Protein AF-0000000084431714 (afdb_homodimer)

Nearest PDB structures (foldseek):
  6fng-assembly1_A  TM=6.464E-01  e=1.734E-03  Homo sapiens
  6hev-assembly1_A  TM=6.527E-01  e=2.948E-03  Homo sapiens
  6vzk-assembly1_A  TM=5.485E-01  e=1.734E-03  Homo sapiens
  5ntt-assembly1_A  TM=5.796E-01  e=4.133E-03  Homo sapiens
  4c4i-assembly1_A  TM=6.078E-01  e=6.380E-03  Homo sapiens

InterPro domains:
  IPR011009 Protein kinase-like domain superfamily [SSF56112] (509-689)
  IPR059552 YKP1, C-terminal domain [PF28449] (92-174)
  IPR059552 YKP1, C-terminal domain [PF28449] (359-434)

Structure (mmCIF, N/CA/C/O backbone):
data_AF-0000000084431714-model_v1
#
loop_
_entity.id
_entity.type
_entity.pdbx_description
1 polymer 'Protein kinase domain-containing protein'
#
loop_
_atom_site.group_PDB
_atom_site.id
_atom_site.type_symbol
_atom_site.label_atom_id
_atom_site.label_alt_id
_atom_site.label_comp_id
_atom_site.label_asym_id
_atom_site.label_entity_id
_atom_site.label_seq_id
_atom_site.pdbx_PDB_ins_code
_atom_site.Cartn_x
_atom_site.Cartn_y
_atom_site.Cartn_z
_atom_site.occupancy
_atom_site.B_iso_or_equiv
_atom_site.auth_seq_id
_atom_site.auth_comp_id
_atom_site.auth_asym_id
_atom_site.auth_atom_id
_atom_site.pdbx_PDB_model_num
ATOM 1 N N . MET A 1 1 ? -53.281 -8.305 -32.688 1 43.56 1 MET A N 1
ATOM 2 C CA . MET A 1 1 ? -51.969 -8.016 -32.125 1 43.56 1 MET A CA 1
ATOM 3 C C . MET A 1 1 ? -52.094 -7.543 -30.688 1 43.56 1 MET A C 1
ATOM 5 O O . MET A 1 1 ? -52.844 -6.625 -30.391 1 43.56 1 MET A O 1
ATOM 9 N N . GLU A 1 2 ? -51.812 -8.391 -29.812 1 65.75 2 GLU A N 1
ATOM 10 C CA . GLU A 1 2 ? -52 -8.055 -28.406 1 65.75 2 GLU A CA 1
ATOM 11 C C . GLU A 1 2 ? -51.281 -6.758 -28.047 1 65.75 2 GLU A C 1
ATOM 13 O O . GLU A 1 2 ? -50.156 -6.531 -28.469 1 65.75 2 GLU A O 1
ATOM 18 N N . THR A 1 3 ? -52 -5.715 -27.656 1 79 3 THR A N 1
ATOM 19 C CA . THR A 1 3 ? -51.469 -4.391 -27.312 1 79 3 THR A CA 1
ATOM 20 C C . THR A 1 3 ? -50.906 -4.379 -25.906 1 79 3 THR A C 1
ATOM 22 O O . THR A 1 3 ? -51.5 -4.914 -24.969 1 79 3 THR A O 1
ATOM 25 N N . PHE A 1 4 ? -49.625 -4.082 -25.734 1 87 4 PHE A N 1
ATOM 26 C CA . PHE A 1 4 ? -48.938 -3.998 -24.438 1 87 4 PHE A CA 1
ATOM 27 C C . PHE A 1 4 ? -48.906 -2.557 -23.953 1 87 4 PHE A C 1
ATOM 29 O O . PHE A 1 4 ? -48.688 -1.632 -24.734 1 87 4 PHE A O 1
ATOM 36 N N . ASN A 1 5 ? -49.312 -2.26 -22.734 1 87.31 5 ASN A N 1
ATOM 37 C CA . ASN A 1 5 ? -49.312 -0.933 -22.125 1 87.31 5 ASN A CA 1
ATOM 38 C C . ASN A 1 5 ? -48.781 -0.97 -20.688 1 87.31 5 ASN A C 1
ATOM 40 O O . ASN A 1 5 ? -48.188 -1.961 -20.266 1 87.31 5 ASN A O 1
ATOM 44 N N . HIS A 1 6 ? -48.969 0.086 -20.016 1 87.94 6 HIS A N 1
ATOM 45 C CA . HIS A 1 6 ? -48.406 0.28 -18.688 1 87.94 6 HIS A CA 1
ATOM 46 C C . HIS A 1 6 ? -49 -0.69 -17.672 1 87.94 6 HIS A C 1
ATOM 48 O O . HIS A 1 6 ? -48.375 -0.974 -16.641 1 87.94 6 HIS A O 1
ATOM 54 N N . ILE A 1 7 ? -50.125 -1.224 -17.969 1 86.69 7 ILE A N 1
ATOM 55 C CA . ILE A 1 7 ? -50.75 -2.186 -17.078 1 86.69 7 ILE A CA 1
ATOM 56 C C . ILE A 1 7 ? -49.938 -3.469 -17.031 1 86.69 7 ILE A C 1
ATOM 58 O O . ILE A 1 7 ? -49.812 -4.098 -15.977 1 86.69 7 ILE A O 1
ATOM 62 N N . ASN A 1 8 ? -49.375 -3.871 -18.156 1 88.44 8 ASN A N 1
ATOM 63 C CA . ASN A 1 8 ? -48.562 -5.074 -18.234 1 88.44 8 ASN A CA 1
ATOM 64 C C . ASN A 1 8 ? -47.312 -4.965 -17.359 1 88.44 8 ASN A C 1
ATOM 66 O O . ASN A 1 8 ? -46.781 -5.977 -16.906 1 88.44 8 ASN A O 1
ATOM 70 N N . LEU A 1 9 ? -46.844 -3.775 -17.094 1 90.75 9 LEU A N 1
ATOM 71 C CA . LEU A 1 9 ? -45.656 -3.537 -16.297 1 90.75 9 LEU A CA 1
ATOM 72 C C . LEU A 1 9 ? -45.938 -3.705 -14.805 1 90.75 9 LEU A C 1
ATOM 74 O O . LEU A 1 9 ? -45.031 -3.795 -13.992 1 90.75 9 LEU A O 1
ATOM 78 N N . ARG A 1 10 ? -47.219 -3.805 -14.43 1 87.31 10 ARG A N 1
ATOM 79 C CA . ARG A 1 10 ? -47.625 -3.975 -13.039 1 87.31 10 ARG A CA 1
ATOM 80 C C . ARG A 1 10 ? -47.812 -5.449 -12.703 1 87.31 10 ARG A C 1
ATOM 82 O O . ARG A 1 10 ? -47.812 -5.828 -11.531 1 87.31 10 ARG A O 1
ATOM 89 N N . ILE A 1 11 ? -48.062 -6.219 -13.82 1 87.38 11 ILE A N 1
ATOM 90 C CA . ILE A 1 11 ? -48.281 -7.648 -13.609 1 87.38 11 ILE A CA 1
ATOM 91 C C . ILE A 1 11 ? -46.938 -8.336 -13.359 1 87.38 11 ILE A C 1
ATOM 93 O O . ILE A 1 11 ? -46 -8.25 -14.188 1 87.38 11 ILE A O 1
ATOM 97 N N . LYS A 1 12 ? -46.781 -9.062 -12.219 1 85.62 12 LYS A N 1
ATOM 98 C CA . LYS A 1 12 ? -45.469 -9.602 -11.82 1 85.62 12 LYS A CA 1
ATOM 99 C C . LYS A 1 12 ? -45.438 -11.117 -12.031 1 85.62 12 LYS A C 1
ATOM 101 O O . LYS A 1 12 ? -44.375 -11.672 -12.336 1 85.62 12 LYS A O 1
ATOM 106 N N . LYS A 1 13 ? -46.531 -11.867 -11.789 1 85 13 LYS A N 1
ATOM 107 C CA . LYS A 1 13 ? -46.5 -13.328 -11.828 1 85 13 LYS A CA 1
ATOM 108 C C . LYS A 1 13 ? -46.344 -13.836 -13.258 1 85 13 LYS A C 1
ATOM 110 O O . LYS A 1 13 ? -47.125 -13.453 -14.148 1 85 13 LYS A O 1
ATOM 115 N N . VAL A 1 14 ? -45.281 -14.711 -13.602 1 87.69 14 VAL A N 1
ATOM 116 C CA . VAL A 1 14 ? -45 -15.266 -14.922 1 87.69 14 VAL A CA 1
ATOM 117 C C . VAL A 1 14 ? -44.562 -16.719 -14.789 1 87.69 14 VAL A C 1
ATOM 119 O O . VAL A 1 14 ? -43.875 -17.078 -13.828 1 87.69 14 VAL A O 1
ATOM 122 N N . LYS A 1 15 ? -45.031 -17.578 -15.688 1 87.88 15 LYS A N 1
ATOM 123 C CA . LYS A 1 15 ? -44.594 -18.969 -15.719 1 87.88 15 LYS A CA 1
ATOM 124 C C . LYS A 1 15 ? -43.219 -19.094 -16.406 1 87.88 15 LYS A C 1
ATOM 126 O O . LYS A 1 15 ? -42.906 -18.312 -17.312 1 87.88 15 LYS A O 1
ATOM 131 N N . ASN A 1 16 ? -42.469 -20.109 -16.047 1 89.06 16 ASN A N 1
ATOM 132 C CA . ASN A 1 16 ? -41.156 -20.344 -16.641 1 89.06 16 ASN A CA 1
ATOM 133 C C . ASN A 1 16 ? -41.25 -20.625 -18.141 1 89.06 16 ASN A C 1
ATOM 135 O O . ASN A 1 16 ? -40.375 -20.25 -18.922 1 89.06 16 ASN A O 1
ATOM 139 N N . ASP A 1 17 ? -42.281 -21.25 -18.484 1 91.56 17 ASP A N 1
ATOM 140 C CA . ASP A 1 17 ? -42.469 -21.547 -19.891 1 91.56 17 ASP A CA 1
ATOM 141 C C . ASP A 1 17 ? -42.625 -20.281 -20.719 1 91.56 17 ASP A C 1
ATOM 143 O O . ASP A 1 17 ? -42.188 -20.219 -21.875 1 91.56 17 ASP A O 1
ATOM 147 N N . ASP A 1 18 ? -43.281 -19.297 -20.172 1 93.12 18 ASP A N 1
ATOM 148 C CA . ASP A 1 18 ? -43.438 -18 -20.844 1 93.12 18 ASP A CA 1
ATOM 149 C C . ASP A 1 18 ? -42.062 -17.328 -21.031 1 93.12 18 ASP A C 1
ATOM 151 O O . ASP A 1 18 ? -41.844 -16.641 -22.031 1 93.12 18 ASP A O 1
ATOM 155 N N . LEU A 1 19 ? -41.312 -17.5 -20.062 1 94.12 19 LEU A N 1
ATOM 156 C CA . LEU A 1 19 ? -39.969 -16.906 -20.141 1 94.12 19 LEU A CA 1
ATOM 157 C C . LEU A 1 19 ? -39.156 -17.578 -21.25 1 94.12 19 LEU A C 1
ATOM 159 O O . LEU A 1 19 ? -38.438 -16.906 -21.984 1 94.12 19 LEU A O 1
ATOM 163 N N . VAL A 1 20 ? -39.219 -18.844 -21.312 1 94.94 20 VAL A N 1
ATOM 164 C CA . VAL A 1 20 ? -38.469 -19.594 -22.344 1 94.94 20 VAL A CA 1
ATOM 165 C C . VAL A 1 20 ? -38.969 -19.172 -23.719 1 94.94 20 VAL A C 1
ATOM 167 O O . VAL A 1 20 ? -38.188 -19.016 -24.656 1 94.94 20 VAL A O 1
ATOM 170 N N . GLN A 1 21 ? -40.25 -19.016 -23.891 1 95.62 21 GLN A N 1
ATOM 171 C CA . GLN A 1 21 ? -40.812 -18.562 -25.172 1 95.62 21 GLN A CA 1
ATOM 172 C C . GLN A 1 21 ? -40.344 -17.172 -25.531 1 95.62 21 GLN A C 1
ATOM 174 O O . GLN A 1 21 ? -40.094 -16.859 -26.703 1 95.62 21 GLN A O 1
ATOM 179 N N . ALA A 1 22 ? -40.312 -16.359 -24.531 1 96.25 22 ALA A N 1
ATOM 180 C CA . ALA A 1 22 ? -39.781 -15.023 -24.75 1 96.25 22 ALA A CA 1
ATOM 181 C C . ALA A 1 22 ? -38.344 -15.078 -25.219 1 96.25 22 ALA A C 1
ATOM 183 O O . ALA A 1 22 ? -37.938 -14.359 -26.141 1 96.25 22 ALA A O 1
ATOM 184 N N . LEU A 1 23 ? -37.531 -15.891 -24.609 1 96 23 LEU A N 1
ATOM 185 C CA . LEU A 1 23 ? -36.125 -16.062 -24.953 1 96 23 LEU A CA 1
ATOM 186 C C . LEU A 1 23 ? -35.969 -16.547 -26.406 1 96 23 LEU A C 1
ATOM 188 O O . LEU A 1 23 ? -35.031 -16.141 -27.109 1 96 23 LEU A O 1
ATOM 192 N N . ARG A 1 24 ? -36.906 -17.328 -26.812 1 96.19 24 ARG A N 1
ATOM 193 C CA . ARG A 1 24 ? -36.844 -17.922 -28.141 1 96.19 24 ARG A CA 1
ATOM 194 C C . ARG A 1 24 ? -37.5 -17.016 -29.188 1 96.19 24 ARG A C 1
ATOM 196 O O . ARG A 1 24 ? -37.625 -17.375 -30.359 1 96.19 24 ARG A O 1
ATOM 203 N N . GLY A 1 25 ? -37.969 -15.82 -28.75 1 96.19 25 GLY A N 1
ATOM 204 C CA . GLY A 1 25 ? -38.594 -14.883 -29.672 1 96.19 25 GLY A CA 1
ATOM 205 C C . GLY A 1 25 ? -39.938 -15.375 -30.188 1 96.19 25 GLY A C 1
ATOM 206 O O . GLY A 1 25 ? -40.281 -15.102 -31.328 1 96.19 25 GLY A O 1
ATOM 207 N N . GLN A 1 26 ? -40.688 -16.047 -29.375 1 95.38 26 GLN A N 1
ATOM 208 C CA . GLN A 1 26 ? -41.906 -16.656 -29.844 1 95.38 26 GLN A CA 1
ATOM 209 C C . GLN A 1 26 ? -43.125 -15.906 -29.328 1 95.38 26 GLN A C 1
ATOM 211 O O . GLN A 1 26 ? -44.094 -15.688 -30.062 1 95.38 26 GLN A O 1
ATOM 216 N N . LYS A 1 27 ? -43.031 -15.594 -27.984 1 95 27 LYS A N 1
ATOM 217 C CA . LYS A 1 27 ? -44.188 -14.93 -27.375 1 95 27 LYS A CA 1
ATOM 218 C C . LYS A 1 27 ? -43.75 -13.969 -26.281 1 95 27 LYS A C 1
ATOM 220 O O . LYS A 1 27 ? -42.844 -14.289 -25.484 1 95 27 LYS A O 1
ATOM 225 N N . ILE A 1 28 ? -44.406 -12.805 -26.297 1 96.25 28 ILE A N 1
ATOM 226 C CA . ILE A 1 28 ? -44.156 -11.836 -25.234 1 96.25 28 ILE A CA 1
ATOM 227 C C . ILE A 1 28 ? -45.062 -12.141 -24.031 1 96.25 28 ILE A C 1
ATOM 229 O O . ILE A 1 28 ? -46.281 -12.227 -24.188 1 96.25 28 ILE A O 1
ATOM 233 N N . PRO A 1 29 ? -44.469 -12.234 -22.891 1 94.88 29 PRO A N 1
ATOM 234 C CA . PRO A 1 29 ? -45.312 -12.445 -21.719 1 94.88 29 PRO A CA 1
ATOM 235 C C . PRO A 1 29 ? -46.188 -11.242 -21.391 1 94.88 29 PRO A C 1
ATOM 237 O O . PRO A 1 29 ? -45.719 -10.094 -21.531 1 94.88 29 PRO A O 1
ATOM 240 N N . ARG A 1 30 ? -47.375 -11.492 -20.812 1 91.62 30 ARG A N 1
ATOM 241 C CA . ARG A 1 30 ? -48.25 -10.406 -20.406 1 91.62 30 ARG A CA 1
ATOM 242 C C . ARG A 1 30 ? -47.688 -9.688 -19.172 1 91.62 30 ARG A C 1
ATOM 244 O O . ARG A 1 30 ? -47.875 -8.477 -19.016 1 91.62 30 ARG A O 1
ATOM 251 N N . ALA A 1 31 ? -47.031 -10.523 -18.422 1 93.19 31 ALA A N 1
ATOM 252 C CA . ALA A 1 31 ? -46.469 -9.969 -17.203 1 93.19 31 ALA A CA 1
ATOM 253 C C . ALA A 1 31 ? -45.062 -9.398 -17.469 1 93.19 31 ALA A C 1
ATOM 255 O O . ALA A 1 31 ? -44.094 -10.156 -17.656 1 93.19 31 ALA A O 1
ATOM 256 N N . LEU A 1 32 ? -44.969 -8.094 -17.406 1 94.19 32 LEU A N 1
ATOM 257 C CA . LEU A 1 32 ? -43.688 -7.434 -17.688 1 94.19 32 LEU A CA 1
ATOM 258 C C . LEU A 1 32 ? -43.219 -6.633 -16.469 1 94.19 32 LEU A C 1
ATOM 260 O O . LEU A 1 32 ? -42.375 -5.766 -16.594 1 94.19 32 LEU A O 1
ATOM 264 N N . GLY A 1 33 ? -43.781 -6.957 -15.352 1 90.62 33 GLY A N 1
ATOM 265 C CA . GLY A 1 33 ? -43.5 -6.184 -14.148 1 90.62 33 GLY A CA 1
ATOM 266 C C . GLY A 1 33 ? -42.156 -6.508 -13.523 1 90.62 33 GLY A C 1
ATOM 267 O O . GLY A 1 33 ? -41.562 -5.656 -12.891 1 90.62 33 GLY A O 1
ATOM 268 N N . GLU A 1 34 ? -41.781 -7.711 -13.68 1 88.75 34 GLU A N 1
ATOM 269 C CA . GLU A 1 34 ? -40.531 -8.133 -13.078 1 88.75 34 GLU A CA 1
ATOM 270 C C . GLU A 1 34 ? -39.344 -7.895 -14.031 1 88.75 34 GLU A C 1
ATOM 272 O O . GLU A 1 34 ? -39.469 -8.109 -15.234 1 88.75 34 GLU A O 1
ATOM 277 N N . GLU A 1 35 ? -38.281 -7.562 -13.422 1 87.31 35 GLU A N 1
ATOM 278 C CA . GLU A 1 35 ? -37.062 -7.312 -14.211 1 87.31 35 GLU A CA 1
ATOM 279 C C . GLU A 1 35 ? -36.625 -8.578 -14.93 1 87.31 35 GLU A C 1
ATOM 281 O O . GLU A 1 35 ? -36.125 -8.516 -16.062 1 87.31 35 GLU A O 1
ATOM 286 N N . ARG A 1 36 ? -36.719 -9.625 -14.203 1 85.88 36 ARG A N 1
ATOM 287 C CA . ARG A 1 36 ? -36.312 -10.906 -14.781 1 85.88 36 ARG A CA 1
ATOM 288 C C . ARG A 1 36 ? -37.062 -11.18 -16.078 1 85.88 36 ARG A C 1
ATOM 290 O O . ARG A 1 36 ? -36.469 -11.656 -17.047 1 85.88 36 ARG A O 1
ATOM 297 N N . THR A 1 37 ? -38.281 -10.875 -16.094 1 91.88 37 THR A N 1
ATOM 298 C CA . THR A 1 37 ? -39.094 -11.07 -17.281 1 91.88 37 THR A CA 1
ATOM 299 C C . THR A 1 37 ? -38.688 -10.133 -18.406 1 91.88 37 THR A C 1
ATOM 301 O O . THR A 1 37 ? -38.562 -10.547 -19.562 1 91.88 37 THR A O 1
ATOM 304 N N . ARG A 1 38 ? -38.469 -8.969 -18.047 1 93.88 38 ARG A N 1
ATOM 305 C CA . ARG A 1 38 ? -38.094 -7.984 -19.047 1 93.88 38 ARG A CA 1
ATOM 306 C C . ARG A 1 38 ? -36.75 -8.352 -19.672 1 93.88 38 ARG A C 1
ATOM 308 O O . ARG A 1 38 ? -36.531 -8.156 -20.875 1 93.88 38 ARG A O 1
ATOM 315 N N . ARG A 1 39 ? -35.812 -8.891 -18.922 1 92.75 39 ARG A N 1
ATOM 316 C CA . ARG A 1 39 ? -34.5 -9.297 -19.438 1 92.75 39 ARG A CA 1
ATOM 317 C C . ARG A 1 39 ? -34.656 -10.43 -20.438 1 92.75 39 ARG A C 1
ATOM 319 O O . ARG A 1 39 ? -33.938 -10.461 -21.453 1 92.75 39 ARG A O 1
ATOM 326 N N . CYS A 1 40 ? -35.469 -11.266 -20.156 1 94.44 40 CYS A N 1
ATOM 327 C CA . CYS A 1 40 ? -35.719 -12.359 -21.094 1 94.44 40 CYS A CA 1
ATOM 328 C C . CYS A 1 40 ? -36.312 -11.844 -22.406 1 94.44 40 CYS A C 1
ATOM 330 O O . CYS A 1 40 ? -35.938 -12.328 -23.484 1 94.44 40 CYS A O 1
ATOM 332 N N . VAL A 1 41 ? -37.219 -10.945 -22.234 1 96.81 41 VAL A N 1
ATOM 333 C CA . VAL A 1 41 ? -37.844 -10.359 -23.422 1 96.81 41 VAL A CA 1
ATOM 334 C C . VAL A 1 41 ? -36.781 -9.617 -24.234 1 96.81 41 VAL A C 1
ATOM 336 O O . VAL A 1 41 ? -36.75 -9.727 -25.469 1 96.81 41 VAL A O 1
ATOM 339 N N . ILE A 1 42 ? -35.969 -8.883 -23.531 1 97.38 42 ILE A N 1
ATOM 340 C CA . ILE A 1 42 ? -34.906 -8.133 -24.203 1 97.38 42 ILE A CA 1
ATOM 341 C C . ILE A 1 42 ? -33.969 -9.094 -24.938 1 97.38 42 ILE A C 1
ATOM 343 O O . ILE A 1 42 ? -33.594 -8.852 -26.094 1 97.38 42 ILE A O 1
ATOM 347 N N . ARG A 1 43 ? -33.594 -10.117 -24.25 1 97.06 43 ARG A N 1
ATOM 348 C CA . ARG A 1 43 ? -32.781 -11.148 -24.875 1 97.06 43 ARG A CA 1
ATOM 349 C C . ARG A 1 43 ? -33.469 -11.719 -26.109 1 97.06 43 ARG A C 1
ATOM 351 O O . ARG A 1 43 ? -32.812 -11.938 -27.141 1 97.06 43 ARG A O 1
ATOM 358 N N . GLY A 1 44 ? -34.688 -12.008 -26.016 1 97.75 44 GLY A N 1
ATOM 359 C CA . GLY A 1 44 ? -35.469 -12.477 -27.156 1 97.75 44 GLY A CA 1
ATOM 360 C C . GLY A 1 44 ? -35.469 -11.5 -28.312 1 97.75 44 GLY A C 1
ATOM 361 O O . GLY A 1 44 ? -35.344 -11.898 -29.469 1 97.75 44 GLY A O 1
ATOM 362 N N . ILE A 1 45 ? -35.656 -10.273 -28 1 98.19 45 ILE A N 1
ATOM 363 C CA . ILE A 1 45 ? -35.688 -9.219 -29.016 1 98.19 45 ILE A CA 1
ATOM 364 C C . ILE A 1 45 ? -34.344 -9.18 -29.734 1 98.19 45 ILE A C 1
ATOM 366 O O . ILE A 1 45 ? -34.281 -9.156 -30.969 1 98.19 45 ILE A O 1
ATOM 370 N N . ARG A 1 46 ? -33.25 -9.172 -29.016 1 97.94 46 ARG A N 1
ATOM 371 C CA . ARG A 1 46 ? -31.906 -9 -29.578 1 97.94 46 ARG A CA 1
ATOM 372 C C . ARG A 1 46 ? -31.547 -10.164 -30.5 1 97.94 46 ARG A C 1
ATOM 374 O O . ARG A 1 46 ? -30.812 -9.984 -31.469 1 97.94 46 ARG A O 1
ATOM 381 N N . TYR A 1 47 ? -32.094 -11.32 -30.281 1 97.62 47 TYR A N 1
ATOM 382 C CA . TYR A 1 47 ? -31.672 -12.516 -31.016 1 97.62 47 TYR A CA 1
ATOM 383 C C . TYR A 1 47 ? -32.625 -12.82 -32.156 1 97.62 47 TYR A C 1
ATOM 385 O O . TYR A 1 47 ? -32.312 -13.617 -33.062 1 97.62 47 TYR A O 1
ATOM 393 N N . HIS A 1 48 ? -33.812 -12.164 -32.188 1 97.5 48 HIS A N 1
ATOM 394 C CA . HIS A 1 48 ? -34.844 -12.477 -33.219 1 97.5 48 HIS A CA 1
ATOM 395 C C . HIS A 1 48 ? -35.406 -11.203 -33.844 1 97.5 48 HIS A C 1
ATOM 397 O O . HIS A 1 48 ? -36.281 -10.562 -33.25 1 97.5 48 HIS A O 1
ATOM 403 N N . HIS A 1 49 ? -35.031 -11.008 -35 1 96.25 49 HIS A N 1
ATOM 404 C CA . HIS A 1 49 ? -35.5 -9.82 -35.719 1 96.25 49 HIS A CA 1
ATOM 405 C C . HIS A 1 49 ? -37.031 -9.867 -35.875 1 96.25 49 HIS A C 1
ATOM 407 O O . HIS A 1 49 ? -37.562 -10.883 -36.312 1 96.25 49 HIS A O 1
ATOM 413 N N . GLY A 1 50 ? -37.688 -8.836 -35.562 1 94.31 50 GLY A N 1
ATOM 414 C CA . GLY A 1 50 ? -39.125 -8.742 -35.75 1 94.31 50 GLY A CA 1
ATOM 415 C C . GLY A 1 50 ? -39.875 -9.07 -34.469 1 94.31 50 GLY A C 1
ATOM 416 O O . GLY A 1 50 ? -41.062 -8.75 -34.344 1 94.31 50 GLY A O 1
ATOM 417 N N . PHE A 1 51 ? -39.219 -9.617 -33.531 1 96.69 51 PHE A N 1
ATOM 418 C CA . PHE A 1 51 ? -39.875 -9.977 -32.281 1 96.69 51 PHE A CA 1
ATOM 419 C C . PHE A 1 51 ? -40 -8.766 -31.375 1 96.69 51 PHE A C 1
ATOM 421 O O . PHE A 1 51 ? -39.062 -7.973 -31.25 1 96.69 51 PHE A O 1
ATOM 428 N N . GLY A 1 52 ? -41.156 -8.578 -30.75 1 95.69 52 GLY A N 1
ATOM 429 C CA . GLY A 1 52 ? -41.344 -7.605 -29.688 1 95.69 52 GLY A CA 1
ATOM 430 C C . GLY A 1 52 ? -41.594 -6.199 -30.203 1 95.69 52 GLY A C 1
ATOM 431 O O . GLY A 1 52 ? -41.5 -5.23 -29.438 1 95.69 52 GLY A O 1
ATOM 432 N N . THR A 1 53 ? -41.844 -5.992 -31.438 1 95.38 53 THR A N 1
ATOM 433 C CA . THR A 1 53 ? -42.031 -4.676 -32.031 1 95.38 53 THR A CA 1
ATOM 434 C C . THR A 1 53 ? -43.188 -3.936 -31.375 1 95.38 53 THR A C 1
ATOM 436 O O . THR A 1 53 ? -43.188 -2.703 -31.328 1 95.38 53 THR A O 1
ATOM 439 N N . GLU A 1 54 ? -44.094 -4.684 -30.766 1 93.94 54 GLU A N 1
ATOM 440 C CA . GLU A 1 54 ? -45.25 -4.105 -30.094 1 93.94 54 GLU A CA 1
ATOM 441 C C . GLU A 1 54 ? -44.844 -3.363 -28.828 1 93.94 54 GLU A C 1
ATOM 443 O O . GLU A 1 54 ? -45.594 -2.533 -28.312 1 93.94 54 GLU A O 1
ATOM 448 N N . LEU A 1 55 ? -43.656 -3.602 -28.391 1 95.75 55 LEU A N 1
ATOM 449 C CA . LEU A 1 55 ? -43.219 -3.045 -27.109 1 95.75 55 LEU A CA 1
ATOM 450 C C . LEU A 1 55 ? -42.531 -1.702 -27.328 1 95.75 55 LEU A C 1
ATOM 452 O O . LEU A 1 55 ? -42.156 -1.036 -26.359 1 95.75 55 LEU A O 1
ATOM 456 N N . HIS A 1 56 ? -42.406 -1.274 -28.547 1 94.5 56 HIS A N 1
ATOM 457 C CA . HIS A 1 56 ? -41.719 -0.011 -28.844 1 94.5 56 HIS A CA 1
ATOM 458 C C . HIS A 1 56 ? -42.406 1.151 -28.125 1 94.5 56 HIS A C 1
ATOM 460 O O . HIS A 1 56 ? -43.625 1.304 -28.203 1 94.5 56 HIS A O 1
ATOM 466 N N . GLY A 1 57 ? -41.625 1.908 -27.375 1 91.5 57 GLY A N 1
ATOM 467 C CA . GLY A 1 57 ? -42.156 3.09 -26.703 1 91.5 57 GLY A CA 1
ATOM 468 C C . GLY A 1 57 ? -42.688 2.807 -25.312 1 91.5 57 GLY A C 1
ATOM 469 O O . GLY A 1 57 ? -42.938 3.732 -24.547 1 91.5 57 GLY A O 1
ATOM 470 N N . LEU A 1 58 ? -42.875 1.547 -24.953 1 93.75 58 LEU A N 1
ATOM 471 C CA . LEU A 1 58 ? -43.375 1.191 -23.625 1 93.75 58 LEU A CA 1
ATOM 472 C C . LEU A 1 58 ? -42.344 1.493 -22.547 1 93.75 58 LEU A C 1
ATOM 474 O O . LEU A 1 58 ? -42.656 2.141 -21.547 1 93.75 58 LEU A O 1
ATOM 478 N N . LEU A 1 59 ? -41.188 0.964 -22.734 1 95.06 59 LEU A N 1
ATOM 479 C CA . LEU A 1 59 ? -40 1.239 -21.891 1 95.06 59 LEU A CA 1
ATOM 480 C C . LEU A 1 59 ? -38.781 1.555 -22.734 1 95.06 59 LEU A C 1
ATOM 482 O O . LEU A 1 59 ? -38.625 1.008 -23.828 1 95.06 59 LEU A O 1
ATOM 486 N N . PRO A 1 60 ? -38 2.398 -22.188 1 95.25 60 PRO A N 1
ATOM 487 C CA . PRO A 1 60 ? -36.781 2.729 -22.938 1 95.25 60 PRO A CA 1
ATOM 488 C C . PRO A 1 60 ? -35.938 1.507 -23.234 1 95.25 60 PRO A C 1
ATOM 490 O O . PRO A 1 60 ? -35.312 1.412 -24.312 1 95.25 60 PRO A O 1
ATOM 493 N N . GLU A 1 61 ? -35.875 0.584 -22.281 1 95.5 61 GLU A N 1
ATOM 494 C CA . GLU A 1 61 ? -35 -0.583 -22.469 1 95.5 61 GLU A CA 1
ATOM 495 C C . GLU A 1 61 ? -35.5 -1.452 -23.625 1 95.5 61 GLU A C 1
ATOM 497 O O . GLU A 1 61 ? -34.719 -2.041 -24.359 1 95.5 61 GLU A O 1
ATOM 502 N N . PHE A 1 62 ? -36.781 -1.54 -23.859 1 96.94 62 PHE A N 1
ATOM 503 C CA . PHE A 1 62 ? -37.344 -2.279 -25 1 96.94 62 PHE A CA 1
ATOM 504 C C . PHE A 1 62 ? -37.031 -1.564 -26.312 1 96.94 62 PHE A C 1
ATOM 506 O O . PHE A 1 62 ? -36.688 -2.203 -27.297 1 96.94 62 PHE A O 1
ATOM 513 N N . THR A 1 63 ? -37.219 -0.26 -26.25 1 97.38 63 THR A N 1
ATOM 514 C CA . THR A 1 63 ? -37 0.531 -27.453 1 97.38 63 THR A CA 1
ATOM 515 C C . THR A 1 63 ? -35.531 0.416 -27.891 1 97.38 63 THR A C 1
ATOM 517 O O . THR A 1 63 ? -35.25 0.238 -29.062 1 97.38 63 THR A O 1
ATOM 520 N N . ARG A 1 64 ? -34.625 0.517 -26.938 1 97.75 64 ARG A N 1
ATOM 521 C CA . ARG A 1 64 ? -33.188 0.38 -27.25 1 97.75 64 ARG A CA 1
ATOM 522 C C . ARG A 1 64 ? -32.875 -1.009 -27.797 1 97.75 64 ARG A C 1
ATOM 524 O O . ARG A 1 64 ? -32.094 -1.151 -28.734 1 97.75 64 ARG A O 1
ATOM 531 N N . ALA A 1 65 ? -33.469 -2.023 -27.219 1 98.12 65 ALA A N 1
ATOM 532 C CA . ALA A 1 65 ? -33.25 -3.389 -27.688 1 98.12 65 ALA A CA 1
ATOM 533 C C . ALA A 1 65 ? -33.75 -3.559 -29.125 1 98.12 65 ALA A C 1
ATOM 535 O O . ALA A 1 65 ? -33.094 -4.203 -29.938 1 98.12 65 ALA A O 1
ATOM 536 N N . LEU A 1 66 ? -34.906 -3.053 -29.406 1 98.19 66 LEU A N 1
ATOM 537 C CA . LEU A 1 66 ? -35.5 -3.131 -30.75 1 98.19 66 LEU A CA 1
ATOM 538 C C . LEU A 1 66 ? -34.625 -2.406 -31.766 1 98.19 66 LEU A C 1
ATOM 540 O O . LEU A 1 66 ? -34.375 -2.922 -32.844 1 98.19 66 LEU A O 1
ATOM 544 N N . ASN A 1 67 ? -34.219 -1.267 -31.344 1 98.44 67 ASN A N 1
ATOM 545 C CA . ASN A 1 67 ? -33.375 -0.502 -32.219 1 98.44 67 ASN A CA 1
ATOM 546 C C . ASN A 1 67 ? -32.031 -1.196 -32.438 1 98.44 67 ASN A C 1
ATOM 548 O O . ASN A 1 67 ? -31.469 -1.171 -33.562 1 98.44 67 ASN A O 1
ATOM 552 N N . ALA A 1 68 ? -31.406 -1.747 -31.391 1 98.56 68 ALA A N 1
ATOM 553 C CA . ALA A 1 68 ? -30.172 -2.506 -31.516 1 98.56 68 ALA A CA 1
ATOM 554 C C . ALA A 1 68 ? -30.328 -3.662 -32.5 1 98.56 68 ALA A C 1
ATOM 556 O O . ALA A 1 68 ? -29.469 -3.875 -33.375 1 98.56 68 ALA A O 1
ATOM 557 N N . ARG A 1 69 ? -31.391 -4.414 -32.375 1 98.31 69 ARG A N 1
ATOM 558 C CA . ARG A 1 69 ? -31.641 -5.555 -33.25 1 98.31 69 ARG A CA 1
ATOM 559 C C . ARG A 1 69 ? -31.828 -5.113 -34.688 1 98.31 69 ARG A C 1
ATOM 561 O O . ARG A 1 69 ? -31.328 -5.77 -35.625 1 98.31 69 ARG A O 1
ATOM 568 N N . SER A 1 70 ? -32.594 -4.055 -34.875 1 98.31 70 SER A N 1
ATOM 569 C CA . SER A 1 70 ? -32.781 -3.514 -36.219 1 98.31 70 SER A CA 1
ATOM 570 C C . SER A 1 70 ? -31.422 -3.209 -36.875 1 98.31 70 SER A C 1
ATOM 572 O O . SER A 1 70 ? -31.188 -3.594 -38.031 1 98.31 70 SER A O 1
ATOM 574 N N . ILE A 1 71 ? -30.562 -2.527 -36.188 1 98.56 71 ILE A N 1
ATOM 575 C CA . ILE A 1 71 ? -29.25 -2.168 -36.719 1 98.56 71 ILE A CA 1
ATOM 576 C C . ILE A 1 71 ? -28.469 -3.434 -37.062 1 98.56 71 ILE A C 1
ATOM 578 O O . ILE A 1 71 ? -27.875 -3.543 -38.125 1 98.56 71 ILE A O 1
ATOM 582 N N . MET A 1 72 ? -28.453 -4.414 -36.156 1 98.56 72 MET A N 1
ATOM 583 C CA . MET A 1 72 ? -27.734 -5.664 -36.344 1 98.56 72 MET A CA 1
ATOM 584 C C . MET A 1 72 ? -28.297 -6.434 -37.531 1 98.56 72 MET A C 1
ATOM 586 O O . MET A 1 72 ? -27.609 -7.293 -38.094 1 98.56 72 MET A O 1
ATOM 590 N N . SER A 1 73 ? -29.547 -6.117 -37.906 1 98.19 73 SER A N 1
ATOM 591 C CA . SER A 1 73 ? -30.188 -6.738 -39.062 1 98.19 73 SER A CA 1
ATOM 592 C C . SER A 1 73 ? -30.078 -5.863 -40.312 1 98.19 73 SER A C 1
ATOM 594 O O . SER A 1 73 ? -30.844 -6.031 -41.25 1 98.19 73 SER A O 1
ATOM 596 N N . ASN A 1 74 ? -29.297 -4.852 -40.25 1 98.38 74 ASN A N 1
ATOM 597 C CA . ASN A 1 74 ? -28.938 -3.977 -41.375 1 98.38 74 ASN A CA 1
ATOM 598 C C . ASN A 1 74 ? -30.078 -3.01 -41.719 1 98.38 74 ASN A C 1
ATOM 600 O O . ASN A 1 74 ? -30.266 -2.646 -42.875 1 98.38 74 ASN A O 1
ATOM 604 N N . VAL A 1 75 ? -30.906 -2.684 -40.719 1 97.94 75 VAL A N 1
ATOM 605 C CA . VAL A 1 75 ? -31.938 -1.652 -40.812 1 97.94 75 VAL A CA 1
ATOM 606 C C . VAL A 1 75 ? -31.656 -0.538 -39.812 1 97.94 75 VAL A C 1
ATOM 608 O O . VAL A 1 75 ? -31.609 -0.785 -38.594 1 97.94 75 VAL A O 1
ATOM 611 N N . ILE A 1 76 ? -31.469 0.634 -40.281 1 98 76 ILE A N 1
ATOM 612 C CA . ILE A 1 76 ? -31.25 1.761 -39.375 1 98 76 ILE A CA 1
ATOM 613 C C . ILE A 1 76 ? -32.594 2.387 -39 1 98 76 ILE A C 1
ATOM 615 O O . ILE A 1 76 ? -33.25 3.021 -39.812 1 98 76 ILE A O 1
ATOM 619 N N . PRO A 1 77 ? -32.938 2.23 -37.781 1 96.75 77 PRO A N 1
ATOM 620 C CA . PRO A 1 77 ? -34.219 2.807 -37.375 1 96.75 77 PRO A CA 1
ATOM 621 C C . PRO A 1 77 ? -34.188 4.332 -37.281 1 96.75 77 PRO A C 1
ATOM 623 O O . PRO A 1 77 ? -33.094 4.922 -37.219 1 96.75 77 PRO A O 1
ATOM 626 N N . ASP A 1 78 ? -35.406 4.934 -37.344 1 95.94 78 ASP A N 1
ATOM 627 C CA . ASP A 1 78 ? -35.531 6.367 -37.094 1 95.94 78 ASP A CA 1
ATOM 628 C C . ASP A 1 78 ? -35.5 6.68 -35.594 1 95.94 78 ASP A C 1
ATOM 630 O O . ASP A 1 78 ? -36.5 6.492 -34.906 1 95.94 78 ASP A O 1
ATOM 634 N N . MET A 1 79 ? -34.375 7.145 -35.156 1 96.62 79 MET A N 1
ATOM 635 C CA . MET A 1 79 ? -34.188 7.473 -33.75 1 96.62 79 MET A CA 1
ATOM 636 C C . MET A 1 79 ? -34.156 8.984 -33.531 1 96.62 79 MET A C 1
ATOM 638 O O . MET A 1 79 ? -33.531 9.703 -34.312 1 96.62 79 MET A O 1
ATOM 642 N N . ASN A 1 80 ? -34.812 9.469 -32.531 1 94.25 80 ASN A N 1
ATOM 643 C CA . ASN A 1 80 ? -34.875 10.891 -32.219 1 94.25 80 ASN A CA 1
ATOM 644 C C . ASN A 1 80 ? -33.594 11.367 -31.5 1 94.25 80 ASN A C 1
ATOM 646 O O . ASN A 1 80 ? -33.375 10.992 -30.359 1 94.25 80 ASN A O 1
ATOM 650 N N . PRO A 1 81 ? -32.844 12.203 -32.094 1 91.25 81 PRO A N 1
ATOM 651 C CA . PRO A 1 81 ? -31.609 12.68 -31.469 1 91.25 81 PRO A CA 1
ATOM 652 C C . PRO A 1 81 ? -31.859 13.414 -30.156 1 91.25 81 PRO A C 1
ATOM 654 O O . PRO A 1 81 ? -30.969 13.516 -29.312 1 91.25 81 PRO A O 1
ATOM 657 N N . GLU A 1 82 ? -33.094 13.891 -29.922 1 91.81 82 GLU A N 1
ATOM 658 C CA . GLU A 1 82 ? -33.406 14.617 -28.703 1 91.81 82 GLU A CA 1
ATOM 659 C C . GLU A 1 82 ? -33.812 13.656 -27.578 1 91.81 82 GLU A C 1
ATOM 661 O O . GLU A 1 82 ? -33.938 14.07 -26.422 1 91.81 82 GLU A O 1
ATOM 666 N N . CYS A 1 83 ? -33.906 12.406 -27.938 1 92.94 83 CYS A N 1
ATOM 667 C CA . CYS A 1 83 ? -34.25 11.391 -26.953 1 92.94 83 CYS A CA 1
ATOM 668 C C . CYS A 1 83 ? -33.125 10.367 -26.797 1 92.94 83 CYS A C 1
ATOM 670 O O . CYS A 1 83 ? -33.219 9.273 -27.375 1 92.94 83 CYS A O 1
ATOM 672 N N . PRO A 1 84 ? -32.25 10.625 -25.891 1 91.19 84 PRO A N 1
ATOM 673 C CA . PRO A 1 84 ? -31.094 9.734 -25.719 1 91.19 84 PRO A CA 1
ATOM 674 C C . PRO A 1 84 ? -31.5 8.305 -25.344 1 91.19 84 PRO A C 1
ATOM 676 O O . PRO A 1 84 ? -30.766 7.359 -25.609 1 91.19 84 PRO A O 1
ATOM 679 N N . GLU A 1 85 ? -32.75 8.094 -24.922 1 93 85 GLU A N 1
ATOM 680 C CA . GLU A 1 85 ? -33.188 6.797 -24.438 1 93 85 GLU A CA 1
ATOM 681 C C . GLU A 1 85 ? -33.562 5.871 -25.609 1 93 85 GLU A C 1
ATOM 683 O O . GLU A 1 85 ? -33.781 4.676 -25.406 1 93 85 GLU A O 1
ATOM 688 N N . GLU A 1 86 ? -33.469 6.324 -26.797 1 95.56 86 GLU A N 1
ATOM 689 C CA . GLU A 1 86 ? -33.781 5.496 -27.953 1 95.56 86 GLU A CA 1
ATOM 690 C C . GLU A 1 86 ? -32.531 4.871 -28.547 1 95.56 86 GLU A C 1
ATOM 692 O O . GLU A 1 86 ? -32.625 3.945 -29.359 1 95.56 86 GLU A O 1
ATOM 697 N N . PHE A 1 87 ? -31.422 5.402 -28.141 1 97.19 87 PHE A N 1
ATOM 698 C CA . PHE A 1 87 ? -30.172 4.977 -28.781 1 97.19 87 PHE A CA 1
ATOM 699 C C . PHE A 1 87 ? -29.562 3.811 -28.031 1 97.19 87 PHE A C 1
ATOM 701 O O . PHE A 1 87 ? -29.203 3.943 -26.859 1 97.19 87 PHE A O 1
ATOM 708 N N . PRO A 1 88 ? -29.391 2.662 -28.656 1 97.56 88 PRO A N 1
ATOM 709 C CA . PRO A 1 88 ? -28.75 1.519 -28 1 97.56 88 PRO A CA 1
ATOM 710 C C . PRO A 1 88 ? -27.234 1.673 -27.891 1 97.56 88 PRO A C 1
ATOM 712 O O . PRO A 1 88 ? -26.609 2.258 -28.781 1 97.56 88 PRO A O 1
ATOM 715 N N . TYR A 1 89 ? -26.609 1.151 -26.859 1 97.12 89 TYR A N 1
ATOM 716 C CA . TYR A 1 89 ? -25.172 1.229 -26.609 1 97.12 89 TYR A CA 1
ATOM 717 C C . TYR A 1 89 ? -24.438 0.083 -27.297 1 97.12 89 TYR A C 1
ATOM 719 O O . TYR A 1 89 ? -23.359 0.278 -27.859 1 97.12 89 TYR A O 1
ATOM 727 N N . CYS A 1 90 ? -25 -1.088 -27.219 1 98.12 90 CYS A N 1
ATOM 728 C CA . CYS A 1 90 ? -24.406 -2.248 -27.875 1 98.12 90 CYS A CA 1
ATOM 729 C C . CYS A 1 90 ? -25.141 -2.584 -29.172 1 98.12 90 CYS A C 1
ATOM 731 O O . CYS A 1 90 ? -26.297 -3.01 -29.141 1 98.12 90 CYS A O 1
ATOM 733 N N . ILE A 1 91 ? -24.5 -2.488 -30.312 1 98.62 91 ILE A N 1
ATOM 734 C CA . ILE A 1 91 ? -25.156 -2.645 -31.609 1 98.62 91 ILE A CA 1
ATOM 735 C C . ILE A 1 91 ? -24.469 -3.756 -32.406 1 98.62 91 ILE A C 1
ATOM 737 O O . ILE A 1 91 ? -24.516 -3.771 -33.625 1 98.62 91 ILE A O 1
ATOM 741 N N . TRP A 1 92 ? -23.781 -4.637 -31.734 1 98.56 92 TRP A N 1
ATOM 742 C CA . TRP A 1 92 ? -22.969 -5.617 -32.438 1 98.56 92 TRP A CA 1
ATOM 743 C C . TRP A 1 92 ? -23.094 -7 -31.812 1 98.56 92 TRP A C 1
ATOM 745 O O . TRP A 1 92 ? -22.438 -7.945 -32.25 1 98.56 92 TRP A O 1
ATOM 755 N N . HIS A 1 93 ? -23.781 -7.223 -30.75 1 97.38 93 HIS A N 1
ATOM 756 C CA . HIS A 1 93 ? -24.016 -8.516 -30.109 1 97.38 93 HIS A CA 1
ATOM 757 C C . HIS A 1 93 ? -25.5 -8.883 -30.125 1 97.38 93 HIS A C 1
ATOM 759 O O . HIS A 1 93 ? -26.344 -8.086 -29.703 1 97.38 93 HIS A O 1
ATOM 765 N N . PRO A 1 94 ? -25.938 -9.969 -30.484 1 96.94 94 PRO A N 1
ATOM 766 C CA . PRO A 1 94 ? -25.094 -11.133 -30.766 1 96.94 94 PRO A CA 1
ATOM 767 C C . PRO A 1 94 ? -24.531 -11.117 -32.188 1 96.94 94 PRO A C 1
ATOM 769 O O . PRO A 1 94 ? -23.609 -11.859 -32.5 1 96.94 94 PRO A O 1
ATOM 772 N N . ASP A 1 95 ? -25.062 -10.289 -33.156 1 97.56 95 ASP A N 1
ATOM 773 C CA . ASP A 1 95 ? -24.656 -10.242 -34.531 1 97.56 95 ASP A CA 1
ATOM 774 C C . ASP A 1 95 ? -24.047 -8.883 -34.875 1 97.56 95 ASP A C 1
ATOM 776 O O . ASP A 1 95 ? -24.422 -7.863 -34.312 1 97.56 95 ASP A O 1
ATOM 780 N N . THR A 1 96 ? -23.156 -8.922 -35.812 1 98.12 96 THR A N 1
ATOM 781 C CA . THR A 1 96 ? -22.625 -7.668 -36.344 1 98.12 96 THR A CA 1
ATOM 782 C C . THR A 1 96 ? -23.375 -7.277 -37.625 1 98.12 96 THR A C 1
ATOM 784 O O . THR A 1 96 ? -23.766 -8.141 -38.406 1 98.12 96 THR A O 1
ATOM 787 N N . ALA A 1 97 ? -23.609 -6.039 -37.812 1 98.62 97 ALA A N 1
ATOM 788 C CA . ALA A 1 97 ? -24.172 -5.539 -39.062 1 98.62 97 ALA A CA 1
ATOM 789 C C . ALA A 1 97 ? -23.109 -5.441 -40.156 1 98.62 97 ALA A C 1
ATOM 791 O O . ALA A 1 97 ? -21.938 -5.766 -39.906 1 98.62 97 ALA A O 1
ATOM 792 N N . SER A 1 98 ? -23.609 -5.098 -41.375 1 98.38 98 SER A N 1
ATOM 793 C CA . SER A 1 98 ? -22.656 -4.949 -42.469 1 98.38 98 SER A CA 1
ATOM 794 C C . SER A 1 98 ? -21.859 -3.664 -42.344 1 98.38 98 SER A C 1
ATOM 796 O O . SER A 1 98 ? -22.266 -2.732 -41.656 1 98.38 98 SER A O 1
ATOM 798 N N . GLU A 1 99 ? -20.734 -3.719 -42.969 1 98.25 99 GLU A N 1
ATOM 799 C CA . GLU A 1 99 ? -19.875 -2.539 -43 1 98.25 99 GLU A CA 1
ATOM 800 C C . GLU A 1 99 ? -20.625 -1.321 -43.531 1 98.25 99 GLU A C 1
ATOM 802 O O . GLU A 1 99 ? -20.484 -0.218 -43 1 98.25 99 GLU A O 1
ATOM 807 N N . ALA A 1 100 ? -21.453 -1.514 -44.531 1 98.25 100 ALA A N 1
ATOM 808 C CA . ALA A 1 100 ? -22.25 -0.453 -45.156 1 98.25 100 ALA A CA 1
ATOM 809 C C . ALA A 1 100 ? -23.266 0.113 -44.156 1 98.25 100 ALA A C 1
ATOM 811 O O . ALA A 1 100 ? -23.5 1.322 -44.125 1 98.25 100 ALA A O 1
ATOM 812 N N . THR A 1 101 ? -23.844 -0.74 -43.438 1 98.69 101 THR A N 1
ATOM 813 C CA . THR A 1 101 ? -24.844 -0.316 -42.438 1 98.69 101 THR A CA 1
ATOM 814 C C . THR A 1 101 ? -24.219 0.552 -41.375 1 98.69 101 THR A C 1
ATOM 816 O O . THR A 1 101 ? -24.766 1.596 -41 1 98.69 101 THR A O 1
ATOM 819 N N . TYR A 1 102 ? -23.047 0.153 -40.812 1 98.75 102 TYR A N 1
ATOM 820 C CA . TYR A 1 102 ? -22.375 0.937 -39.781 1 98.75 102 TYR A CA 1
ATOM 821 C C . TYR A 1 102 ? -21.906 2.273 -40.344 1 98.75 102 TYR A C 1
ATOM 823 O O . TYR A 1 102 ? -21.922 3.287 -39.625 1 98.75 102 TYR A O 1
ATOM 831 N N . ARG A 1 103 ? -21.469 2.266 -41.656 1 98.44 103 ARG A N 1
ATOM 832 C CA . ARG A 1 103 ? -21.062 3.504 -42.312 1 98.44 103 ARG A CA 1
ATOM 833 C C . ARG A 1 103 ? -22.234 4.492 -42.375 1 98.44 103 ARG A C 1
ATOM 835 O O . ARG A 1 103 ? -22.078 5.664 -42.031 1 98.44 103 ARG A O 1
ATOM 842 N N . GLU A 1 104 ? -23.359 3.965 -42.781 1 98.38 104 GLU A N 1
ATOM 843 C CA . GLU A 1 104 ? -24.562 4.797 -42.875 1 98.38 104 GLU A CA 1
ATOM 844 C C . GLU A 1 104 ? -25.031 5.258 -41.5 1 98.38 104 GLU A C 1
ATOM 846 O O . GLU A 1 104 ? -25.531 6.375 -41.344 1 98.38 104 GLU A O 1
ATOM 851 N N . LEU A 1 105 ? -24.938 4.391 -40.531 1 98.44 105 LEU A N 1
ATOM 852 C CA . LEU A 1 105 ? -25.328 4.723 -39.156 1 98.44 105 LEU A CA 1
ATOM 853 C C . LEU A 1 105 ? -24.5 5.891 -38.625 1 98.44 105 LEU A C 1
ATOM 855 O O . LEU A 1 105 ? -25.047 6.832 -38.062 1 98.44 105 LEU A O 1
ATOM 859 N N . ALA A 1 106 ? -23.141 5.891 -38.812 1 98.12 106 ALA A N 1
ATOM 860 C CA . ALA A 1 106 ? -22.234 6.93 -38.344 1 98.12 106 ALA A CA 1
ATOM 861 C C . ALA A 1 106 ? -22.5 8.258 -39.031 1 98.12 106 ALA A C 1
ATOM 863 O O . ALA A 1 106 ? -22.359 9.32 -38.438 1 98.12 106 ALA A O 1
ATOM 864 N N . LYS A 1 107 ? -22.953 8.148 -40.281 1 97.31 107 LYS A N 1
ATOM 865 C CA . LYS A 1 107 ? -23.266 9.352 -41.031 1 97.31 107 LYS A CA 1
ATOM 866 C C . LYS A 1 107 ? -24.562 9.984 -40.562 1 97.31 107 LYS A C 1
ATOM 868 O O . LYS A 1 107 ? -24.641 11.203 -40.375 1 97.31 107 LYS A O 1
ATOM 873 N N . ARG A 1 108 ? -25.562 9.172 -40.344 1 97.38 108 ARG A N 1
ATOM 874 C CA . ARG A 1 108 ? -26.891 9.656 -39.938 1 97.38 108 ARG A CA 1
ATOM 875 C C . ARG A 1 108 ? -26.875 10.133 -38.5 1 97.38 108 ARG A C 1
ATOM 877 O O . ARG A 1 108 ? -27.547 11.109 -38.156 1 97.38 108 ARG A O 1
ATOM 884 N N . TYR A 1 109 ? -26.172 9.438 -37.625 1 97.62 109 TYR A N 1
ATOM 885 C CA . TYR A 1 109 ? -26.078 9.781 -36.219 1 97.62 109 TYR A CA 1
ATOM 886 C C . TYR A 1 109 ? -24.625 9.891 -35.781 1 97.62 109 TYR A C 1
ATOM 888 O O . TYR A 1 109 ? -24.094 8.961 -35.156 1 97.62 109 TYR A O 1
ATOM 896 N N . PRO A 1 110 ? -24.016 11.023 -35.875 1 95.38 110 PRO A N 1
ATOM 897 C CA . PRO A 1 110 ? -22.594 11.195 -35.625 1 95.38 110 PRO A CA 1
ATOM 898 C C . PRO A 1 110 ? -22.219 10.898 -34.188 1 95.38 110 PRO A C 1
ATOM 900 O O . PRO A 1 110 ? -21.078 10.523 -33.906 1 95.38 110 PRO A O 1
ATOM 903 N N . HIS A 1 111 ? -23.141 11.039 -33.281 1 94.44 111 HIS A N 1
ATOM 904 C CA . HIS A 1 111 ? -22.828 10.781 -31.891 1 94.44 111 HIS A CA 1
ATOM 905 C C . HIS A 1 111 ? -22.672 9.289 -31.609 1 94.44 111 HIS A C 1
ATOM 907 O O . HIS A 1 111 ? -22.234 8.898 -30.531 1 94.44 111 HIS A O 1
ATOM 913 N N . MET A 1 112 ? -22.969 8.43 -32.625 1 96.94 112 MET A N 1
ATOM 914 C CA . MET A 1 112 ? -22.828 6.984 -32.469 1 96.94 112 MET A CA 1
ATOM 915 C C . MET A 1 112 ? -21.547 6.496 -33.156 1 96.94 112 MET A C 1
ATOM 917 O O . MET A 1 112 ? -21.328 5.289 -33.281 1 96.94 112 MET A O 1
ATOM 921 N N . LYS A 1 113 ? -20.641 7.398 -33.469 1 97.69 113 LYS A N 1
ATOM 922 C CA . LYS A 1 113 ? -19.406 7.051 -34.188 1 97.69 113 LYS A CA 1
ATOM 923 C C . LYS A 1 113 ? -18.547 6.09 -33.375 1 97.69 113 LYS A C 1
ATOM 925 O O . LYS A 1 113 ? -17.984 5.137 -33.938 1 97.69 113 LYS A O 1
ATOM 930 N N . TYR A 1 114 ? -18.391 6.387 -32.094 1 98.38 114 TYR A N 1
ATOM 931 C CA . TYR A 1 114 ? -17.594 5.508 -31.266 1 98.38 114 TYR A CA 1
ATOM 932 C C . TYR A 1 114 ? -18.219 4.117 -31.156 1 98.38 114 TYR A C 1
ATOM 934 O O . TYR A 1 114 ? -17.5 3.115 -31.094 1 98.38 114 TYR A O 1
ATOM 942 N N . LEU A 1 115 ? -19.547 4.023 -31.172 1 98.38 115 LEU A N 1
ATOM 943 C CA . LEU A 1 115 ? -20.219 2.732 -31.141 1 98.38 115 LEU A CA 1
ATOM 944 C C . LEU A 1 115 ? -19.984 1.963 -32.438 1 98.38 115 LEU A C 1
ATOM 946 O O . LEU A 1 115 ? -19.781 0.748 -32.406 1 98.38 115 LEU A O 1
ATOM 950 N N . ALA A 1 116 ? -20.062 2.711 -33.531 1 98.56 116 ALA A N 1
ATOM 951 C CA . ALA A 1 116 ? -19.734 2.1 -34.812 1 98.56 116 ALA A CA 1
ATOM 952 C C . ALA A 1 116 ? -18.281 1.645 -34.844 1 98.56 116 ALA A C 1
ATOM 954 O O . ALA A 1 116 ? -17.969 0.595 -35.406 1 98.56 116 ALA A O 1
ATOM 955 N N . GLY A 1 117 ? -17.391 2.496 -34.25 1 98.69 117 GLY A N 1
ATOM 956 C CA . GLY A 1 117 ? -15.992 2.123 -34.156 1 98.69 117 GLY A CA 1
ATOM 957 C C . GLY A 1 117 ? -15.766 0.832 -33.406 1 98.69 117 GLY A C 1
ATOM 958 O O . GLY A 1 117 ? -14.953 -0.001 -33.812 1 98.69 117 GLY A O 1
ATOM 959 N N . ARG A 1 118 ? -16.453 0.683 -32.281 1 98.56 118 ARG A N 1
ATOM 960 C CA . ARG A 1 118 ? -16.359 -0.551 -31.516 1 98.56 118 ARG A CA 1
ATOM 961 C C . ARG A 1 118 ? -16.875 -1.743 -32.312 1 98.56 118 ARG A C 1
ATOM 963 O O . ARG A 1 118 ? -16.297 -2.836 -32.25 1 98.56 118 ARG A O 1
ATOM 970 N N . ALA A 1 119 ? -17.938 -1.559 -33.031 1 98.75 119 ALA A N 1
ATOM 971 C CA . ALA A 1 119 ? -18.469 -2.609 -33.906 1 98.75 119 ALA A CA 1
ATOM 972 C C . ALA A 1 119 ? -17.422 -3.031 -34.938 1 98.75 119 ALA A C 1
ATOM 974 O O . ALA A 1 119 ? -17.328 -4.211 -35.281 1 98.75 119 ALA A O 1
ATOM 975 N N . CYS A 1 120 ? -16.734 -2.051 -35.469 1 98.75 120 CYS A N 1
ATOM 976 C CA . CYS A 1 120 ? -15.648 -2.352 -36.406 1 98.75 120 CYS A CA 1
ATOM 977 C C . CYS A 1 120 ? -14.586 -3.227 -35.75 1 98.75 120 CYS A C 1
ATOM 979 O O . CYS A 1 120 ? -14.039 -4.125 -36.375 1 98.75 120 CYS A O 1
ATOM 981 N N . ALA A 1 121 ? -14.266 -2.914 -34.469 1 98.69 121 ALA A N 1
ATOM 982 C CA . ALA A 1 121 ? -13.289 -3.697 -33.719 1 98.69 121 ALA A CA 1
ATOM 983 C C . ALA A 1 121 ? -13.758 -5.137 -33.562 1 98.69 121 ALA A C 1
ATOM 985 O O . ALA A 1 121 ? -12.945 -6.066 -33.531 1 98.69 121 ALA A O 1
ATOM 986 N N . VAL A 1 122 ? -15.047 -5.344 -33.344 1 98.31 122 VAL A N 1
ATOM 987 C CA . VAL A 1 122 ? -15.609 -6.68 -33.156 1 98.31 122 VAL A CA 1
ATOM 988 C C . VAL A 1 122 ? -15.609 -7.422 -34.5 1 98.31 122 VAL A C 1
ATOM 990 O O . VAL A 1 122 ? -15.203 -8.586 -34.562 1 98.31 122 VAL A O 1
ATOM 993 N N . ALA A 1 123 ? -15.969 -6.758 -35.625 1 98.19 123 ALA A N 1
ATOM 994 C CA . ALA A 1 123 ? -16.203 -7.383 -36.938 1 98.19 123 ALA A CA 1
ATOM 995 C C . ALA A 1 123 ? -14.93 -7.43 -37.75 1 98.19 123 ALA A C 1
ATOM 997 O O . ALA A 1 123 ? -14.836 -8.195 -38.719 1 98.19 123 ALA A O 1
ATOM 998 N N . GLY A 1 124 ? -13.977 -6.613 -37.469 1 98.19 124 GLY A N 1
ATOM 999 C CA . GLY A 1 124 ? -12.742 -6.543 -38.219 1 98.19 124 GLY A CA 1
ATOM 1000 C C . GLY A 1 124 ? -12.844 -5.641 -39.438 1 98.19 124 GLY A C 1
ATOM 1001 O O . GLY A 1 124 ? -12.242 -5.918 -40.5 1 98.19 124 GLY A O 1
ATOM 1002 N N . TYR A 1 125 ? -13.703 -4.609 -39.375 1 98.56 125 TYR A N 1
ATOM 1003 C CA . TYR A 1 125 ? -13.852 -3.65 -40.469 1 98.56 125 TYR A CA 1
ATOM 1004 C C . TYR A 1 125 ? -12.797 -2.557 -40.375 1 98.56 125 TYR A C 1
ATOM 1006 O O . TYR A 1 125 ? -13.102 -1.417 -40.031 1 98.56 125 TYR A O 1
ATOM 1014 N N . THR A 1 126 ? -11.586 -2.838 -40.75 1 98.31 126 THR A N 1
ATOM 1015 C CA . THR A 1 126 ? -10.438 -1.962 -40.594 1 98.31 126 THR A CA 1
ATOM 1016 C C . THR A 1 126 ? -10.586 -0.701 -41.438 1 98.31 126 THR A C 1
ATOM 1018 O O . THR A 1 126 ? -10.266 0.4 -41 1 98.31 126 THR A O 1
ATOM 1021 N N . ASP A 1 127 ? -11.094 -0.834 -42.656 1 97.88 127 ASP A N 1
ATOM 1022 C CA . ASP A 1 127 ? -11.25 0.308 -43.562 1 97.88 127 ASP A CA 1
ATOM 1023 C C . ASP A 1 127 ? -12.258 1.31 -43 1 97.88 127 ASP A C 1
ATOM 1025 O O . ASP A 1 127 ? -11.984 2.512 -42.969 1 97.88 127 ASP A O 1
ATOM 1029 N N . LEU A 1 128 ? -13.367 0.806 -42.656 1 98.5 128 LEU A N 1
ATOM 1030 C CA . LEU A 1 128 ? -14.375 1.689 -42.062 1 98.5 128 LEU A CA 1
ATOM 1031 C C . LEU A 1 128 ? -13.852 2.348 -40.812 1 98.5 128 LEU A C 1
ATOM 1033 O O . LEU A 1 128 ? -14.133 3.52 -40.531 1 98.5 128 LEU A O 1
ATOM 1037 N N . PHE A 1 129 ? -13.148 1.585 -40 1 98.62 129 PHE A N 1
ATOM 1038 C CA . PHE A 1 129 ? -12.586 2.139 -38.781 1 98.62 129 PHE A CA 1
ATOM 1039 C C . PHE A 1 129 ? -11.742 3.371 -39.094 1 98.62 129 PHE A C 1
ATOM 1041 O O . PHE A 1 129 ? -11.859 4.391 -38.406 1 98.62 129 PHE A O 1
ATOM 1048 N N . HIS A 1 130 ? -10.906 3.309 -40.094 1 98.12 130 HIS A N 1
ATOM 1049 C CA . HIS A 1 130 ? -10.055 4.434 -40.438 1 98.12 130 HIS A CA 1
ATOM 1050 C C . HIS A 1 130 ? -10.875 5.602 -41 1 98.12 130 HIS A C 1
ATOM 1052 O O . HIS A 1 130 ? -10.555 6.762 -40.719 1 98.12 130 HIS A O 1
ATOM 1058 N N . GLU A 1 131 ? -11.977 5.266 -41.656 1 97.94 131 GLU A N 1
ATOM 1059 C CA . GLU A 1 131 ? -12.852 6.289 -42.219 1 97.94 131 GLU A CA 1
ATOM 1060 C C . GLU A 1 131 ? -13.539 7.094 -41.125 1 97.94 131 GLU A C 1
ATOM 1062 O O . GLU A 1 131 ? -13.812 8.281 -41.281 1 97.94 131 GLU A O 1
ATOM 1067 N N . LEU A 1 132 ? -13.812 6.465 -40.031 1 98 132 LEU A N 1
ATOM 1068 C CA . LEU A 1 132 ? -14.539 7.113 -38.938 1 98 132 LEU A CA 1
ATOM 1069 C C . LEU A 1 132 ? -13.688 8.188 -38.281 1 98 132 LEU A C 1
ATOM 1071 O O . LEU A 1 132 ? -14.219 9.109 -37.656 1 98 132 LEU A O 1
ATOM 1075 N N . ASP A 1 133 ? -12.344 8.117 -38.344 1 96.94 133 ASP A N 1
ATOM 1076 C CA . ASP A 1 133 ? -11.406 9.133 -37.875 1 96.94 133 ASP A CA 1
ATOM 1077 C C . ASP A 1 133 ? -11.656 9.461 -36.406 1 96.94 133 ASP A C 1
ATOM 1079 O O . ASP A 1 133 ? -11.852 10.625 -36.031 1 96.94 133 ASP A O 1
ATOM 1083 N N . LEU A 1 134 ? -11.641 8.43 -35.594 1 97.5 134 LEU A N 1
ATOM 1084 C CA . LEU A 1 134 ? -11.867 8.57 -34.156 1 97.5 134 LEU A CA 1
ATOM 1085 C C . LEU A 1 134 ? -10.562 8.836 -33.406 1 97.5 134 LEU A C 1
ATOM 1087 O O . LEU A 1 134 ? -9.484 8.523 -33.938 1 97.5 134 LEU A O 1
ATOM 1091 N N . LEU A 1 135 ? -10.633 9.531 -32.25 1 97.12 135 LEU A N 1
ATOM 1092 C CA . LEU A 1 135 ? -9.484 9.531 -31.344 1 97.12 135 LEU A CA 1
ATOM 1093 C C . LEU A 1 135 ? -9.141 8.117 -30.891 1 97.12 135 LEU A C 1
ATOM 1095 O O . LEU A 1 135 ? -10.016 7.25 -30.844 1 97.12 135 LEU A O 1
ATOM 1099 N N . PRO A 1 136 ? -7.891 7.812 -30.688 1 97.31 136 PRO A N 1
ATOM 1100 C CA . PRO A 1 136 ? -7.523 6.484 -30.203 1 97.31 136 PRO A CA 1
ATOM 1101 C C . PRO A 1 136 ? -8.234 6.125 -28.891 1 97.31 136 PRO A C 1
ATOM 1103 O O . PRO A 1 136 ? -7.875 6.641 -27.828 1 97.31 136 PRO A O 1
ATOM 1106 N N . GLU A 1 137 ? -9.18 5.277 -29.016 1 98.06 137 GLU A N 1
ATOM 1107 C CA . GLU A 1 137 ? -10.086 4.988 -27.906 1 98.06 137 GLU A CA 1
ATOM 1108 C C . GLU A 1 137 ? -9.758 3.646 -27.25 1 98.06 137 GLU A C 1
ATOM 1110 O O . GLU A 1 137 ? -9.672 2.625 -27.938 1 98.06 137 GLU A O 1
ATOM 1115 N N . CYS A 1 138 ? -9.711 3.631 -25.891 1 97.19 138 CYS A N 1
ATOM 1116 C CA . CYS A 1 138 ? -9.203 2.492 -25.141 1 97.19 138 CYS A CA 1
ATOM 1117 C C . CYS A 1 138 ? -10.18 1.32 -25.203 1 97.19 138 CYS A C 1
ATOM 1119 O O . CYS A 1 138 ? -9.758 0.166 -25.297 1 97.19 138 CYS A O 1
ATOM 1121 N N . HIS A 1 139 ? -11.469 1.508 -25.109 1 97.12 139 HIS A N 1
ATOM 1122 C CA . HIS A 1 139 ? -12.445 0.42 -25.141 1 97.12 139 HIS A CA 1
ATOM 1123 C C . HIS A 1 139 ? -12.406 -0.297 -26.5 1 97.12 139 HIS A C 1
ATOM 1125 O O . HIS A 1 139 ? -12.547 -1.521 -26.547 1 97.12 139 HIS A O 1
ATOM 1131 N N . ILE A 1 140 ? -12.258 0.502 -27.547 1 98.5 140 ILE A N 1
ATOM 1132 C CA . ILE A 1 140 ? -12.18 -0.075 -28.891 1 98.5 140 ILE A CA 1
ATOM 1133 C C . ILE A 1 140 ? -10.898 -0.89 -29.031 1 98.5 140 ILE A C 1
ATOM 1135 O O . ILE A 1 140 ? -10.891 -1.96 -29.641 1 98.5 140 ILE A O 1
ATOM 1139 N N . ALA A 1 141 ? -9.828 -0.379 -28.453 1 98.31 141 ALA A N 1
ATOM 1140 C CA . ALA A 1 141 ? -8.562 -1.101 -28.469 1 98.31 141 ALA A CA 1
ATOM 1141 C C . ALA A 1 141 ? -8.688 -2.453 -27.781 1 98.31 141 ALA A C 1
ATOM 1143 O O . ALA A 1 141 ? -8.242 -3.475 -28.312 1 98.31 141 ALA A O 1
ATOM 1144 N N . GLU A 1 142 ? -9.242 -2.492 -26.578 1 96.31 142 GLU A N 1
ATOM 1145 C CA . GLU A 1 142 ? -9.398 -3.734 -25.828 1 96.31 142 GLU A CA 1
ATOM 1146 C C . GLU A 1 142 ? -10.281 -4.727 -26.578 1 96.31 142 GLU A C 1
ATOM 1148 O O . GLU A 1 142 ? -9.984 -5.922 -26.625 1 96.31 142 GLU A O 1
ATOM 1153 N N . GLU A 1 143 ? -11.336 -4.227 -27.188 1 97 143 GLU A N 1
ATOM 1154 C CA . GLU A 1 143 ? -12.234 -5.07 -27.969 1 97 143 GLU A CA 1
ATOM 1155 C C . GLU A 1 143 ? -11.516 -5.648 -29.188 1 97 143 GLU A C 1
ATOM 1157 O O . GLU A 1 143 ? -11.664 -6.832 -29.5 1 97 143 GLU A O 1
ATOM 1162 N N . ALA A 1 144 ? -10.82 -4.797 -29.891 1 98.19 144 ALA A N 1
ATOM 1163 C CA . ALA A 1 144 ? -10.086 -5.242 -31.062 1 98.19 144 ALA A CA 1
ATOM 1164 C C . ALA A 1 144 ? -9.078 -6.336 -30.719 1 98.19 144 ALA A C 1
ATOM 1166 O O . ALA A 1 144 ? -8.961 -7.328 -31.438 1 98.19 144 ALA A O 1
ATOM 1167 N N . ARG A 1 145 ? -8.375 -6.113 -29.641 1 95.88 145 ARG A N 1
ATOM 1168 C CA . ARG A 1 145 ? -7.395 -7.086 -29.188 1 95.88 145 ARG A CA 1
ATOM 1169 C C . ARG A 1 145 ? -8.055 -8.438 -28.906 1 95.88 145 ARG A C 1
ATOM 1171 O O . ARG A 1 145 ? -7.578 -9.469 -29.375 1 95.88 145 ARG A O 1
ATOM 1178 N N . GLU A 1 146 ? -9.156 -8.461 -28.219 1 92.19 146 GLU A N 1
ATOM 1179 C CA . GLU A 1 146 ? -9.797 -9.695 -27.766 1 92.19 146 GLU A CA 1
ATOM 1180 C C . GLU A 1 146 ? -10.523 -10.383 -28.922 1 92.19 146 GLU A C 1
ATOM 1182 O O . GLU A 1 146 ? -10.711 -11.602 -28.906 1 92.19 146 GLU A O 1
ATOM 1187 N N . SER A 1 147 ? -10.953 -9.578 -29.891 1 95.44 147 SER A N 1
ATOM 1188 C CA . SER A 1 147 ? -11.648 -10.133 -31.047 1 95.44 147 SER A CA 1
ATOM 1189 C C . SER A 1 147 ? -10.656 -10.594 -32.125 1 95.44 147 SER A C 1
ATOM 1191 O O . SER A 1 147 ? -11.055 -11.164 -33.125 1 95.44 147 SER A O 1
ATOM 1193 N N . GLY A 1 148 ? -9.344 -10.32 -31.906 1 95 148 GLY A N 1
ATOM 1194 C CA . GLY A 1 148 ? -8.289 -10.812 -32.781 1 95 148 GLY A CA 1
ATOM 1195 C C . GLY A 1 148 ? -8.047 -9.906 -34 1 95 148 GLY A C 1
ATOM 1196 O O . GLY A 1 148 ? -7.43 -10.32 -34.969 1 95 148 GLY A O 1
ATOM 1197 N N . HIS A 1 149 ? -8.578 -8.742 -33.969 1 97.44 149 HIS A N 1
ATOM 1198 C CA . HIS A 1 149 ? -8.367 -7.801 -35.062 1 97.44 149 HIS A CA 1
ATOM 1199 C C . HIS A 1 149 ? -7.246 -6.824 -34.75 1 97.44 149 HIS A C 1
ATOM 1201 O O . HIS A 1 149 ? -7.5 -5.652 -34.469 1 97.44 149 HIS A O 1
ATOM 1207 N N . ILE A 1 150 ? -6.09 -7.254 -34.938 1 96.81 150 ILE A N 1
ATOM 1208 C CA . ILE A 1 150 ? -4.852 -6.652 -34.438 1 96.81 150 ILE A CA 1
ATOM 1209 C C . ILE A 1 150 ? -4.562 -5.367 -35.219 1 96.81 150 ILE A C 1
ATOM 1211 O O . ILE A 1 150 ? -3.953 -4.438 -34.688 1 96.81 150 ILE A O 1
ATOM 1215 N N . ALA A 1 151 ? -5.059 -5.316 -36.469 1 97.81 151 ALA A N 1
ATOM 1216 C CA . ALA A 1 151 ? -4.816 -4.113 -37.281 1 97.81 151 ALA A CA 1
ATOM 1217 C C . ALA A 1 151 ? -5.438 -2.887 -36.594 1 97.81 151 ALA A C 1
ATOM 1219 O O . ALA A 1 151 ? -4.812 -1.825 -36.531 1 97.81 151 ALA A O 1
ATOM 1220 N N . ILE A 1 152 ? -6.633 -3.051 -36.156 1 98.38 152 ILE A N 1
ATOM 1221 C CA . ILE A 1 152 ? -7.312 -1.954 -35.469 1 98.38 152 ILE A CA 1
ATOM 1222 C C . ILE A 1 152 ? -6.648 -1.692 -34.125 1 98.38 152 ILE A C 1
ATOM 1224 O O . ILE A 1 152 ? -6.438 -0.539 -33.75 1 98.38 152 ILE A O 1
ATOM 1228 N N . TYR A 1 153 ? -6.316 -2.744 -33.438 1 98.19 153 TYR A N 1
ATOM 1229 C CA . TYR A 1 153 ? -5.621 -2.619 -32.156 1 98.19 153 TYR A CA 1
ATOM 1230 C C . TYR A 1 153 ? -4.316 -1.85 -32.312 1 98.19 153 TYR A C 1
ATOM 1232 O O . TYR A 1 153 ? -4.055 -0.898 -31.578 1 98.19 153 TYR A O 1
ATOM 1240 N N . ASP A 1 154 ? -3.555 -2.215 -33.25 1 97.75 154 ASP A N 1
ATOM 1241 C CA . ASP A 1 154 ? -2.252 -1.594 -33.5 1 97.75 154 ASP A CA 1
ATOM 1242 C C . ASP A 1 154 ? -2.404 -0.125 -33.875 1 97.75 154 ASP A C 1
ATOM 1244 O O . ASP A 1 154 ? -1.588 0.713 -33.5 1 97.75 154 ASP A O 1
ATOM 1248 N N . ALA A 1 155 ? -3.381 0.11 -34.656 1 97.69 155 ALA A N 1
ATOM 1249 C CA . ALA A 1 155 ? -3.627 1.485 -35.094 1 97.69 155 ALA A CA 1
ATOM 1250 C C . ALA A 1 155 ? -3.869 2.395 -33.906 1 97.69 155 ALA A C 1
ATOM 1252 O O . ALA A 1 155 ? -3.445 3.553 -33.875 1 97.69 155 ALA A O 1
ATOM 1253 N N . ILE A 1 156 ? -4.547 1.893 -32.875 1 98 156 ILE A N 1
ATOM 1254 C CA . ILE A 1 156 ? -4.852 2.682 -31.688 1 98 156 ILE A CA 1
ATOM 1255 C C . ILE A 1 156 ? -3.621 2.76 -30.797 1 98 156 ILE A C 1
ATOM 1257 O O . ILE A 1 156 ? -3.273 3.834 -30.297 1 98 156 ILE A O 1
ATOM 1261 N N . MET A 1 157 ? -2.914 1.667 -30.609 1 96.5 157 MET A N 1
ATOM 1262 C CA . MET A 1 157 ? -1.817 1.567 -29.656 1 96.5 157 MET A CA 1
ATOM 1263 C C . MET A 1 157 ? -0.588 2.318 -30.156 1 96.5 157 MET A C 1
ATOM 1265 O O . MET A 1 157 ? 0.308 2.641 -29.375 1 96.5 157 MET A O 1
ATOM 1269 N N . LYS A 1 158 ? -0.57 2.631 -31.422 1 94.69 158 LYS A N 1
ATOM 1270 C CA . LYS A 1 158 ? 0.538 3.393 -31.984 1 94.69 158 LYS A CA 1
ATOM 1271 C C . LYS A 1 158 ? 0.453 4.863 -31.594 1 94.69 158 LYS A C 1
ATOM 1273 O O . LYS A 1 158 ? 1.455 5.582 -31.641 1 94.69 158 LYS A O 1
ATOM 1278 N N . ALA A 1 159 ? -0.688 5.211 -31.156 1 93.69 159 ALA A N 1
ATOM 1279 C CA . ALA A 1 159 ? -0.868 6.605 -30.75 1 93.69 159 ALA A CA 1
ATOM 1280 C C . ALA A 1 159 ? -0.122 6.906 -29.469 1 93.69 159 ALA A C 1
ATOM 1282 O O . ALA A 1 159 ? -0.061 6.066 -28.562 1 93.69 159 ALA A O 1
ATOM 1283 N N . ASP A 1 160 ? 0.441 8.125 -29.359 1 87.38 160 ASP A N 1
ATOM 1284 C CA . ASP A 1 160 ? 1.16 8.547 -28.156 1 87.38 160 ASP A CA 1
ATOM 1285 C C . ASP A 1 160 ? 0.203 8.742 -26.984 1 87.38 160 ASP A C 1
ATOM 1287 O O . ASP A 1 160 ? 0.569 8.492 -25.828 1 87.38 160 ASP A O 1
ATOM 1291 N N . VAL A 1 161 ? -0.973 9.266 -27.391 1 91.31 161 VAL A N 1
ATOM 1292 C CA . VAL A 1 161 ? -1.984 9.523 -26.359 1 91.31 161 VAL A CA 1
ATOM 1293 C C . VAL A 1 161 ? -3.264 8.758 -26.703 1 91.31 161 VAL A C 1
ATOM 1295 O O . VAL A 1 161 ? -3.686 8.727 -27.859 1 91.31 161 VAL A O 1
ATOM 1298 N N . LYS A 1 162 ? -3.77 8.102 -25.719 1 95.81 162 LYS A N 1
ATOM 1299 C CA . LYS A 1 162 ? -5.039 7.398 -25.859 1 95.81 162 LYS A CA 1
ATOM 1300 C C . LYS A 1 162 ? -6.129 8.055 -25.016 1 95.81 162 LYS A C 1
ATOM 1302 O O . LYS A 1 162 ? -5.836 8.883 -24.141 1 95.81 162 LYS A O 1
ATOM 1307 N N . TYR A 1 163 ? -7.391 7.633 -25.359 1 96.75 163 TYR A N 1
ATOM 1308 C CA . TYR A 1 163 ? -8.5 8.328 -24.719 1 96.75 163 TYR A CA 1
ATOM 1309 C C . TYR A 1 163 ? -9.57 7.348 -24.25 1 96.75 163 TYR A C 1
ATOM 1311 O O . TYR A 1 163 ? -9.609 6.207 -24.719 1 96.75 163 TYR A O 1
ATOM 1319 N N . ASN A 1 164 ? -10.289 7.812 -23.266 1 95.81 164 ASN A N 1
ATOM 1320 C CA . ASN A 1 164 ? -11.523 7.16 -22.828 1 95.81 164 ASN A CA 1
ATOM 1321 C C . ASN A 1 164 ? -12.742 8.023 -23.109 1 95.81 164 ASN A C 1
ATOM 1323 O O . ASN A 1 164 ? -12.945 9.055 -22.453 1 95.81 164 ASN A O 1
ATOM 1327 N N . ALA A 1 165 ? -13.453 7.598 -24.047 1 96.75 165 ALA A N 1
ATOM 1328 C CA . ALA A 1 165 ? -14.695 8.289 -24.391 1 96.75 165 ALA A CA 1
ATOM 1329 C C . ALA A 1 165 ? -15.914 7.422 -24.078 1 96.75 165 ALA A C 1
ATOM 1331 O O . ALA A 1 165 ? -17.016 7.934 -23.875 1 96.75 165 ALA A O 1
ATOM 1332 N N . MET A 1 166 ? -15.68 6.133 -24.016 1 96.5 166 MET A N 1
ATOM 1333 C CA . MET A 1 166 ? -16.766 5.188 -23.766 1 96.5 166 MET A CA 1
ATOM 1334 C C . MET A 1 166 ? -16.75 4.738 -22.297 1 96.5 166 MET A C 1
ATOM 1336 O O . MET A 1 166 ? -15.688 4.613 -21.688 1 96.5 166 MET A O 1
ATOM 1340 N N . ASN A 1 167 ? -17.922 4.52 -21.75 1 94.44 167 ASN A N 1
ATOM 1341 C CA . ASN A 1 167 ? -18.094 4.012 -20.391 1 94.44 167 ASN A CA 1
ATOM 1342 C C . ASN A 1 167 ? -19.078 2.848 -20.344 1 94.44 167 ASN A C 1
ATOM 1344 O O . ASN A 1 167 ? -20.297 3.057 -20.344 1 94.44 167 ASN A O 1
ATOM 1348 N N . ASP A 1 168 ? -18.594 1.694 -20.203 1 94.06 168 ASP A N 1
ATOM 1349 C CA . ASP A 1 168 ? -19.406 0.487 -20.266 1 94.06 168 ASP A CA 1
ATOM 1350 C C . ASP A 1 168 ? -20.234 0.311 -19 1 94.06 168 ASP A C 1
ATOM 1352 O O . ASP A 1 168 ? -21.172 -0.476 -18.969 1 94.06 168 ASP A O 1
ATOM 1356 N N . PHE A 1 169 ? -19.906 0.994 -17.953 1 90.06 169 PHE A N 1
ATOM 1357 C CA . PHE A 1 169 ? -20.656 0.87 -16.703 1 90.06 169 PHE A CA 1
ATOM 1358 C C . PHE A 1 169 ? -21.953 1.666 -16.766 1 90.06 169 PHE A C 1
ATOM 1360 O O . PHE A 1 169 ? -22.984 1.225 -16.25 1 90.06 169 PHE A O 1
ATOM 1367 N N . THR A 1 170 ? -21.938 2.801 -17.422 1 90.12 170 THR A N 1
ATOM 1368 C CA . THR A 1 170 ? -23.109 3.666 -17.516 1 90.12 170 THR A CA 1
ATOM 1369 C C . THR A 1 170 ? -23.734 3.602 -18.922 1 90.12 170 THR A C 1
ATOM 1371 O O . THR A 1 170 ? -24.812 4.148 -19.156 1 90.12 170 THR A O 1
ATOM 1374 N N . ARG A 1 171 ? -23.109 2.959 -19.844 1 94.06 171 ARG A N 1
ATOM 1375 C CA . ARG A 1 171 ? -23.547 2.859 -21.219 1 94.06 171 ARG A CA 1
ATOM 1376 C C . ARG A 1 171 ? -23.672 4.238 -21.859 1 94.06 171 ARG A C 1
ATOM 1378 O O . ARG A 1 171 ? -24.703 4.566 -22.453 1 94.06 171 ARG A O 1
ATOM 1385 N N . GLU A 1 172 ? -22.594 5.07 -21.688 1 93.56 172 GLU A N 1
ATOM 1386 C CA . GLU A 1 172 ? -22.594 6.441 -22.188 1 93.56 172 GLU A CA 1
ATOM 1387 C C . GLU A 1 172 ? -21.328 6.75 -22.969 1 93.56 172 GLU A C 1
ATOM 1389 O O . GLU A 1 172 ? -20.281 6.137 -22.719 1 93.56 172 GLU A O 1
ATOM 1394 N N . ILE A 1 173 ? -21.469 7.586 -23.938 1 95.12 173 ILE A N 1
ATOM 1395 C CA . ILE A 1 173 ? -20.328 8.188 -24.594 1 95.12 173 ILE A CA 1
ATOM 1396 C C . ILE A 1 173 ? -20.016 9.547 -23.969 1 95.12 173 ILE A C 1
ATOM 1398 O O . ILE A 1 173 ? -20.859 10.445 -23.969 1 95.12 173 ILE A O 1
ATOM 1402 N N . LEU A 1 174 ? -18.875 9.641 -23.391 1 94.62 174 LEU A N 1
ATOM 1403 C CA . LEU A 1 174 ? -18.469 10.836 -22.656 1 94.62 174 LEU A CA 1
ATOM 1404 C C . LEU A 1 174 ? -17.438 11.648 -23.438 1 94.62 174 LEU A C 1
ATOM 1406 O O . LEU A 1 174 ? -16.969 11.203 -24.484 1 94.62 174 LEU A O 1
ATOM 1410 N N . THR A 1 175 ? -17.203 12.906 -22.922 1 95.56 175 THR A N 1
ATOM 1411 C CA . THR A 1 175 ? -16.094 13.68 -23.469 1 95.56 175 THR A CA 1
ATOM 1412 C C . THR A 1 175 ? -14.773 12.945 -23.266 1 95.56 175 THR A C 1
ATOM 1414 O O . THR A 1 175 ? -14.469 12.5 -22.156 1 95.56 175 THR A O 1
ATOM 1417 N N . PRO A 1 176 ? -14.078 12.789 -24.391 1 95.75 176 PRO A N 1
ATOM 1418 C CA . PRO A 1 176 ? -12.844 12.008 -24.297 1 95.75 176 PRO A CA 1
ATOM 1419 C C . PRO A 1 176 ? -11.852 12.586 -23.297 1 95.75 176 PRO A C 1
ATOM 1421 O O . PRO A 1 176 ? -11.633 13.805 -23.266 1 95.75 176 PRO A O 1
ATOM 1424 N N . VAL A 1 177 ? -11.359 11.828 -22.5 1 93.88 177 VAL A N 1
ATOM 1425 C CA . VAL A 1 177 ? -10.305 12.172 -21.562 1 93.88 177 VAL A CA 1
ATOM 1426 C C . VAL A 1 177 ? -9.109 11.242 -21.75 1 93.88 177 VAL A C 1
ATOM 1428 O O . VAL A 1 177 ? -9.281 10.062 -22.062 1 93.88 177 VAL A O 1
ATOM 1431 N N . SER A 1 178 ? -7.945 11.859 -21.578 1 91.94 178 SER A N 1
ATOM 1432 C CA . SER A 1 178 ? -6.758 11.023 -21.734 1 91.94 178 SER A CA 1
ATOM 1433 C C . SER A 1 178 ? -6.766 9.867 -20.734 1 91.94 178 SER A C 1
ATOM 1435 O O . SER A 1 178 ? -7.16 10.031 -19.594 1 91.94 178 SER A O 1
ATOM 1437 N N . GLY A 1 179 ? -6.438 8.68 -21.281 1 91.88 179 GLY A N 1
ATOM 1438 C CA . GLY A 1 179 ? -6.41 7.484 -20.453 1 91.88 179 GLY A CA 1
ATOM 1439 C C . GLY A 1 179 ? -5.738 6.305 -21.125 1 91.88 179 GLY A C 1
ATOM 1440 O O . GLY A 1 179 ? -5.227 6.426 -22.234 1 91.88 179 GLY A O 1
ATOM 1441 N N . ASN A 1 180 ? -5.629 5.215 -20.422 1 95 180 ASN A N 1
ATOM 1442 C CA . ASN A 1 180 ? -4.98 4 -20.906 1 95 180 ASN A CA 1
ATOM 1443 C C . ASN A 1 180 ? -5.871 2.777 -20.719 1 95 180 ASN A C 1
ATOM 1445 O O . ASN A 1 180 ? -6.938 2.865 -20.109 1 95 180 ASN A O 1
ATOM 1449 N N . LEU A 1 181 ? -5.473 1.668 -21.312 1 96.44 181 LEU A N 1
ATOM 1450 C CA . LEU A 1 181 ? -6.223 0.428 -21.141 1 96.44 181 LEU A CA 1
ATOM 1451 C C . LEU A 1 181 ? -6.238 -0.004 -19.672 1 96.44 181 LEU A C 1
ATOM 1453 O O . LEU A 1 181 ? -5.184 -0.106 -19.047 1 96.44 181 LEU A O 1
ATOM 1457 N N . ASN A 1 182 ? -7.434 -0.234 -19.125 1 94.88 182 ASN A N 1
ATOM 1458 C CA . ASN A 1 182 ? -7.547 -0.511 -17.703 1 94.88 182 ASN A CA 1
ATOM 1459 C C . ASN A 1 182 ? -8.469 -1.696 -17.422 1 94.88 182 ASN A C 1
ATOM 1461 O O . ASN A 1 182 ? -8.922 -1.891 -16.297 1 94.88 182 ASN A O 1
ATOM 1465 N N . GLY A 1 183 ? -8.797 -2.471 -18.438 1 90.25 183 GLY A N 1
ATOM 1466 C CA . GLY A 1 183 ? -9.617 -3.66 -18.281 1 90.25 183 GLY A CA 1
ATOM 1467 C C . GLY A 1 183 ? -11.055 -3.35 -17.906 1 90.25 183 GLY A C 1
ATOM 1468 O O . GLY A 1 183 ? -11.695 -4.125 -17.188 1 90.25 183 GLY A O 1
ATOM 1469 N N . ASP A 1 184 ? -11.633 -2.281 -18.328 1 91.12 184 ASP A N 1
ATOM 1470 C CA . ASP A 1 184 ? -12.977 -1.858 -17.953 1 91.12 184 ASP A CA 1
ATOM 1471 C C . ASP A 1 184 ? -13.961 -2.09 -19.094 1 91.12 184 ASP A C 1
ATOM 1473 O O . ASP A 1 184 ? -15.102 -1.622 -19.047 1 91.12 184 ASP A O 1
ATOM 1477 N N . THR A 1 185 ? -13.523 -2.783 -20.109 1 93.25 185 THR A N 1
ATOM 1478 C CA . THR A 1 185 ? -14.344 -2.988 -21.297 1 93.25 185 THR A CA 1
ATOM 1479 C C . THR A 1 185 ? -15.062 -4.332 -21.234 1 93.25 185 THR A C 1
ATOM 1481 O O . THR A 1 185 ? -14.453 -5.355 -20.906 1 93.25 185 THR A O 1
ATOM 1484 N N . VAL A 1 186 ? -16.344 -4.344 -21.484 1 92.12 186 VAL A N 1
ATOM 1485 C CA . VAL A 1 186 ? -17.109 -5.582 -21.656 1 92.12 186 VAL A CA 1
ATOM 1486 C C . VAL A 1 186 ? -16.906 -6.129 -23.062 1 92.12 186 VAL A C 1
ATOM 1488 O O . VAL A 1 186 ? -17.594 -5.723 -24 1 92.12 186 VAL A O 1
ATOM 1491 N N . ILE A 1 187 ? -16.109 -7.055 -23.188 1 91.62 187 ILE A N 1
ATOM 1492 C CA . ILE A 1 187 ? -15.711 -7.574 -24.484 1 91.62 187 ILE A CA 1
ATOM 1493 C C . ILE A 1 187 ? -16.688 -8.664 -24.922 1 91.62 187 ILE A C 1
ATOM 1495 O O . ILE A 1 187 ? -17.438 -9.195 -24.109 1 91.62 187 ILE A O 1
ATOM 1499 N N . ARG A 1 188 ? -16.688 -9 -26.156 1 92.75 188 ARG A N 1
ATOM 1500 C CA . ARG A 1 188 ? -17.625 -9.953 -26.75 1 92.75 188 ARG A CA 1
ATOM 1501 C C . ARG A 1 188 ? -17.547 -11.305 -26.047 1 92.75 188 ARG A C 1
ATOM 1503 O O . ARG A 1 188 ? -18.578 -11.914 -25.75 1 92.75 188 ARG A O 1
ATOM 1510 N N . SER A 1 189 ? -16.328 -11.773 -25.797 1 86 189 SER A N 1
ATOM 1511 C CA . SER A 1 189 ? -16.156 -13.086 -25.172 1 86 189 SER A CA 1
ATOM 1512 C C . SER A 1 189 ? -16.828 -13.141 -23.812 1 86 189 SER A C 1
ATOM 1514 O O . SER A 1 189 ? -17.281 -14.203 -23.375 1 86 189 SER A O 1
ATOM 1516 N N . TYR A 1 190 ? -16.844 -12 -23.172 1 83.94 190 TYR A N 1
ATOM 1517 C CA . TYR A 1 190 ? -17.531 -11.914 -21.891 1 83.94 190 TYR A CA 1
ATOM 1518 C C . TYR A 1 190 ? -19.031 -12.047 -22.062 1 83.94 190 TYR A C 1
ATOM 1520 O O . TYR A 1 190 ? -19.703 -12.727 -21.281 1 83.94 190 TYR A O 1
ATOM 1528 N N . LEU A 1 191 ? -19.547 -11.438 -23.078 1 89.19 191 LEU A N 1
ATOM 1529 C CA . LEU A 1 191 ? -20.984 -11.445 -23.344 1 89.19 191 LEU A CA 1
ATOM 1530 C C . LEU A 1 191 ? -21.438 -12.828 -23.797 1 89.19 191 LEU A C 1
ATOM 1532 O O . LEU A 1 191 ? -22.609 -13.18 -23.625 1 89.19 191 LEU A O 1
ATOM 1536 N N . ASP A 1 192 ? -20.547 -13.57 -24.312 1 88.19 192 ASP A N 1
ATOM 1537 C CA . ASP A 1 192 ? -20.891 -14.898 -24.828 1 88.19 192 ASP A CA 1
ATOM 1538 C C . ASP A 1 192 ? -21.047 -15.898 -23.688 1 88.19 192 ASP A C 1
ATOM 1540 O O . ASP A 1 192 ? -21.578 -17 -23.875 1 88.19 192 ASP A O 1
ATOM 1544 N N . ILE A 1 193 ? -20.609 -15.484 -22.531 1 83.06 193 ILE A N 1
ATOM 1545 C CA . ILE A 1 193 ? -20.891 -16.297 -21.344 1 83.06 193 ILE A CA 1
ATOM 1546 C C . ILE A 1 193 ? -22.297 -16.016 -20.844 1 83.06 193 ILE A C 1
ATOM 1548 O O . ILE A 1 193 ? -22.625 -14.883 -20.484 1 83.06 193 ILE A O 1
ATOM 1552 N N . ARG A 1 194 ? -23.125 -16.969 -20.859 1 85.5 194 ARG A N 1
ATOM 1553 C CA . ARG A 1 194 ? -24.547 -16.781 -20.562 1 85.5 194 ARG A CA 1
ATOM 1554 C C . ARG A 1 194 ? -24.953 -17.609 -19.344 1 85.5 194 ARG A C 1
ATOM 1556 O O . ARG A 1 194 ? -24.297 -18.594 -19 1 85.5 194 ARG A O 1
ATOM 1563 N N . PHE A 1 195 ? -26.109 -17.156 -18.734 1 82.25 195 PHE A N 1
ATOM 1564 C CA . PHE A 1 195 ? -26.594 -17.797 -17.531 1 82.25 195 PHE A CA 1
ATOM 1565 C C . PHE A 1 195 ? -28.094 -18.047 -17.609 1 82.25 195 PHE A C 1
ATOM 1567 O O . PHE A 1 195 ? -28.828 -17.266 -18.219 1 82.25 195 PHE A O 1
ATOM 1574 N N . THR A 1 196 ? -28.516 -19.125 -16.938 1 84.56 196 THR A N 1
ATOM 1575 C CA . THR A 1 196 ? -29.938 -19.438 -16.891 1 84.56 196 THR A CA 1
ATOM 1576 C C . THR A 1 196 ? -30.703 -18.375 -16.125 1 84.56 196 THR A C 1
ATOM 1578 O O . THR A 1 196 ? -30.188 -17.797 -15.18 1 84.56 196 THR A O 1
ATOM 1581 N N . PHE A 1 197 ? -31.953 -18.141 -16.578 1 77.81 197 PHE A N 1
ATOM 1582 C CA . PHE A 1 197 ? -32.75 -17.062 -16.016 1 77.81 197 PHE A CA 1
ATOM 1583 C C . PHE A 1 197 ? -33.156 -17.359 -14.586 1 77.81 197 PHE A C 1
ATOM 1585 O O . PHE A 1 197 ? -33.562 -16.453 -13.844 1 77.81 197 PHE A O 1
ATOM 1592 N N . ASP A 1 198 ? -33.375 -18.719 -14.219 1 63.47 198 ASP A N 1
ATOM 1593 C CA . ASP A 1 198 ? -33.812 -19.094 -12.875 1 63.47 198 ASP A CA 1
ATOM 1594 C C . ASP A 1 198 ? -32.719 -18.828 -11.852 1 63.47 198 ASP A C 1
ATOM 1596 O O . ASP A 1 198 ? -32.938 -18.906 -10.648 1 63.47 198 ASP A O 1
ATOM 1600 N N . LYS A 1 199 ? -31.688 -18.953 -12.344 1 52.78 199 LYS A N 1
ATOM 1601 C CA . LYS A 1 199 ? -30.594 -18.766 -11.391 1 52.78 199 LYS A CA 1
ATOM 1602 C C . LYS A 1 199 ? -30.656 -17.391 -10.742 1 52.78 199 LYS A C 1
ATOM 1604 O O . LYS A 1 199 ? -30.625 -16.375 -11.422 1 52.78 199 LYS A O 1
ATOM 1609 N N . GLY A 1 200 ? -31.969 -17.359 -10.008 1 43.59 200 GLY A N 1
ATOM 1610 C CA . GLY A 1 200 ? -32.25 -16.219 -9.148 1 43.59 200 GLY A CA 1
ATOM 1611 C C . GLY A 1 200 ? -31.031 -15.32 -8.961 1 43.59 200 GLY A C 1
ATOM 1612 O O . GLY A 1 200 ? -29.891 -15.766 -9.086 1 43.59 200 GLY A O 1
ATOM 1613 N N . TRP A 1 201 ? -31.359 -14.023 -9.359 1 40.38 201 TRP A N 1
ATOM 1614 C CA . TRP A 1 201 ? -30.453 -12.969 -8.93 1 40.38 201 TRP A CA 1
ATOM 1615 C C . TRP A 1 201 ? -29.781 -13.328 -7.609 1 40.38 201 TRP A C 1
ATOM 1617 O O . TRP A 1 201 ? -30.438 -13.406 -6.57 1 40.38 201 TRP A O 1
ATOM 1627 N N . TYR A 1 202 ? -29.203 -14.312 -7.496 1 35.56 202 TYR A N 1
ATOM 1628 C CA . TYR A 1 202 ? -28.484 -14.625 -6.266 1 35.56 202 TYR A CA 1
ATOM 1629 C C . TYR A 1 202 ? -28.156 -13.359 -5.488 1 35.56 202 TYR A C 1
ATOM 1631 O O . TYR A 1 202 ? -27.359 -12.531 -5.949 1 35.56 202 TYR A O 1
ATOM 1639 N N . SER A 1 203 ? -29.141 -12.766 -4.863 1 34.38 203 SER A N 1
ATOM 1640 C CA . SER A 1 203 ? -28.844 -12 -3.658 1 34.38 203 SER A CA 1
ATOM 1641 C C . SER A 1 203 ? -27.547 -12.477 -3.01 1 34.38 203 SER A C 1
ATOM 1643 O O . SER A 1 203 ? -27.047 -13.555 -3.332 1 34.38 203 SER A O 1
ATOM 1645 N N . ASN A 1 204 ? -27.328 -11.922 -1.714 1 32.91 204 ASN A N 1
ATOM 1646 C CA . ASN A 1 204 ? -26.203 -12.023 -0.792 1 32.91 204 ASN A CA 1
ATOM 1647 C C . ASN A 1 204 ? -25.797 -13.477 -0.558 1 32.91 204 ASN A C 1
ATOM 1649 O O . ASN A 1 204 ? -24.844 -13.758 0.163 1 32.91 204 ASN A O 1
ATOM 1653 N N . THR A 1 205 ? -26.766 -14.547 -0.406 1 29.12 205 THR A N 1
ATOM 1654 C CA . THR A 1 205 ? -26.578 -15.719 0.441 1 29.12 205 THR A CA 1
ATOM 1655 C C . THR A 1 205 ? -25.719 -16.766 -0.271 1 29.12 205 THR A C 1
ATOM 1657 O O . THR A 1 205 ? -25.156 -17.656 0.371 1 29.12 205 THR A O 1
ATOM 1660 N N . ASN A 1 206 ? -26.25 -17.328 -1.413 1 29.34 206 ASN A N 1
ATOM 1661 C CA . ASN A 1 206 ? -25.656 -18.625 -1.697 1 29.34 206 ASN A CA 1
ATOM 1662 C C . ASN A 1 206 ? -24.172 -18.484 -2.027 1 29.34 206 ASN A C 1
ATOM 1664 O O . ASN A 1 206 ? -23.812 -18.156 -3.156 1 29.34 206 ASN A O 1
ATOM 1668 N N . TRP A 1 207 ? -23.484 -18.172 -1.19 1 33.75 207 TRP A N 1
ATOM 1669 C CA . TRP A 1 207 ? -22.047 -18.188 -0.951 1 33.75 207 TRP A CA 1
ATOM 1670 C C . TRP A 1 207 ? -21.391 -19.359 -1.676 1 33.75 207 TRP A C 1
ATOM 1672 O O . TRP A 1 207 ? -20.172 -19.344 -1.918 1 33.75 207 TRP A O 1
ATOM 1682 N N . LEU A 1 208 ? -22.031 -20.656 -1.605 1 29.23 208 LEU A N 1
ATOM 1683 C CA . LEU A 1 208 ? -21.453 -21.969 -1.854 1 29.23 208 LEU A CA 1
ATOM 1684 C C . LEU A 1 208 ? -21.25 -22.203 -3.348 1 29.23 208 LEU A C 1
ATOM 1686 O O . LEU A 1 208 ? -21.016 -23.328 -3.779 1 29.23 208 LEU A O 1
ATOM 1690 N N . MET A 1 209 ? -21.953 -21.625 -4.172 1 30.94 209 MET A N 1
ATOM 1691 C CA . MET A 1 209 ? -21.703 -22.297 -5.441 1 30.94 209 MET A CA 1
ATOM 1692 C C . MET A 1 209 ? -20.219 -22.531 -5.648 1 30.94 209 MET A C 1
ATOM 1694 O O . MET A 1 209 ? -19.391 -21.781 -5.137 1 30.94 209 MET A O 1
ATOM 1698 N N . SER A 1 210 ? -19.891 -23.688 -6.531 1 30.42 210 SER A N 1
ATOM 1699 C CA . SER A 1 210 ? -18.672 -24.469 -6.688 1 30.42 210 SER A CA 1
ATOM 1700 C C . SER A 1 210 ? -17.469 -23.562 -6.902 1 30.42 210 SER A C 1
ATOM 1702 O O . SER A 1 210 ? -17.609 -22.438 -7.383 1 30.42 210 SER A O 1
ATOM 1704 N N . SER A 1 211 ? -16.359 -23.922 -6.234 1 33.91 211 SER A N 1
ATOM 1705 C CA . SER A 1 211 ? -14.945 -23.578 -6.301 1 33.91 211 SER A CA 1
ATOM 1706 C C . SER A 1 211 ? -14.539 -23.156 -7.707 1 33.91 211 SER A C 1
ATOM 1708 O O . SER A 1 211 ? -13.547 -22.453 -7.891 1 33.91 211 SER A O 1
ATOM 1710 N N . SER A 1 212 ? -15.047 -23.984 -8.68 1 32.69 212 SER A N 1
ATOM 1711 C CA . SER A 1 212 ? -14.477 -23.812 -10.016 1 32.69 212 SER A CA 1
ATOM 1712 C C . SER A 1 212 ? -14.828 -22.453 -10.602 1 32.69 212 SER A C 1
ATOM 1714 O O . SER A 1 212 ? -14.219 -22.031 -11.586 1 32.69 212 SER A O 1
ATOM 1716 N N . TYR A 1 213 ? -16.141 -22.047 -10.445 1 33.16 213 TYR A N 1
ATOM 1717 C CA . TYR A 1 213 ? -16.578 -20.797 -11.078 1 33.16 213 TYR A CA 1
ATOM 1718 C C . TYR A 1 213 ? -16.203 -19.594 -10.234 1 33.16 213 TYR A C 1
ATOM 1720 O O . TYR A 1 213 ? -16.812 -18.531 -10.344 1 33.16 213 TYR A O 1
ATOM 1728 N N . HIS A 1 214 ? -15.555 -19.797 -9.18 1 36.66 214 HIS A N 1
ATOM 1729 C CA . HIS A 1 214 ? -15.102 -18.688 -8.336 1 36.66 214 HIS A CA 1
ATOM 1730 C C . HIS A 1 214 ? -14.539 -17.547 -9.18 1 36.66 214 HIS A C 1
ATOM 1732 O O . HIS A 1 214 ? -14.555 -16.391 -8.75 1 36.66 214 HIS A O 1
ATOM 1738 N N . GLY A 1 215 ? -13.93 -17.953 -10.219 1 34.97 215 GLY A N 1
ATOM 1739 C CA . GLY A 1 215 ? -13.391 -16.906 -11.07 1 34.97 215 GLY A CA 1
ATOM 1740 C C . GLY A 1 215 ? -14.469 -16.078 -11.75 1 34.97 215 GLY A C 1
ATOM 1741 O O . GLY A 1 215 ? -14.18 -15 -12.289 1 34.97 215 GLY A O 1
ATOM 1742 N N . LEU A 1 216 ? -15.602 -16.766 -12.125 1 34.06 216 LEU A N 1
ATOM 1743 C CA . LEU A 1 216 ? -16.625 -16.094 -12.906 1 34.06 216 LEU A CA 1
ATOM 1744 C C . LEU A 1 216 ? -17.531 -15.266 -12 1 34.06 216 LEU A C 1
ATOM 1746 O O . LEU A 1 216 ? -18.594 -14.789 -12.438 1 34.06 216 LEU A O 1
ATOM 1750 N N . HIS A 1 217 ? -17.344 -15.367 -10.766 1 37.88 217 HIS A N 1
ATOM 1751 C CA . HIS A 1 217 ? -18.203 -14.57 -9.891 1 37.88 217 HIS A CA 1
ATOM 1752 C C . HIS A 1 217 ? -18.172 -13.094 -10.281 1 37.88 217 HIS A C 1
ATOM 1754 O O . HIS A 1 217 ? -18.906 -12.289 -9.719 1 37.88 217 HIS A O 1
ATOM 1760 N N . TRP A 1 218 ? -17.141 -12.789 -10.805 1 39.31 218 TRP A N 1
ATOM 1761 C CA . TRP A 1 218 ? -17.141 -11.406 -11.273 1 39.31 218 TRP A CA 1
ATOM 1762 C C . TRP A 1 218 ? -18.422 -11.078 -12.016 1 39.31 218 TRP A C 1
ATOM 1764 O O . TRP A 1 218 ? -18.938 -9.953 -11.938 1 39.31 218 TRP A O 1
ATOM 1774 N N . ALA A 1 219 ? -18.922 -12.109 -12.773 1 35.5 219 ALA A N 1
ATOM 1775 C CA . ALA A 1 219 ? -20 -11.852 -13.727 1 35.5 219 ALA A CA 1
ATOM 1776 C C . ALA A 1 219 ? -21.344 -11.711 -13.016 1 35.5 219 ALA A C 1
ATOM 1778 O O . ALA A 1 219 ? -22.312 -11.188 -13.586 1 35.5 219 ALA A O 1
ATOM 1779 N N . MET A 1 220 ? -21.484 -12.336 -11.93 1 36.06 220 MET A N 1
ATOM 1780 C CA . MET A 1 220 ? -22.891 -12.43 -11.555 1 36.06 220 MET A CA 1
ATOM 1781 C C . MET A 1 220 ? -23.359 -11.164 -10.852 1 36.06 220 MET A C 1
ATOM 1783 O O . MET A 1 220 ? -24.547 -10.836 -10.867 1 36.06 220 MET A O 1
ATOM 1787 N N . ASP A 1 221 ? -22.562 -10.766 -9.797 1 43.09 221 ASP A N 1
ATOM 1788 C CA . ASP A 1 221 ? -23.234 -9.602 -9.234 1 43.09 221 ASP A CA 1
ATOM 1789 C C . ASP A 1 221 ? -23.141 -8.398 -10.172 1 43.09 221 ASP A C 1
ATOM 1791 O O . ASP A 1 221 ? -22.266 -7.551 -10.008 1 43.09 221 ASP A O 1
ATOM 1795 N N . ASP A 1 222 ? -23.172 -8.625 -11.398 1 44.66 222 ASP A N 1
ATOM 1796 C CA . ASP A 1 222 ? -23.062 -8.008 -12.719 1 44.66 222 ASP A CA 1
ATOM 1797 C C . ASP A 1 222 ? -23.828 -6.688 -12.773 1 44.66 222 ASP A C 1
ATOM 1799 O O . ASP A 1 222 ? -24.25 -6.25 -13.844 1 44.66 222 ASP A O 1
ATOM 1803 N N . ASN A 1 223 ? -24.344 -6.387 -11.781 1 46.25 223 ASN A N 1
ATOM 1804 C CA . ASN A 1 223 ? -25.125 -5.219 -12.172 1 46.25 223 ASN A CA 1
ATOM 1805 C C . ASN A 1 223 ? -24.297 -4.219 -12.961 1 46.25 223 ASN A C 1
ATOM 1807 O O . ASN A 1 223 ? -24.828 -3.332 -13.617 1 46.25 223 ASN A O 1
ATOM 1811 N N . ASN A 1 224 ? -22.906 -4.379 -12.914 1 55.19 224 ASN A N 1
ATOM 1812 C CA . ASN A 1 224 ? -22.188 -3.15 -13.242 1 55.19 224 ASN A CA 1
ATOM 1813 C C . ASN A 1 224 ? -21.938 -3.029 -14.742 1 55.19 224 ASN A C 1
ATOM 1815 O O . ASN A 1 224 ? -21.828 -1.921 -15.266 1 55.19 224 ASN A O 1
ATOM 1819 N N . CYS A 1 225 ? -21.828 -4.277 -15.484 1 73.5 225 CYS A N 1
ATOM 1820 C CA . CYS A 1 225 ? -21.391 -4.039 -16.859 1 73.5 225 CYS A CA 1
ATOM 1821 C C . CYS A 1 225 ? -22.297 -4.746 -17.844 1 73.5 225 CYS A C 1
ATOM 1823 O O . CYS A 1 225 ? -21.859 -5.668 -18.547 1 73.5 225 CYS A O 1
ATOM 1825 N N . ASP A 1 226 ? -23.562 -4.25 -17.859 1 87.88 226 ASP A N 1
ATOM 1826 C CA . ASP A 1 226 ? -24.562 -4.844 -18.734 1 87.88 226 ASP A CA 1
ATOM 1827 C C . ASP A 1 226 ? -24.812 -3.957 -19.953 1 87.88 226 ASP A C 1
ATOM 1829 O O . ASP A 1 226 ? -25.797 -3.232 -20.016 1 87.88 226 ASP A O 1
ATOM 1833 N N . ILE A 1 227 ? -23.984 -4.191 -20.953 1 94.62 227 ILE A N 1
ATOM 1834 C CA . ILE A 1 227 ? -24.078 -3.279 -22.078 1 94.62 227 ILE A CA 1
ATOM 1835 C C . ILE A 1 227 ? -25.156 -3.768 -23.047 1 94.62 227 ILE A C 1
ATOM 1837 O O . ILE A 1 227 ? -25.594 -3.02 -23.938 1 94.62 227 ILE A O 1
ATOM 1841 N N . THR A 1 228 ? -25.656 -5.055 -22.922 1 95.56 228 THR A N 1
ATOM 1842 C CA . THR A 1 228 ? -26.734 -5.59 -23.766 1 95.56 228 THR A CA 1
ATOM 1843 C C . THR A 1 228 ? -28.078 -5.434 -23.078 1 95.56 228 THR A C 1
ATOM 1845 O O . THR A 1 228 ? -29.125 -5.633 -23.688 1 95.56 228 THR A O 1
ATOM 1848 N N . GLU A 1 229 ? -28.094 -5.133 -21.844 1 92.75 229 GLU A N 1
ATOM 1849 C CA . GLU A 1 229 ? -29.266 -4.848 -21.016 1 92.75 229 GLU A CA 1
ATOM 1850 C C . GLU A 1 229 ? -30.125 -6.098 -20.812 1 92.75 229 GLU A C 1
ATOM 1852 O O . GLU A 1 229 ? -31.328 -6 -20.562 1 92.75 229 GLU A O 1
ATOM 1857 N N . ASP A 1 230 ? -29.594 -7.254 -21.062 1 92.31 230 ASP A N 1
ATOM 1858 C CA . ASP A 1 230 ? -30.281 -8.516 -20.828 1 92.31 230 ASP A CA 1
ATOM 1859 C C . ASP A 1 230 ? -29.625 -9.305 -19.703 1 92.31 230 ASP A C 1
ATOM 1861 O O . ASP A 1 230 ? -29.984 -10.461 -19.453 1 92.31 230 ASP A O 1
ATOM 1865 N N . ARG A 1 231 ? -28.594 -8.805 -19.141 1 87.62 231 ARG A N 1
ATOM 1866 C CA . ARG A 1 231 ? -27.859 -9.391 -18.031 1 87.62 231 ARG A CA 1
ATOM 1867 C C . ARG A 1 231 ? -27.344 -10.781 -18.391 1 87.62 231 ARG A C 1
ATOM 1869 O O . ARG A 1 231 ? -27.312 -11.672 -17.547 1 87.62 231 ARG A O 1
ATOM 1876 N N . ARG A 1 232 ? -27.188 -11.023 -19.641 1 90.25 232 ARG A N 1
ATOM 1877 C CA . ARG A 1 232 ? -26.609 -12.242 -20.188 1 90.25 232 ARG A CA 1
ATOM 1878 C C . ARG A 1 232 ? -27.438 -13.461 -19.828 1 90.25 232 ARG A C 1
ATOM 1880 O O . ARG A 1 232 ? -26.906 -14.516 -19.484 1 90.25 232 ARG A O 1
ATOM 1887 N N . VAL A 1 233 ? -28.719 -13.266 -19.875 1 90.38 233 VAL A N 1
ATOM 1888 C CA . VAL A 1 233 ? -29.641 -14.352 -19.562 1 90.38 233 VAL A CA 1
ATOM 1889 C C . VAL A 1 233 ? -29.797 -15.258 -20.781 1 90.38 233 VAL A C 1
ATOM 1891 O O . VAL A 1 233 ? -29.719 -14.797 -21.922 1 90.38 233 VAL A O 1
ATOM 1894 N N . ASP A 1 234 ? -29.953 -16.562 -20.516 1 91.38 234 ASP A N 1
ATOM 1895 C CA . ASP A 1 234 ? -30.188 -17.547 -21.562 1 91.38 234 ASP A CA 1
ATOM 1896 C C . ASP A 1 234 ? -30.906 -18.781 -21 1 91.38 234 ASP A C 1
ATOM 1898 O O . ASP A 1 234 ? -31.312 -18.797 -19.828 1 91.38 234 ASP A O 1
ATOM 1902 N N . GLU A 1 235 ? -31.141 -19.641 -21.891 1 89.81 235 GLU A N 1
ATOM 1903 C CA . GLU A 1 235 ? -31.859 -20.859 -21.5 1 89.81 235 GLU A CA 1
ATOM 1904 C C . GLU A 1 235 ? -30.984 -21.766 -20.641 1 89.81 235 GLU A C 1
ATOM 1906 O O . GLU A 1 235 ? -31.484 -22.469 -19.766 1 89.81 235 GLU A O 1
ATOM 1911 N N . SER A 1 236 ? -29.734 -21.797 -20.938 1 85.69 236 SER A N 1
ATOM 1912 C CA . SER A 1 236 ? -28.812 -22.641 -20.203 1 85.69 236 SER A CA 1
ATOM 1913 C C . SER A 1 236 ? -27.5 -21.906 -19.891 1 85.69 236 SER A C 1
ATOM 1915 O O . SER A 1 236 ? -27.188 -20.906 -20.547 1 85.69 236 SER A O 1
ATOM 1917 N N . ASP A 1 237 ? -26.797 -22.453 -18.844 1 79.62 237 ASP A N 1
ATOM 1918 C CA . ASP A 1 237 ? -25.5 -21.875 -18.484 1 79.62 237 ASP A CA 1
ATOM 1919 C C . ASP A 1 237 ? -24.438 -22.25 -19.5 1 79.62 237 ASP A C 1
ATOM 1921 O O . ASP A 1 237 ? -24.422 -23.375 -20.016 1 79.62 237 ASP A O 1
ATOM 1925 N N . SER A 1 238 ? -23.641 -21.219 -19.75 1 79.44 238 SER A N 1
ATOM 1926 C CA . SER A 1 238 ? -22.438 -21.531 -20.531 1 79.44 238 SER A CA 1
ATOM 1927 C C . SER A 1 238 ? -21.484 -22.422 -19.75 1 79.44 238 SER A C 1
ATOM 1929 O O . SER A 1 238 ? -21.5 -22.422 -18.516 1 79.44 238 SER A O 1
ATOM 1931 N N . ASP A 1 239 ? -20.688 -23.234 -20.406 1 69.19 239 ASP A N 1
ATOM 1932 C CA . ASP A 1 239 ? -19.688 -24.094 -19.781 1 69.19 239 ASP A CA 1
ATOM 1933 C C . ASP A 1 239 ? -18.578 -23.281 -19.125 1 69.19 239 ASP A C 1
ATOM 1935 O O . ASP A 1 239 ? -17.938 -22.453 -19.781 1 69.19 239 ASP A O 1
ATOM 1939 N N . PRO A 1 240 ? -18.391 -23.516 -17.828 1 61.09 240 PRO A N 1
ATOM 1940 C CA . PRO A 1 240 ? -17.359 -22.766 -17.125 1 61.09 240 PRO A CA 1
ATOM 1941 C C . PRO A 1 240 ? -15.953 -23 -17.688 1 61.09 240 PRO A C 1
ATOM 1943 O O . PRO A 1 240 ? -15.094 -22.109 -17.625 1 61.09 240 PRO A O 1
ATOM 1946 N N . GLU A 1 241 ? -15.641 -24.141 -18.109 1 56.22 241 GLU A N 1
ATOM 1947 C CA . GLU A 1 241 ? -14.305 -24.5 -18.562 1 56.22 241 GLU A CA 1
ATOM 1948 C C . GLU A 1 241 ? -13.93 -23.75 -19.828 1 56.22 241 GLU A C 1
ATOM 1950 O O . GLU A 1 241 ? -12.742 -23.578 -20.141 1 56.22 241 GLU A O 1
ATOM 1955 N N . THR A 1 242 ? -14.875 -23.312 -20.484 1 54.16 242 THR A N 1
ATOM 1956 C CA . THR A 1 242 ? -14.609 -22.688 -21.781 1 54.16 242 THR A CA 1
ATOM 1957 C C . THR A 1 242 ? -14.539 -21.172 -21.641 1 54.16 242 THR A C 1
ATOM 1959 O O . THR A 1 242 ? -14.32 -20.453 -22.625 1 54.16 242 THR A O 1
ATOM 1962 N N . THR A 1 243 ? -14.492 -20.766 -20.391 1 57.84 243 THR A N 1
ATOM 1963 C CA . THR A 1 243 ? -14.586 -19.312 -20.281 1 57.84 243 THR A CA 1
ATOM 1964 C C . THR A 1 243 ? -13.195 -18.688 -20.328 1 57.84 243 THR A C 1
ATOM 1966 O O . THR A 1 243 ? -12.273 -19.156 -19.656 1 57.84 243 THR A O 1
ATOM 1969 N N . PRO A 1 244 ? -12.898 -17.797 -21.328 1 51.41 244 PRO A N 1
ATOM 1970 C CA . PRO A 1 244 ? -11.617 -17.109 -21.531 1 51.41 244 PRO A CA 1
ATOM 1971 C C . PRO A 1 244 ? -11.18 -16.312 -20.297 1 51.41 244 PRO A C 1
ATOM 1973 O O . PRO A 1 244 ? -10.031 -15.859 -20.234 1 51.41 244 PRO A O 1
ATOM 1976 N N . PHE A 1 245 ? -11.977 -16.172 -19.344 1 55.94 245 PHE A N 1
ATOM 1977 C CA . PHE A 1 245 ? -11.625 -15.188 -18.328 1 55.94 245 PHE A CA 1
ATOM 1978 C C . PHE A 1 245 ? -11.109 -15.867 -17.062 1 55.94 245 PHE A C 1
ATOM 1980 O O . PHE A 1 245 ? -11.086 -15.266 -15.984 1 55.94 245 PHE A O 1
ATOM 1987 N N . ALA A 1 246 ? -10.703 -17 -17.297 1 57.66 246 ALA A N 1
ATOM 1988 C CA . ALA A 1 246 ? -10.094 -17.672 -16.141 1 57.66 246 ALA A CA 1
ATOM 1989 C C . ALA A 1 246 ? -8.789 -17 -15.742 1 57.66 246 ALA A C 1
ATOM 1991 O O . ALA A 1 246 ? -8.031 -16.547 -16.594 1 57.66 246 ALA A O 1
ATOM 1992 N N . ILE A 1 247 ? -8.75 -16.609 -14.539 1 58.28 247 ILE A N 1
ATOM 1993 C CA . ILE A 1 247 ? -7.523 -16.031 -14.008 1 58.28 247 ILE A CA 1
ATOM 1994 C C . ILE A 1 247 ? -6.344 -16.969 -14.273 1 58.28 247 ILE A C 1
ATOM 1996 O O . ILE A 1 247 ? -6.371 -18.125 -13.883 1 58.28 247 ILE A O 1
ATOM 2000 N N . LYS A 1 248 ? -5.496 -16.484 -15.094 1 71.94 248 LYS A N 1
ATOM 2001 C CA . LYS A 1 248 ? -4.238 -17.188 -15.32 1 71.94 248 LYS A CA 1
ATOM 2002 C C . LYS A 1 248 ? -3.15 -16.688 -14.367 1 71.94 248 LYS A C 1
ATOM 2004 O O . LYS A 1 248 ? -2.742 -15.531 -14.438 1 71.94 248 LYS A O 1
ATOM 2009 N N . ASP A 1 249 ? -2.691 -17.516 -13.484 1 74.88 249 ASP A N 1
ATOM 2010 C CA . ASP A 1 249 ? -1.733 -17.156 -12.438 1 74.88 249 ASP A CA 1
ATOM 2011 C C . ASP A 1 249 ? -0.486 -16.516 -13.031 1 74.88 249 ASP A C 1
ATOM 2013 O O . ASP A 1 249 ? 0.054 -15.555 -12.461 1 74.88 249 ASP A O 1
ATOM 2017 N N . GLU A 1 250 ? -0.117 -17.016 -14.18 1 76.69 250 GLU A N 1
ATOM 2018 C CA . GLU A 1 250 ? 1.114 -16.516 -14.781 1 76.69 250 GLU A CA 1
ATOM 2019 C C . GLU A 1 250 ? 0.985 -15.047 -15.156 1 76.69 250 GLU A C 1
ATOM 2021 O O . GLU A 1 250 ? 1.979 -14.3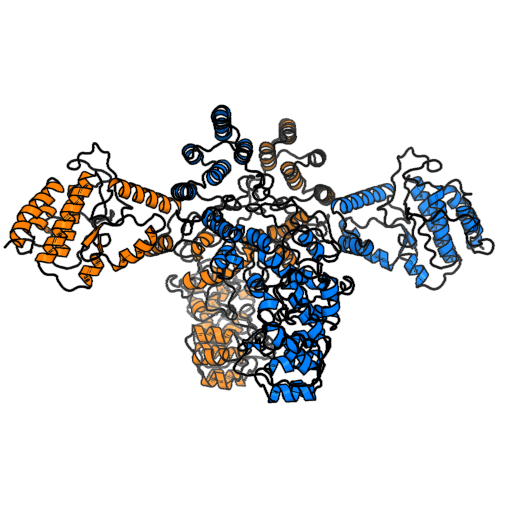2 -15.188 1 76.69 250 GLU A O 1
ATOM 2026 N N . GLU A 1 251 ? -0.21 -14.672 -15.359 1 80.88 251 GLU A N 1
ATOM 2027 C CA . GLU A 1 251 ? -0.423 -13.297 -15.797 1 80.88 251 GLU A CA 1
ATOM 2028 C C . GLU A 1 251 ? -0.73 -12.375 -14.617 1 80.88 251 GLU A C 1
ATOM 2030 O O . GLU A 1 251 ? -0.267 -11.234 -14.578 1 80.88 251 GLU A O 1
ATOM 2035 N N . ILE A 1 252 ? -1.466 -12.898 -13.727 1 86.75 252 ILE A N 1
ATOM 2036 C CA . ILE A 1 252 ? -1.991 -12.031 -12.672 1 86.75 252 ILE A CA 1
ATOM 2037 C C . ILE A 1 252 ? -0.978 -11.93 -11.531 1 86.75 252 ILE A C 1
ATOM 2039 O O . ILE A 1 252 ? -0.861 -10.883 -10.891 1 86.75 252 ILE A O 1
ATOM 2043 N N . LEU A 1 253 ? -0.245 -12.922 -11.164 1 89.06 253 LEU A N 1
ATOM 2044 C CA . LEU A 1 253 ? 0.611 -12.953 -9.984 1 89.06 253 LEU A CA 1
ATOM 2045 C C . LEU A 1 253 ? 1.709 -11.898 -10.078 1 89.06 253 LEU A C 1
ATOM 2047 O O . LEU A 1 253 ? 1.925 -11.141 -9.133 1 89.06 253 LEU A O 1
ATOM 2051 N N . PRO A 1 254 ? 2.318 -11.812 -11.266 1 91.81 254 PRO A N 1
ATOM 2052 C CA . PRO A 1 254 ? 3.365 -10.789 -11.328 1 91.81 254 PRO A CA 1
ATOM 2053 C C . PRO A 1 254 ? 2.822 -9.375 -11.141 1 91.81 254 PRO A C 1
ATOM 2055 O O . PRO A 1 254 ? 3.553 -8.484 -10.695 1 91.81 254 PRO A O 1
ATOM 2058 N N . MET A 1 255 ? 1.574 -9.156 -11.453 1 94.25 255 MET A N 1
ATOM 2059 C CA . MET A 1 255 ? 0.967 -7.832 -11.344 1 94.25 255 MET A CA 1
ATOM 2060 C C . MET A 1 255 ? 0.656 -7.5 -9.891 1 94.25 255 MET A C 1
ATOM 2062 O O . MET A 1 255 ? 0.408 -6.34 -9.555 1 94.25 255 MET A O 1
ATOM 2066 N N . LEU A 1 256 ? 0.71 -8.523 -9.023 1 93.69 256 LEU A N 1
ATOM 2067 C CA . LEU A 1 256 ? 0.44 -8.312 -7.605 1 93.69 256 LEU A CA 1
ATOM 2068 C C . LEU A 1 256 ? 1.642 -7.672 -6.914 1 93.69 256 LEU A C 1
ATOM 2070 O O . LEU A 1 256 ? 1.48 -6.906 -5.965 1 93.69 256 LEU A O 1
ATOM 2074 N N . TYR A 1 257 ? 2.881 -8.016 -7.406 1 96.19 257 TYR A N 1
ATOM 2075 C CA . TYR A 1 257 ? 4.039 -7.551 -6.656 1 96.19 257 TYR A CA 1
ATOM 2076 C C . TYR A 1 257 ? 4.922 -6.652 -7.512 1 96.19 257 TYR A C 1
ATOM 2078 O O . TYR A 1 257 ? 5.953 -6.156 -7.047 1 96.19 257 TYR A O 1
ATOM 2086 N N . ASN A 1 258 ? 4.562 -6.391 -8.727 1 96.75 258 ASN A N 1
ATOM 2087 C CA . ASN A 1 258 ? 5.27 -5.445 -9.586 1 96.75 258 ASN A CA 1
ATOM 2088 C C . ASN A 1 258 ? 4.426 -4.203 -9.859 1 96.75 258 ASN A C 1
ATOM 2090 O O . ASN A 1 258 ? 3.199 -4.246 -9.758 1 96.75 258 ASN A O 1
ATOM 2094 N N . PRO A 1 259 ? 5.125 -3.059 -10.148 1 96.19 259 PRO A N 1
ATOM 2095 C CA . PRO A 1 259 ? 4.328 -1.92 -10.617 1 96.19 259 PRO A CA 1
ATOM 2096 C C . PRO A 1 259 ? 3.418 -2.273 -11.789 1 96.19 259 PRO A C 1
ATOM 2098 O O . PRO A 1 259 ? 3.814 -3.037 -12.672 1 96.19 259 PRO A O 1
ATOM 2101 N N . LEU A 1 260 ? 2.248 -1.774 -11.797 1 95.88 260 LEU A N 1
ATOM 2102 C CA . LEU A 1 260 ? 1.307 -2.049 -12.875 1 95.88 260 LEU A CA 1
ATOM 2103 C C . LEU A 1 260 ? 1.764 -1.395 -14.18 1 95.88 260 LEU A C 1
ATOM 2105 O O . LEU A 1 260 ? 2.252 -0.262 -14.172 1 95.88 260 LEU A O 1
ATOM 2109 N N . PRO A 1 261 ? 1.616 -2.129 -15.281 1 94.06 261 PRO A N 1
ATOM 2110 C CA . PRO A 1 261 ? 1.881 -1.478 -16.562 1 94.06 261 PRO A CA 1
ATOM 2111 C C . PRO A 1 261 ? 0.898 -0.348 -16.875 1 94.06 261 PRO A C 1
ATOM 2113 O O . PRO A 1 261 ? -0.216 -0.337 -16.344 1 94.06 261 PRO A O 1
ATOM 2116 N N . VAL A 1 262 ? 1.31 0.544 -17.719 1 92.69 262 VAL A N 1
ATOM 2117 C CA . VAL A 1 262 ? 0.476 1.684 -18.094 1 92.69 262 VAL A CA 1
ATOM 2118 C C . VAL A 1 262 ? -0.805 1.193 -18.766 1 92.69 262 VAL A C 1
ATOM 2120 O O . VAL A 1 262 ? -1.899 1.659 -18.438 1 92.69 262 VAL A O 1
ATOM 2123 N N . ASP A 1 263 ? -0.661 0.276 -19.75 1 94.81 263 ASP A N 1
ATOM 2124 C CA . ASP A 1 263 ? -1.79 -0.393 -20.391 1 94.81 263 ASP A CA 1
ATOM 2125 C C . ASP A 1 263 ? -1.956 -1.816 -19.859 1 94.81 263 ASP A C 1
ATOM 2127 O O . ASP A 1 263 ? -1.074 -2.658 -20.031 1 94.81 263 ASP A O 1
ATOM 2131 N N . LEU A 1 264 ? -3.045 -2.1 -19.25 1 93.69 264 LEU A N 1
ATOM 2132 C CA . LEU A 1 264 ? -3.275 -3.426 -18.703 1 93.69 264 LEU A CA 1
ATOM 2133 C C . LEU A 1 264 ? -3.609 -4.43 -19.797 1 93.69 264 LEU A C 1
ATOM 2135 O O . LEU A 1 264 ? -4.312 -4.098 -20.75 1 93.69 264 LEU A O 1
ATOM 2139 N N . PRO A 1 265 ? -3.137 -5.602 -19.672 1 89.19 265 PRO A N 1
ATOM 2140 C CA . PRO A 1 265 ? -3.582 -6.664 -20.578 1 89.19 265 PRO A CA 1
ATOM 2141 C C . PRO A 1 265 ? -4.996 -7.145 -20.266 1 89.19 265 PRO A C 1
ATOM 2143 O O . PRO A 1 265 ? -5.641 -6.637 -19.344 1 89.19 265 PRO A O 1
ATOM 2146 N N . THR A 1 266 ? -5.457 -7.996 -21.078 1 80.62 266 THR A N 1
ATOM 2147 C CA . THR A 1 266 ? -6.762 -8.586 -20.812 1 80.62 266 THR A CA 1
ATOM 2148 C C . THR A 1 266 ? -6.691 -9.539 -19.625 1 80.62 266 THR A C 1
ATOM 2150 O O . THR A 1 266 ? -5.949 -10.516 -19.656 1 80.62 266 THR A O 1
ATOM 2153 N N . LEU A 1 267 ? -7.293 -9.141 -18.578 1 80.06 267 LEU A N 1
ATOM 2154 C CA . LEU A 1 267 ? -7.289 -9.992 -17.406 1 80.06 267 LEU A CA 1
ATOM 2155 C C . LEU A 1 267 ? -8.438 -9.633 -16.469 1 80.06 267 LEU A C 1
ATOM 2157 O O . LEU A 1 267 ? -9.055 -8.578 -16.609 1 80.06 267 LEU A O 1
ATOM 2161 N N . ASN A 1 268 ? -8.773 -10.602 -15.672 1 80.38 268 ASN A N 1
ATOM 2162 C CA . ASN A 1 268 ? -9.656 -10.305 -14.547 1 80.38 268 ASN A CA 1
ATOM 2163 C C . ASN A 1 268 ? -8.914 -9.578 -13.43 1 80.38 268 ASN A C 1
ATOM 2165 O O . ASN A 1 268 ? -8.117 -10.188 -12.711 1 80.38 268 ASN A O 1
ATOM 2169 N N . LYS A 1 269 ? -9.203 -8.336 -13.289 1 88.19 269 LYS A N 1
ATOM 2170 C CA . LYS A 1 269 ? -8.383 -7.555 -12.359 1 88.19 269 LYS A CA 1
ATOM 2171 C C . LYS A 1 269 ? -8.984 -7.562 -10.961 1 88.19 269 LYS A C 1
ATOM 2173 O O . LYS A 1 269 ? -8.625 -6.738 -10.117 1 88.19 269 LYS A O 1
ATOM 2178 N N . ASP A 1 270 ? -9.969 -8.453 -10.594 1 85.88 270 ASP A N 1
ATOM 2179 C CA . ASP A 1 270 ? -10.617 -8.508 -9.289 1 85.88 270 ASP A CA 1
ATOM 2180 C C . ASP A 1 270 ? -9.586 -8.703 -8.172 1 85.88 270 ASP A C 1
ATOM 2182 O O . ASP A 1 270 ? -9.625 -8.008 -7.156 1 85.88 270 ASP A O 1
ATOM 2186 N N . LEU A 1 271 ? -8.75 -9.648 -8.453 1 88.62 271 LEU A N 1
ATOM 2187 C CA . LEU A 1 271 ? -7.754 -9.938 -7.434 1 88.62 271 LEU A CA 1
ATOM 2188 C C . LEU A 1 271 ? -6.859 -8.727 -7.188 1 88.62 271 LEU A C 1
ATOM 2190 O O . LEU A 1 271 ? -6.426 -8.484 -6.059 1 88.62 271 LEU A O 1
ATOM 2194 N N . LEU A 1 272 ? -6.551 -7.996 -8.266 1 93 272 LEU A N 1
ATOM 2195 C CA . LEU A 1 272 ? -5.746 -6.789 -8.141 1 93 272 LEU A CA 1
ATOM 2196 C C . LEU A 1 272 ? -6.484 -5.73 -7.32 1 93 272 LEU A C 1
ATOM 2198 O O . LEU A 1 272 ? -5.875 -5.047 -6.492 1 93 272 LEU A O 1
ATOM 2202 N N . ILE A 1 273 ? -7.816 -5.621 -7.531 1 93.94 273 ILE A N 1
ATOM 2203 C CA . ILE A 1 273 ? -8.648 -4.676 -6.789 1 93.94 273 ILE A CA 1
ATOM 2204 C C . ILE A 1 273 ? -8.648 -5.051 -5.309 1 93.94 273 ILE A C 1
ATOM 2206 O O . ILE A 1 273 ? -8.43 -4.195 -4.445 1 93.94 273 ILE A O 1
ATOM 2210 N N . LEU A 1 274 ? -8.875 -6.332 -5.047 1 93 274 LEU A N 1
ATOM 2211 C CA . LEU A 1 274 ? -9 -6.812 -3.676 1 93 274 LEU A CA 1
ATOM 2212 C C . LEU A 1 274 ? -7.691 -6.629 -2.914 1 93 274 LEU A C 1
ATOM 2214 O O . LEU A 1 274 ? -7.691 -6.16 -1.773 1 93 274 LEU A O 1
ATOM 2218 N N . THR A 1 275 ? -6.531 -6.961 -3.529 1 94.56 275 THR A N 1
ATOM 2219 C CA . THR A 1 275 ? -5.246 -6.836 -2.848 1 94.56 275 THR A CA 1
ATOM 2220 C C . THR A 1 275 ? -4.898 -5.367 -2.617 1 94.56 275 THR A C 1
ATOM 2222 O O . THR A 1 275 ? -4.305 -5.02 -1.595 1 94.56 275 THR A O 1
ATOM 2225 N N . ALA A 1 276 ? -5.238 -4.508 -3.58 1 97.06 276 ALA A N 1
ATOM 2226 C CA . ALA A 1 276 ? -5 -3.074 -3.412 1 97.06 276 ALA A CA 1
ATOM 2227 C C . ALA A 1 276 ? -5.801 -2.521 -2.236 1 97.06 276 ALA A C 1
ATOM 2229 O O . ALA A 1 276 ? -5.293 -1.707 -1.461 1 97.06 276 ALA A O 1
ATOM 2230 N N . ALA A 1 277 ? -7.066 -2.941 -2.121 1 96.69 277 ALA A N 1
ATOM 2231 C CA . ALA A 1 277 ? -7.914 -2.533 -1.005 1 96.69 277 ALA A CA 1
ATOM 2232 C C . ALA A 1 277 ? -7.375 -3.072 0.318 1 96.69 277 ALA A C 1
ATOM 2234 O O . ALA A 1 277 ? -7.301 -2.342 1.309 1 96.69 277 ALA A O 1
ATOM 2235 N N . PHE A 1 278 ? -6.934 -4.312 0.328 1 95.06 278 PHE A N 1
ATOM 2236 C CA . PHE A 1 278 ? -6.438 -5.004 1.512 1 95.06 278 PHE A CA 1
ATOM 2237 C C . PHE A 1 278 ? -5.219 -4.289 2.088 1 95.06 278 PHE A C 1
ATOM 2239 O O . PHE A 1 278 ? -5.117 -4.105 3.303 1 95.06 278 PHE A O 1
ATOM 2246 N N . TYR A 1 279 ? -4.285 -3.871 1.249 1 96.38 279 TYR A N 1
ATOM 2247 C CA . TYR A 1 279 ? -3.041 -3.26 1.704 1 96.38 279 TYR A CA 1
ATOM 2248 C C . TYR A 1 279 ? -3.178 -1.744 1.792 1 96.38 279 TYR A C 1
ATOM 2250 O O . TYR A 1 279 ? -2.264 -1.059 2.254 1 96.38 279 TYR A O 1
ATOM 2258 N N . GLY A 1 280 ? -4.289 -1.182 1.383 1 96.94 280 GLY A N 1
ATOM 2259 C CA . GLY A 1 280 ? -4.508 0.255 1.427 1 96.94 280 GLY A CA 1
ATOM 2260 C C . GLY A 1 280 ? -3.641 1.021 0.445 1 96.94 280 GLY A C 1
ATOM 2261 O O . GLY A 1 280 ? -3.107 2.082 0.775 1 96.94 280 GLY A O 1
ATOM 2262 N N . ASP A 1 281 ? -3.404 0.429 -0.741 1 96.69 281 ASP A N 1
ATOM 2263 C CA . ASP A 1 281 ? -2.641 1.073 -1.805 1 96.69 281 ASP A CA 1
ATOM 2264 C C . ASP A 1 281 ? -3.506 2.062 -2.582 1 96.69 281 ASP A C 1
ATOM 2266 O O . ASP A 1 281 ? -4.152 1.691 -3.562 1 96.69 281 ASP A O 1
ATOM 2270 N N . VAL A 1 282 ? -3.354 3.318 -2.24 1 96.5 282 VAL A N 1
ATOM 2271 C CA . VAL A 1 282 ? -4.25 4.344 -2.762 1 96.5 282 VAL A CA 1
ATOM 2272 C C . VAL A 1 282 ? -4.105 4.438 -4.277 1 96.5 282 VAL A C 1
ATOM 2274 O O . VAL A 1 282 ? -5.102 4.488 -5.004 1 96.5 282 VAL A O 1
ATOM 2277 N N . ASP A 1 283 ? -2.871 4.418 -4.82 1 96.56 283 ASP A N 1
ATOM 2278 C CA . ASP A 1 283 ? -2.631 4.586 -6.25 1 96.56 283 ASP A CA 1
ATOM 2279 C C . ASP A 1 283 ? -3.242 3.438 -7.047 1 96.56 283 ASP A C 1
ATOM 2281 O O . ASP A 1 283 ? -3.967 3.666 -8.023 1 96.56 283 ASP A O 1
ATOM 2285 N N . ARG A 1 284 ? -2.996 2.254 -6.625 1 96.56 284 ARG A N 1
ATOM 2286 C CA . ARG A 1 284 ? -3.475 1.065 -7.324 1 96.56 284 ARG A CA 1
ATOM 2287 C C . ARG A 1 284 ? -4.992 0.943 -7.223 1 96.56 284 ARG A C 1
ATOM 2289 O O . ARG A 1 284 ? -5.664 0.653 -8.211 1 96.56 284 ARG A O 1
ATOM 2296 N N . TYR A 1 285 ? -5.488 1.137 -6.004 1 97.56 285 TYR A N 1
ATOM 2297 C CA . TYR A 1 285 ? -6.918 0.956 -5.781 1 97.56 285 TYR A CA 1
ATOM 2298 C C . TYR A 1 285 ? -7.727 1.987 -6.559 1 97.56 285 TYR A C 1
ATOM 2300 O O . TYR A 1 285 ? -8.719 1.648 -7.203 1 97.56 285 TYR A O 1
ATOM 2308 N N . ALA A 1 286 ? -7.32 3.25 -6.492 1 96.69 286 ALA A N 1
ATOM 2309 C CA . ALA A 1 286 ? -8.023 4.316 -7.195 1 96.69 286 ALA A CA 1
ATOM 2310 C C . ALA A 1 286 ? -8.047 4.062 -8.703 1 96.69 286 ALA A C 1
ATOM 2312 O O . ALA A 1 286 ? -9.039 4.363 -9.375 1 96.69 286 ALA A O 1
ATOM 2313 N N . ARG A 1 287 ? -7 3.5 -9.219 1 96 287 ARG A N 1
ATOM 2314 C CA . ARG A 1 287 ? -6.902 3.219 -10.648 1 96 287 ARG A CA 1
ATOM 2315 C C . ARG A 1 287 ? -7.785 2.039 -11.039 1 96 287 ARG A C 1
ATOM 2317 O O . ARG A 1 287 ? -8.477 2.084 -12.055 1 96 287 ARG A O 1
ATOM 2324 N N . LEU A 1 288 ? -7.84 1.037 -10.234 1 96.38 288 LEU A N 1
ATOM 2325 C CA . LEU A 1 288 ? -8.375 -0.258 -10.648 1 96.38 288 LEU A CA 1
ATOM 2326 C C . LEU A 1 288 ? -9.852 -0.379 -10.289 1 96.38 288 LEU A C 1
ATOM 2328 O O . LEU A 1 288 ? -10.602 -1.08 -10.969 1 96.38 288 LEU A O 1
ATOM 2332 N N . ARG A 1 289 ? -10.312 0.218 -9.219 1 95.06 289 ARG A N 1
ATOM 2333 C CA . ARG A 1 289 ? -11.641 -0.025 -8.672 1 95.06 289 ARG A CA 1
ATOM 2334 C C . ARG A 1 289 ? -12.727 0.309 -9.688 1 95.06 289 ARG A C 1
ATOM 2336 O O . ARG A 1 289 ? -12.523 1.144 -10.57 1 95.06 289 ARG A O 1
ATOM 2343 N N . ARG A 1 290 ? -13.797 -0.357 -9.57 1 90.62 290 ARG A N 1
ATOM 2344 C CA . ARG A 1 290 ? -14.992 -0.132 -10.375 1 90.62 290 ARG A CA 1
ATOM 2345 C C . ARG A 1 290 ? -16.062 0.62 -9.586 1 90.62 290 ARG A C 1
ATOM 2347 O O . ARG A 1 290 ? -15.945 0.751 -8.359 1 90.62 290 ARG A O 1
ATOM 2354 N N . PRO A 1 291 ? -17.047 1.152 -10.227 1 86.31 291 PRO A N 1
ATOM 2355 C CA . PRO A 1 291 ? -18.078 1.879 -9.5 1 86.31 291 PRO A CA 1
ATOM 2356 C C . PRO A 1 291 ? -18.797 1.011 -8.469 1 86.31 291 PRO A C 1
ATOM 2358 O O . PRO A 1 291 ? -19.125 1.486 -7.375 1 86.31 291 PRO A O 1
ATOM 2361 N N . GLU A 1 292 ? -18.953 -0.203 -8.812 1 83.62 292 GLU A N 1
ATOM 2362 C CA . GLU A 1 292 ? -19.547 -1.138 -7.855 1 83.62 292 GLU A CA 1
ATOM 2363 C C . GLU A 1 292 ? -18.484 -2.088 -7.301 1 83.62 292 GLU A C 1
ATOM 2365 O O . GLU A 1 292 ? -17.625 -2.572 -8.039 1 83.62 292 GLU A O 1
ATOM 2370 N N . ALA A 1 293 ? -18.625 -2.334 -6.035 1 87 293 ALA A N 1
ATOM 2371 C CA . ALA A 1 293 ? -17.641 -3.178 -5.355 1 87 293 ALA A CA 1
ATOM 2372 C C . ALA A 1 293 ? -17.766 -4.629 -5.809 1 87 293 ALA A C 1
ATOM 2374 O O . ALA A 1 293 ? -18.875 -5.137 -6.008 1 87 293 ALA A O 1
ATOM 2375 N N . VAL A 1 294 ? -16.609 -5.246 -5.984 1 84.19 294 VAL A N 1
ATOM 2376 C CA . VAL A 1 294 ? -16.594 -6.672 -6.293 1 84.19 294 VAL A CA 1
ATOM 2377 C C . VAL A 1 294 ? -16.75 -7.48 -5.008 1 84.19 294 VAL A C 1
ATOM 2379 O O . VAL A 1 294 ? -16.703 -6.922 -3.906 1 84.19 294 VAL A O 1
ATOM 2382 N N . ARG A 1 295 ? -16.891 -8.727 -5.098 1 80.62 295 ARG A N 1
ATOM 2383 C CA . ARG A 1 295 ? -17.078 -9.594 -3.938 1 80.62 295 ARG A CA 1
ATOM 2384 C C . ARG A 1 295 ? -15.883 -9.484 -2.988 1 80.62 295 ARG A C 1
ATOM 2386 O O . ARG A 1 295 ? -14.727 -9.516 -3.424 1 80.62 295 ARG A O 1
ATOM 2393 N N . SER A 1 296 ? -16.109 -9.344 -1.734 1 85.19 296 SER A N 1
ATOM 2394 C CA . SER A 1 296 ? -15.133 -9.336 -0.644 1 85.19 296 SER A CA 1
ATOM 2395 C C . SER A 1 296 ? -14.367 -8.023 -0.601 1 85.19 296 SER A C 1
ATOM 2397 O O . SER A 1 296 ? -13.422 -7.867 0.184 1 85.19 296 SER A O 1
ATOM 2399 N N . GLU A 1 297 ? -14.742 -7.145 -1.549 1 89.94 297 GLU A N 1
ATOM 2400 C CA . GLU A 1 297 ? -14.023 -5.875 -1.601 1 89.94 297 GLU A CA 1
ATOM 2401 C C . GLU A 1 297 ? -14.234 -5.07 -0.32 1 89.94 297 GLU A C 1
ATOM 2403 O O . GLU A 1 297 ? -13.305 -4.438 0.181 1 89.94 297 GLU A O 1
ATOM 2408 N N . LEU A 1 298 ? -15.477 -5.156 0.215 1 89.62 298 LEU A N 1
ATOM 2409 C CA . LEU A 1 298 ? -15.773 -4.406 1.428 1 89.62 298 LEU A CA 1
ATOM 2410 C C . LEU A 1 298 ? -14.945 -4.91 2.602 1 89.62 298 LEU A C 1
ATOM 2412 O O . LEU A 1 298 ? -14.422 -4.109 3.385 1 89.62 298 LEU A O 1
ATOM 2416 N N . ASP A 1 299 ? -14.758 -6.199 2.689 1 88.75 299 ASP A N 1
ATOM 2417 C CA . ASP A 1 299 ? -13.945 -6.781 3.752 1 88.75 299 ASP A CA 1
ATOM 2418 C C . ASP A 1 299 ? -12.492 -6.348 3.627 1 88.75 299 ASP A C 1
ATOM 2420 O O . ASP A 1 299 ? -11.836 -6.059 4.633 1 88.75 299 ASP A O 1
ATOM 2424 N N . CYS A 1 300 ? -12.008 -6.375 2.408 1 93.12 300 CYS A N 1
ATOM 2425 C CA . CYS A 1 300 ? -10.633 -5.953 2.17 1 93.12 300 CYS A CA 1
ATOM 2426 C C . CYS A 1 300 ? -10.453 -4.477 2.496 1 93.12 300 CYS A C 1
ATOM 2428 O O . CYS A 1 300 ? -9.414 -4.078 3.027 1 93.12 300 CYS A O 1
ATOM 2430 N N . LEU A 1 301 ? -11.492 -3.67 2.176 1 95.06 301 LEU A N 1
ATOM 2431 C CA . LEU A 1 301 ? -11.453 -2.244 2.477 1 95.06 301 LEU A CA 1
ATOM 2432 C C . LEU A 1 301 ? -11.359 -2.01 3.982 1 95.06 301 LEU A C 1
ATOM 2434 O O . LEU A 1 301 ? -10.602 -1.147 4.434 1 95.06 301 LEU A O 1
ATOM 2438 N N . LEU A 1 302 ? -12.133 -2.787 4.734 1 93.81 302 LEU A N 1
ATOM 2439 C CA . LEU A 1 302 ? -12.109 -2.631 6.184 1 93.81 302 LEU A CA 1
ATOM 2440 C C . LEU A 1 302 ? -10.703 -2.867 6.73 1 93.81 302 LEU A C 1
ATOM 2442 O O . LEU A 1 302 ? -10.188 -2.051 7.492 1 93.81 302 LEU A O 1
ATOM 2446 N N . ARG A 1 303 ? -10.102 -3.928 6.262 1 92.81 303 ARG A N 1
ATOM 2447 C CA . ARG A 1 303 ? -8.758 -4.25 6.715 1 92.81 303 ARG A CA 1
ATOM 2448 C C . ARG A 1 303 ? -7.766 -3.164 6.301 1 92.81 303 ARG A C 1
ATOM 2450 O O . ARG A 1 303 ? -6.91 -2.762 7.094 1 92.81 303 ARG A O 1
ATOM 2457 N N . GLY A 1 304 ? -7.859 -2.711 5.062 1 95.88 304 GLY A N 1
ATOM 2458 C CA . GLY A 1 304 ? -6.988 -1.657 4.574 1 95.88 304 GLY A CA 1
ATOM 2459 C C . GLY A 1 304 ? -7.133 -0.356 5.34 1 95.88 304 GLY A C 1
ATOM 2460 O O . GLY A 1 304 ? -6.137 0.291 5.672 1 95.88 304 GLY A O 1
ATOM 2461 N N . ILE A 1 305 ? -8.352 0.005 5.672 1 97.12 305 ILE A N 1
ATOM 2462 C CA . ILE A 1 305 ? -8.648 1.247 6.379 1 97.12 305 ILE A CA 1
ATOM 2463 C C . ILE A 1 305 ? -8.086 1.184 7.797 1 97.12 305 ILE A C 1
ATOM 2465 O O . ILE A 1 305 ? -7.438 2.125 8.258 1 97.12 305 ILE A O 1
ATOM 2469 N N . TYR A 1 306 ? -8.234 0.089 8.477 1 94.31 306 TYR A N 1
ATOM 2470 C CA . TYR A 1 306 ? -7.762 -0.066 9.844 1 94.31 306 TYR A CA 1
ATOM 2471 C C . TYR A 1 306 ? -6.242 0.052 9.914 1 94.31 306 TYR A C 1
ATOM 2473 O O . TYR A 1 306 ? -5.695 0.572 10.891 1 94.31 306 TYR A O 1
ATOM 2481 N N . ASN A 1 307 ? -5.559 -0.369 8.836 1 93.94 307 ASN A N 1
ATOM 2482 C CA . ASN A 1 307 ? -4.113 -0.547 8.938 1 93.94 307 ASN A CA 1
ATOM 2483 C C . ASN A 1 307 ? -3.359 0.544 8.18 1 93.94 307 ASN A C 1
ATOM 2485 O O . ASN A 1 307 ? -2.129 0.538 8.141 1 93.94 307 ASN A O 1
ATOM 2489 N N . ASN A 1 308 ? -4.02 1.481 7.613 1 96.06 308 ASN A N 1
ATOM 2490 C CA . ASN A 1 308 ? -3.385 2.523 6.809 1 96.06 308 ASN A CA 1
ATOM 2491 C C . ASN A 1 308 ? -4.133 3.848 6.922 1 96.06 308 ASN A C 1
ATOM 2493 O O . ASN A 1 308 ? -5.156 4.043 6.266 1 96.06 308 ASN A O 1
ATOM 2497 N N . THR A 1 309 ? -3.57 4.824 7.59 1 95.06 309 THR A N 1
ATOM 2498 C CA . THR A 1 309 ? -4.211 6.109 7.84 1 95.06 309 THR A CA 1
ATOM 2499 C C . THR A 1 309 ? -4.367 6.898 6.543 1 95.06 309 THR A C 1
ATOM 2501 O O . THR A 1 309 ? -5.363 7.598 6.348 1 95.06 309 THR A O 1
ATOM 2504 N N . MET A 1 310 ? -3.32 6.785 5.652 1 96.75 310 MET A N 1
ATOM 2505 C CA . MET A 1 310 ? -3.41 7.504 4.383 1 96.75 310 MET A CA 1
ATOM 2506 C C . MET A 1 310 ? -4.586 6.996 3.553 1 96.75 310 MET A C 1
ATOM 2508 O O . MET A 1 310 ? -5.352 7.793 3.004 1 96.75 310 MET A O 1
ATOM 2512 N N . PHE A 1 311 ? -4.734 5.68 3.6 1 97.69 311 PHE A N 1
ATOM 2513 C CA . PHE A 1 311 ? -5.828 5.062 2.861 1 97.69 311 PHE A CA 1
ATOM 2514 C C . PHE A 1 311 ? -7.172 5.402 3.498 1 97.69 311 PHE A C 1
ATOM 2516 O O . PHE A 1 311 ? -8.148 5.664 2.793 1 97.69 311 PHE A O 1
ATOM 2523 N N . ALA A 1 312 ? -7.234 5.391 4.816 1 97.62 312 ALA A N 1
ATOM 2524 C CA . ALA A 1 312 ? -8.445 5.773 5.535 1 97.62 312 ALA A CA 1
ATOM 2525 C C . ALA A 1 312 ? -8.859 7.203 5.188 1 97.62 312 ALA A C 1
ATOM 2527 O O . ALA A 1 312 ? -10.047 7.48 4.988 1 97.62 312 ALA A O 1
ATOM 2528 N N . THR A 1 313 ? -7.891 8.094 5.141 1 96.69 313 THR A N 1
ATOM 2529 C CA . THR A 1 313 ? -8.156 9.492 4.805 1 96.69 313 THR A CA 1
ATOM 2530 C C . THR A 1 313 ? -8.688 9.609 3.381 1 96.69 313 THR A C 1
ATOM 2532 O O . THR A 1 313 ? -9.672 10.312 3.137 1 96.69 313 THR A O 1
ATOM 2535 N N . TRP A 1 314 ? -8.055 8.898 2.449 1 97.69 314 TRP A N 1
ATOM 2536 C CA . TRP A 1 314 ? -8.547 8.906 1.073 1 97.69 314 TRP A CA 1
ATOM 2537 C C . TRP A 1 314 ? -9.984 8.414 1.003 1 97.69 314 TRP A C 1
ATOM 2539 O O . TRP A 1 314 ? -10.828 9.023 0.348 1 97.69 314 TRP A O 1
ATOM 2549 N N . CYS A 1 315 ? -10.312 7.285 1.644 1 97.44 315 CYS A N 1
ATOM 2550 C CA . CYS A 1 315 ? -11.648 6.691 1.643 1 97.44 315 CYS A CA 1
ATOM 2551 C C . CYS A 1 315 ? -12.672 7.66 2.223 1 97.44 315 CYS A C 1
ATOM 2553 O O . CYS A 1 315 ? -13.812 7.727 1.751 1 97.44 315 CYS A O 1
ATOM 2555 N N . SER A 1 316 ? -12.281 8.414 3.244 1 95.69 316 SER A N 1
ATOM 2556 C CA . SER A 1 316 ? -13.188 9.336 3.922 1 95.69 316 SER A CA 1
ATOM 2557 C C . SER A 1 316 ? -13.594 10.484 3.008 1 95.69 316 SER A C 1
ATOM 2559 O O . SER A 1 316 ? -14.625 11.125 3.23 1 95.69 316 SER A O 1
ATOM 2561 N N . LEU A 1 317 ? -12.805 10.758 1.979 1 95.06 317 LEU A N 1
ATOM 2562 C CA . LEU A 1 317 ? -13.055 11.883 1.089 1 95.06 317 LEU A CA 1
ATOM 2563 C C . LEU A 1 317 ? -13.883 11.453 -0.118 1 95.06 317 LEU A C 1
ATOM 2565 O O . LEU A 1 317 ? -14.336 12.289 -0.9 1 95.06 317 LEU A O 1
ATOM 2569 N N . GLN A 1 318 ? -14.062 10.102 -0.275 1 95.56 318 GLN A N 1
ATOM 2570 C CA . GLN A 1 318 ? -14.797 9.594 -1.433 1 95.56 318 GLN A CA 1
ATOM 2571 C C . GLN A 1 318 ? -16.297 9.727 -1.232 1 95.56 318 GLN A C 1
ATOM 2573 O O . GLN A 1 318 ? -16.812 9.547 -0.123 1 95.56 318 GLN A O 1
ATOM 2578 N N . LYS A 1 319 ? -17.078 10.008 -2.27 1 91.69 319 LYS A N 1
ATOM 2579 C CA . LYS A 1 319 ? -18.516 10.242 -2.186 1 91.69 319 LYS A CA 1
ATOM 2580 C C . LYS A 1 319 ? -19.297 9.07 -2.777 1 91.69 319 LYS A C 1
ATOM 2582 O O . LYS A 1 319 ? -20.516 8.992 -2.611 1 91.69 319 LYS A O 1
ATOM 2587 N N . ASP A 1 320 ? -18.641 8.18 -3.389 1 87.94 320 ASP A N 1
ATOM 2588 C CA . ASP A 1 320 ? -19.297 7.039 -4.008 1 87.94 320 ASP A CA 1
ATOM 2589 C C . ASP A 1 320 ? -20.047 6.199 -2.967 1 87.94 320 ASP A C 1
ATOM 2591 O O . ASP A 1 320 ? -19.719 6.25 -1.777 1 87.94 320 ASP A O 1
ATOM 2595 N N . SER A 1 321 ? -21 5.402 -3.361 1 86.06 321 SER A N 1
ATOM 2596 C CA . SER A 1 321 ? -21.891 4.629 -2.496 1 86.06 321 SER A CA 1
ATOM 2597 C C . SER A 1 321 ? -21.109 3.605 -1.681 1 86.06 321 SER A C 1
ATOM 2599 O O . SER A 1 321 ? -21.453 3.322 -0.532 1 86.06 321 SER A O 1
ATOM 2601 N N . THR A 1 322 ? -20.078 3.133 -2.238 1 88.44 322 THR A N 1
ATOM 2602 C CA . THR A 1 322 ? -19.25 2.139 -1.557 1 88.44 322 THR A CA 1
ATOM 2603 C C . THR A 1 322 ? -18.734 2.686 -0.23 1 88.44 322 THR A C 1
ATOM 2605 O O . THR A 1 322 ? -18.734 1.982 0.782 1 88.44 322 THR A O 1
ATOM 2608 N N . PHE A 1 323 ? -18.375 3.9 -0.189 1 92.56 323 PHE A N 1
ATOM 2609 C CA . PHE A 1 323 ? -17.734 4.492 0.978 1 92.56 323 PHE A CA 1
ATOM 2610 C C . PHE A 1 323 ? -18.766 5.09 1.923 1 92.56 323 PHE A C 1
ATOM 2612 O O . PHE A 1 323 ? -18.422 5.602 2.988 1 92.56 323 PHE A O 1
ATOM 2619 N N . GLN A 1 324 ? -20.094 4.938 1.503 1 89.94 324 GLN A N 1
ATOM 2620 C CA . GLN A 1 324 ? -21.172 5.406 2.365 1 89.94 324 GLN A CA 1
ATOM 2621 C C . GLN A 1 324 ? -21.75 4.262 3.188 1 89.94 324 GLN A C 1
ATOM 2623 O O . GLN A 1 324 ? -22.594 4.484 4.059 1 89.94 324 GLN A O 1
ATOM 2628 N N . PHE A 1 325 ? -21.188 3.092 2.92 1 90.06 325 PHE A N 1
ATOM 2629 C CA . PHE A 1 325 ? -21.578 1.941 3.727 1 90.06 325 PHE A CA 1
ATOM 2630 C C . PHE A 1 325 ? -21.203 2.152 5.188 1 90.06 325 PHE A C 1
ATOM 2632 O O . PHE A 1 325 ? -20.109 2.641 5.488 1 90.06 325 PHE A O 1
ATOM 2639 N N . ASN A 1 326 ? -22.047 1.804 6.125 1 89.31 326 ASN A N 1
ATOM 2640 C CA . ASN A 1 326 ? -21.844 2.047 7.551 1 89.31 326 ASN A CA 1
ATOM 2641 C C . ASN A 1 326 ? -20.594 1.35 8.07 1 89.31 326 ASN A C 1
ATOM 2643 O O . ASN A 1 326 ? -19.875 1.903 8.898 1 89.31 326 ASN A O 1
ATOM 2647 N N . GLY A 1 327 ? -20.391 0.137 7.598 1 89.81 327 GLY A N 1
ATOM 2648 C CA . GLY A 1 327 ? -19.203 -0.581 8.016 1 89.81 327 GLY A CA 1
ATOM 2649 C C . GLY A 1 327 ? -17.922 0.14 7.66 1 89.81 327 GLY A C 1
ATOM 2650 O O . GLY A 1 327 ? -16.953 0.12 8.43 1 89.81 327 GLY A O 1
ATOM 2651 N N . ILE A 1 328 ? -17.938 0.764 6.488 1 94.56 328 ILE A N 1
ATOM 2652 C CA . ILE A 1 328 ? -16.766 1.506 6.031 1 94.56 328 ILE A CA 1
ATOM 2653 C C . ILE A 1 328 ? -16.609 2.773 6.867 1 94.56 328 ILE A C 1
ATOM 2655 O O . ILE A 1 328 ? -15.5 3.115 7.281 1 94.56 328 ILE A O 1
ATOM 2659 N N . LYS A 1 329 ? -17.672 3.465 7.152 1 94.88 329 LYS A N 1
ATOM 2660 C CA . LYS A 1 329 ? -17.625 4.66 7.988 1 94.88 329 LYS A CA 1
ATOM 2661 C C . LYS A 1 329 ? -17.125 4.328 9.391 1 94.88 329 LYS A C 1
ATOM 2663 O O . LYS A 1 329 ? -16.297 5.066 9.953 1 94.88 329 LYS A O 1
ATOM 2668 N N . ALA A 1 330 ? -17.594 3.219 9.898 1 95.69 330 ALA A N 1
ATOM 2669 C CA . ALA A 1 330 ? -17.141 2.773 11.219 1 95.69 330 ALA A CA 1
ATOM 2670 C C . ALA A 1 330 ? -15.641 2.502 11.227 1 95.69 330 ALA A C 1
ATOM 2672 O O . ALA A 1 330 ? -14.953 2.822 12.195 1 95.69 330 ALA A O 1
ATOM 2673 N N . ALA A 1 331 ? -15.195 1.87 10.172 1 96.25 331 ALA A N 1
ATOM 2674 C CA . ALA A 1 331 ? -13.766 1.588 10.07 1 96.25 331 ALA A CA 1
ATOM 2675 C C . ALA A 1 331 ? -12.953 2.879 10.016 1 96.25 331 ALA A C 1
ATOM 2677 O O . ALA A 1 331 ? -11.891 2.98 10.633 1 96.25 331 ALA A O 1
ATOM 2678 N N . ILE A 1 332 ? -13.391 3.836 9.242 1 97.06 332 ILE A N 1
ATOM 2679 C CA . ILE A 1 332 ? -12.734 5.133 9.141 1 97.06 332 ILE A CA 1
ATOM 2680 C C . ILE A 1 332 ? -12.703 5.805 10.516 1 97.06 332 ILE A C 1
ATOM 2682 O O . ILE A 1 332 ? -11.664 6.309 10.938 1 97.06 332 ILE A O 1
ATOM 2686 N N . HIS A 1 333 ? -13.828 5.781 11.195 1 96.81 333 HIS A N 1
ATOM 2687 C CA . HIS A 1 333 ? -13.891 6.348 12.539 1 96.81 333 HIS A CA 1
ATOM 2688 C C . HIS A 1 333 ? -12.898 5.656 13.477 1 96.81 333 HIS A C 1
ATOM 2690 O O . HIS A 1 333 ? -12.242 6.312 14.281 1 96.81 333 HIS A O 1
ATOM 2696 N N . ALA A 1 334 ? -12.844 4.34 13.367 1 96.25 334 ALA A N 1
ATOM 2697 C CA . ALA A 1 334 ? -11.938 3.574 14.219 1 96.25 334 ALA A CA 1
ATOM 2698 C C . ALA A 1 334 ? -10.492 4.039 14.039 1 96.25 334 ALA A C 1
ATOM 2700 O O . ALA A 1 334 ? -9.781 4.277 15.023 1 96.25 334 ALA A O 1
ATOM 2701 N N . ARG A 1 335 ? -10.039 4.156 12.789 1 96.19 335 ARG A N 1
ATOM 2702 C CA . ARG A 1 335 ? -8.672 4.57 12.508 1 96.19 335 ARG A CA 1
ATOM 2703 C C . ARG A 1 335 ? -8.398 5.973 13.039 1 96.19 335 ARG A C 1
ATOM 2705 O O . ARG A 1 335 ? -7.34 6.238 13.602 1 96.19 335 ARG A O 1
ATOM 2712 N N . PHE A 1 336 ? -9.328 6.848 12.93 1 95.56 336 PHE A N 1
ATOM 2713 C CA . PHE A 1 336 ? -9.141 8.227 13.367 1 95.56 336 PHE A CA 1
ATOM 2714 C C . PHE A 1 336 ? -9.164 8.32 14.883 1 95.56 336 PHE A C 1
ATOM 2716 O O . PHE A 1 336 ? -8.438 9.133 15.469 1 95.56 336 PHE A O 1
ATOM 2723 N N . ILE A 1 337 ? -10 7.512 15.508 1 95.5 337 ILE A N 1
ATOM 2724 C CA . ILE A 1 337 ? -9.977 7.438 16.969 1 95.5 337 ILE A CA 1
ATOM 2725 C C . ILE A 1 337 ? -8.602 6.988 17.438 1 95.5 337 ILE A C 1
ATOM 2727 O O . ILE A 1 337 ? -8.023 7.594 18.344 1 95.5 337 ILE A O 1
ATOM 2731 N N . MET A 1 338 ? -8.078 6.012 16.812 1 94.5 338 MET A N 1
ATOM 2732 C CA . MET A 1 338 ? -6.762 5.496 17.172 1 94.5 338 MET A CA 1
ATOM 2733 C C . MET A 1 338 ? -5.688 6.559 16.984 1 94.5 338 MET A C 1
ATOM 2735 O O . MET A 1 338 ? -4.699 6.598 17.719 1 94.5 338 MET A O 1
ATOM 2739 N N . ASN A 1 339 ? -5.926 7.477 16.016 1 92.81 339 ASN A N 1
ATOM 2740 C CA . ASN A 1 339 ? -4.992 8.562 15.758 1 92.81 339 ASN A CA 1
ATOM 2741 C C . ASN A 1 339 ? -5.18 9.711 16.734 1 92.81 339 ASN A C 1
ATOM 2743 O O . ASN A 1 339 ? -4.352 10.625 16.812 1 92.81 339 ASN A O 1
ATOM 2747 N N . GLY A 1 340 ? -6.281 9.703 17.406 1 91.38 340 GLY A N 1
ATOM 2748 C CA . GLY A 1 340 ? -6.582 10.781 18.344 1 91.38 340 GLY A CA 1
ATOM 2749 C C . GLY A 1 340 ? -7.484 11.852 17.75 1 91.38 340 GLY A C 1
ATOM 2750 O O . GLY A 1 340 ? -7.582 12.953 18.281 1 91.38 340 GLY A O 1
ATOM 2751 N N . ASP A 1 341 ? -8.086 11.602 16.625 1 91.81 341 ASP A N 1
ATOM 2752 C CA . ASP A 1 341 ? -9.016 12.531 15.984 1 91.81 341 ASP A CA 1
ATOM 2753 C C . ASP A 1 341 ? -10.461 12.125 16.25 1 91.81 341 ASP A C 1
ATOM 2755 O O . ASP A 1 341 ? -10.922 11.102 15.742 1 91.81 341 ASP A O 1
ATOM 2759 N N . LEU A 1 342 ? -11.172 12.938 16.953 1 92.06 342 LEU A N 1
ATOM 2760 C CA . LEU A 1 342 ? -12.57 12.648 17.281 1 92.06 342 LEU A CA 1
ATOM 2761 C C . LEU A 1 342 ? -13.5 13.625 16.562 1 92.06 342 LEU A C 1
ATOM 2763 O O . LEU A 1 342 ? -14.68 13.727 16.922 1 92.06 342 LEU A O 1
ATOM 2767 N N . SER A 1 343 ? -13.047 14.312 15.555 1 87 343 SER A N 1
ATOM 2768 C CA . SER A 1 343 ? -13.82 15.375 14.914 1 87 343 SER A CA 1
ATOM 2769 C C . SER A 1 343 ? -15.047 14.812 14.211 1 87 343 SER A C 1
ATOM 2771 O O . SER A 1 343 ? -16.047 15.508 14.039 1 87 343 SER A O 1
ATOM 2773 N N . ARG A 1 344 ? -15.031 13.555 13.945 1 88.38 344 ARG A N 1
ATOM 2774 C CA . ARG A 1 344 ? -16.109 12.961 13.164 1 88.38 344 ARG A CA 1
ATOM 2775 C C . ARG A 1 344 ? -17.141 12.289 14.078 1 88.38 344 ARG A C 1
ATOM 2777 O O . ARG A 1 344 ? -18.188 11.828 13.609 1 88.38 344 ARG A O 1
ATOM 2784 N N . ILE A 1 345 ? -16.844 12.289 15.305 1 92.5 345 ILE A N 1
ATOM 2785 C CA . ILE A 1 345 ? -17.734 11.633 16.266 1 92.5 345 ILE A CA 1
ATOM 2786 C C . ILE A 1 345 ? -18.453 12.688 17.109 1 92.5 345 ILE A C 1
ATOM 2788 O O . ILE A 1 345 ? -17.812 13.422 17.859 1 92.5 345 ILE A O 1
ATOM 2792 N N . THR A 1 346 ? -19.719 12.734 16.891 1 87.94 346 THR A N 1
ATOM 2793 C CA . THR A 1 346 ? -20.562 13.633 17.656 1 87.94 346 THR A CA 1
ATOM 2794 C C . THR A 1 346 ? -21.688 12.859 18.344 1 87.94 346 THR A C 1
ATOM 2796 O O . THR A 1 346 ? -21.781 11.641 18.188 1 87.94 346 THR A O 1
ATOM 2799 N N . SER A 1 347 ? -22.547 13.57 19.047 1 86.75 347 SER A N 1
ATOM 2800 C CA . SER A 1 347 ? -23.672 12.93 19.719 1 86.75 347 SER A CA 1
ATOM 2801 C C . SER A 1 347 ? -24.688 12.414 18.719 1 86.75 347 SER A C 1
ATOM 2803 O O . SER A 1 347 ? -25.484 11.516 19.016 1 86.75 347 SER A O 1
ATOM 2805 N N . ASP A 1 348 ? -24.578 12.961 17.5 1 88.5 348 ASP A N 1
ATOM 2806 C CA . ASP A 1 348 ? -25.562 12.609 16.484 1 88.5 348 ASP A CA 1
ATOM 2807 C C . ASP A 1 348 ? -25.062 11.461 15.602 1 88.5 348 ASP A C 1
ATOM 2809 O O . ASP A 1 348 ? -25.781 10.969 14.734 1 88.5 348 ASP A O 1
ATOM 2813 N N . THR A 1 349 ? -23.844 11.047 15.852 1 91.69 349 THR A N 1
ATOM 2814 C CA . THR A 1 349 ? -23.297 9.938 15.07 1 91.69 349 THR A CA 1
ATOM 2815 C C . THR A 1 349 ? -24.109 8.664 15.328 1 91.69 349 THR A C 1
ATOM 2817 O O . THR A 1 349 ? -24.359 8.305 16.484 1 91.69 349 THR A O 1
ATOM 2820 N N . LEU A 1 350 ? -24.531 8.039 14.25 1 91.44 350 LEU A N 1
ATOM 2821 C CA . LEU A 1 350 ? -25.391 6.863 14.344 1 91.44 350 LEU A CA 1
ATOM 2822 C C . LEU A 1 350 ? -24.641 5.699 14.977 1 91.44 350 LEU A C 1
ATOM 2824 O O . LEU A 1 350 ? -23.422 5.547 14.773 1 91.44 350 LEU A O 1
ATOM 2828 N N . ASP A 1 351 ? -25.281 4.812 15.633 1 90.19 351 ASP A N 1
ATOM 2829 C CA . ASP A 1 351 ? -24.719 3.662 16.328 1 90.19 351 ASP A CA 1
ATOM 2830 C C . ASP A 1 351 ? -24.031 2.713 15.344 1 90.19 351 ASP A C 1
ATOM 2832 O O . ASP A 1 351 ? -23 2.121 15.656 1 90.19 351 ASP A O 1
ATOM 2836 N N . ASN A 1 352 ? -24.656 2.613 14.188 1 88.88 352 ASN A N 1
ATOM 2837 C CA . ASN A 1 352 ? -24.125 1.671 13.211 1 88.88 352 ASN A CA 1
ATOM 2838 C C . ASN A 1 352 ? -22.859 2.211 12.539 1 88.88 352 ASN A C 1
ATOM 2840 O O . ASN A 1 352 ? -22.203 1.5 11.781 1 88.88 352 ASN A O 1
ATOM 2844 N N . GLU A 1 353 ? -22.516 3.439 12.898 1 92.94 353 GLU A N 1
ATOM 2845 C CA . GLU A 1 353 ? -21.281 4.039 12.383 1 92.94 353 GLU A CA 1
ATOM 2846 C C . GLU A 1 353 ? -20.188 4.043 13.438 1 92.94 353 GLU A C 1
ATOM 2848 O O . GLU A 1 353 ? -19.062 4.465 13.164 1 92.94 353 GLU A O 1
ATOM 2853 N N . LEU A 1 354 ? -20.5 3.547 14.602 1 94.62 354 LEU A N 1
ATOM 2854 C CA . LEU A 1 354 ? -19.516 3.52 15.68 1 94.62 354 LEU A CA 1
ATOM 2855 C C . LEU A 1 354 ? -18.797 2.178 15.727 1 94.62 354 LEU A C 1
ATOM 2857 O O . LEU A 1 354 ? -19.422 1.122 15.711 1 94.62 354 LEU A O 1
ATOM 2861 N N . PRO A 1 355 ? -17.484 2.238 15.719 1 93.56 355 PRO A N 1
ATOM 2862 C CA . PRO A 1 355 ? -16.719 0.997 15.719 1 93.56 355 PRO A CA 1
ATOM 2863 C C . PRO A 1 355 ? -16.609 0.369 17.109 1 93.56 355 PRO A C 1
ATOM 2865 O O . PRO A 1 355 ? -16.562 1.084 18.109 1 93.56 355 PRO A O 1
ATOM 2868 N N . TYR A 1 356 ? -16.531 -0.911 17.141 1 90.12 356 TYR A N 1
ATOM 2869 C CA . TYR A 1 356 ? -16.281 -1.634 18.375 1 90.12 356 TYR A CA 1
ATOM 2870 C C . TYR A 1 356 ? -14.781 -1.851 18.578 1 90.12 356 TYR A C 1
ATOM 2872 O O . TYR A 1 356 ? -14.281 -1.745 19.703 1 90.12 356 TYR A O 1
ATOM 2880 N N . LEU A 1 357 ? -14.117 -2.189 17.531 1 90.88 357 LEU A N 1
ATOM 2881 C CA . LEU A 1 357 ? -12.664 -2.357 17.594 1 90.88 357 LEU A CA 1
ATOM 2882 C C . LEU A 1 357 ? -11.953 -1.019 17.422 1 90.88 357 LEU A C 1
ATOM 2884 O O . LEU A 1 357 ? -11.836 -0.507 16.312 1 90.88 357 LEU A O 1
ATOM 2888 N N . ILE A 1 358 ? -11.422 -0.471 18.531 1 93.06 358 ILE A N 1
ATOM 2889 C CA . ILE A 1 358 ? -10.812 0.853 18.453 1 93.06 358 ILE A CA 1
ATOM 2890 C C . ILE A 1 358 ? -9.398 0.807 19.016 1 93.06 358 ILE A C 1
ATOM 2892 O O . ILE A 1 358 ? -8.828 1.846 19.359 1 93.06 358 ILE A O 1
ATOM 2896 N N . TRP A 1 359 ? -8.797 -0.433 19.156 1 90.62 359 TRP A N 1
ATOM 2897 C CA . TRP A 1 359 ? -7.512 -0.524 19.844 1 90.62 359 TRP A CA 1
ATOM 2898 C C . TRP A 1 359 ? -6.484 -1.266 19 1 90.62 359 TRP A C 1
ATOM 2900 O O . TRP A 1 359 ? -5.336 -1.441 19.406 1 90.62 359 TRP A O 1
ATOM 2910 N N . TYR A 1 360 ? -6.789 -1.826 17.891 1 87.56 360 TYR A N 1
ATOM 2911 C CA . TYR A 1 360 ? -5.879 -2.508 16.984 1 87.56 360 TYR A CA 1
ATOM 2912 C C . TYR A 1 360 ? -5.934 -1.891 15.586 1 87.56 360 TYR A C 1
ATOM 2914 O O . TYR A 1 360 ? -7.02 -1.687 15.039 1 87.56 360 TYR A O 1
ATOM 2922 N N . PRO A 1 361 ? -4.906 -1.602 14.992 1 89.06 361 PRO A N 1
ATOM 2923 C CA . PRO A 1 361 ? -3.549 -1.991 15.383 1 89.06 361 PRO A CA 1
ATOM 2924 C C . PRO A 1 361 ? -2.891 -0.982 16.328 1 89.06 361 PRO A C 1
ATOM 2926 O O . PRO A 1 361 ? -1.769 -1.205 16.781 1 89.06 361 PRO A O 1
ATOM 2929 N N . SER A 1 362 ? -3.539 0.117 16.641 1 88.75 362 SER A N 1
ATOM 2930 C CA . SER A 1 362 ? -2.979 1.146 17.5 1 88.75 362 SER A CA 1
ATOM 2931 C C . SER A 1 362 ? -3.902 1.438 18.688 1 88.75 362 SER A C 1
ATOM 2933 O O . SER A 1 362 ? -5.121 1.511 18.516 1 88.75 362 SER A O 1
ATOM 2935 N N . ILE A 1 363 ? -3.346 1.676 19.828 1 89.5 363 ILE A N 1
ATOM 2936 C CA . ILE A 1 363 ? -4.121 1.977 21.031 1 89.5 363 ILE A CA 1
ATOM 2937 C C . ILE A 1 363 ? -4.246 3.488 21.203 1 89.5 363 ILE A C 1
ATOM 2939 O O . ILE A 1 363 ? -3.238 4.195 21.281 1 89.5 363 ILE A O 1
ATOM 2943 N N . PRO A 1 364 ? -5.492 3.998 21.25 1 93.38 364 PRO A N 1
ATOM 2944 C CA . PRO A 1 364 ? -5.66 5.438 21.453 1 93.38 364 PRO A CA 1
ATOM 2945 C C . PRO A 1 364 ? -5.172 5.902 22.828 1 93.38 364 PRO A C 1
ATOM 2947 O O . PRO A 1 364 ? -5.117 5.109 23.766 1 93.38 364 PRO A O 1
ATOM 2950 N N . ARG A 1 365 ? -4.859 7.137 22.906 1 92.94 365 ARG A N 1
ATOM 2951 C CA . ARG A 1 365 ? -4.465 7.719 24.188 1 92.94 365 ARG A CA 1
ATOM 2952 C C . ARG A 1 365 ? -5.645 7.773 25.141 1 92.94 365 ARG A C 1
ATOM 2954 O O . ARG A 1 365 ? -6.801 7.863 24.719 1 92.94 365 ARG A O 1
ATOM 2961 N N . LYS A 1 366 ? -5.309 7.766 26.438 1 93.81 366 LYS A N 1
ATOM 2962 C CA . LYS A 1 366 ? -6.316 7.734 27.484 1 93.81 366 LYS A CA 1
ATOM 2963 C C . LYS A 1 366 ? -7.25 8.938 27.391 1 93.81 366 LYS A C 1
ATOM 2965 O O . LYS A 1 366 ? -8.461 8.805 27.547 1 93.81 366 LYS A O 1
ATOM 2970 N N . SER A 1 367 ? -6.703 10.141 27.094 1 92.81 367 SER A N 1
ATOM 2971 C CA . SER A 1 367 ? -7.496 11.367 27.016 1 92.81 367 SER A CA 1
ATOM 2972 C C . SER A 1 367 ? -8.492 11.312 25.859 1 92.81 367 SER A C 1
ATOM 2974 O O . SER A 1 367 ? -9.602 11.836 25.969 1 92.81 367 SER A O 1
ATOM 2976 N N . VAL A 1 368 ? -8.125 10.633 24.844 1 93.12 368 VAL A N 1
ATOM 2977 C CA . VAL A 1 368 ? -8.992 10.484 23.672 1 93.12 368 VAL A CA 1
ATOM 2978 C C . VAL A 1 368 ? -10.188 9.602 24.031 1 93.12 368 VAL A C 1
ATOM 2980 O O . VAL A 1 368 ? -11.328 9.922 23.672 1 93.12 368 VAL A O 1
ATOM 2983 N N . LEU A 1 369 ? -9.906 8.57 24.781 1 96.62 369 LEU A N 1
ATOM 2984 C CA . LEU A 1 369 ? -10.961 7.641 25.172 1 96.62 369 LEU A CA 1
ATOM 2985 C C . LEU A 1 369 ? -11.93 8.297 26.141 1 96.62 369 LEU A C 1
ATOM 2987 O O . LEU A 1 369 ? -13.141 8.062 26.078 1 96.62 369 LEU A O 1
ATOM 2991 N N . ARG A 1 370 ? -11.383 9.062 27.016 1 94.94 370 ARG A N 1
ATOM 2992 C CA . ARG A 1 370 ? -12.227 9.789 27.969 1 94.94 370 ARG A CA 1
ATOM 2993 C C . ARG A 1 370 ? -13.18 10.734 27.234 1 94.94 370 ARG A C 1
ATOM 2995 O O . ARG A 1 370 ? -14.367 10.781 27.547 1 94.94 370 ARG A O 1
ATOM 3002 N N . GLU A 1 371 ? -12.617 11.461 26.344 1 92.69 371 GLU A N 1
ATOM 3003 C CA . GLU A 1 371 ? -13.438 12.367 25.547 1 92.69 371 GLU A CA 1
ATOM 3004 C C . GLU A 1 371 ? -14.445 11.602 24.688 1 92.69 371 GLU A C 1
ATOM 3006 O O . GLU A 1 371 ? -15.578 12.047 24.516 1 92.69 371 GLU A O 1
ATOM 3011 N N . LEU A 1 372 ? -14.023 10.477 24.125 1 95.38 372 LEU A N 1
ATOM 3012 C CA . LEU A 1 372 ? -14.906 9.633 23.328 1 95.38 372 LEU A CA 1
ATOM 3013 C C . LEU A 1 372 ? -16.125 9.195 24.141 1 95.38 372 LEU A C 1
ATOM 3015 O O . LEU A 1 372 ? -17.25 9.195 23.641 1 95.38 372 LEU A O 1
ATOM 3019 N N . PHE A 1 373 ? -15.906 8.852 25.422 1 95 373 PHE A N 1
ATOM 3020 C CA . PHE A 1 373 ? -16.984 8.414 26.312 1 95 373 PHE A CA 1
ATOM 3021 C C . PHE A 1 373 ? -17.953 9.555 26.578 1 95 373 PHE A C 1
ATOM 3023 O O . PHE A 1 373 ? -19.172 9.336 26.656 1 95 373 PHE A O 1
ATOM 3030 N N . ARG A 1 374 ? -17.406 10.68 26.781 1 91.25 374 ARG A N 1
ATOM 3031 C CA . ARG A 1 374 ? -18.266 11.836 27.016 1 91.25 374 ARG A CA 1
ATOM 3032 C C . ARG A 1 374 ? -19.172 12.094 25.812 1 91.25 374 ARG A C 1
ATOM 3034 O O . ARG A 1 374 ? -20.359 12.398 25.984 1 91.25 374 ARG A O 1
ATOM 3041 N N . ARG A 1 375 ? -18.672 11.945 24.594 1 90.19 375 ARG A N 1
ATOM 3042 C CA . ARG A 1 375 ? -19.422 12.227 23.359 1 90.19 375 ARG A CA 1
ATOM 3043 C C . ARG A 1 375 ? -20.438 11.125 23.078 1 90.19 375 ARG A C 1
ATOM 3045 O O . ARG A 1 375 ? -21.562 11.398 22.656 1 90.19 375 ARG A O 1
ATOM 3052 N N . GLN A 1 376 ? -19.891 9.922 23.219 1 94.44 376 GLN A N 1
ATOM 3053 C CA . GLN A 1 376 ? -20.703 8.758 22.906 1 94.44 376 GLN A CA 1
ATOM 3054 C C . GLN A 1 376 ? -20.641 7.719 24.016 1 94.44 376 GLN A C 1
ATOM 3056 O O . GLN A 1 376 ? -19.922 6.715 23.906 1 94.44 376 GLN A O 1
ATOM 3061 N N . PRO A 1 377 ? -21.5 7.848 24.953 1 93.25 377 PRO A N 1
ATOM 3062 C CA . PRO A 1 377 ? -21.484 6.918 26.094 1 93.25 377 PRO A CA 1
ATOM 3063 C C . PRO A 1 377 ? -21.812 5.484 25.688 1 93.25 377 PRO A C 1
ATOM 3065 O O . PRO A 1 377 ? -21.453 4.535 26.375 1 93.25 377 PRO A O 1
ATOM 3068 N N . THR A 1 378 ? -22.453 5.352 24.562 1 92.62 378 THR A N 1
ATOM 3069 C CA . THR A 1 378 ? -22.812 4.016 24.109 1 92.62 378 THR A CA 1
ATOM 3070 C C . THR A 1 378 ? -21.578 3.203 23.734 1 92.62 378 THR A C 1
ATOM 3072 O O . THR A 1 378 ? -21.641 1.979 23.625 1 92.62 378 THR A O 1
ATOM 3075 N N . MET A 1 379 ? -20.469 3.846 23.609 1 94.75 379 MET A N 1
ATOM 3076 C CA . MET A 1 379 ? -19.219 3.16 23.25 1 94.75 379 MET A CA 1
ATOM 3077 C C . MET A 1 379 ? -18.5 2.645 24.5 1 94.75 379 MET A C 1
ATOM 3079 O O . MET A 1 379 ? -17.375 2.172 24.406 1 94.75 379 MET A O 1
ATOM 3083 N N . LYS A 1 380 ? -19.156 2.613 25.609 1 94.06 380 LYS A N 1
ATOM 3084 C CA . LYS A 1 380 ? -18.594 2.199 26.891 1 94.06 380 LYS A CA 1
ATOM 3085 C C . LYS A 1 380 ? -17.969 0.81 26.797 1 94.06 380 LYS A C 1
ATOM 3087 O O . LYS A 1 380 ? -16.844 0.6 27.266 1 94.06 380 LYS A O 1
ATOM 3092 N N . PRO A 1 381 ? -18.625 -0.172 26.156 1 90.62 381 PRO A N 1
ATOM 3093 C CA . PRO A 1 381 ? -18 -1.494 26.094 1 90.62 381 PRO A CA 1
ATOM 3094 C C . PRO A 1 381 ? -16.688 -1.491 25.328 1 90.62 381 PRO A C 1
ATOM 3096 O O . PRO A 1 381 ? -15.703 -2.107 25.75 1 90.62 381 PRO A O 1
ATOM 3099 N N . ALA A 1 382 ? -16.672 -0.833 24.188 1 91.88 382 ALA A N 1
ATOM 3100 C CA . ALA A 1 382 ? -15.469 -0.755 23.359 1 91.88 382 ALA A CA 1
ATOM 3101 C C . ALA A 1 382 ? -14.336 -0.057 24.125 1 91.88 382 ALA A C 1
ATOM 3103 O O . ALA A 1 382 ? -13.18 -0.483 24.047 1 91.88 382 ALA A O 1
ATOM 3104 N N . ILE A 1 383 ? -14.633 1.007 24.828 1 96 383 ILE A N 1
ATOM 3105 C CA . ILE A 1 383 ? -13.648 1.786 25.562 1 96 383 ILE A CA 1
ATOM 3106 C C . ILE A 1 383 ? -13.133 0.97 26.75 1 96 383 ILE A C 1
ATOM 3108 O O . ILE A 1 383 ? -11.938 0.986 27.047 1 96 383 ILE A O 1
ATOM 3112 N N . ALA A 1 384 ? -14.047 0.284 27.422 1 94.88 384 ALA A N 1
ATOM 3113 C CA . ALA A 1 384 ? -13.656 -0.551 28.547 1 94.88 384 ALA A CA 1
ATOM 3114 C C . ALA A 1 384 ? -12.656 -1.621 28.125 1 94.88 384 ALA A C 1
ATOM 3116 O O . ALA A 1 384 ? -11.664 -1.857 28.812 1 94.88 384 ALA A O 1
ATOM 3117 N N . ARG A 1 385 ? -12.93 -2.268 27.062 1 91.19 385 ARG A N 1
ATOM 3118 C CA . ARG A 1 385 ? -12.016 -3.27 26.547 1 91.19 385 ARG A CA 1
ATOM 3119 C C . ARG A 1 385 ? -10.648 -2.66 26.25 1 91.19 385 ARG A C 1
ATOM 3121 O O . ARG A 1 385 ? -9.617 -3.252 26.562 1 91.19 385 ARG A O 1
ATOM 3128 N N . THR A 1 386 ? -10.672 -1.528 25.609 1 91.75 386 THR A N 1
ATOM 3129 C CA . THR A 1 386 ? -9.438 -0.829 25.266 1 91.75 386 THR A CA 1
ATOM 3130 C C . THR A 1 386 ? -8.648 -0.481 26.531 1 91.75 386 THR A C 1
ATOM 3132 O O . THR A 1 386 ? -7.422 -0.589 26.547 1 91.75 386 THR A O 1
ATOM 3135 N N . CYS A 1 387 ? -9.32 -0.072 27.531 1 94.81 387 CYS A N 1
ATOM 3136 C CA . CYS A 1 387 ? -8.68 0.275 28.797 1 94.81 387 CYS A CA 1
ATOM 3137 C C . CYS A 1 387 ? -7.98 -0.937 29.406 1 94.81 387 CYS A C 1
ATOM 3139 O O . CYS A 1 387 ? -6.891 -0.815 29.969 1 94.81 387 CYS A O 1
ATOM 3141 N N . ILE A 1 388 ? -8.617 -2.057 29.328 1 92.25 388 ILE A N 1
ATOM 3142 C CA . ILE A 1 388 ? -8.039 -3.281 29.875 1 92.25 388 ILE A CA 1
ATOM 3143 C C . ILE A 1 388 ? -6.773 -3.643 29.109 1 92.25 388 ILE A C 1
ATOM 3145 O O . ILE A 1 388 ? -5.734 -3.939 29.703 1 92.25 388 ILE A O 1
ATOM 3149 N N . ILE A 1 389 ? -6.859 -3.561 27.812 1 86.75 389 ILE A N 1
ATOM 3150 C CA . ILE A 1 389 ? -5.742 -3.928 26.953 1 86.75 389 ILE A CA 1
ATOM 3151 C C . ILE A 1 389 ? -4.586 -2.951 27.156 1 86.75 389 ILE A C 1
ATOM 3153 O O . ILE A 1 389 ? -3.424 -3.359 27.219 1 86.75 389 ILE A O 1
ATOM 3157 N N . ALA A 1 390 ? -4.891 -1.664 27.359 1 88.06 390 ALA A N 1
ATOM 3158 C CA . ALA A 1 390 ? -3.883 -0.618 27.5 1 88.06 390 ALA A CA 1
ATOM 3159 C C . ALA A 1 390 ? -3.479 -0.443 28.953 1 88.06 390 ALA A C 1
ATOM 3161 O O . ALA A 1 390 ? -2.529 0.281 29.266 1 88.06 390 ALA A O 1
ATOM 3162 N N . ASP A 1 391 ? -4.16 -1.068 29.859 1 91.5 391 ASP A N 1
ATOM 3163 C CA . ASP A 1 391 ? -3.957 -0.944 31.297 1 91.5 391 ASP A CA 1
ATOM 3164 C C . ASP A 1 391 ? -4.191 0.49 31.766 1 91.5 391 ASP A C 1
ATOM 3166 O O . ASP A 1 391 ? -3.338 1.082 32.438 1 91.5 391 ASP A O 1
ATOM 3170 N N . TYR A 1 392 ? -5.305 1.102 31.25 1 94.19 392 TYR A N 1
ATOM 3171 C CA . TYR A 1 392 ? -5.797 2.391 31.734 1 94.19 392 TYR A CA 1
ATOM 3172 C C . TYR A 1 392 ? -6.762 2.211 32.906 1 94.19 392 TYR A C 1
ATOM 3174 O O . TYR A 1 392 ? -7.969 2.408 32.75 1 94.19 392 TYR A O 1
ATOM 3182 N N . GLU A 1 393 ? -6.254 1.926 34.062 1 96.19 393 GLU A N 1
ATOM 3183 C CA . GLU A 1 393 ? -7.023 1.497 35.219 1 96.19 393 GLU A CA 1
ATOM 3184 C C . GLU A 1 393 ? -7.961 2.6 35.688 1 96.19 393 GLU A C 1
ATOM 3186 O O . GLU A 1 393 ? -9.133 2.346 35.969 1 96.19 393 GLU A O 1
ATOM 3191 N N . ASP A 1 394 ? -7.449 3.799 35.781 1 95.25 394 ASP A N 1
ATOM 3192 C CA . ASP A 1 394 ? -8.25 4.902 36.312 1 95.25 394 ASP A CA 1
ATOM 3193 C C . ASP A 1 394 ? -9.477 5.156 35.438 1 95.25 394 ASP A C 1
ATOM 3195 O O . ASP A 1 394 ? -10.578 5.344 35.938 1 95.25 394 ASP A O 1
ATOM 3199 N N . LEU A 1 395 ? -9.273 5.188 34.156 1 95.69 395 LEU A N 1
ATOM 3200 C CA . LEU A 1 395 ? -10.391 5.398 33.25 1 95.69 395 LEU A CA 1
ATOM 3201 C C . LEU A 1 395 ? -11.359 4.215 33.281 1 95.69 395 LEU A C 1
ATOM 3203 O O . LEU A 1 395 ? -12.57 4.398 33.25 1 95.69 395 LEU A O 1
ATOM 3207 N N . TYR A 1 396 ? -10.836 3.051 33.375 1 97.12 396 TYR A N 1
ATOM 3208 C CA . TYR A 1 396 ? -11.664 1.856 33.5 1 97.12 396 TYR A CA 1
ATOM 3209 C C . TYR A 1 396 ? -12.594 1.95 34.688 1 97.12 396 TYR A C 1
ATOM 3211 O O . TYR A 1 396 ? -13.781 1.628 34.594 1 97.12 396 TYR A O 1
ATOM 3219 N N . ASP A 1 397 ? -12.062 2.396 35.75 1 96.62 397 ASP A N 1
ATOM 3220 C CA . ASP A 1 397 ? -12.852 2.496 37 1 96.62 397 ASP A CA 1
ATOM 3221 C C . ASP A 1 397 ? -13.984 3.506 36.844 1 96.62 397 ASP A C 1
ATOM 3223 O O . ASP A 1 397 ? -15.07 3.314 37.375 1 96.62 397 ASP A O 1
ATOM 3227 N N . LEU A 1 398 ? -13.703 4.535 36.094 1 95.06 398 LEU A N 1
ATOM 3228 C CA . LEU A 1 398 ? -14.711 5.566 35.844 1 95.06 398 LEU A CA 1
ATOM 3229 C C . LEU A 1 398 ? -15.844 5.035 34.969 1 95.06 398 LEU A C 1
ATOM 3231 O O . LEU A 1 398 ? -16.984 5.484 35.094 1 95.06 398 LEU A O 1
ATOM 3235 N N . LEU A 1 399 ? -15.633 4.082 34.094 1 95.62 399 LEU A N 1
ATOM 3236 C CA . LEU A 1 399 ? -16.594 3.58 33.125 1 95.62 399 LEU A CA 1
ATOM 3237 C C . LEU A 1 399 ? -17.609 2.658 33.781 1 95.62 399 LEU A C 1
ATOM 3239 O O . LEU A 1 399 ? -18.75 2.529 33.312 1 95.62 399 LEU A O 1
ATOM 3243 N N . ASP A 1 400 ? -17.219 2.107 34.875 1 93.38 400 ASP A N 1
ATOM 3244 C CA . ASP A 1 400 ? -18.094 1.132 35.531 1 93.38 400 ASP A CA 1
ATOM 3245 C C . ASP A 1 400 ? -18.641 0.119 34.531 1 93.38 400 ASP A C 1
ATOM 3247 O O . ASP A 1 400 ? -19.844 -0.034 34.375 1 93.38 400 ASP A O 1
ATOM 3251 N N . ALA A 1 401 ? -17.719 -0.642 33.938 1 91.12 401 ALA A N 1
ATOM 3252 C CA . ALA A 1 401 ? -18.016 -1.533 32.812 1 91.12 401 ALA A CA 1
ATOM 3253 C C . ALA A 1 401 ? -18.828 -2.742 33.281 1 91.12 401 ALA A C 1
ATOM 3255 O O . ALA A 1 401 ? -18.641 -3.227 34.406 1 91.12 401 ALA A O 1
ATOM 3256 N N . ASP A 1 402 ? -19.703 -3.232 32.375 1 90.56 402 ASP A N 1
ATOM 3257 C CA . ASP A 1 402 ? -20.469 -4.453 32.625 1 90.56 402 ASP A CA 1
ATOM 3258 C C . ASP A 1 402 ? -19.672 -5.688 32.219 1 90.56 402 ASP A C 1
ATOM 3260 O O . ASP A 1 402 ? -18.938 -5.66 31.234 1 90.56 402 ASP A O 1
ATOM 3264 N N . PRO A 1 403 ? -19.844 -6.77 32.969 1 89.44 403 PRO A N 1
ATOM 3265 C CA . PRO A 1 403 ? -19.109 -7.996 32.656 1 89.44 403 PRO A CA 1
ATOM 3266 C C . PRO A 1 403 ? -19.656 -8.688 31.406 1 89.44 403 PRO A C 1
ATOM 3268 O O . PRO A 1 403 ? -20.672 -9.391 31.469 1 89.44 403 PRO A O 1
ATOM 3271 N N . ASP A 1 404 ? -19.125 -8.477 30.328 1 84.56 404 ASP A N 1
ATOM 3272 C CA . ASP A 1 404 ? -19.484 -9.203 29.109 1 84.56 404 ASP A CA 1
ATOM 3273 C C . ASP A 1 404 ? -18.391 -10.219 28.75 1 84.56 404 ASP A C 1
ATOM 3275 O O . ASP A 1 404 ? -17.312 -10.219 29.328 1 84.56 404 ASP A O 1
ATOM 3279 N N . THR A 1 405 ? -18.656 -11.109 27.828 1 79.38 405 THR A N 1
ATOM 3280 C CA . THR A 1 405 ? -17.797 -12.242 27.516 1 79.38 405 THR A CA 1
ATOM 3281 C C . THR A 1 405 ? -16.438 -11.766 26.984 1 79.38 405 THR A C 1
ATOM 3283 O O . THR A 1 405 ? -15.398 -12.328 27.328 1 79.38 405 THR A O 1
ATOM 3286 N N . GLU A 1 406 ? -16.438 -10.734 26.219 1 80.06 406 GLU A N 1
ATOM 3287 C CA . GLU A 1 406 ? -15.195 -10.281 25.578 1 80.06 406 GLU A CA 1
ATOM 3288 C C . GLU A 1 406 ? -14.297 -9.562 26.594 1 80.06 406 GLU A C 1
ATOM 3290 O O . GLU A 1 406 ? -13.078 -9.742 26.578 1 80.06 406 GLU A O 1
ATOM 3295 N N . ILE A 1 407 ? -14.898 -8.789 27.391 1 86.06 407 ILE A N 1
ATOM 3296 C CA . ILE A 1 407 ? -14.133 -7.996 28.359 1 86.06 407 ILE A CA 1
ATOM 3297 C C . ILE A 1 407 ? -13.516 -8.914 29.406 1 86.06 407 ILE A C 1
ATOM 3299 O O . ILE A 1 407 ? -12.414 -8.656 29.891 1 86.06 407 ILE A O 1
ATOM 3303 N N . ILE A 1 408 ? -14.25 -9.953 29.734 1 87.56 408 ILE A N 1
ATOM 3304 C CA . ILE A 1 408 ? -13.766 -10.891 30.734 1 87.56 408 ILE A CA 1
ATOM 3305 C C . ILE A 1 408 ? -12.539 -11.625 30.203 1 87.56 408 ILE A C 1
ATOM 3307 O O . ILE A 1 408 ? -11.578 -11.852 30.953 1 87.56 408 ILE A O 1
ATOM 3311 N N . GLU A 1 409 ? -12.594 -11.977 28.938 1 82.31 409 GLU A N 1
ATOM 3312 C CA . GLU A 1 409 ? -11.461 -12.672 28.328 1 82.31 409 GLU A CA 1
ATOM 3313 C C . GLU A 1 409 ? -10.227 -11.781 28.297 1 82.31 409 GLU A C 1
ATOM 3315 O O . GLU A 1 409 ? -9.109 -12.242 28.562 1 82.31 409 GLU A O 1
ATOM 3320 N N . ASP A 1 410 ? -10.414 -10.539 28 1 85.31 410 ASP A N 1
ATOM 3321 C CA . ASP A 1 410 ? -9.297 -9.594 28 1 85.31 410 ASP A CA 1
ATOM 3322 C C . ASP A 1 410 ? -8.75 -9.383 29.406 1 85.31 410 ASP A C 1
ATOM 3324 O O . ASP A 1 410 ? -7.535 -9.25 29.594 1 85.31 410 ASP A O 1
ATOM 3328 N N . ALA A 1 411 ? -9.672 -9.344 30.312 1 89.56 411 ALA A N 1
ATOM 3329 C CA . ALA A 1 411 ? -9.281 -9.141 31.703 1 89.56 411 ALA A CA 1
ATOM 3330 C C . ALA A 1 411 ? -8.469 -10.32 32.219 1 89.56 411 ALA A C 1
ATOM 3332 O O . ALA A 1 411 ? -7.535 -10.148 33 1 89.56 411 ALA A O 1
ATOM 3333 N N . ARG A 1 412 ? -8.789 -11.469 31.781 1 83.69 412 ARG A N 1
ATOM 3334 C CA . ARG A 1 412 ? -8.062 -12.664 32.188 1 83.69 412 ARG A CA 1
ATOM 3335 C C . ARG A 1 412 ? -6.645 -12.664 31.625 1 83.69 412 ARG A C 1
ATOM 3337 O O . ARG A 1 412 ? -5.723 -13.18 32.25 1 83.69 412 ARG A O 1
ATOM 3344 N N . ASP A 1 413 ? -6.508 -12.062 30.5 1 80.75 413 ASP A N 1
ATOM 3345 C CA . ASP A 1 413 ? -5.211 -12.031 29.828 1 80.75 413 ASP A CA 1
ATOM 3346 C C . ASP A 1 413 ? -4.348 -10.891 30.344 1 80.75 413 ASP A C 1
ATOM 3348 O O . ASP A 1 413 ? -3.143 -10.844 30.094 1 80.75 413 ASP A O 1
ATOM 3352 N N . SER A 1 414 ? -4.953 -9.984 31.109 1 84.25 414 SER A N 1
ATOM 3353 C CA . SER A 1 414 ? -4.223 -8.828 31.609 1 84.25 414 SER A CA 1
ATOM 3354 C C . SER A 1 414 ? -3.346 -9.211 32.812 1 84.25 414 SER A C 1
ATOM 3356 O O . SER A 1 414 ? -3.746 -10.016 33.656 1 84.25 414 SER A O 1
ATOM 3358 N N . ARG A 1 415 ? -2.207 -8.648 33 1 83.69 415 ARG A N 1
ATOM 3359 C CA . ARG A 1 415 ? -1.322 -8.852 34.156 1 83.69 415 ARG A CA 1
ATOM 3360 C C . ARG A 1 415 ? -1.866 -8.156 35.375 1 83.69 415 ARG A C 1
ATOM 3362 O O . ARG A 1 415 ? -1.479 -8.484 36.5 1 83.69 415 ARG A O 1
ATOM 3369 N N . ASN A 1 416 ? -2.674 -7.137 35.094 1 90.75 416 ASN A N 1
ATOM 3370 C CA . ASN A 1 416 ? -3.289 -6.387 36.188 1 90.75 416 ASN A CA 1
ATOM 3371 C C . ASN A 1 416 ? -4.531 -7.09 36.719 1 90.75 416 ASN A C 1
ATOM 3373 O O . ASN A 1 416 ? -5.566 -7.125 36.031 1 90.75 416 ASN A O 1
ATOM 3377 N N . PRO A 1 417 ? -4.426 -7.695 37.844 1 93.62 417 PRO A N 1
ATOM 3378 C CA . PRO A 1 417 ? -5.539 -8.484 38.375 1 93.62 417 PRO A CA 1
ATOM 3379 C C . PRO A 1 417 ? -6.758 -7.625 38.719 1 93.62 417 PRO A C 1
ATOM 3381 O O . PRO A 1 417 ? -7.852 -8.156 38.938 1 93.62 417 PRO A O 1
ATOM 3384 N N . HIS A 1 418 ? -6.605 -6.34 38.719 1 96.62 418 HIS A N 1
ATOM 3385 C CA . HIS A 1 418 ? -7.68 -5.422 39.094 1 96.62 418 HIS A CA 1
ATOM 3386 C C . HIS A 1 418 ? -8.906 -5.625 38.219 1 96.62 418 HIS A C 1
ATOM 3388 O O . HIS A 1 418 ? -10.039 -5.617 38.688 1 96.62 418 HIS A O 1
ATOM 3394 N N . TYR A 1 419 ? -8.734 -5.867 37 1 95.5 419 TYR A N 1
ATOM 3395 C CA . TYR A 1 419 ? -9.812 -5.906 36.031 1 95.5 419 TYR A CA 1
ATOM 3396 C C . TYR A 1 419 ? -10.68 -7.148 36.219 1 95.5 419 TYR A C 1
ATOM 3398 O O . TYR A 1 419 ? -11.906 -7.059 36.25 1 95.5 419 TYR A O 1
ATOM 3406 N N . ILE A 1 420 ? -10.016 -8.305 36.344 1 94.31 420 ILE A N 1
ATOM 3407 C CA . ILE A 1 420 ? -10.773 -9.539 36.5 1 94.31 420 ILE A CA 1
ATOM 3408 C C . ILE A 1 420 ? -11.461 -9.578 37.844 1 94.31 420 ILE A C 1
ATOM 3410 O O . ILE A 1 420 ? -12.578 -10.086 37.969 1 94.31 420 ILE A O 1
ATOM 3414 N N . GLN A 1 421 ? -10.812 -9.078 38.844 1 96.12 421 GLN A N 1
ATOM 3415 C CA . GLN A 1 421 ? -11.406 -9.031 40.156 1 96.12 421 GLN A CA 1
ATOM 3416 C C . GLN A 1 421 ? -12.648 -8.141 40.188 1 96.12 421 GLN A C 1
ATOM 3418 O O . GLN A 1 421 ? -13.664 -8.5 40.781 1 96.12 421 GLN A O 1
ATOM 3423 N N . ASP A 1 422 ? -12.539 -6.988 39.531 1 96.19 422 ASP A N 1
ATOM 3424 C CA . ASP A 1 422 ? -13.664 -6.066 39.469 1 96.19 422 ASP A CA 1
ATOM 3425 C C . ASP A 1 422 ? -14.844 -6.691 38.75 1 96.19 422 ASP A C 1
ATOM 3427 O O . ASP A 1 422 ? -15.984 -6.613 39.188 1 96.19 422 ASP A O 1
ATOM 3431 N N . LEU A 1 423 ? -14.633 -7.324 37.625 1 94.75 423 LEU A N 1
ATOM 3432 C CA . LEU A 1 423 ? -15.688 -7.898 36.812 1 94.75 423 LEU A CA 1
ATOM 3433 C C . LEU A 1 423 ? -16.359 -9.078 37.5 1 94.75 423 LEU A C 1
ATOM 3435 O O . LEU A 1 423 ? -17.578 -9.211 37.469 1 94.75 423 LEU A O 1
ATOM 3439 N N . GLU A 1 424 ? -15.562 -9.891 38.125 1 93.5 424 GLU A N 1
ATOM 3440 C CA . GLU A 1 424 ? -16.109 -11.047 38.844 1 93.5 424 GLU A CA 1
ATOM 3441 C C . GLU A 1 424 ? -16.953 -10.609 40.031 1 93.5 424 GLU A C 1
ATOM 3443 O O . GLU A 1 424 ? -17.953 -11.242 40.344 1 93.5 424 GLU A O 1
ATOM 3448 N N . ALA A 1 425 ? -16.5 -9.562 40.688 1 94.75 425 ALA A N 1
ATOM 3449 C CA . ALA A 1 425 ? -17.25 -9.039 41.812 1 94.75 425 ALA A CA 1
ATOM 3450 C C . ALA A 1 425 ? -18.625 -8.516 41.375 1 94.75 425 ALA A C 1
ATOM 3452 O O . ALA A 1 425 ? -19.578 -8.516 42.156 1 94.75 425 ALA A O 1
ATOM 3453 N N . LYS A 1 426 ? -18.766 -8.156 40.156 1 94.12 426 LYS A N 1
ATOM 3454 C CA . LYS A 1 426 ? -19.984 -7.551 39.625 1 94.12 426 LYS A CA 1
ATOM 3455 C C . LYS A 1 426 ? -20.938 -8.617 39.094 1 94.12 426 LYS A C 1
ATOM 3457 O O . LYS A 1 426 ? -22.125 -8.367 38.906 1 94.12 426 LYS A O 1
ATOM 3462 N N . ILE A 1 427 ? -20.5 -9.773 38.844 1 91.75 427 ILE A N 1
ATOM 3463 C CA . ILE A 1 427 ? -21.25 -10.828 38.156 1 91.75 427 ILE A CA 1
ATOM 3464 C C . ILE A 1 427 ? -22.453 -11.227 39.031 1 91.75 427 ILE A C 1
ATOM 3466 O O . ILE A 1 427 ? -23.562 -11.383 38.5 1 91.75 427 ILE A O 1
ATOM 3470 N N . PRO A 1 428 ? -22.297 -11.344 40.312 1 91.12 428 PRO A N 1
ATOM 3471 C CA . PRO A 1 428 ? -23.438 -11.758 41.125 1 91.12 428 PRO A CA 1
ATOM 3472 C C . PRO A 1 428 ? -24.594 -10.766 41.062 1 91.12 428 PRO A C 1
ATOM 3474 O O . PRO A 1 428 ? -25.766 -11.164 41.031 1 91.12 428 PRO A O 1
ATOM 3477 N N . GLN A 1 429 ? -24.375 -9.555 40.938 1 90.88 429 GLN A N 1
ATOM 3478 C CA . GLN A 1 429 ? -25.406 -8.523 40.969 1 90.88 429 GLN A CA 1
ATOM 3479 C C . GLN A 1 429 ? -25.875 -8.195 39.562 1 90.88 429 GLN A C 1
ATOM 3481 O O . GLN A 1 429 ? -27.078 -8 39.312 1 90.88 429 GLN A O 1
ATOM 3486 N N . ARG A 1 430 ? -25.062 -8.102 38.562 1 89.62 430 ARG A N 1
ATOM 3487 C CA . ARG A 1 430 ? -25.391 -7.574 37.219 1 89.62 430 ARG A CA 1
ATOM 3488 C C . ARG A 1 430 ? -25.531 -8.703 36.219 1 89.62 430 ARG A C 1
ATOM 3490 O O . ARG A 1 430 ? -26.109 -8.5 35.125 1 89.62 430 ARG A O 1
ATOM 3497 N N . GLY A 1 431 ? -25.094 -9.914 36.469 1 83.25 431 GLY A N 1
ATOM 3498 C CA . GLY A 1 431 ? -25.156 -11.039 35.562 1 83.25 431 GLY A CA 1
ATOM 3499 C C . GLY A 1 431 ? -24.094 -11 34.5 1 83.25 431 GLY A C 1
ATOM 3500 O O . GLY A 1 431 ? -23.391 -9.992 34.344 1 83.25 431 GLY A O 1
ATOM 3501 N N . TYR A 1 432 ? -23.922 -12.133 33.812 1 79.25 432 TYR A N 1
ATOM 3502 C CA . TYR A 1 432 ? -23.031 -12.273 32.656 1 79.25 432 TYR A CA 1
ATOM 3503 C C . TYR A 1 432 ? -23.734 -11.859 31.359 1 79.25 432 TYR A C 1
ATOM 3505 O O . TYR A 1 432 ? -24.781 -12.414 31.016 1 79.25 432 TYR A O 1
ATOM 3513 N N . ILE A 1 433 ? -23.391 -10.773 30.797 1 74.56 433 ILE A N 1
ATOM 3514 C CA . ILE A 1 433 ? -24.031 -10.281 29.578 1 74.56 433 ILE A CA 1
ATOM 3515 C C . ILE A 1 433 ? -23.344 -10.891 28.359 1 74.56 433 ILE A C 1
ATOM 3517 O O . ILE A 1 433 ? -22.172 -10.633 28.094 1 74.56 433 ILE A O 1
ATOM 3521 N N . PRO A 1 434 ? -24.062 -11.82 27.781 1 65.69 434 PRO A N 1
ATOM 3522 C CA . PRO A 1 434 ? -23.469 -12.43 26.594 1 65.69 434 PRO A CA 1
ATOM 3523 C C . PRO A 1 434 ? -23.328 -11.438 25.438 1 65.69 434 PRO A C 1
ATOM 3525 O O . PRO A 1 434 ? -24.141 -10.523 25.297 1 65.69 434 PRO A O 1
ATOM 3528 N N . PHE A 1 435 ? -22.172 -11.305 24.984 1 61.69 435 PHE A N 1
ATOM 3529 C CA . PHE A 1 435 ? -22.016 -10.5 23.781 1 61.69 435 PHE A CA 1
ATOM 3530 C C . PHE A 1 435 ? -23 -10.953 22.703 1 61.69 435 PHE A C 1
ATOM 3532 O O . PHE A 1 435 ? -23.141 -12.156 22.453 1 61.69 435 PHE A O 1
ATOM 3539 N N . PRO A 1 436 ? -24.109 -10.188 22.5 1 50.72 436 PRO A N 1
ATOM 3540 C CA . PRO A 1 436 ? -25.031 -10.688 21.469 1 50.72 436 PRO A CA 1
ATOM 3541 C C . PRO A 1 436 ? -24.297 -11.312 20.281 1 50.72 436 PRO A C 1
ATOM 3543 O O . PRO A 1 436 ? -23.359 -10.719 19.75 1 50.72 436 PRO A O 1
ATOM 3546 N N . ARG A 1 437 ? -24.219 -12.664 20.391 1 43.75 437 ARG A N 1
ATOM 3547 C CA . ARG A 1 437 ? -23.562 -13.5 19.391 1 43.75 437 ARG A CA 1
ATOM 3548 C C . ARG A 1 437 ? -23.781 -12.953 17.984 1 43.75 437 ARG A C 1
ATOM 3550 O O . ARG A 1 437 ? -23.516 -13.641 17 1 43.75 437 ARG A O 1
ATOM 3557 N N . GLY A 1 438 ? -24.656 -12.172 17.656 1 40.03 438 GLY A N 1
ATOM 3558 C CA . GLY A 1 438 ? -24.578 -12.242 16.203 1 40.03 438 GLY A CA 1
ATOM 3559 C C . GLY A 1 438 ? -23.141 -12.18 15.695 1 40.03 438 GLY A C 1
ATOM 3560 O O . GLY A 1 438 ? -22.234 -11.75 16.406 1 40.03 438 GLY A O 1
ATOM 3561 N N . VAL A 1 439 ? -22.812 -13.078 14.766 1 41.75 439 VAL A N 1
ATOM 3562 C CA . VAL A 1 439 ? -21.609 -13.5 14.055 1 41.75 439 VAL A CA 1
ATOM 3563 C C . VAL A 1 439 ? -20.625 -12.344 13.969 1 41.75 439 VAL A C 1
ATOM 3565 O O . VAL A 1 439 ? -19.422 -12.555 13.805 1 41.75 439 VAL A O 1
ATOM 3568 N N . THR A 1 440 ? -21.094 -11.18 13.727 1 42.88 440 THR A N 1
ATOM 3569 C CA . THR A 1 440 ? -20.328 -10.273 12.875 1 42.88 440 THR A CA 1
ATOM 3570 C C . THR A 1 440 ? -19.172 -9.656 13.656 1 42.88 440 THR A C 1
ATOM 3572 O O . THR A 1 440 ? -18.219 -9.133 13.062 1 42.88 440 THR A O 1
ATOM 3575 N N . TYR A 1 441 ? -19.297 -9.562 15.156 1 48.53 441 TYR A N 1
ATOM 3576 C CA . TYR A 1 441 ? -18.281 -8.68 15.742 1 48.53 441 TYR A CA 1
ATOM 3577 C C . TYR A 1 441 ? -17.359 -9.461 16.672 1 48.53 441 TYR A C 1
ATOM 3579 O O . TYR A 1 441 ? -16.719 -8.883 17.562 1 48.53 441 TYR A O 1
ATOM 3587 N N . GLU A 1 442 ? -17.406 -10.773 16.547 1 50.12 442 GLU A N 1
ATOM 3588 C CA . GLU A 1 442 ? -16.484 -11.445 17.453 1 50.12 442 GLU A CA 1
ATOM 3589 C C . GLU A 1 442 ? -15.055 -10.93 17.266 1 50.12 442 GLU A C 1
ATOM 3591 O O . GLU A 1 442 ? -14.531 -10.93 16.156 1 50.12 442 GLU A O 1
ATOM 3596 N N . ILE A 1 443 ? -14.695 -9.977 18.109 1 52.28 443 ILE A N 1
ATOM 3597 C CA . ILE A 1 443 ? -13.352 -9.398 18.062 1 52.28 443 ILE A CA 1
ATOM 3598 C C . ILE A 1 443 ? -12.336 -10.422 18.578 1 52.28 443 ILE A C 1
ATOM 3600 O O . ILE A 1 443 ? -12.469 -10.938 19.688 1 52.28 443 ILE A O 1
ATOM 3604 N N . PRO A 1 444 ? -11.484 -10.844 17.688 1 53.53 444 PRO A N 1
ATOM 3605 C CA . PRO A 1 444 ? -10.477 -11.859 17.984 1 53.53 444 PRO A CA 1
ATOM 3606 C C . PRO A 1 444 ? -9.727 -11.586 19.297 1 53.53 444 PRO A C 1
ATOM 3608 O O . PRO A 1 444 ? -9.477 -10.43 19.625 1 53.53 444 PRO A O 1
ATOM 3611 N N . ARG A 1 445 ? -9.68 -12.609 20.141 1 54 445 ARG A N 1
ATOM 3612 C CA . ARG A 1 445 ? -8.797 -12.68 21.297 1 54 445 ARG A CA 1
ATOM 3613 C C . ARG A 1 445 ? -7.391 -12.195 20.953 1 54 445 ARG A C 1
ATOM 3615 O O . ARG A 1 445 ? -6.969 -12.289 19.797 1 54 445 ARG A O 1
ATOM 3622 N N . LYS A 1 446 ? -6.812 -11.438 21.906 1 54.22 446 LYS A N 1
ATOM 3623 C CA . LYS A 1 446 ? -5.445 -10.961 21.734 1 54.22 446 LYS A CA 1
ATOM 3624 C C . LYS A 1 446 ? -4.598 -11.984 20.984 1 54.22 446 LYS A C 1
ATOM 3626 O O . LYS A 1 446 ? -3.787 -11.617 20.125 1 54.22 446 LYS A O 1
ATOM 3631 N N . LEU A 1 447 ? -4.859 -13.211 21.297 1 52.84 447 LEU A N 1
ATOM 3632 C CA . LEU A 1 447 ? -4.039 -14.25 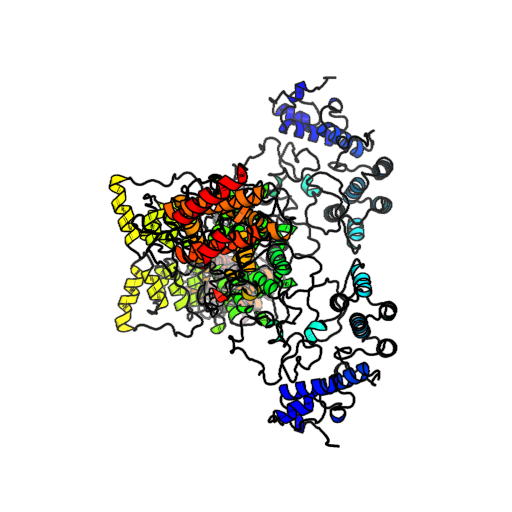20.688 1 52.84 447 LEU A CA 1
ATOM 3633 C C . LEU A 1 447 ? -4.41 -14.438 19.219 1 52.84 447 LEU A C 1
ATOM 3635 O O . LEU A 1 447 ? -3.615 -14.969 18.438 1 52.84 447 LEU A O 1
ATOM 3639 N N . LYS A 1 448 ? -5.387 -13.742 18.922 1 60.44 448 LYS A N 1
ATOM 3640 C CA . LYS A 1 448 ? -5.824 -13.906 17.531 1 60.44 448 LYS A CA 1
ATOM 3641 C C . LYS A 1 448 ? -5.465 -12.68 16.703 1 60.44 448 LYS A C 1
ATOM 3643 O O . LYS A 1 448 ? -5.977 -12.508 15.594 1 60.44 448 LYS A O 1
ATOM 3648 N N . MET A 1 449 ? -4.594 -11.945 17.312 1 68.69 449 MET A N 1
ATOM 3649 C CA . MET A 1 449 ? -4.27 -10.711 16.609 1 68.69 449 MET A CA 1
ATOM 3650 C C . MET A 1 449 ? -3.119 -10.922 15.633 1 68.69 449 MET A C 1
ATOM 3652 O O . MET A 1 449 ? -2.43 -9.969 15.266 1 68.69 449 MET A O 1
ATOM 3656 N N . PHE A 1 450 ? -2.859 -12.203 15.258 1 74.75 450 PHE A N 1
ATOM 3657 C CA . PHE A 1 450 ? -1.859 -12.523 14.242 1 74.75 450 PHE A CA 1
ATOM 3658 C C . PHE A 1 450 ? -2.525 -12.953 12.945 1 74.75 450 PHE A C 1
ATOM 3660 O O . PHE A 1 450 ? -3.617 -13.523 12.961 1 74.75 450 PHE A O 1
ATOM 3667 N N . GLU A 1 451 ? -1.838 -12.539 11.906 1 76.5 451 GLU A N 1
ATOM 3668 C CA . GLU A 1 451 ? -2.275 -13.102 10.633 1 76.5 451 GLU A CA 1
ATOM 3669 C C . GLU A 1 451 ? -2.023 -14.602 10.578 1 76.5 451 GLU A C 1
ATOM 3671 O O . GLU A 1 451 ? -1.006 -15.086 11.078 1 76.5 451 GLU A O 1
ATOM 3676 N N . HIS A 1 452 ? -2.908 -15.289 10.047 1 74.69 452 HIS A N 1
ATOM 3677 C CA . HIS A 1 452 ? -2.775 -16.734 9.969 1 74.69 452 HIS A CA 1
ATOM 3678 C C . HIS A 1 452 ? -1.858 -17.141 8.82 1 74.69 452 HIS A C 1
ATOM 3680 O O . HIS A 1 452 ? -1.875 -16.531 7.754 1 74.69 452 HIS A O 1
ATOM 3686 N N . PRO A 1 453 ? -1.099 -18.125 9.086 1 78.81 453 PRO A N 1
ATOM 3687 C CA . PRO A 1 453 ? -0.224 -18.609 8.016 1 78.81 453 PRO A CA 1
ATOM 3688 C C . PRO A 1 453 ? -0.991 -19.328 6.91 1 78.81 453 PRO A C 1
ATOM 3690 O O . PRO A 1 453 ? -2.105 -19.797 7.133 1 78.81 453 PRO A O 1
ATOM 3693 N N . PRO A 1 454 ? -0.359 -19.312 5.762 1 82.5 454 PRO A N 1
ATOM 3694 C CA . PRO A 1 454 ? -1.003 -20.078 4.688 1 82.5 454 PRO A CA 1
ATOM 3695 C C . PRO A 1 454 ? -1.117 -21.562 5.004 1 82.5 454 PRO A C 1
ATOM 3697 O O . PRO A 1 454 ? -0.237 -22.125 5.66 1 82.5 454 PRO A O 1
ATOM 3700 N N . SER A 1 455 ? -2.207 -22.156 4.57 1 80.25 455 SER A N 1
ATOM 3701 C CA . SER A 1 455 ? -2.428 -23.578 4.809 1 80.25 455 SER A CA 1
ATOM 3702 C C . SER A 1 455 ? -2.219 -24.391 3.535 1 80.25 455 SER A C 1
ATOM 3704 O O . SER A 1 455 ? -1.7 -25.516 3.584 1 80.25 455 SER A O 1
ATOM 3706 N N . HIS A 1 456 ? -2.617 -23.734 2.381 1 83.69 456 HIS A N 1
ATOM 3707 C CA . HIS A 1 456 ? -2.588 -24.469 1.126 1 83.69 456 HIS A CA 1
ATOM 3708 C C . HIS A 1 456 ? -2.039 -23.609 -0.009 1 83.69 456 HIS A C 1
ATOM 3710 O O . HIS A 1 456 ? -2.225 -22.391 -0.015 1 83.69 456 HIS A O 1
ATOM 3716 N N . LEU A 1 457 ? -1.361 -24.297 -0.845 1 83.5 457 LEU A N 1
ATOM 3717 C CA . LEU A 1 457 ? -1.144 -23.734 -2.172 1 83.5 457 LEU A CA 1
ATOM 3718 C C . LEU A 1 457 ? -2.16 -24.281 -3.17 1 83.5 457 LEU A C 1
ATOM 3720 O O . LEU A 1 457 ? -2.184 -25.484 -3.443 1 83.5 457 LEU A O 1
ATOM 3724 N N . TRP A 1 458 ? -2.928 -23.375 -3.68 1 79.06 458 TRP A N 1
ATOM 3725 C CA . TRP A 1 458 ? -4.004 -23.766 -4.578 1 79.06 458 TRP A CA 1
ATOM 3726 C C . TRP A 1 458 ? -3.521 -23.797 -6.027 1 79.06 458 TRP A C 1
ATOM 3728 O O . TRP A 1 458 ? -2.516 -23.172 -6.363 1 79.06 458 TRP A O 1
ATOM 3738 N N . ILE A 1 459 ? -4.297 -24.547 -6.797 1 72.25 459 ILE A N 1
ATOM 3739 C CA . ILE A 1 459 ? -3.953 -24.672 -8.211 1 72.25 459 ILE A CA 1
ATOM 3740 C C . ILE A 1 459 ? -4.117 -23.312 -8.898 1 72.25 459 ILE A C 1
ATOM 3742 O O . ILE A 1 459 ? -3.264 -22.906 -9.695 1 72.25 459 ILE A O 1
ATOM 3746 N N . ASN A 1 460 ? -5.215 -22.656 -8.539 1 72 460 ASN A N 1
ATOM 3747 C CA . ASN A 1 460 ? -5.492 -21.328 -9.102 1 72 460 ASN A CA 1
ATOM 3748 C C . ASN A 1 460 ? -5.613 -20.266 -8.016 1 72 460 ASN A C 1
ATOM 3750 O O . ASN A 1 460 ? -6.309 -20.469 -7.02 1 72 460 ASN A O 1
ATOM 3754 N N . SER A 1 461 ? -4.84 -19.281 -8.266 1 70 461 SER A N 1
ATOM 3755 C CA . SER A 1 461 ? -4.84 -18.188 -7.301 1 70 461 SER A CA 1
ATOM 3756 C C . SER A 1 461 ? -6.227 -17.562 -7.164 1 70 461 SER A C 1
ATOM 3758 O O . SER A 1 461 ? -6.535 -16.938 -6.148 1 70 461 SER A O 1
ATOM 3760 N N . ALA A 1 462 ? -6.949 -17.703 -8.211 1 62.75 462 ALA A N 1
ATOM 3761 C CA . ALA A 1 462 ? -8.328 -17.234 -8.125 1 62.75 462 ALA A CA 1
ATOM 3762 C C . ALA A 1 462 ? -9.047 -17.875 -6.938 1 62.75 462 ALA A C 1
ATOM 3764 O O . ALA A 1 462 ? -9.969 -17.281 -6.367 1 62.75 462 ALA A O 1
ATOM 3765 N N . ASP A 1 463 ? -8.547 -19.016 -6.68 1 59.5 463 ASP A N 1
ATOM 3766 C CA . ASP A 1 463 ? -9.148 -19.734 -5.562 1 59.5 463 ASP A CA 1
ATOM 3767 C C . ASP A 1 463 ? -8.578 -19.266 -4.23 1 59.5 463 ASP A C 1
ATOM 3769 O O . ASP A 1 463 ? -9.086 -19.625 -3.166 1 59.5 463 ASP A O 1
ATOM 3773 N N . SER A 1 464 ? -7.656 -18.438 -4.441 1 59.34 464 SER A N 1
ATOM 3774 C CA . SER A 1 464 ? -6.969 -17.953 -3.246 1 59.34 464 SER A CA 1
ATOM 3775 C C . SER A 1 464 ? -7.512 -16.609 -2.795 1 59.34 464 SER A C 1
ATOM 3777 O O . SER A 1 464 ? -6.883 -15.914 -1.995 1 59.34 464 SER A O 1
ATOM 3779 N N . GLY A 1 465 ? -8.633 -16.266 -3.338 1 58.81 465 GLY A N 1
ATOM 3780 C CA . GLY A 1 465 ? -9.211 -15 -2.908 1 58.81 465 GLY A CA 1
ATOM 3781 C C . GLY A 1 465 ? -9.367 -14.898 -1.402 1 58.81 465 GLY A C 1
ATOM 3782 O O . GLY A 1 465 ? -8.992 -15.82 -0.67 1 58.81 465 GLY A O 1
ATOM 3783 N N . PRO A 1 466 ? -9.664 -13.711 -0.89 1 62.09 466 PRO A N 1
ATOM 3784 C CA . PRO A 1 466 ? -9.758 -13.547 0.563 1 62.09 466 PRO A CA 1
ATOM 3785 C C . PRO A 1 466 ? -10.617 -14.625 1.222 1 62.09 466 PRO A C 1
ATOM 3787 O O . PRO A 1 466 ? -11.734 -14.891 0.762 1 62.09 466 PRO A O 1
ATOM 3790 N N . ASN A 1 467 ? -9.945 -15.625 1.836 1 58.09 467 ASN A N 1
ATOM 3791 C CA . ASN A 1 467 ? -10.641 -16.641 2.625 1 58.09 467 ASN A CA 1
ATOM 3792 C C . ASN A 1 467 ? -11.367 -16.016 3.816 1 58.09 467 ASN A C 1
ATOM 3794 O O . ASN A 1 467 ? -10.75 -15.328 4.633 1 58.09 467 ASN A O 1
ATOM 3798 N N . LEU A 1 468 ? -12.656 -15.812 3.582 1 54.09 468 LEU A N 1
ATOM 3799 C CA . LEU A 1 468 ? -13.477 -15.266 4.656 1 54.09 468 LEU A CA 1
ATOM 3800 C C . LEU A 1 468 ? -13.602 -16.266 5.805 1 54.09 468 LEU A C 1
ATOM 3802 O O . LEU A 1 468 ? -14.43 -16.094 6.703 1 54.09 468 LEU A O 1
ATOM 3806 N N . GLU A 1 469 ? -12.648 -17.172 5.68 1 55.38 469 GLU A N 1
ATOM 3807 C CA . GLU A 1 469 ? -12.758 -18.156 6.758 1 55.38 469 GLU A CA 1
ATOM 3808 C C . GLU A 1 469 ? -12.344 -17.547 8.094 1 55.38 469 GLU A C 1
ATOM 3810 O O . GLU A 1 469 ? -11.766 -16.469 8.141 1 55.38 469 GLU A O 1
ATOM 3815 N N . GLU A 1 470 ? -12.695 -18.234 9.156 1 57.56 470 GLU A N 1
ATOM 3816 C CA . GLU A 1 470 ? -12.734 -17.891 10.578 1 57.56 470 GLU A CA 1
ATOM 3817 C C . GLU A 1 470 ? -11.336 -17.625 11.125 1 57.56 470 GLU A C 1
ATOM 3819 O O . GLU A 1 470 ? -11.18 -17.156 12.25 1 57.56 470 GLU A O 1
ATOM 3824 N N . ASP A 1 471 ? -10.289 -17.781 10.102 1 61.19 471 ASP A N 1
ATOM 3825 C CA . ASP A 1 471 ? -9 -17.719 10.789 1 61.19 471 ASP A CA 1
ATOM 3826 C C . ASP A 1 471 ? -8.266 -16.422 10.477 1 61.19 471 ASP A C 1
ATOM 3828 O O . ASP A 1 471 ? -7.836 -16.203 9.344 1 61.19 471 ASP A O 1
ATOM 3832 N N . GLY A 1 472 ? -8.625 -15.242 10.898 1 65.94 472 GLY A N 1
ATOM 3833 C CA . GLY A 1 472 ? -7.895 -13.992 10.75 1 65.94 472 GLY A CA 1
ATOM 3834 C C . GLY A 1 472 ? -8.352 -12.914 11.719 1 65.94 472 GLY A C 1
ATOM 3835 O O . GLY A 1 472 ? -9.125 -13.188 12.633 1 65.94 472 GLY A O 1
ATOM 3836 N N . ILE A 1 473 ? -7.656 -11.891 11.609 1 74.31 473 ILE A N 1
ATOM 3837 C CA . ILE A 1 473 ? -8.023 -10.75 12.438 1 74.31 473 ILE A CA 1
ATOM 3838 C C . ILE A 1 473 ? -9.375 -10.203 11.992 1 74.31 473 ILE A C 1
ATOM 3840 O O . ILE A 1 473 ? -9.578 -9.945 10.797 1 74.31 473 ILE A O 1
ATOM 3844 N N . SER A 1 474 ? -10.289 -10.211 12.875 1 77.88 474 SER A N 1
ATOM 3845 C CA . SER A 1 474 ? -11.625 -9.688 12.578 1 77.88 474 SER A CA 1
ATOM 3846 C C . SER A 1 474 ? -11.688 -8.18 12.82 1 77.88 474 SER A C 1
ATOM 3848 O O . SER A 1 474 ? -11.391 -7.711 13.922 1 77.88 474 SER A O 1
ATOM 3850 N N . TYR A 1 475 ? -11.977 -7.43 11.828 1 84.25 475 TYR A N 1
ATOM 3851 C CA . TYR A 1 475 ? -12.211 -5.996 11.953 1 84.25 475 TYR A CA 1
ATOM 3852 C C . TYR A 1 475 ? -13.703 -5.684 12 1 84.25 475 TYR A C 1
ATOM 3854 O O . TYR A 1 475 ? -14.352 -5.562 10.961 1 84.25 475 TYR A O 1
ATOM 3862 N N . ASN A 1 476 ? -14.195 -5.527 13.211 1 79.5 476 ASN A N 1
ATOM 3863 C CA . ASN A 1 476 ? -15.609 -5.297 13.477 1 79.5 476 ASN A CA 1
ATOM 3864 C C . ASN A 1 476 ? -16.484 -6.375 12.836 1 79.5 476 ASN A C 1
ATOM 3866 O O . ASN A 1 476 ? -17.438 -6.062 12.133 1 79.5 476 ASN A O 1
ATOM 3870 N N . GLY A 1 477 ? -16.078 -7.594 12.836 1 73.88 477 GLY A N 1
ATOM 3871 C CA . GLY A 1 477 ? -16.859 -8.727 12.391 1 73.88 477 GLY A CA 1
ATOM 3872 C C . GLY A 1 477 ? -16.516 -9.18 10.984 1 73.88 477 GLY A C 1
ATOM 3873 O O . GLY A 1 477 ? -16.984 -10.219 10.523 1 73.88 477 GLY A O 1
ATOM 3874 N N . SER A 1 478 ? -15.727 -8.406 10.312 1 79.69 478 SER A N 1
ATOM 3875 C CA . SER A 1 478 ? -15.336 -8.742 8.945 1 79.69 478 SER A CA 1
ATOM 3876 C C . SER A 1 478 ? -13.898 -9.242 8.883 1 79.69 478 SER A C 1
ATOM 3878 O O . SER A 1 478 ? -13.023 -8.703 9.555 1 79.69 478 SER A O 1
ATOM 3880 N N . ILE A 1 479 ? -13.766 -10.391 8.195 1 80.44 479 ILE A N 1
ATOM 3881 C CA . ILE A 1 479 ? -12.445 -10.992 8.086 1 80.44 479 ILE A CA 1
ATOM 3882 C C . ILE A 1 479 ? -12 -11 6.625 1 80.44 479 ILE A C 1
ATOM 3884 O O . ILE A 1 479 ? -12.797 -11.273 5.727 1 80.44 479 ILE A O 1
ATOM 3888 N N . ALA A 1 480 ? -10.844 -10.516 6.355 1 83.12 480 ALA A N 1
ATOM 3889 C CA . ALA A 1 480 ? -10.195 -10.633 5.055 1 83.12 480 ALA A CA 1
ATOM 3890 C C . ALA A 1 480 ? -8.773 -11.172 5.199 1 83.12 480 ALA A C 1
ATOM 3892 O O . ALA A 1 480 ? -8.023 -10.719 6.066 1 83.12 480 ALA A O 1
ATOM 3893 N N . SER A 1 481 ? -8.453 -12.258 4.488 1 84.25 481 SER A N 1
ATOM 3894 C CA . SER A 1 481 ? -7.113 -12.828 4.543 1 84.25 481 SER A CA 1
ATOM 3895 C C . SER A 1 481 ? -6.652 -13.281 3.16 1 84.25 481 SER A C 1
ATOM 3897 O O . SER A 1 481 ? -7.426 -13.867 2.402 1 84.25 481 SER A O 1
ATOM 3899 N N . PHE A 1 482 ? -5.438 -12.953 2.818 1 86.75 482 PHE A N 1
ATOM 3900 C CA . PHE A 1 482 ? -4.836 -13.391 1.564 1 86.75 482 PHE A CA 1
ATOM 3901 C C . PHE A 1 482 ? -3.693 -14.359 1.824 1 86.75 482 PHE A C 1
ATOM 3903 O O . PHE A 1 482 ? -2.748 -14.438 1.036 1 86.75 482 PHE A O 1
ATOM 3910 N N . LYS A 1 483 ? -3.787 -15.094 2.932 1 86.25 483 LYS A N 1
ATOM 3911 C CA . LYS A 1 483 ? -2.691 -15.969 3.34 1 86.25 483 LYS A CA 1
ATOM 3912 C C . LYS A 1 483 ? -2.33 -16.953 2.227 1 86.25 483 LYS A C 1
ATOM 3914 O O . LYS A 1 483 ? -1.149 -17.188 1.958 1 86.25 483 LYS A O 1
ATOM 3919 N N . ASN A 1 484 ? -3.291 -17.484 1.505 1 85.12 484 ASN A N 1
ATOM 3920 C CA . ASN A 1 484 ? -3.002 -18.469 0.47 1 85.12 484 ASN A CA 1
ATOM 3921 C C . ASN A 1 484 ? -2.453 -17.812 -0.793 1 85.12 484 ASN A C 1
ATOM 3923 O O . ASN A 1 484 ? -1.632 -18.406 -1.498 1 85.12 484 ASN A O 1
ATOM 3927 N N . LEU A 1 485 ? -2.969 -16.641 -1.073 1 87.75 485 LEU A N 1
ATOM 3928 C CA . LEU A 1 485 ? -2.416 -15.891 -2.195 1 87.75 485 LEU A CA 1
ATOM 3929 C C . LEU A 1 485 ? -0.963 -15.508 -1.933 1 87.75 485 LEU A C 1
ATOM 3931 O O . LEU A 1 485 ? -0.138 -15.523 -2.85 1 87.75 485 LEU A O 1
ATOM 3935 N N . GLN A 1 486 ? -0.691 -15.172 -0.708 1 90.62 486 GLN A N 1
ATOM 3936 C CA . GLN A 1 486 ? 0.67 -14.828 -0.314 1 90.62 486 GLN A CA 1
ATOM 3937 C C . GLN A 1 486 ? 1.619 -16 -0.516 1 90.62 486 GLN A C 1
ATOM 3939 O O . GLN A 1 486 ? 2.748 -15.828 -0.98 1 90.62 486 GLN A O 1
ATOM 3944 N N . LEU A 1 487 ? 1.111 -17.125 -0.211 1 88.56 487 LEU A N 1
ATOM 3945 C CA . LEU A 1 487 ? 1.914 -18.328 -0.441 1 88.56 487 LEU A CA 1
ATOM 3946 C C . LEU A 1 487 ? 2.105 -18.578 -1.934 1 88.56 487 LEU A C 1
ATOM 3948 O O . LEU A 1 487 ? 3.197 -18.953 -2.371 1 88.56 487 LEU A O 1
ATOM 3952 N N . ALA A 1 488 ? 1.079 -18.391 -2.664 1 87.62 488 ALA A N 1
ATOM 3953 C CA . ALA A 1 488 ? 1.17 -18.609 -4.109 1 87.62 488 ALA A CA 1
ATOM 3954 C C . ALA A 1 488 ? 2.242 -17.703 -4.723 1 87.62 488 ALA A C 1
ATOM 3956 O O . ALA A 1 488 ? 2.934 -18.109 -5.66 1 87.62 488 ALA A O 1
ATOM 3957 N N . VAL A 1 489 ? 2.389 -16.547 -4.18 1 89.94 489 VAL A N 1
ATOM 3958 C CA . VAL A 1 489 ? 3.342 -15.57 -4.703 1 89.94 489 VAL A CA 1
ATOM 3959 C C . VAL A 1 489 ? 4.754 -15.945 -4.266 1 89.94 489 VAL A C 1
ATOM 3961 O O . VAL A 1 489 ? 5.699 -15.867 -5.059 1 89.94 489 VAL A O 1
ATOM 3964 N N . SER A 1 490 ? 4.906 -16.422 -3.078 1 87.75 490 SER A N 1
ATOM 3965 C CA . SER A 1 490 ? 6.238 -16.609 -2.512 1 87.75 490 SER A CA 1
ATOM 3966 C C . SER A 1 490 ? 6.684 -18.078 -2.619 1 87.75 490 SER A C 1
ATOM 3968 O O . SER A 1 490 ? 7.855 -18.391 -2.396 1 87.75 490 SER A O 1
ATOM 3970 N N . ALA A 1 491 ? 5.812 -18.953 -2.99 1 82.81 491 ALA A N 1
ATOM 3971 C CA . ALA A 1 491 ? 6.078 -20.391 -2.936 1 82.81 491 ALA A CA 1
ATOM 3972 C C . ALA A 1 491 ? 7.309 -20.75 -3.76 1 82.81 491 ALA A C 1
ATOM 3974 O O . ALA A 1 491 ? 7.57 -20.141 -4.797 1 82.81 491 ALA A O 1
ATOM 3975 N N . PRO A 1 492 ? 7.98 -21.641 -3.197 1 77.94 492 PRO A N 1
ATOM 3976 C CA . PRO A 1 492 ? 9.125 -22.125 -3.975 1 77.94 492 PRO A CA 1
ATOM 3977 C C . PRO A 1 492 ? 8.695 -22.828 -5.262 1 77.94 492 PRO A C 1
ATOM 3979 O O . PRO A 1 492 ? 7.59 -23.375 -5.34 1 77.94 492 PRO A O 1
ATOM 3982 N N . ASP A 1 493 ? 9.562 -22.922 -6.152 1 74.44 493 ASP A N 1
ATOM 3983 C CA . ASP A 1 493 ? 9.281 -23.516 -7.453 1 74.44 493 ASP A CA 1
ATOM 3984 C C . ASP A 1 493 ? 8.938 -25 -7.305 1 74.44 493 ASP A C 1
ATOM 3986 O O . ASP A 1 493 ? 8.094 -25.516 -8.039 1 74.44 493 ASP A O 1
ATOM 3990 N N . SER A 1 494 ? 9.555 -25.641 -6.324 1 71.88 494 SER A N 1
ATOM 3991 C CA . SER A 1 494 ? 9.312 -27.062 -6.109 1 71.88 494 SER A CA 1
ATOM 3992 C C . SER A 1 494 ? 7.863 -27.312 -5.703 1 71.88 494 SER A C 1
ATOM 3994 O O . SER A 1 494 ? 7.25 -28.281 -6.16 1 71.88 494 SER A O 1
ATOM 3996 N N . LEU A 1 495 ? 7.422 -26.484 -4.891 1 80.38 495 LEU A N 1
ATOM 3997 C CA . LEU A 1 495 ? 6.039 -26.625 -4.445 1 80.38 495 LEU A CA 1
ATOM 3998 C C . LEU A 1 495 ? 5.07 -26.297 -5.574 1 80.38 495 LEU A C 1
ATOM 4000 O O . LEU A 1 495 ? 4.051 -26.969 -5.734 1 80.38 495 LEU A O 1
ATOM 4004 N N . LYS A 1 496 ? 5.359 -25.328 -6.367 1 79.62 496 LYS A N 1
ATOM 4005 C CA . LYS A 1 496 ? 4.52 -24.953 -7.504 1 79.62 496 LYS A CA 1
ATOM 4006 C C . LYS A 1 496 ? 4.473 -26.078 -8.539 1 79.62 496 LYS A C 1
ATOM 4008 O O . LYS A 1 496 ? 3.416 -26.359 -9.109 1 79.62 496 LYS A O 1
ATOM 4013 N N . GLN A 1 497 ? 5.57 -26.703 -8.695 1 74.5 497 GLN A N 1
ATOM 4014 C CA . GLN A 1 497 ? 5.652 -27.812 -9.633 1 74.5 497 GLN A CA 1
ATOM 4015 C C . GLN A 1 497 ? 4.836 -29 -9.133 1 74.5 497 GLN A C 1
ATOM 4017 O O . GLN A 1 497 ? 4.18 -29.688 -9.922 1 74.5 497 GLN A O 1
ATOM 4022 N N . LEU A 1 498 ? 4.945 -29.203 -7.855 1 75.62 498 LEU A N 1
ATOM 4023 C CA . LEU A 1 498 ? 4.188 -30.297 -7.273 1 75.62 498 LEU A CA 1
ATOM 4024 C C . LEU A 1 498 ? 2.688 -30.094 -7.469 1 75.62 498 LEU A C 1
ATOM 4026 O O . LEU A 1 498 ? 1.96 -31.047 -7.77 1 75.62 498 LEU A O 1
ATOM 4030 N N . VAL A 1 499 ? 2.264 -28.891 -7.305 1 79 499 VAL A N 1
ATOM 4031 C CA . VAL A 1 499 ? 0.851 -28.578 -7.48 1 79 499 VAL A CA 1
ATOM 4032 C C . VAL A 1 499 ? 0.459 -28.75 -8.945 1 79 499 VAL A C 1
ATOM 4034 O O . VAL A 1 499 ? -0.623 -29.266 -9.25 1 79 499 VAL A O 1
ATOM 4037 N N . ALA A 1 500 ? 1.32 -28.359 -9.789 1 72.94 500 ALA A N 1
ATOM 4038 C CA . ALA A 1 500 ? 1.064 -28.5 -11.219 1 72.94 500 ALA A CA 1
ATOM 4039 C C . ALA A 1 500 ? 0.983 -29.969 -11.633 1 72.94 500 ALA A C 1
ATOM 4041 O O . ALA A 1 500 ? 0.176 -30.328 -12.492 1 72.94 500 ALA A O 1
ATOM 4042 N N . GLU A 1 501 ? 1.764 -30.766 -11.008 1 66.81 501 GLU A N 1
ATOM 4043 C CA . GLU A 1 501 ? 1.846 -32.188 -11.359 1 66.81 501 GLU A CA 1
ATOM 4044 C C . GLU A 1 501 ? 0.666 -32.969 -10.789 1 66.81 501 GLU A C 1
ATOM 4046 O O . GLU A 1 501 ? 0.123 -33.844 -11.445 1 66.81 501 GLU A O 1
ATOM 4051 N N . THR A 1 502 ? 0.388 -32.562 -9.602 1 69.06 502 THR A N 1
ATOM 4052 C CA . THR A 1 502 ? -0.665 -33.312 -8.93 1 69.06 502 THR A CA 1
ATOM 4053 C C . THR A 1 502 ? -2.041 -32.75 -9.289 1 69.06 502 THR A C 1
ATOM 4055 O O . THR A 1 502 ? -3.057 -33.438 -9.078 1 69.06 502 THR A O 1
ATOM 4058 N N . HIS A 1 503 ? -2.053 -31.547 -9.766 1 70.44 503 HIS A N 1
ATOM 4059 C CA . HIS A 1 503 ? -3.281 -30.844 -10.109 1 70.44 503 HIS A CA 1
ATOM 4060 C C . HIS A 1 503 ? -4.219 -30.75 -8.914 1 70.44 503 HIS A C 1
ATOM 4062 O O . HIS A 1 503 ? -5.43 -30.938 -9.055 1 70.44 503 HIS A O 1
ATOM 4068 N N . CYS A 1 504 ? -3.643 -30.766 -7.797 1 76.25 504 CYS A N 1
ATOM 4069 C CA . CYS A 1 504 ? -4.395 -30.594 -6.562 1 76.25 504 CYS A CA 1
ATOM 4070 C C . CYS A 1 504 ? -3.693 -29.609 -5.633 1 76.25 504 CYS A C 1
ATOM 4072 O O . CYS A 1 504 ? -2.482 -29.406 -5.742 1 76.25 504 CYS A O 1
ATOM 4074 N N . ALA A 1 505 ? -4.523 -29.016 -4.797 1 83 505 ALA A N 1
ATOM 4075 C CA . ALA A 1 505 ? -3.945 -28.125 -3.783 1 83 505 ALA A CA 1
ATOM 4076 C C . ALA A 1 505 ? -3.082 -28.922 -2.803 1 83 505 ALA A C 1
ATOM 4078 O O . ALA A 1 505 ? -3.398 -30.062 -2.471 1 83 505 ALA A O 1
ATOM 4079 N N . ILE A 1 506 ? -2.01 -28.359 -2.412 1 85.38 506 ILE A N 1
ATOM 4080 C CA . ILE A 1 506 ? -1.096 -29.031 -1.491 1 85.38 506 ILE A CA 1
ATOM 4081 C C . ILE A 1 506 ? -1.062 -28.281 -0.163 1 85.38 506 ILE A C 1
ATOM 4083 O O . ILE A 1 506 ? -0.888 -27.047 -0.138 1 85.38 506 ILE A O 1
ATOM 4087 N N . GLU A 1 507 ? -1.243 -29.016 0.845 1 88.38 507 GLU A N 1
ATOM 4088 C CA . GLU A 1 507 ? -1.114 -28.453 2.186 1 88.38 507 GLU A CA 1
ATOM 4089 C C . GLU A 1 507 ? 0.352 -28.297 2.58 1 88.38 507 GLU A C 1
ATOM 4091 O O . GLU A 1 507 ? 1.163 -29.188 2.338 1 88.38 507 GLU A O 1
ATOM 4096 N N . ILE A 1 508 ? 0.705 -27.219 3.184 1 87.88 508 ILE A N 1
ATOM 4097 C CA . ILE A 1 508 ? 2.084 -26.891 3.518 1 87.88 508 ILE A CA 1
ATOM 4098 C C . ILE A 1 508 ? 2.637 -27.906 4.512 1 87.88 508 ILE A C 1
ATOM 4100 O O . ILE A 1 508 ? 3.791 -28.328 4.402 1 87.88 508 ILE A O 1
ATOM 4104 N N . ASP A 1 509 ? 1.851 -28.297 5.484 1 89 509 ASP A N 1
ATOM 4105 C CA . ASP A 1 509 ? 2.297 -29.281 6.465 1 89 509 ASP A CA 1
ATOM 4106 C C . ASP A 1 509 ? 2.623 -30.609 5.797 1 89 509 ASP A C 1
ATOM 4108 O O . ASP A 1 509 ? 3.625 -31.25 6.125 1 89 509 ASP A O 1
ATOM 4112 N N . GLU A 1 510 ? 1.785 -30.922 4.836 1 84.69 510 GLU A N 1
ATOM 4113 C CA . GLU A 1 510 ? 2.021 -32.156 4.109 1 84.69 510 GLU A CA 1
ATOM 4114 C C . GLU A 1 510 ? 3.301 -32.094 3.281 1 84.69 510 GLU A C 1
ATOM 4116 O O . GLU A 1 510 ? 4.02 -33.062 3.146 1 84.69 510 GLU A O 1
ATOM 4121 N N . TYR A 1 511 ? 3.461 -31.047 2.754 1 85.75 511 TYR A N 1
ATOM 4122 C CA . TYR A 1 511 ? 4.645 -30.828 1.933 1 85.75 511 TYR A CA 1
ATOM 4123 C C . TYR A 1 511 ? 5.918 -31 2.754 1 85.75 511 TYR A C 1
ATOM 4125 O O . TYR A 1 511 ? 6.816 -31.75 2.371 1 85.75 511 TYR A O 1
ATOM 4133 N N . TYR A 1 512 ? 6.066 -30.344 3.912 1 87.5 512 TYR A N 1
ATOM 4134 C CA . TYR A 1 512 ? 7.285 -30.391 4.711 1 87.5 512 TYR A CA 1
ATOM 4135 C C . TYR A 1 512 ? 7.41 -31.734 5.43 1 87.5 512 TYR A C 1
ATOM 4137 O O . TYR A 1 512 ? 8.516 -32.219 5.629 1 87.5 512 TYR A O 1
ATOM 4145 N N . ASP A 1 513 ? 6.312 -32.281 5.746 1 86.06 513 ASP A N 1
ATOM 4146 C CA . ASP A 1 513 ? 6.359 -33.625 6.34 1 86.06 513 ASP A CA 1
ATOM 4147 C C . ASP A 1 513 ? 6.875 -34.656 5.336 1 86.06 513 ASP A C 1
ATOM 4149 O O . ASP A 1 513 ? 7.633 -35.531 5.699 1 86.06 513 ASP A O 1
ATOM 4153 N N . SER A 1 514 ? 6.34 -34.5 4.164 1 83.94 514 SER A N 1
ATOM 4154 C CA . SER A 1 514 ? 6.82 -35.375 3.109 1 83.94 514 SER A CA 1
ATOM 4155 C C . SER A 1 514 ? 8.312 -35.188 2.871 1 83.94 514 SER A C 1
ATOM 4157 O O . SER A 1 514 ? 9.031 -36.156 2.635 1 83.94 514 SER A O 1
ATOM 4159 N N . LEU A 1 515 ? 8.75 -34.031 2.936 1 83 515 LEU A N 1
ATOM 4160 C CA . LEU A 1 515 ? 10.172 -33.75 2.779 1 83 515 LEU A CA 1
ATOM 4161 C C . LEU A 1 515 ? 10.977 -34.375 3.904 1 83 515 LEU A C 1
ATOM 4163 O O . LEU A 1 515 ? 12.031 -34.969 3.658 1 83 515 LEU A O 1
ATOM 4167 N N . ARG A 1 516 ? 10.523 -34.25 5.043 1 84.5 516 ARG A N 1
ATOM 4168 C CA . ARG A 1 516 ? 11.203 -34.812 6.195 1 84.5 516 ARG A CA 1
ATOM 4169 C C . ARG A 1 516 ? 11.281 -36.344 6.066 1 84.5 516 ARG A C 1
ATOM 4171 O O . ARG A 1 516 ? 12.312 -36.938 6.383 1 84.5 516 ARG A O 1
ATOM 4178 N N . HIS A 1 517 ? 10.234 -36.844 5.629 1 86.38 517 HIS A N 1
ATOM 4179 C CA . HIS A 1 517 ? 10.195 -38.281 5.422 1 86.38 517 HIS A CA 1
ATOM 4180 C C . HIS A 1 517 ? 11.227 -38.719 4.387 1 86.38 517 HIS A C 1
ATOM 4182 O O . HIS A 1 517 ? 11.953 -39.688 4.602 1 86.38 517 HIS A O 1
ATOM 4188 N N . GLU A 1 518 ? 11.289 -38 3.385 1 83.88 518 GLU A N 1
ATOM 4189 C CA . GLU A 1 518 ? 12.242 -38.312 2.33 1 83.88 518 GLU A CA 1
ATOM 4190 C C . GLU A 1 518 ? 13.68 -38.219 2.84 1 83.88 518 GLU A C 1
ATOM 4192 O O . GLU A 1 518 ? 14.531 -39.031 2.471 1 83.88 518 GLU A O 1
ATOM 4197 N N . ILE A 1 519 ? 13.906 -37.312 3.594 1 83.75 519 ILE A N 1
ATOM 4198 C CA . ILE A 1 519 ? 15.234 -37.125 4.16 1 83.75 519 ILE A CA 1
ATOM 4199 C C . ILE A 1 519 ? 15.578 -38.344 5.051 1 83.75 519 ILE A C 1
ATOM 4201 O O . ILE A 1 519 ? 16.703 -38.844 5.02 1 83.75 519 ILE A O 1
ATOM 4205 N N . GLN A 1 520 ? 14.68 -38.75 5.793 1 86.5 520 GLN A N 1
ATOM 4206 C CA . GLN A 1 520 ? 14.891 -39.906 6.664 1 86.5 520 GLN A CA 1
ATOM 4207 C C . GLN A 1 520 ? 15.195 -41.156 5.852 1 86.5 520 GLN A C 1
ATOM 4209 O O . GLN A 1 520 ? 16.047 -41.969 6.242 1 86.5 520 GLN A O 1
ATOM 4214 N N . VAL A 1 521 ? 14.477 -41.312 4.789 1 88.56 521 VAL A N 1
ATOM 4215 C CA . VAL A 1 521 ? 14.711 -42.438 3.914 1 88.56 521 VAL A CA 1
ATOM 4216 C C . VAL A 1 521 ? 16.109 -42.375 3.328 1 88.56 521 VAL A C 1
ATOM 4218 O O . VAL A 1 521 ? 16.828 -43.375 3.297 1 88.56 521 VAL A O 1
ATOM 4221 N N . HIS A 1 522 ? 16.516 -41.25 2.914 1 85.81 522 HIS A N 1
ATOM 4222 C CA . HIS A 1 522 ? 17.844 -41.062 2.363 1 85.81 522 HIS A CA 1
ATOM 4223 C C . HIS A 1 522 ? 18.922 -41.375 3.404 1 85.81 522 HIS A C 1
ATOM 4225 O O . HIS A 1 522 ? 19.953 -41.938 3.08 1 85.81 522 HIS A O 1
ATOM 4231 N N . GLU A 1 523 ? 18.641 -40.906 4.527 1 85.88 523 GLU A N 1
ATOM 4232 C CA . GLU A 1 523 ? 19.594 -41.156 5.598 1 85.88 523 GLU A CA 1
ATOM 4233 C C . GLU A 1 523 ? 19.766 -42.656 5.859 1 85.88 523 GLU A C 1
ATOM 4235 O O . GLU A 1 523 ? 20.875 -43.125 6.102 1 85.88 523 GLU A O 1
ATOM 4240 N N . ARG A 1 524 ? 18.719 -43.375 5.789 1 91.19 524 ARG A N 1
ATOM 4241 C CA . ARG A 1 524 ? 18.75 -44.812 5.996 1 91.19 524 ARG A CA 1
ATOM 4242 C C . ARG A 1 524 ? 19.469 -45.531 4.848 1 91.19 524 ARG A C 1
ATOM 4244 O O . ARG A 1 524 ? 20.219 -46.469 5.07 1 91.19 524 ARG A O 1
ATOM 4251 N N . LEU A 1 525 ? 19.234 -45.094 3.688 1 91.19 525 LEU A N 1
ATOM 4252 C CA . LEU A 1 525 ? 19.844 -45.719 2.516 1 91.19 525 LEU A CA 1
ATOM 4253 C C . LEU A 1 525 ? 21.312 -45.344 2.414 1 91.19 525 LEU A C 1
ATOM 4255 O O . LEU A 1 525 ? 22.109 -46.125 1.879 1 91.19 525 LEU A O 1
ATOM 4259 N N . GLY A 1 526 ? 21.656 -44.219 2.947 1 85.12 526 GLY A N 1
ATOM 4260 C CA . GLY A 1 526 ? 23.047 -43.812 2.924 1 85.12 526 GLY A CA 1
ATOM 4261 C C . GLY A 1 526 ? 23.578 -43.562 1.524 1 85.12 526 GLY A C 1
ATOM 4262 O O . GLY A 1 526 ? 22.812 -43.312 0.603 1 85.12 526 GLY A O 1
ATOM 4263 N N . ASN A 1 527 ? 24.891 -43.656 1.468 1 85.62 527 ASN A N 1
ATOM 4264 C CA . ASN A 1 527 ? 25.531 -43.438 0.179 1 85.62 527 ASN A CA 1
ATOM 4265 C C . ASN A 1 527 ? 25.641 -44.719 -0.627 1 85.62 527 ASN A C 1
ATOM 4267 O O . ASN A 1 527 ? 26.203 -45.719 -0.155 1 85.62 527 ASN A O 1
ATOM 4271 N N . ASN A 1 528 ? 24.938 -44.812 -1.628 1 89.5 528 ASN A N 1
ATOM 4272 C CA . ASN A 1 528 ? 24.953 -45.969 -2.547 1 89.5 528 ASN A CA 1
ATOM 4273 C C . ASN A 1 528 ? 24.969 -45.5 -4.004 1 89.5 528 ASN A C 1
ATOM 4275 O O . ASN A 1 528 ? 24.359 -44.469 -4.344 1 89.5 528 ASN A O 1
ATOM 4279 N N . GLU A 1 529 ? 25.625 -46.219 -4.758 1 88.62 529 GLU A N 1
ATOM 4280 C CA . GLU A 1 529 ? 25.812 -45.844 -6.156 1 88.62 529 GLU A CA 1
ATOM 4281 C C . GLU A 1 529 ? 24.469 -45.812 -6.895 1 88.62 529 GLU A C 1
ATOM 4283 O O . GLU A 1 529 ? 24.297 -45.062 -7.863 1 88.62 529 GLU A O 1
ATOM 4288 N N . GLY A 1 530 ? 23.562 -46.562 -6.48 1 91.19 530 GLY A N 1
ATOM 4289 C CA . GLY A 1 530 ? 22.266 -46.625 -7.148 1 91.19 530 GLY A CA 1
ATOM 4290 C C . GLY A 1 530 ? 21.25 -45.656 -6.586 1 91.19 530 GLY A C 1
ATOM 4291 O O . GLY A 1 530 ? 20.094 -45.625 -7.031 1 91.19 530 GLY A O 1
ATOM 4292 N N . ILE A 1 531 ? 21.625 -44.969 -5.641 1 89.75 531 ILE A N 1
ATOM 4293 C CA . ILE A 1 531 ? 20.75 -44 -4.988 1 89.75 531 ILE A CA 1
ATOM 4294 C C . ILE A 1 531 ? 21.25 -42.562 -5.262 1 89.75 531 ILE A C 1
ATOM 4296 O O . ILE A 1 531 ? 22.453 -42.312 -5.219 1 89.75 531 ILE A O 1
ATOM 4300 N N . VAL A 1 532 ? 20.297 -41.75 -5.656 1 83.75 532 VAL A N 1
ATOM 4301 C CA . VAL A 1 532 ? 20.672 -40.375 -5.938 1 83.75 532 VAL A CA 1
ATOM 4302 C C . VAL A 1 532 ? 21.219 -39.719 -4.672 1 83.75 532 VAL A C 1
ATOM 4304 O O . VAL A 1 532 ? 20.703 -39.969 -3.574 1 83.75 532 VAL A O 1
ATOM 4307 N N . SER A 1 533 ? 22.344 -39.188 -4.852 1 68.69 533 SER A N 1
ATOM 4308 C CA . SER A 1 533 ? 22.938 -38.469 -3.713 1 68.69 533 SER A CA 1
ATOM 4309 C C . SER A 1 533 ? 22.047 -37.312 -3.262 1 68.69 533 SER A C 1
ATOM 4311 O O . SER A 1 533 ? 21.484 -36.594 -4.09 1 68.69 533 SER A O 1
ATOM 4313 N N . PRO A 1 534 ? 21.719 -37.5 -1.948 1 58.88 534 PRO A N 1
ATOM 4314 C CA . PRO A 1 534 ? 20.812 -36.469 -1.439 1 58.88 534 PRO A CA 1
ATOM 4315 C C . PRO A 1 534 ? 21.219 -35.062 -1.871 1 58.88 534 PRO A C 1
ATOM 4317 O O . PRO A 1 534 ? 22.391 -34.688 -1.75 1 58.88 534 PRO A O 1
ATOM 4320 N N . PRO A 1 535 ? 20.562 -34.531 -2.906 1 51.72 535 PRO A N 1
ATOM 4321 C CA . PRO A 1 535 ? 20.906 -33.125 -3.025 1 51.72 535 PRO A CA 1
ATOM 4322 C C . PRO A 1 535 ? 20.812 -32.375 -1.695 1 51.72 535 PRO A C 1
ATOM 4324 O O . PRO A 1 535 ? 20.031 -32.75 -0.82 1 51.72 535 PRO A O 1
ATOM 4327 N N . CYS A 1 536 ? 21.75 -31.672 -1.249 1 45.47 536 CYS A N 1
ATOM 4328 C CA . CYS A 1 536 ? 21.578 -30.766 -0.113 1 45.47 536 CYS A CA 1
ATOM 4329 C C . CYS A 1 536 ? 20.141 -30.281 -0.008 1 45.47 536 CYS A C 1
ATOM 4331 O O . CYS A 1 536 ? 19.484 -30.047 -1.024 1 45.47 536 CYS A O 1
ATOM 4333 N N . PRO A 1 537 ? 19.531 -30.484 1.123 1 43.81 537 PRO A N 1
ATOM 4334 C CA . PRO A 1 537 ? 18.156 -30.094 1.407 1 43.81 537 PRO A CA 1
ATOM 4335 C C . PRO A 1 537 ? 17.688 -28.875 0.603 1 43.81 537 PRO A C 1
ATOM 4337 O O . PRO A 1 537 ? 16.547 -28.812 0.172 1 43.81 537 PRO A O 1
ATOM 4340 N N . SER A 1 538 ? 18.516 -27.922 0.584 1 41.94 538 SER A N 1
ATOM 4341 C CA . SER A 1 538 ? 18.312 -26.688 -0.159 1 41.94 538 SER A CA 1
ATOM 4342 C C . SER A 1 538 ? 18.156 -26.953 -1.652 1 41.94 538 SER A C 1
ATOM 4344 O O . SER A 1 538 ? 17.516 -26.188 -2.365 1 41.94 538 SER A O 1
ATOM 4346 N N . GLU A 1 539 ? 18.922 -28.062 -2.111 1 45.12 539 GLU A N 1
ATOM 4347 C CA . GLU A 1 539 ? 19.125 -28.391 -3.52 1 45.12 539 GLU A CA 1
ATOM 4348 C C . GLU A 1 539 ? 18.047 -29.344 -4.027 1 45.12 539 GLU A C 1
ATOM 4350 O O . GLU A 1 539 ? 18.094 -29.797 -5.168 1 45.12 539 GLU A O 1
ATOM 4355 N N . TYR A 1 540 ? 17.344 -29.766 -3.283 1 45.12 540 TYR A N 1
ATOM 4356 C CA . TYR A 1 540 ? 16.312 -30.703 -3.666 1 45.12 540 TYR A CA 1
ATOM 4357 C C . TYR A 1 540 ? 15.578 -30.234 -4.918 1 45.12 540 TYR A C 1
ATOM 4359 O O . TYR A 1 540 ? 15.094 -31.047 -5.703 1 45.12 540 TYR A O 1
ATOM 4367 N N . ARG A 1 541 ? 15.461 -28.828 -5.047 1 45.12 541 ARG A N 1
ATOM 4368 C CA . ARG A 1 541 ? 14.586 -28.188 -6.027 1 45.12 541 ARG A CA 1
ATOM 4369 C C . ARG A 1 541 ? 15.125 -28.375 -7.445 1 45.12 541 ARG A C 1
ATOM 4371 O O . ARG A 1 541 ? 14.352 -28.594 -8.383 1 45.12 541 ARG A O 1
ATOM 4378 N N . THR A 1 542 ? 16.422 -28.125 -7.484 1 42.25 542 THR A N 1
ATOM 4379 C CA . THR A 1 542 ? 17.062 -28.281 -8.781 1 42.25 542 THR A CA 1
ATOM 4380 C C . THR A 1 542 ? 17.031 -29.734 -9.234 1 42.25 542 THR A C 1
ATOM 4382 O O . THR A 1 542 ? 16.953 -30.016 -10.438 1 42.25 542 THR A O 1
ATOM 4385 N N . GLY A 1 543 ? 16.859 -30.516 -8.32 1 47.16 543 GLY A N 1
ATOM 4386 C CA . GLY A 1 543 ? 16.906 -31.938 -8.586 1 47.16 543 GLY A CA 1
ATOM 4387 C C . GLY A 1 543 ? 15.641 -32.469 -9.25 1 47.16 543 GLY A C 1
ATOM 4388 O O . GLY A 1 543 ? 15.703 -33.375 -10.078 1 47.16 543 GLY A O 1
ATOM 4389 N N . VAL A 1 544 ? 14.555 -31.609 -8.953 1 48.72 544 VAL A N 1
ATOM 4390 C CA . VAL A 1 544 ? 13.305 -32.125 -9.5 1 48.72 544 VAL A CA 1
ATOM 4391 C C . VAL A 1 544 ? 13.281 -31.938 -11.016 1 48.72 544 VAL A C 1
ATOM 4393 O O . VAL A 1 544 ? 12.922 -32.844 -11.758 1 48.72 544 VAL A O 1
ATOM 4396 N N . ALA A 1 545 ? 13.594 -30.656 -11.375 1 48.75 545 ALA A N 1
ATOM 4397 C CA . ALA A 1 545 ? 13.617 -30.453 -12.82 1 48.75 545 ALA A CA 1
ATOM 4398 C C . ALA A 1 545 ? 14.602 -31.391 -13.5 1 48.75 545 ALA A C 1
ATOM 4400 O O . ALA A 1 545 ? 14.305 -31.953 -14.547 1 48.75 545 ALA A O 1
ATOM 4401 N N . PHE A 1 546 ? 15.734 -31.516 -12.945 1 52.16 546 PHE A N 1
ATOM 4402 C CA . PHE A 1 546 ? 16.734 -32.438 -13.469 1 52.16 546 PHE A CA 1
ATOM 4403 C C . PHE A 1 546 ? 16.203 -33.844 -13.539 1 52.16 546 PHE A C 1
ATOM 4405 O O . PHE A 1 546 ? 16.406 -34.562 -14.531 1 52.16 546 PHE A O 1
ATOM 4412 N N . ALA A 1 547 ? 15.344 -34.094 -12.688 1 58.94 547 ALA A N 1
ATOM 4413 C CA . ALA A 1 547 ? 14.812 -35.438 -12.609 1 58.94 547 ALA A CA 1
ATOM 4414 C C . ALA A 1 547 ? 13.773 -35.688 -13.703 1 58.94 547 ALA A C 1
ATOM 4416 O O . ALA A 1 547 ? 13.68 -36.781 -14.242 1 58.94 547 ALA A O 1
ATOM 4417 N N . LYS A 1 548 ? 13.203 -34.656 -14.086 1 59.75 548 LYS A N 1
ATOM 4418 C CA . LYS A 1 548 ? 12.141 -34.781 -15.078 1 59.75 548 LYS A CA 1
ATOM 4419 C C . LYS A 1 548 ? 12.727 -35.062 -16.469 1 59.75 548 LYS A C 1
ATOM 4421 O O . LYS A 1 548 ? 12.172 -35.875 -17.234 1 59.75 548 LYS A O 1
ATOM 4426 N N . GLU A 1 549 ? 13.781 -34.5 -16.672 1 66.25 549 GLU A N 1
ATOM 4427 C CA . GLU A 1 549 ? 14.32 -34.594 -18.031 1 66.25 549 GLU A CA 1
ATOM 4428 C C . GLU A 1 549 ? 15.297 -35.75 -18.141 1 66.25 549 GLU A C 1
ATOM 4430 O O . GLU A 1 549 ? 15.562 -36.219 -19.25 1 66.25 549 GLU A O 1
ATOM 4435 N N . ASN A 1 550 ? 15.602 -36.312 -17.094 1 79.62 550 ASN A N 1
ATOM 4436 C CA . ASN A 1 550 ? 16.672 -37.312 -17.156 1 79.62 550 ASN A CA 1
ATOM 4437 C C . ASN A 1 550 ? 16.25 -38.594 -16.484 1 79.62 550 ASN A C 1
ATOM 4439 O O . ASN A 1 550 ? 17.094 -39.281 -15.883 1 79.62 550 ASN A O 1
ATOM 4443 N N . ASN A 1 551 ? 14.938 -38.781 -16.641 1 88.25 551 ASN A N 1
ATOM 4444 C CA . ASN A 1 551 ? 14.516 -40.062 -16.031 1 88.25 551 ASN A CA 1
ATOM 4445 C C . ASN A 1 551 ? 14.453 -41.188 -17.062 1 88.25 551 ASN A C 1
ATOM 4447 O O . ASN A 1 551 ? 14.586 -40.938 -18.25 1 88.25 551 ASN A O 1
ATOM 4451 N N . LEU A 1 552 ? 14.375 -42.344 -16.625 1 91 552 LEU A N 1
ATOM 4452 C CA . LEU A 1 552 ? 14.438 -43.531 -17.453 1 91 552 LEU A CA 1
ATOM 4453 C C . LEU A 1 552 ? 13.273 -43.594 -18.453 1 91 552 LEU A C 1
ATOM 4455 O O . LEU A 1 552 ? 13.422 -44.062 -19.562 1 91 552 LEU A O 1
ATOM 4459 N N . GLU A 1 553 ? 12.125 -43.031 -18.031 1 90.44 553 GLU A N 1
ATOM 4460 C CA . GLU A 1 553 ? 10.969 -42.969 -18.922 1 90.44 553 GLU A CA 1
ATOM 4461 C C . GLU A 1 553 ? 11.273 -42.125 -20.156 1 90.44 553 GLU A C 1
ATOM 4463 O O . GLU A 1 553 ? 11.062 -42.562 -21.297 1 90.44 553 GLU A O 1
ATOM 4468 N N . SER A 1 554 ? 11.773 -41 -19.922 1 89.06 554 SER A N 1
ATOM 4469 C CA . SER A 1 554 ? 12.117 -40.094 -21.016 1 89.06 554 SER A CA 1
ATOM 4470 C C . SER A 1 554 ? 13.281 -40.625 -21.828 1 89.06 554 SER A C 1
ATOM 4472 O O . SER A 1 554 ? 13.32 -40.469 -23.047 1 89.06 554 SER A O 1
ATOM 4474 N N . TYR A 1 555 ? 14.211 -41.219 -21.203 1 90.62 555 TYR A N 1
ATOM 4475 C CA . TYR A 1 555 ? 15.391 -41.75 -21.875 1 90.62 555 TYR A CA 1
ATOM 4476 C C . TYR A 1 555 ? 15.016 -42.875 -22.844 1 90.62 555 TYR A C 1
ATOM 4478 O O . TYR A 1 555 ? 15.469 -42.875 -23.984 1 90.62 555 TYR A O 1
ATOM 4486 N N . LEU A 1 556 ? 14.195 -43.781 -22.406 1 93.06 556 LEU A N 1
ATOM 4487 C CA . LEU A 1 556 ? 13.758 -44.906 -23.234 1 93.06 556 LEU A CA 1
ATOM 4488 C C . LEU A 1 556 ? 12.953 -44.406 -24.438 1 93.06 556 LEU A C 1
ATOM 4490 O O . LEU A 1 556 ? 13.016 -44.969 -25.516 1 93.06 556 LEU A O 1
ATOM 4494 N N . ALA A 1 557 ? 12.25 -43.312 -24.203 1 90.56 557 ALA A N 1
ATOM 4495 C CA . ALA A 1 557 ? 11.375 -42.75 -25.234 1 90.56 557 ALA A CA 1
ATOM 4496 C C . ALA A 1 557 ? 12.188 -42 -26.281 1 90.56 557 ALA A C 1
ATOM 4498 O O . ALA A 1 557 ? 11.797 -41.938 -27.453 1 90.56 557 ALA A O 1
ATOM 4499 N N . THR A 1 558 ? 13.297 -41.531 -25.922 1 90.44 558 THR A N 1
ATOM 4500 C CA . THR A 1 558 ? 13.953 -40.562 -26.812 1 90.44 558 THR A CA 1
ATOM 4501 C C . THR A 1 558 ? 15.242 -41.156 -27.391 1 90.44 558 THR A C 1
ATOM 4503 O O . THR A 1 558 ? 15.758 -40.656 -28.391 1 90.44 558 THR A O 1
ATOM 4506 N N . ASN A 1 559 ? 15.828 -42.156 -26.812 1 90.88 559 ASN A N 1
ATOM 4507 C CA . ASN A 1 559 ? 17.109 -42.719 -27.25 1 90.88 559 ASN A CA 1
ATOM 4508 C C . ASN A 1 559 ? 16.906 -44.031 -28.016 1 90.88 559 ASN A C 1
ATOM 4510 O O . ASN A 1 559 ? 15.977 -44.781 -27.75 1 90.88 559 ASN A O 1
ATOM 4514 N N . PRO A 1 560 ? 17.781 -44.219 -29 1 92.19 560 PRO A N 1
ATOM 4515 C CA . PRO A 1 560 ? 17.703 -45.5 -29.719 1 92.19 560 PRO A CA 1
ATOM 4516 C C . PRO A 1 560 ? 18.047 -46.688 -28.828 1 92.19 560 PRO A C 1
ATOM 4518 O O . PRO A 1 560 ? 18.703 -46.531 -27.812 1 92.19 560 PRO A O 1
ATOM 4521 N N . GLU A 1 561 ? 17.609 -47.844 -29.281 1 93 561 GLU A N 1
ATOM 4522 C CA . GLU A 1 561 ? 17.797 -49.062 -28.484 1 93 561 GLU A CA 1
ATOM 4523 C C . GLU A 1 561 ? 19.266 -49.375 -28.266 1 93 561 GLU A C 1
ATOM 4525 O O . GLU A 1 561 ? 20.062 -49.312 -29.203 1 93 561 GLU A O 1
ATOM 4530 N N . ALA A 1 562 ? 19.562 -49.656 -27.078 1 90.44 562 ALA A N 1
ATOM 4531 C CA . ALA A 1 562 ? 20.938 -49.906 -26.672 1 90.44 562 ALA A CA 1
ATOM 4532 C C . ALA A 1 562 ? 21.328 -51.375 -26.953 1 90.44 562 ALA A C 1
ATOM 4534 O O . ALA A 1 562 ? 20.453 -52.219 -27.125 1 90.44 562 ALA A O 1
ATOM 4535 N N . GLU A 1 563 ? 22.672 -51.594 -26.953 1 90.75 563 GLU A N 1
ATOM 4536 C CA . GLU A 1 563 ? 23.203 -52.938 -27.094 1 90.75 563 GLU A CA 1
ATOM 4537 C C . GLU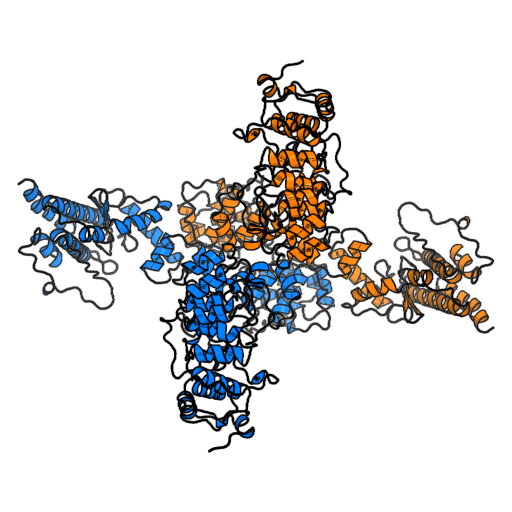 A 1 563 ? 22.875 -53.781 -25.859 1 90.75 563 GLU A C 1
ATOM 4539 O O . GLU A 1 563 ? 22.641 -53.25 -24.781 1 90.75 563 GLU A O 1
ATOM 4544 N N . GLU A 1 564 ? 22.844 -55 -26.062 1 89.19 564 GLU A N 1
ATOM 4545 C CA . GLU A 1 564 ? 22.469 -55.938 -25 1 89.19 564 GLU A CA 1
ATOM 4546 C C . GLU A 1 564 ? 23.406 -55.812 -23.797 1 89.19 564 GLU A C 1
ATOM 4548 O O . GLU A 1 564 ? 22.969 -55.938 -22.656 1 89.19 564 GLU A O 1
ATOM 4553 N N . SER A 1 565 ? 24.625 -55.531 -24.141 1 89.5 565 SER A N 1
ATOM 4554 C CA . SER A 1 565 ? 25.594 -55.406 -23.062 1 89.5 565 SER A CA 1
ATOM 4555 C C . SER A 1 565 ? 25.25 -54.219 -22.156 1 89.5 565 SER A C 1
ATOM 4557 O O . SER A 1 565 ? 25.391 -54.281 -20.938 1 89.5 565 SER A O 1
ATOM 4559 N N . PHE A 1 566 ? 24.797 -53.219 -22.734 1 91.81 566 PHE A N 1
ATOM 4560 C CA . PHE A 1 566 ? 24.391 -52 -22.031 1 91.81 566 PHE A CA 1
ATOM 4561 C C . PHE A 1 566 ? 23.141 -52.25 -21.203 1 91.81 566 PHE A C 1
ATOM 4563 O O . PHE A 1 566 ? 23.047 -51.844 -20.047 1 91.81 566 PHE A O 1
ATOM 4570 N N . LYS A 1 567 ? 22.234 -52.969 -21.719 1 94.38 567 LYS A N 1
ATOM 4571 C CA . LYS A 1 567 ? 21 -53.312 -21.031 1 94.38 567 LYS A CA 1
ATOM 4572 C C . LYS A 1 567 ? 21.281 -54.188 -19.797 1 94.38 567 LYS A C 1
ATOM 4574 O O . LYS A 1 567 ? 20.672 -54 -18.75 1 94.38 567 LYS A O 1
ATOM 4579 N N . ILE A 1 568 ? 22.203 -55.094 -20.047 1 93.69 568 ILE A N 1
ATOM 4580 C CA . ILE A 1 568 ? 22.562 -56 -18.969 1 93.69 568 ILE A CA 1
ATOM 4581 C C . ILE A 1 568 ? 23.141 -55.188 -17.797 1 93.69 568 ILE A C 1
ATOM 4583 O O . ILE A 1 568 ? 22.812 -55.469 -16.641 1 93.69 568 ILE A O 1
ATOM 4587 N N . ASP A 1 569 ? 23.938 -54.219 -18.094 1 93.94 569 ASP A N 1
ATOM 4588 C CA . ASP A 1 569 ? 24.531 -53.375 -17.047 1 93.94 569 ASP A CA 1
ATOM 4589 C C . ASP A 1 569 ? 23.438 -52.656 -16.234 1 93.94 569 ASP A C 1
ATOM 4591 O O . ASP A 1 569 ? 23.547 -52.562 -15.016 1 93.94 569 ASP A O 1
ATOM 4595 N N . TRP A 1 570 ? 22.5 -52.125 -16.859 1 95.38 570 TRP A N 1
ATOM 4596 C CA . TRP A 1 570 ? 21.406 -51.438 -16.219 1 95.38 570 TRP A CA 1
ATOM 4597 C C . TRP A 1 570 ? 20.594 -52.375 -15.328 1 95.38 570 TRP A C 1
ATOM 4599 O O . TRP A 1 570 ? 20.266 -52 -14.188 1 95.38 570 TRP A O 1
ATOM 4609 N N . ILE A 1 571 ? 20.281 -53.5 -15.891 1 95.38 571 ILE A N 1
ATOM 4610 C CA . ILE A 1 571 ? 19.453 -54.469 -15.156 1 95.38 571 ILE A CA 1
ATOM 4611 C C . ILE A 1 571 ? 20.188 -54.969 -13.914 1 95.38 571 ILE A C 1
ATOM 4613 O O . ILE A 1 571 ? 19.609 -55.062 -12.836 1 95.38 571 ILE A O 1
ATOM 4617 N N . LEU A 1 572 ? 21.484 -55.219 -14.102 1 95.06 572 LEU A N 1
ATOM 4618 C CA . LEU A 1 572 ? 22.297 -55.656 -12.969 1 95.06 572 LEU A CA 1
ATOM 4619 C C . LEU A 1 572 ? 22.406 -54.562 -11.922 1 95.06 572 LEU A C 1
ATOM 4621 O O . LEU A 1 572 ? 22.344 -54.844 -10.719 1 95.06 572 LEU A O 1
ATOM 4625 N N . SER A 1 573 ? 22.547 -53.375 -12.375 1 95.19 573 SER A N 1
ATOM 4626 C CA . SER A 1 573 ? 22.625 -52.219 -11.453 1 95.19 573 SER A CA 1
ATOM 4627 C C . SER A 1 573 ? 21.328 -52.062 -10.672 1 95.19 573 SER A C 1
ATOM 4629 O O . SER A 1 573 ? 21.359 -51.812 -9.469 1 95.19 573 SER A O 1
ATOM 4631 N N . LEU A 1 574 ? 20.203 -52.188 -11.289 1 95.56 574 LEU A N 1
ATOM 4632 C CA . LEU A 1 574 ? 18.906 -52.031 -10.656 1 95.56 574 LEU A CA 1
ATOM 4633 C C . LEU A 1 574 ? 18.672 -53.125 -9.609 1 95.56 574 LEU A C 1
ATOM 4635 O O . LEU A 1 574 ? 18.234 -52.812 -8.492 1 95.56 574 LEU A O 1
ATOM 4639 N N . THR A 1 575 ? 18.875 -54.375 -10.039 1 96.25 575 THR A N 1
ATOM 4640 C CA . THR A 1 575 ? 18.625 -55.469 -9.102 1 96.25 575 THR A CA 1
ATOM 4641 C C . THR A 1 575 ? 19.562 -55.344 -7.891 1 96.25 575 THR A C 1
ATOM 4643 O O . THR A 1 575 ? 19.141 -55.625 -6.762 1 96.25 575 THR A O 1
ATOM 4646 N N . LYS A 1 576 ? 20.781 -54.938 -8.156 1 96.12 576 LYS A N 1
ATOM 4647 C CA . LYS A 1 576 ? 21.719 -54.719 -7.062 1 96.12 576 LYS A CA 1
ATOM 4648 C C . LYS A 1 576 ? 21.234 -53.625 -6.133 1 96.12 576 LYS A C 1
ATOM 4650 O O . LYS A 1 576 ? 21.297 -53.75 -4.91 1 96.12 576 LYS A O 1
ATOM 4655 N N . THR A 1 577 ? 20.828 -52.531 -6.645 1 96.31 577 THR A N 1
ATOM 4656 C CA . THR A 1 577 ? 20.359 -51.375 -5.883 1 96.31 577 THR A CA 1
ATOM 4657 C C . THR A 1 577 ? 19.141 -51.75 -5.039 1 96.31 577 THR A C 1
ATOM 4659 O O . THR A 1 577 ? 19.078 -51.406 -3.854 1 96.31 577 THR A O 1
ATOM 4662 N N . PHE A 1 578 ? 18.172 -52.438 -5.656 1 96.38 578 PHE A N 1
ATOM 4663 C CA . PHE A 1 578 ? 16.953 -52.75 -4.934 1 96.38 578 PHE A CA 1
ATOM 4664 C C . PHE A 1 578 ? 17.219 -53.812 -3.857 1 96.38 578 PHE A C 1
ATOM 4666 O O . PHE A 1 578 ? 16.594 -53.781 -2.801 1 96.38 578 PHE A O 1
ATOM 4673 N N . SER A 1 579 ? 18.141 -54.719 -4.184 1 96.38 579 SER A N 1
ATOM 4674 C CA . SER A 1 579 ? 18.578 -55.656 -3.139 1 96.38 579 SER A CA 1
ATOM 4675 C C . SER A 1 579 ? 19.172 -54.906 -1.953 1 96.38 579 SER A C 1
ATOM 4677 O O . SER A 1 579 ? 18.906 -55.25 -0.798 1 96.38 579 SER A O 1
ATOM 4679 N N . TYR A 1 580 ? 19.953 -53.906 -2.242 1 96.12 580 TYR A N 1
ATOM 4680 C CA . TYR A 1 580 ? 20.516 -53.062 -1.205 1 96.12 580 TYR A CA 1
ATOM 4681 C C . TYR A 1 580 ? 19.422 -52.344 -0.424 1 96.12 580 TYR A C 1
ATOM 4683 O O . TYR A 1 580 ? 19.453 -52.312 0.808 1 96.12 580 TYR A O 1
ATOM 4691 N N . VAL A 1 581 ? 18.5 -51.719 -1.071 1 95.94 581 VAL A N 1
ATOM 4692 C CA . VAL A 1 581 ? 17.391 -51 -0.46 1 95.94 581 VAL A CA 1
ATOM 4693 C C . VAL A 1 581 ? 16.641 -51.906 0.519 1 95.94 581 VAL A C 1
ATOM 4695 O O . VAL A 1 581 ? 16.312 -51.469 1.632 1 95.94 581 VAL A O 1
ATOM 4698 N N . HIS A 1 582 ? 16.375 -53.125 0.082 1 95.38 582 HIS A N 1
ATOM 4699 C CA . HIS A 1 582 ? 15.68 -54.062 0.942 1 95.38 582 HIS A CA 1
ATOM 4700 C C . HIS A 1 582 ? 16.547 -54.469 2.127 1 95.38 582 HIS A C 1
ATOM 4702 O O . HIS A 1 582 ? 16.031 -54.75 3.213 1 95.38 582 HIS A O 1
ATOM 4708 N N . SER A 1 583 ? 17.875 -54.594 1.852 1 95.25 583 SER A N 1
ATOM 4709 C CA . SER A 1 583 ? 18.781 -54.906 2.953 1 95.25 583 SER A CA 1
ATOM 4710 C C . SER A 1 583 ? 18.734 -53.812 4.027 1 95.25 583 SER A C 1
ATOM 4712 O O . SER A 1 583 ? 19.078 -54.094 5.184 1 95.25 583 SER A O 1
ATOM 4714 N N . ARG A 1 584 ? 18.375 -52.625 3.635 1 95.25 584 ARG A N 1
ATOM 4715 C CA . ARG A 1 584 ? 18.266 -51.5 4.566 1 95.25 584 ARG A CA 1
ATOM 4716 C C . ARG A 1 584 ? 16.844 -51.375 5.102 1 95.25 584 ARG A C 1
ATOM 4718 O O . ARG A 1 584 ? 16.516 -50.375 5.742 1 95.25 584 ARG A O 1
ATOM 4725 N N . ARG A 1 585 ? 16.016 -52.281 4.801 1 95.5 585 ARG A N 1
ATOM 4726 C CA . ARG A 1 585 ? 14.656 -52.375 5.305 1 95.5 585 ARG A CA 1
ATOM 4727 C C . ARG A 1 585 ? 13.82 -51.188 4.863 1 95.5 585 ARG A C 1
ATOM 4729 O O . ARG A 1 585 ? 13.148 -50.531 5.68 1 95.5 585 ARG A O 1
ATOM 4736 N N . VAL A 1 586 ? 13.891 -50.906 3.621 1 95.25 586 VAL A N 1
ATOM 4737 C CA . VAL A 1 586 ? 13.117 -49.812 3.027 1 95.25 586 VAL A CA 1
ATOM 4738 C C . VAL A 1 586 ? 12.32 -50.344 1.835 1 95.25 586 VAL A C 1
ATOM 4740 O O . VAL A 1 586 ? 12.828 -51.125 1.032 1 95.25 586 VAL A O 1
ATOM 4743 N N . PHE A 1 587 ? 11.047 -50.031 1.797 1 94.31 587 PHE A N 1
ATOM 4744 C CA . PHE A 1 587 ? 10.266 -50.188 0.578 1 94.31 587 PHE A CA 1
ATOM 4745 C C . PHE A 1 587 ? 10.195 -48.875 -0.185 1 94.31 587 PHE A C 1
ATOM 4747 O O . PHE A 1 587 ? 9.891 -47.812 0.396 1 94.31 587 PHE A O 1
ATOM 4754 N N . ILE A 1 588 ? 10.57 -48.812 -1.349 1 90.75 588 ILE A N 1
ATOM 4755 C CA . ILE A 1 588 ? 10.539 -47.594 -2.154 1 90.75 588 ILE A CA 1
ATOM 4756 C C . ILE A 1 588 ? 9.094 -47.219 -2.459 1 90.75 588 ILE A C 1
ATOM 4758 O O . ILE A 1 588 ? 8.727 -46.062 -2.414 1 90.75 588 ILE A O 1
ATOM 4762 N N . ASN A 1 589 ? 8.352 -48.094 -2.578 1 84 589 ASN A N 1
ATOM 4763 C CA . ASN A 1 589 ? 6.988 -47.844 -3.021 1 84 589 ASN A CA 1
ATOM 4764 C C . ASN A 1 589 ? 6.969 -47 -4.309 1 84 589 ASN A C 1
ATOM 4766 O O . ASN A 1 589 ? 7.902 -46.25 -4.586 1 84 589 ASN A O 1
ATOM 4770 N N . GLN A 1 590 ? 6.191 -47.25 -5.34 1 80.19 590 GLN A N 1
ATOM 4771 C CA . GLN A 1 590 ? 6.02 -46.562 -6.621 1 80.19 590 GLN A CA 1
ATOM 4772 C C . GLN A 1 590 ? 7.266 -46.688 -7.492 1 80.19 590 GLN A C 1
ATOM 4774 O O . GLN A 1 590 ? 7.832 -45.719 -7.949 1 80.19 590 GLN A O 1
ATOM 4779 N N . ILE A 1 591 ? 7.766 -47.812 -7.59 1 89.06 591 ILE A N 1
ATOM 4780 C CA . ILE A 1 591 ? 8.867 -48.094 -8.5 1 89.06 591 ILE A CA 1
ATOM 4781 C C . ILE A 1 591 ? 8.438 -47.812 -9.938 1 89.06 591 ILE A C 1
ATOM 4783 O O . ILE A 1 591 ? 7.953 -48.719 -10.633 1 89.06 591 ILE A O 1
ATOM 4787 N N . TYR A 1 592 ? 8.641 -46.5 -10.344 1 86.94 592 TYR A N 1
ATOM 4788 C CA . TYR A 1 592 ? 8.25 -46.031 -11.664 1 86.94 592 TYR A CA 1
ATOM 4789 C C . TYR A 1 592 ? 9.477 -45.656 -12.492 1 86.94 592 TYR A C 1
ATOM 4791 O O . TYR A 1 592 ? 10.531 -45.344 -11.945 1 86.94 592 TYR A O 1
ATOM 4799 N N . LEU A 1 593 ? 9.297 -45.812 -13.789 1 89.38 593 LEU A N 1
ATOM 4800 C CA . LEU A 1 593 ? 10.359 -45.406 -14.703 1 89.38 593 LEU A CA 1
ATOM 4801 C C . LEU A 1 593 ? 10.766 -43.938 -14.453 1 89.38 593 LEU A C 1
ATOM 4803 O O . LEU A 1 593 ? 11.938 -43.594 -14.578 1 89.38 593 LEU A O 1
ATOM 4807 N N . SER A 1 594 ? 9.766 -43.094 -13.953 1 85.38 594 SER A N 1
ATOM 4808 C CA . SER A 1 594 ? 9.992 -41.688 -13.75 1 85.38 594 SER A CA 1
ATOM 4809 C C . SER A 1 594 ? 10.773 -41.406 -12.469 1 85.38 594 SER A C 1
ATOM 4811 O O . SER A 1 594 ? 11.312 -40.312 -12.266 1 85.38 594 SER A O 1
ATOM 4813 N N . ASN A 1 595 ? 10.859 -42.438 -11.617 1 86.06 595 ASN A N 1
ATOM 4814 C CA . ASN A 1 595 ? 11.57 -42.281 -10.359 1 86.06 595 ASN A CA 1
ATOM 4815 C C . ASN A 1 595 ? 12.977 -42.844 -10.422 1 86.06 595 ASN A C 1
ATOM 4817 O O . ASN A 1 595 ? 13.625 -43.062 -9.391 1 86.06 595 ASN A O 1
ATOM 4821 N N . ILE A 1 596 ? 13.398 -43.188 -11.641 1 89.94 596 ILE A N 1
ATOM 4822 C CA . ILE A 1 596 ? 14.758 -43.656 -11.898 1 89.94 596 ILE A CA 1
ATOM 4823 C C . ILE A 1 596 ? 15.469 -42.688 -12.836 1 89.94 596 ILE A C 1
ATOM 4825 O O . ILE A 1 596 ? 15.055 -42.5 -13.977 1 89.94 596 ILE A O 1
ATOM 4829 N N . LEU A 1 597 ? 16.547 -42.125 -12.328 1 89 597 LEU A N 1
ATOM 4830 C CA . LEU A 1 597 ? 17.297 -41.156 -13.109 1 89 597 LEU A CA 1
ATOM 4831 C C . LEU A 1 597 ? 18.406 -41.844 -13.898 1 89 597 LEU A C 1
ATOM 4833 O O . LEU A 1 597 ? 18.938 -42.875 -13.477 1 89 597 LEU A O 1
ATOM 4837 N N . VAL A 1 598 ? 18.703 -41.281 -15.039 1 90.38 598 VAL A N 1
ATOM 4838 C CA . VAL A 1 598 ? 19.844 -41.688 -15.836 1 90.38 598 VAL A CA 1
ATOM 4839 C C . VAL A 1 598 ? 20.922 -40.625 -15.797 1 90.38 598 VAL A C 1
ATOM 4841 O O . VAL A 1 598 ? 20.797 -39.562 -16.438 1 90.38 598 VAL A O 1
ATOM 4844 N N . ILE A 1 599 ? 21.922 -40.844 -14.969 1 86.06 599 ILE A N 1
ATOM 4845 C CA . ILE A 1 599 ? 23 -39.875 -14.812 1 86.06 599 ILE A CA 1
ATOM 4846 C C . ILE A 1 599 ? 24.312 -40.469 -15.32 1 86.06 599 ILE A C 1
ATOM 4848 O O . ILE A 1 599 ? 24.812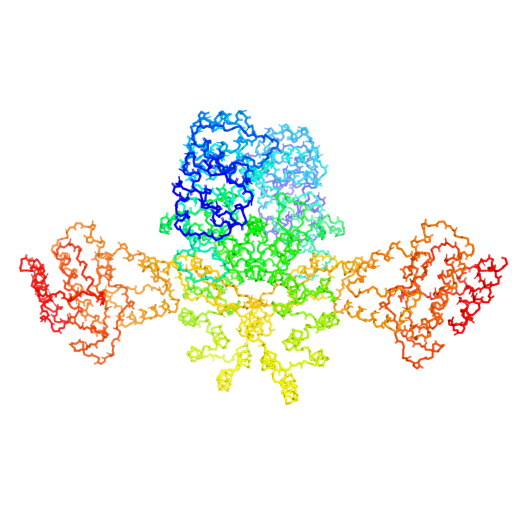 -41.438 -14.75 1 86.06 599 ILE A O 1
ATOM 4852 N N . LYS A 1 600 ? 24.969 -39.969 -16.359 1 82.75 600 LYS A N 1
ATOM 4853 C CA . LYS A 1 600 ? 26.188 -40.469 -16.969 1 82.75 600 LYS A CA 1
ATOM 4854 C C . LYS A 1 600 ? 26.062 -41.969 -17.266 1 82.75 600 LYS A C 1
ATOM 4856 O O . LYS A 1 600 ? 26.906 -42.75 -16.859 1 82.75 600 LYS A O 1
ATOM 4861 N N . ASP A 1 601 ? 24.859 -42.406 -17.719 1 85.81 601 ASP A N 1
ATOM 4862 C CA . ASP A 1 601 ? 24.531 -43.75 -18.172 1 85.81 601 ASP A CA 1
ATOM 4863 C C . ASP A 1 601 ? 24.422 -44.719 -17 1 85.81 601 ASP A C 1
ATOM 4865 O O . ASP A 1 601 ? 24.547 -45.938 -17.172 1 85.81 601 ASP A O 1
ATOM 4869 N N . GLU A 1 602 ? 24.266 -44.094 -15.891 1 89.75 602 GLU A N 1
ATOM 4870 C CA . GLU A 1 602 ? 24 -44.906 -14.695 1 89.75 602 GLU A CA 1
ATOM 4871 C C . GLU A 1 602 ? 22.609 -44.625 -14.148 1 89.75 602 GLU A C 1
ATOM 4873 O O . GLU A 1 602 ? 22.109 -43.5 -14.227 1 89.75 602 GLU A O 1
ATOM 4878 N N . LEU A 1 603 ? 22.047 -45.656 -13.617 1 92.38 603 LEU A N 1
ATOM 4879 C CA . LEU A 1 603 ? 20.703 -45.531 -13.062 1 92.38 603 LEU A CA 1
ATOM 4880 C C . LEU A 1 603 ? 20.75 -45.188 -11.578 1 92.38 603 LEU A C 1
ATOM 4882 O O . LEU A 1 603 ? 21.531 -45.781 -10.828 1 92.38 603 LEU A O 1
ATOM 4886 N N . LYS A 1 604 ? 19.953 -44.156 -11.188 1 90.69 604 LYS A N 1
ATOM 4887 C CA . LYS A 1 604 ? 19.859 -43.781 -9.781 1 90.69 604 LYS A CA 1
ATOM 4888 C C . LYS A 1 604 ? 18.406 -43.594 -9.344 1 90.69 604 LYS A C 1
ATOM 4890 O O . LYS A 1 604 ? 17.641 -42.938 -10.039 1 90.69 604 LYS A O 1
ATOM 4895 N N . LEU A 1 605 ? 18.078 -44.25 -8.266 1 89.12 605 LEU A N 1
ATOM 4896 C CA . LEU A 1 605 ? 16.734 -44.125 -7.719 1 89.12 605 LEU A CA 1
ATOM 4897 C C . LEU A 1 605 ? 16.547 -42.75 -7.086 1 89.12 605 LEU A C 1
ATOM 4899 O O . LEU A 1 605 ? 17.469 -42.219 -6.422 1 89.12 605 LEU A O 1
ATOM 4903 N N . THR A 1 606 ? 15.328 -42.156 -7.367 1 83 606 THR A N 1
ATOM 4904 C CA . THR A 1 606 ? 14.992 -40.875 -6.77 1 83 606 THR A CA 1
ATOM 4905 C C . THR A 1 606 ? 13.547 -40.875 -6.266 1 83 606 THR A C 1
ATOM 4907 O O . THR A 1 606 ? 12.836 -41.844 -6.414 1 83 606 THR A O 1
ATOM 4910 N N . ASN A 1 607 ? 13.148 -39.875 -5.547 1 78.88 607 ASN A N 1
ATOM 4911 C CA . ASN A 1 607 ? 11.812 -39.656 -5.02 1 78.88 607 ASN A CA 1
ATOM 4912 C C . ASN A 1 607 ? 11.43 -40.719 -3.994 1 78.88 607 ASN A C 1
ATOM 4914 O O . ASN A 1 607 ? 11.008 -41.812 -4.359 1 78.88 607 ASN A O 1
ATOM 4918 N N . PHE A 1 608 ? 11.492 -40.469 -2.836 1 85.5 608 PHE A N 1
ATOM 4919 C CA . PHE A 1 608 ? 11.219 -41.406 -1.76 1 85.5 608 PHE A CA 1
ATOM 4920 C C . PHE A 1 608 ? 10.047 -40.938 -0.91 1 85.5 608 PHE A C 1
ATOM 4922 O O . PHE A 1 608 ? 9.914 -41.312 0.253 1 85.5 608 PHE A O 1
ATOM 4929 N N . SER A 1 609 ? 9.234 -40.094 -1.436 1 79.56 609 SER A N 1
ATOM 4930 C CA . SER A 1 609 ? 8.156 -39.469 -0.684 1 79.56 609 SER A CA 1
ATOM 4931 C C . SER A 1 609 ? 7.168 -40.531 -0.162 1 79.56 609 SER A C 1
ATOM 4933 O O . SER A 1 609 ? 6.574 -40.344 0.903 1 79.56 609 SER A O 1
ATOM 4935 N N . GLU A 1 610 ? 6.988 -41.656 -0.907 1 83.06 610 GLU A N 1
ATOM 4936 C CA . GLU A 1 610 ? 6.004 -42.656 -0.517 1 83.06 610 GLU A CA 1
ATOM 4937 C C . GLU A 1 610 ? 6.68 -43.938 -0.008 1 83.06 610 GLU A C 1
ATOM 4939 O O . GLU A 1 610 ? 6.023 -44.938 0.194 1 83.06 610 GLU A O 1
ATOM 4944 N N . SER A 1 611 ? 7.953 -43.812 0.181 1 90.5 611 SER A N 1
ATOM 4945 C CA . SER A 1 611 ? 8.695 -45 0.657 1 90.5 611 SER A CA 1
ATOM 4946 C C . SER A 1 611 ? 8.32 -45.344 2.096 1 90.5 611 SER A C 1
ATOM 4948 O O . SER A 1 611 ? 7.77 -44.5 2.816 1 90.5 611 SER A O 1
ATOM 4950 N N . ILE A 1 612 ? 8.539 -46.562 2.438 1 93.94 612 ILE A N 1
ATOM 4951 C CA . ILE A 1 612 ? 8.164 -47.031 3.762 1 93.94 612 ILE A CA 1
ATOM 4952 C C . ILE A 1 612 ? 9.414 -47.469 4.523 1 93.94 612 ILE A C 1
ATOM 4954 O O . ILE A 1 612 ? 10.188 -48.312 4.031 1 93.94 612 ILE A O 1
ATOM 4958 N N . LEU A 1 613 ? 9.664 -46.906 5.656 1 93.94 613 LEU A N 1
ATOM 4959 C CA . LEU A 1 613 ? 10.742 -47.312 6.555 1 93.94 613 LEU A CA 1
ATOM 4960 C C . LEU A 1 613 ? 10.273 -48.406 7.496 1 93.94 613 LEU A C 1
ATOM 4962 O O . LEU A 1 613 ? 9.391 -48.188 8.32 1 93.94 613 LEU A O 1
ATOM 4966 N N . LEU A 1 614 ? 10.891 -49.562 7.297 1 94.12 614 LEU A N 1
ATOM 4967 C CA . LEU A 1 614 ? 10.516 -50.688 8.141 1 94.12 614 LEU A CA 1
ATOM 4968 C C . LEU A 1 614 ? 11.43 -50.781 9.359 1 94.12 614 LEU A C 1
ATOM 4970 O O . LEU A 1 614 ? 12.562 -50.281 9.328 1 94.12 614 LEU A O 1
ATOM 4974 N N . PRO A 1 615 ? 10.914 -51.375 10.477 1 92.25 615 PRO A N 1
ATOM 4975 C CA . PRO A 1 615 ? 11.789 -51.562 11.641 1 92.25 615 PRO A CA 1
ATOM 4976 C C . PRO A 1 615 ? 13.008 -52.438 11.312 1 92.25 615 PRO A C 1
ATOM 4978 O O . PRO A 1 615 ? 12.953 -53.25 10.406 1 92.25 615 PRO A O 1
ATOM 4981 N N . SER A 1 616 ? 14.109 -52.312 12 1 89.81 616 SER A N 1
ATOM 4982 C CA . SER A 1 616 ? 15.359 -53.031 11.766 1 89.81 616 SER A CA 1
ATOM 4983 C C . SER A 1 616 ? 15.164 -54.531 11.93 1 89.81 616 SER A C 1
ATOM 4985 O O . SER A 1 616 ? 15.914 -55.312 11.344 1 89.81 616 SER A O 1
ATOM 4987 N N . THR A 1 617 ? 14.078 -54.875 12.609 1 90.88 617 THR A N 1
ATOM 4988 C CA . THR A 1 617 ? 13.828 -56.281 12.898 1 90.88 617 THR A CA 1
ATOM 4989 C C . THR A 1 617 ? 12.906 -56.906 11.852 1 90.88 617 THR A C 1
ATOM 4991 O O . THR A 1 617 ? 12.625 -58.094 11.891 1 90.88 617 THR A O 1
ATOM 4994 N N . ALA A 1 618 ? 12.578 -56.094 10.945 1 91.19 618 ALA A N 1
ATOM 4995 C CA . ALA A 1 618 ? 11.602 -56.562 9.969 1 91.19 618 ALA A CA 1
ATOM 4996 C C . ALA A 1 618 ? 12.211 -57.625 9.039 1 91.19 618 ALA A C 1
ATOM 4998 O O . ALA A 1 618 ? 13.367 -57.5 8.633 1 91.19 618 ALA A O 1
ATOM 4999 N N . HIS A 1 619 ? 11.461 -58.688 8.82 1 90.88 619 HIS A N 1
ATOM 5000 C CA . HIS A 1 619 ? 11.828 -59.688 7.809 1 90.88 619 HIS A CA 1
ATOM 5001 C C . HIS A 1 619 ? 11.195 -59.344 6.461 1 90.88 619 HIS A C 1
ATOM 5003 O O . HIS A 1 619 ? 9.984 -59.531 6.277 1 90.88 619 HIS A O 1
ATOM 5009 N N . MET A 1 620 ? 11.93 -58.969 5.527 1 90.5 620 MET A N 1
ATOM 5010 C CA . MET A 1 620 ? 11.492 -58.406 4.258 1 90.5 620 MET A CA 1
ATOM 5011 C C . MET A 1 620 ? 10.633 -59.406 3.484 1 90.5 620 MET A C 1
ATOM 5013 O O . MET A 1 620 ? 9.734 -59.031 2.736 1 90.5 620 MET A O 1
ATOM 5017 N N . ASP A 1 621 ? 10.875 -60.719 3.709 1 85.94 621 ASP A N 1
ATOM 5018 C CA . ASP A 1 621 ? 10.195 -61.75 2.938 1 85.94 621 ASP A CA 1
ATOM 5019 C C . ASP A 1 621 ? 8.758 -61.938 3.416 1 85.94 621 ASP A C 1
ATOM 5021 O O . ASP A 1 621 ? 7.906 -62.406 2.67 1 85.94 621 ASP A O 1
ATOM 5025 N N . THR A 1 622 ? 8.523 -61.406 4.609 1 88.06 622 THR A N 1
ATOM 5026 C CA . THR A 1 622 ? 7.211 -61.719 5.168 1 88.06 622 THR A CA 1
ATOM 5027 C C . THR A 1 622 ? 6.488 -60.438 5.555 1 88.06 622 THR A C 1
ATOM 5029 O O . THR A 1 622 ? 5.266 -60.438 5.719 1 88.06 622 THR A O 1
ATOM 5032 N N . VAL A 1 623 ? 7.195 -59.406 5.617 1 89.62 623 VAL A N 1
ATOM 5033 C CA . VAL A 1 623 ? 6.625 -58.156 6.133 1 89.62 623 VAL A CA 1
ATOM 5034 C C . VAL A 1 623 ? 5.629 -57.594 5.129 1 89.62 623 VAL A C 1
ATOM 5036 O O . VAL A 1 623 ? 5.836 -57.688 3.916 1 89.62 623 VAL A O 1
ATOM 5039 N N . CYS A 1 624 ? 4.469 -57.188 5.66 1 87.62 624 CYS A N 1
ATOM 5040 C CA . CYS A 1 624 ? 3.465 -56.469 4.891 1 87.62 624 CYS A CA 1
ATOM 5041 C C . CYS A 1 624 ? 3.117 -55.156 5.566 1 87.62 624 CYS A C 1
ATOM 5043 O O . CYS A 1 624 ? 2.594 -55.125 6.68 1 87.62 624 CYS A O 1
ATOM 5045 N N . GLU A 1 625 ? 3.537 -54.031 4.977 1 86.06 625 GLU A N 1
ATOM 5046 C CA . GLU A 1 625 ? 3.26 -52.719 5.5 1 86.06 625 GLU A CA 1
ATOM 5047 C C . GLU A 1 625 ? 2.533 -51.844 4.469 1 86.06 625 GLU A C 1
ATOM 5049 O O . GLU A 1 625 ? 3.008 -51.688 3.344 1 86.06 625 GLU A O 1
ATOM 5054 N N . ASP A 1 626 ? 1.357 -51.375 4.777 1 82.19 626 ASP A N 1
ATOM 5055 C CA . ASP A 1 626 ? 0.533 -50.531 3.904 1 82.19 626 ASP A CA 1
ATOM 5056 C C . ASP A 1 626 ? 0.251 -51.25 2.58 1 82.19 626 ASP A C 1
ATOM 5058 O O . ASP A 1 626 ? 0.375 -50.656 1.511 1 82.19 626 ASP A O 1
ATOM 5062 N N . GLU A 1 627 ? 0.159 -52.531 2.594 1 80.94 627 GLU A N 1
ATOM 5063 C CA . GLU A 1 627 ? -0.181 -53.375 1.456 1 80.94 627 GLU A CA 1
ATOM 5064 C C . GLU A 1 627 ? 1.022 -53.594 0.54 1 80.94 627 GLU A C 1
ATOM 5066 O O . GLU A 1 627 ? 0.879 -54.062 -0.585 1 80.94 627 GLU A O 1
ATOM 5071 N N . MET A 1 628 ? 2.146 -53.156 1.098 1 87.81 628 MET A N 1
ATOM 5072 C CA . MET A 1 628 ? 3.375 -53.344 0.329 1 87.81 628 MET A CA 1
ATOM 5073 C C . MET A 1 628 ? 4.145 -54.562 0.823 1 87.81 628 MET A C 1
ATOM 5075 O O . MET A 1 628 ? 4.277 -54.781 2.029 1 87.81 628 MET A O 1
ATOM 5079 N N . THR A 1 629 ? 4.469 -55.344 -0.144 1 90.31 629 THR A N 1
ATOM 5080 C CA . THR A 1 629 ? 5.293 -56.531 0.14 1 90.31 629 THR A CA 1
ATOM 5081 C C . THR A 1 629 ? 6.492 -56.562 -0.801 1 90.31 629 THR A C 1
ATOM 5083 O O . THR A 1 629 ? 6.555 -55.844 -1.784 1 90.31 629 THR A O 1
ATOM 5086 N N . ALA A 1 630 ? 7.418 -57.406 -0.381 1 91.81 630 ALA A N 1
ATOM 5087 C CA . ALA A 1 630 ? 8.578 -57.594 -1.25 1 91.81 630 ALA A CA 1
ATOM 5088 C C . ALA A 1 630 ? 8.164 -58.125 -2.621 1 91.81 630 ALA A C 1
ATOM 5090 O O . ALA A 1 630 ? 8.742 -57.75 -3.641 1 91.81 630 ALA A O 1
ATOM 5091 N N . LYS A 1 631 ? 7.164 -58.938 -2.629 1 89.56 631 LYS A N 1
ATOM 5092 C CA . LYS A 1 631 ? 6.68 -59.531 -3.875 1 89.56 631 LYS A CA 1
ATOM 5093 C C . LYS A 1 631 ? 6.133 -58.469 -4.812 1 89.56 631 LYS A C 1
ATOM 5095 O O . LYS A 1 631 ? 6.34 -58.531 -6.023 1 89.56 631 LYS A O 1
ATOM 5100 N N . ILE A 1 632 ? 5.449 -57.531 -4.172 1 87.81 632 ILE A N 1
ATOM 5101 C CA . ILE A 1 632 ? 4.883 -56.438 -4.965 1 87.81 632 ILE A CA 1
ATOM 5102 C C . ILE A 1 632 ? 6.004 -55.625 -5.582 1 87.81 632 ILE A C 1
ATOM 5104 O O . ILE A 1 632 ? 5.926 -55.219 -6.754 1 87.81 632 ILE A O 1
ATOM 5108 N N . GLU A 1 633 ? 7.031 -55.312 -4.871 1 92.81 633 GLU A N 1
ATOM 5109 C CA . GLU A 1 633 ? 8.141 -54.5 -5.391 1 92.81 633 GLU A CA 1
ATOM 5110 C C . GLU A 1 633 ? 8.898 -55.281 -6.477 1 92.81 633 GLU A C 1
ATOM 5112 O O . GLU A 1 633 ? 9.391 -54.656 -7.438 1 92.81 633 GLU A O 1
ATOM 5117 N N . ILE A 1 634 ? 8.992 -56.594 -6.285 1 93.12 634 ILE A N 1
ATOM 5118 C CA . ILE A 1 634 ? 9.656 -57.406 -7.289 1 93.12 634 ILE A CA 1
ATOM 5119 C C . ILE A 1 634 ? 8.852 -57.375 -8.586 1 93.12 634 ILE A C 1
ATOM 5121 O O . ILE A 1 634 ? 9.43 -57.312 -9.68 1 93.12 634 ILE A O 1
ATOM 5125 N N . LEU A 1 635 ? 7.57 -57.5 -8.367 1 89.06 635 LEU A N 1
ATOM 5126 C CA . LEU A 1 635 ? 6.684 -57.406 -9.523 1 89.06 635 LEU A CA 1
ATOM 5127 C C . LEU A 1 635 ? 6.887 -56.062 -10.258 1 89.06 635 LEU A C 1
ATOM 5129 O O . LEU A 1 635 ? 6.961 -56.062 -11.492 1 89.06 635 LEU A O 1
ATOM 5133 N N . GLN A 1 636 ? 6.953 -54.969 -9.516 1 90.19 636 GLN A N 1
ATOM 5134 C CA . GLN A 1 636 ? 7.152 -53.625 -10.094 1 90.19 636 GLN A CA 1
ATOM 5135 C C . GLN A 1 636 ? 8.5 -53.531 -10.805 1 90.19 636 GLN A C 1
ATOM 5137 O O . GLN A 1 636 ? 8.602 -52.969 -11.891 1 90.19 636 GLN A O 1
ATOM 5142 N N . LEU A 1 637 ? 9.484 -54.094 -10.156 1 93.38 637 LEU A N 1
ATOM 5143 C CA . LEU A 1 637 ? 10.812 -54.062 -10.766 1 93.38 637 LEU A CA 1
ATOM 5144 C C . LEU A 1 637 ? 10.828 -54.875 -12.062 1 93.38 637 LEU A C 1
ATOM 5146 O O . LEU A 1 637 ? 11.539 -54.531 -13.008 1 93.38 637 LEU A O 1
ATOM 5150 N N . GLY A 1 638 ? 10.078 -55.969 -12.109 1 91.94 638 GLY A N 1
ATOM 5151 C CA . GLY A 1 638 ? 9.93 -56.75 -13.328 1 91.94 638 GLY A CA 1
ATOM 5152 C C . GLY A 1 638 ? 9.484 -55.938 -14.516 1 91.94 638 GLY A C 1
ATOM 5153 O O . GLY A 1 638 ? 9.969 -56.125 -15.641 1 91.94 638 GLY A O 1
ATOM 5154 N N . TRP A 1 639 ? 8.641 -55.062 -14.203 1 90.69 639 TRP A N 1
ATOM 5155 C CA . TRP A 1 639 ? 8.133 -54.188 -15.273 1 90.69 639 TRP A CA 1
ATOM 5156 C C . TRP A 1 639 ? 9.219 -53.219 -15.75 1 90.69 639 TRP A C 1
ATOM 5158 O O . TRP A 1 639 ? 9.266 -52.875 -16.938 1 90.69 639 TRP A O 1
ATOM 5168 N N . ILE A 1 640 ? 9.977 -52.719 -14.82 1 94.06 640 ILE A N 1
ATOM 5169 C CA . ILE A 1 640 ? 11.086 -51.844 -15.195 1 94.06 640 ILE A CA 1
ATOM 5170 C C . ILE A 1 640 ? 12.07 -52.594 -16.078 1 94.06 640 ILE A C 1
ATOM 5172 O O . ILE A 1 640 ? 12.516 -52.062 -17.109 1 94.06 640 ILE A O 1
ATOM 5176 N N . ILE A 1 641 ? 12.414 -53.812 -15.688 1 94.38 641 ILE A N 1
ATOM 5177 C CA . ILE A 1 641 ? 13.344 -54.656 -16.438 1 94.38 641 ILE A CA 1
ATOM 5178 C C . ILE A 1 641 ? 12.766 -54.938 -17.828 1 94.38 641 ILE A C 1
ATOM 5180 O O . ILE A 1 641 ? 13.492 -54.938 -18.828 1 94.38 641 ILE A O 1
ATOM 5184 N N . TYR A 1 642 ? 11.492 -55.219 -17.797 1 93.06 642 TYR A N 1
ATOM 5185 C CA . TYR A 1 642 ? 10.82 -55.438 -19.062 1 93.06 642 TYR A CA 1
ATOM 5186 C C . TYR A 1 642 ? 10.969 -54.25 -20 1 93.06 642 TYR A C 1
ATOM 5188 O O . TYR A 1 642 ? 11.234 -54.406 -21.188 1 93.06 642 TYR A O 1
ATOM 5196 N N . SER A 1 643 ? 10.789 -53.125 -19.484 1 94.19 643 SER A N 1
ATOM 5197 C CA . SER A 1 643 ? 10.914 -51.906 -20.281 1 94.19 643 SER A CA 1
ATOM 5198 C C . SER A 1 643 ? 12.328 -51.75 -20.828 1 94.19 643 SER A C 1
ATOM 5200 O O . SER A 1 643 ? 12.508 -51.312 -21.969 1 94.19 643 SER A O 1
ATOM 5202 N N . ILE A 1 644 ? 13.281 -52.062 -20 1 94.75 644 ILE A N 1
ATOM 5203 C CA . ILE A 1 644 ? 14.672 -51.938 -20.422 1 94.75 644 ILE A CA 1
ATOM 5204 C C . ILE A 1 644 ? 14.969 -53 -21.484 1 94.75 644 ILE A C 1
ATOM 5206 O O . ILE A 1 644 ? 15.617 -52.719 -22.5 1 94.75 644 ILE A O 1
ATOM 5210 N N . ALA A 1 645 ? 14.492 -54.188 -21.297 1 93.25 645 ALA A N 1
ATOM 5211 C CA . ALA A 1 645 ? 14.727 -55.312 -22.203 1 93.25 645 ALA A CA 1
ATOM 5212 C C . ALA A 1 645 ? 14.133 -55.031 -23.594 1 93.25 645 ALA A C 1
ATOM 5214 O O . ALA A 1 645 ? 14.742 -55.375 -24.609 1 93.25 645 ALA A O 1
ATOM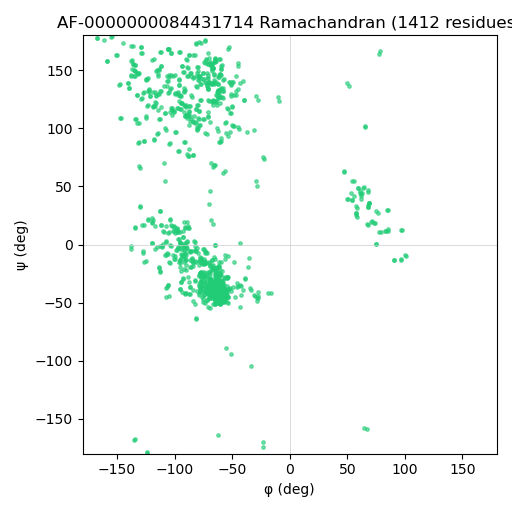 5215 N N . THR A 1 646 ? 12.977 -54.438 -23.578 1 92.25 646 THR A N 1
ATOM 5216 C CA . THR A 1 646 ? 12.312 -54.156 -24.844 1 92.25 646 THR A CA 1
ATOM 5217 C C . THR A 1 646 ? 12.672 -52.75 -25.344 1 92.25 646 THR A C 1
ATOM 5219 O O . THR A 1 646 ? 12.359 -52.406 -26.484 1 92.25 646 THR A O 1
ATOM 5222 N N . TRP A 1 647 ? 13.297 -52 -24.562 1 94 647 TRP A N 1
ATOM 5223 C CA . TRP A 1 647 ? 13.672 -50.594 -24.812 1 94 647 TRP A CA 1
ATOM 5224 C C . TRP A 1 647 ? 12.453 -49.781 -25.219 1 94 647 TRP A C 1
ATOM 5226 O O . TRP A 1 647 ? 12.477 -49.062 -26.219 1 94 647 TRP A O 1
ATOM 5236 N N . ARG A 1 648 ? 11.344 -50 -24.484 1 92.56 648 ARG A N 1
ATOM 5237 C CA . ARG A 1 648 ? 10.078 -49.281 -24.625 1 92.56 648 ARG A CA 1
ATOM 5238 C C . ARG A 1 648 ? 9.5 -48.938 -23.25 1 92.56 648 ARG A C 1
ATOM 5240 O O . ARG A 1 648 ? 9.75 -49.625 -22.266 1 92.56 648 ARG A O 1
ATOM 5247 N N . VAL A 1 649 ? 8.781 -47.875 -23.25 1 91.56 649 VAL A N 1
ATOM 5248 C CA . VAL A 1 649 ? 8.188 -47.375 -22 1 91.56 649 VAL A CA 1
ATOM 5249 C C . VAL A 1 649 ? 6.922 -48.188 -21.688 1 91.56 649 VAL A C 1
ATOM 5251 O O . VAL A 1 649 ? 5.945 -48.125 -22.438 1 91.56 649 VAL A O 1
ATOM 5254 N N . HIS A 1 650 ? 7.016 -49 -20.688 1 84.19 650 HIS A N 1
ATOM 5255 C CA . HIS A 1 650 ? 5.852 -49.719 -20.172 1 84.19 650 HIS A CA 1
ATOM 5256 C C . HIS A 1 650 ? 5.516 -49.281 -18.75 1 84.19 650 HIS A C 1
ATOM 5258 O O . HIS A 1 650 ? 6.203 -49.656 -17.797 1 84.19 650 HIS A O 1
ATOM 5264 N N . ASN A 1 651 ? 4.578 -48.312 -18.625 1 71.94 651 ASN A N 1
ATOM 5265 C CA . ASN A 1 651 ? 4.215 -47.781 -17.328 1 71.94 651 ASN A CA 1
ATOM 5266 C C . ASN A 1 651 ? 3.057 -48.531 -16.703 1 71.94 651 ASN A C 1
ATOM 5268 O O . ASN A 1 651 ? 1.974 -48.625 -17.281 1 71.94 651 ASN A O 1
ATOM 5272 N N . TYR A 1 652 ? 3.332 -49.562 -15.984 1 60.03 652 TYR A N 1
ATOM 5273 C CA . TYR A 1 652 ? 2.221 -50.188 -15.273 1 60.03 652 TYR A CA 1
ATOM 5274 C C . TYR A 1 652 ? 2.016 -49.531 -13.906 1 60.03 652 TYR A C 1
ATOM 5276 O O . TYR A 1 652 ? 2.9 -49.594 -13.047 1 60.03 652 TYR A O 1
ATOM 5284 N N . ARG A 1 653 ? 1.371 -48.469 -13.836 1 54.47 653 ARG A N 1
ATOM 5285 C CA . ARG A 1 653 ? 1.062 -47.781 -12.578 1 54.47 653 ARG A CA 1
ATOM 5286 C C . ARG A 1 653 ? 0.07 -48.594 -11.758 1 54.47 653 ARG A C 1
ATOM 5288 O O . ARG A 1 653 ? -1.133 -48.562 -12.023 1 54.47 653 ARG A O 1
ATOM 5295 N N . PHE A 1 654 ? 0.522 -49.719 -11.234 1 49.22 654 PHE A N 1
ATOM 5296 C CA . PHE A 1 654 ? -0.314 -50.688 -10.539 1 49.22 654 PHE A CA 1
ATOM 5297 C C . PHE A 1 654 ? -1.21 -50 -9.516 1 49.22 654 PHE A C 1
ATOM 5299 O O . PHE A 1 654 ? -2.326 -50.438 -9.258 1 49.22 654 PHE A O 1
ATOM 5306 N N . PHE A 1 655 ? -0.689 -49.062 -8.703 1 46.62 655 PHE A N 1
ATOM 5307 C CA . PHE A 1 655 ? -1.399 -48.781 -7.461 1 46.62 655 PHE A CA 1
ATOM 5308 C C . PHE A 1 655 ? -2.381 -47.625 -7.664 1 46.62 655 PHE A C 1
ATOM 5310 O O . PHE A 1 655 ? -2.834 -47 -6.699 1 46.62 655 PHE A O 1
ATOM 5317 N N . ASN A 1 656 ? -2.627 -47.25 -8.727 1 43.97 656 ASN A N 1
ATOM 5318 C CA . ASN A 1 656 ? -3.74 -46.406 -8.352 1 43.97 656 ASN A CA 1
ATOM 5319 C C . ASN A 1 656 ? -4.855 -47.188 -7.668 1 43.97 656 ASN A C 1
ATOM 5321 O O . ASN A 1 656 ? -5.332 -48.188 -8.203 1 43.97 656 ASN A O 1
ATOM 5325 N N . ARG A 1 657 ? -4.793 -47.312 -6.391 1 42.44 657 ARG A N 1
ATOM 5326 C CA . ARG A 1 657 ? -5.758 -47.969 -5.52 1 42.44 657 ARG A CA 1
ATOM 5327 C C . ARG A 1 657 ? -7.113 -48.125 -6.207 1 42.44 657 ARG A C 1
ATOM 5329 O O . ARG A 1 657 ? -8.016 -48.781 -5.68 1 42.44 657 ARG A O 1
ATOM 5336 N N . LEU A 1 658 ? -7.543 -47.094 -6.922 1 42.5 658 LEU A N 1
ATOM 5337 C CA . LEU A 1 658 ? -8.984 -47.281 -7.039 1 42.5 658 LEU A CA 1
ATOM 5338 C C . LEU A 1 658 ? -9.32 -48.688 -7.543 1 42.5 658 LEU A C 1
ATOM 5340 O O . LEU A 1 658 ? -10.164 -49.375 -6.965 1 42.5 658 LEU A O 1
ATOM 5344 N N . ASN A 1 659 ? -9.547 -49 -9.023 1 41.16 659 ASN A N 1
ATOM 5345 C CA . ASN A 1 659 ? -10.352 -50.094 -9.562 1 41.16 659 ASN A CA 1
ATOM 5346 C C . ASN A 1 659 ? -9.5 -51.094 -10.328 1 41.16 659 ASN A C 1
ATOM 5348 O O . ASN A 1 659 ? -10.016 -51.844 -11.148 1 41.16 659 ASN A O 1
ATOM 5352 N N . THR A 1 660 ? -8.18 -50.906 -10.484 1 47.28 660 THR A N 1
ATOM 5353 C CA . THR A 1 660 ? -7.785 -51.906 -11.469 1 47.28 660 THR A CA 1
ATOM 5354 C C . THR A 1 660 ? -7.105 -53.094 -10.781 1 47.28 660 THR A C 1
ATOM 5356 O O . THR A 1 660 ? -6.145 -52.906 -10.031 1 47.28 660 THR A O 1
ATOM 5359 N N . PRO A 1 661 ? -7.711 -54.281 -10.758 1 53.59 661 PRO A N 1
ATOM 5360 C CA . PRO A 1 661 ? -7.117 -55.5 -10.203 1 53.59 661 PRO A CA 1
ATOM 5361 C C . PRO A 1 661 ? -5.699 -55.75 -10.719 1 53.59 661 PRO A C 1
ATOM 5363 O O . PRO A 1 661 ? -5.336 -55.25 -11.797 1 53.59 661 PRO A O 1
ATOM 5366 N N . TRP A 1 662 ? -4.801 -56.188 -9.875 1 56.53 662 TRP A N 1
ATOM 5367 C CA . TRP A 1 662 ? -3.482 -56.688 -10.281 1 56.53 662 TRP A CA 1
ATOM 5368 C C . TRP A 1 662 ? -3.574 -57.531 -11.547 1 56.53 662 TRP A C 1
ATOM 5370 O O . TRP A 1 662 ? -4.5 -58.312 -11.695 1 56.53 662 TRP A O 1
ATOM 5380 N N . PRO A 1 663 ? -2.803 -57.125 -12.523 1 58.09 663 PRO A N 1
ATOM 5381 C CA . PRO A 1 663 ? -2.875 -57.969 -13.719 1 58.09 663 PRO A CA 1
ATOM 5382 C C . PRO A 1 663 ? -2.689 -59.438 -13.422 1 58.09 663 PRO A C 1
ATOM 5384 O O . PRO A 1 663 ? -1.943 -59.812 -12.508 1 58.09 663 PRO A O 1
ATOM 5387 N N . THR A 1 664 ? -3.576 -60.25 -13.898 1 62.53 664 THR A N 1
ATOM 5388 C CA . THR A 1 664 ? -3.439 -61.688 -13.844 1 62.53 664 THR A CA 1
ATOM 5389 C C . THR A 1 664 ? -2.291 -62.156 -14.734 1 62.53 664 THR A C 1
ATOM 5391 O O . THR A 1 664 ? -1.972 -61.5 -15.734 1 62.53 664 THR A O 1
ATOM 5394 N N . PRO A 1 665 ? -1.458 -63.125 -14.266 1 62.62 665 PRO A N 1
ATOM 5395 C CA . PRO A 1 665 ? -0.345 -63.656 -15.062 1 62.62 665 PRO A CA 1
ATOM 5396 C C . PRO A 1 665 ? -0.699 -63.812 -16.531 1 62.62 665 PRO A C 1
ATOM 5398 O O . PRO A 1 665 ? 0.166 -63.688 -17.406 1 62.62 665 PRO A O 1
ATOM 5401 N N . GLU A 1 666 ? -1.996 -64.062 -16.734 1 65.19 666 GLU A N 1
ATOM 5402 C CA . GLU A 1 666 ? -2.414 -64.312 -18.109 1 65.19 666 GLU A CA 1
ATOM 5403 C C . GLU A 1 666 ? -2.389 -63 -18.922 1 65.19 666 GLU A C 1
ATOM 5405 O O . GLU A 1 666 ? -2.316 -63.031 -20.141 1 65.19 666 GLU A O 1
ATOM 5410 N N . SER A 1 667 ? -2.336 -61.969 -18.172 1 71.62 667 SER A N 1
ATOM 5411 C CA . SER A 1 667 ? -2.453 -60.688 -18.875 1 71.62 667 SER A CA 1
ATOM 5412 C C . SER A 1 667 ? -1.08 -60.125 -19.203 1 71.62 667 SER A C 1
ATOM 5414 O O . SER A 1 667 ? -0.976 -59.125 -19.922 1 71.62 667 SER A O 1
ATOM 5416 N N . PHE A 1 668 ? -0.056 -60.875 -18.812 1 79.56 668 PHE A N 1
ATOM 5417 C CA . PHE A 1 668 ? 1.291 -60.344 -19.031 1 79.56 668 PHE A CA 1
ATOM 5418 C C . PHE A 1 668 ? 1.784 -60.688 -20.438 1 79.56 668 PHE A C 1
ATOM 5420 O O . PHE A 1 668 ? 1.421 -61.719 -21 1 79.56 668 PHE A O 1
ATOM 5427 N N . PRO A 1 669 ? 2.539 -59.875 -20.984 1 81.69 669 PRO A N 1
ATOM 5428 C CA . PRO A 1 669 ? 3.154 -60.219 -22.266 1 81.69 669 PRO A CA 1
ATOM 5429 C C . PRO A 1 669 ? 4.047 -61.469 -22.172 1 81.69 669 PRO A C 1
ATOM 5431 O O . PRO A 1 669 ? 4.602 -61.75 -21.109 1 81.69 669 PRO A O 1
ATOM 5434 N N . PRO A 1 670 ? 4.043 -62.219 -23.297 1 82.75 670 PRO A N 1
ATOM 5435 C CA . PRO A 1 670 ? 4.93 -63.375 -23.297 1 82.75 670 PRO A CA 1
ATOM 5436 C C . PRO A 1 670 ? 6.402 -63 -23.172 1 82.75 670 PRO A C 1
ATOM 5438 O O . PRO A 1 670 ? 6.836 -62 -23.766 1 82.75 670 PRO A O 1
ATOM 5441 N N . THR A 1 671 ? 7.105 -63.656 -22.297 1 86.62 671 THR A N 1
ATOM 5442 C CA . THR A 1 671 ? 8.492 -63.281 -22.047 1 86.62 671 THR A CA 1
ATOM 5443 C C . THR A 1 671 ? 9.445 -64.375 -22.578 1 86.62 671 THR A C 1
ATOM 5445 O O . THR A 1 671 ? 10.664 -64.188 -22.484 1 86.62 671 THR A O 1
ATOM 5448 N N . ASP A 1 672 ? 9.094 -65.5 -23.156 1 82.81 672 ASP A N 1
ATOM 5449 C CA . ASP A 1 672 ? 9.914 -66.625 -23.516 1 82.81 672 ASP A CA 1
ATOM 5450 C C . ASP A 1 672 ? 10.992 -66.25 -24.531 1 82.81 672 ASP A C 1
ATOM 5452 O O . ASP A 1 672 ? 12.133 -66.688 -24.438 1 82.81 672 ASP A O 1
ATOM 5456 N N . ASP A 1 673 ? 10.703 -65.438 -25.5 1 83.25 673 ASP A N 1
ATOM 5457 C CA . ASP A 1 673 ? 11.672 -65.125 -26.547 1 83.25 673 ASP A CA 1
ATOM 5458 C C . ASP A 1 673 ? 12.289 -63.719 -26.297 1 83.25 673 ASP A C 1
ATOM 5460 O O . ASP A 1 673 ? 12.992 -63.188 -27.156 1 83.25 673 ASP A O 1
ATOM 5464 N N . LEU A 1 674 ? 12.086 -63.312 -25.109 1 86.88 674 LEU A N 1
ATOM 5465 C CA . LEU A 1 674 ? 12.555 -61.969 -24.797 1 86.88 674 LEU A CA 1
ATOM 5466 C C . LEU A 1 674 ? 13.93 -62 -24.141 1 86.88 674 LEU A C 1
ATOM 5468 O O . LEU A 1 674 ? 14.211 -62.906 -23.344 1 86.88 674 LEU A O 1
ATOM 5472 N N . PHE A 1 675 ? 14.797 -61.031 -24.625 1 85 675 PHE A N 1
ATOM 5473 C CA . PHE A 1 675 ? 16.047 -60.812 -23.891 1 85 675 PHE A CA 1
ATOM 5474 C C . PHE A 1 675 ? 15.766 -60.625 -22.406 1 85 675 PHE A C 1
ATOM 5476 O O . PHE A 1 675 ? 14.945 -59.781 -22.031 1 85 675 PHE A O 1
ATOM 5483 N N . CYS A 1 676 ? 16.297 -61.5 -21.422 1 89.19 676 CYS A N 1
ATOM 5484 C CA . CYS A 1 676 ? 16.078 -61.5 -19.984 1 89.19 676 CYS A CA 1
ATOM 5485 C C . CYS A 1 676 ? 14.664 -61.938 -19.641 1 89.19 676 CYS A C 1
ATOM 5487 O O . CYS A 1 676 ? 14.148 -61.594 -18.562 1 89.19 676 CYS A O 1
ATOM 5489 N N . GLY A 1 677 ? 14.047 -62.562 -20.5 1 91.31 677 GLY A N 1
ATOM 5490 C CA . GLY A 1 677 ? 12.664 -63 -20.359 1 91.31 677 GLY A CA 1
ATOM 5491 C C . GLY A 1 677 ? 12.445 -63.906 -19.156 1 91.31 677 GLY A C 1
ATOM 5492 O O . GLY A 1 677 ? 11.398 -63.844 -18.5 1 91.31 677 GLY A O 1
ATOM 5493 N N . ARG A 1 678 ? 13.414 -64.75 -18.984 1 90.94 678 ARG A N 1
ATOM 5494 C CA . ARG A 1 678 ? 13.312 -65.688 -17.844 1 90.94 678 ARG A CA 1
ATOM 5495 C C . ARG A 1 678 ? 13.211 -64.875 -16.531 1 90.94 678 ARG A C 1
ATOM 5497 O O . ARG A 1 678 ? 12.391 -65.25 -15.664 1 90.94 678 ARG A O 1
ATOM 5504 N N . ILE A 1 679 ? 14.023 -63.938 -16.422 1 93.75 679 ILE A N 1
ATOM 5505 C CA . ILE A 1 679 ? 14.039 -63.125 -15.203 1 93.75 679 ILE A CA 1
ATOM 5506 C C . ILE A 1 679 ? 12.703 -62.375 -15.062 1 93.75 679 ILE A C 1
ATOM 5508 O O . ILE A 1 679 ? 12.094 -62.406 -14 1 93.75 679 ILE A O 1
ATOM 5512 N N . VAL A 1 680 ? 12.211 -61.719 -16.078 1 93.75 680 VAL A N 1
ATOM 5513 C CA . VAL A 1 680 ? 10.969 -60.969 -16.078 1 93.75 680 VAL A CA 1
ATOM 5514 C C . VAL A 1 680 ? 9.797 -61.875 -15.75 1 93.75 680 VAL A C 1
ATOM 5516 O O . VAL A 1 680 ? 8.945 -61.531 -14.922 1 93.75 680 VAL A O 1
ATOM 5519 N N . GLY A 1 681 ? 9.797 -62.969 -16.406 1 90.38 681 GLY A N 1
ATOM 5520 C CA . GLY A 1 681 ? 8.727 -63.938 -16.156 1 90.38 681 GLY A CA 1
ATOM 5521 C C . GLY A 1 681 ? 8.656 -64.375 -14.719 1 90.38 681 GLY A C 1
ATOM 5522 O O . GLY A 1 681 ? 7.57 -64.5 -14.148 1 90.38 681 GLY A O 1
ATOM 5523 N N . LYS A 1 682 ? 9.789 -64.688 -14.188 1 92.56 682 LYS A N 1
ATOM 5524 C CA . LYS A 1 682 ? 9.836 -65.188 -12.797 1 92.56 682 LYS A CA 1
ATOM 5525 C C . LYS A 1 682 ? 9.406 -64.062 -11.844 1 92.56 682 LYS A C 1
ATOM 5527 O O . LYS A 1 682 ? 8.789 -64.312 -10.812 1 92.56 682 LYS A O 1
ATOM 5532 N N . CYS A 1 683 ? 9.789 -62.812 -12.094 1 92.88 683 CYS A N 1
ATOM 5533 C CA . CYS A 1 683 ? 9.312 -61.688 -11.297 1 92.88 683 CYS A CA 1
ATOM 5534 C C . CYS A 1 683 ? 7.789 -61.625 -11.289 1 92.88 683 CYS A C 1
ATOM 5536 O O . CYS A 1 683 ? 7.18 -61.406 -10.234 1 92.88 683 CYS A O 1
ATOM 5538 N N . TRP A 1 684 ? 7.145 -61.844 -12.43 1 89.19 684 TRP A N 1
ATOM 5539 C CA . TRP A 1 684 ? 5.707 -61.688 -12.609 1 89.19 684 TRP A CA 1
ATOM 5540 C C . TRP A 1 684 ? 4.945 -62.875 -12.023 1 89.19 684 TRP A C 1
ATOM 5542 O O . TRP A 1 684 ? 3.795 -62.75 -11.602 1 89.19 684 TRP A O 1
ATOM 5552 N N . ARG A 1 685 ? 5.621 -64 -11.938 1 86.88 685 ARG A N 1
ATOM 5553 C CA . ARG A 1 685 ? 4.984 -65.188 -11.406 1 86.88 685 ARG A CA 1
ATOM 5554 C C . ARG A 1 685 ? 5.293 -65.375 -9.922 1 86.88 685 ARG A C 1
ATOM 5556 O O . ARG A 1 685 ? 5.012 -66.438 -9.344 1 86.88 685 ARG A O 1
ATOM 5563 N N . GLU A 1 686 ? 5.965 -64.438 -9.359 1 88.88 686 GLU A N 1
ATOM 5564 C CA . GLU A 1 686 ? 6.285 -64.375 -7.938 1 88.88 686 GLU A CA 1
ATOM 5565 C C . GLU A 1 686 ? 7.152 -65.562 -7.547 1 88.88 686 GLU A C 1
ATOM 5567 O O . GLU A 1 686 ? 6.895 -66.25 -6.535 1 88.88 686 GLU A O 1
ATOM 5572 N N . GLU A 1 687 ? 8.102 -65.875 -8.312 1 91.81 687 GLU A N 1
ATOM 5573 C CA . GLU A 1 687 ? 8.945 -67 -8.078 1 91.81 687 GLU A CA 1
ATOM 5574 C C . GLU A 1 687 ? 10.18 -66.625 -7.25 1 91.81 687 GLU A C 1
ATOM 5576 O O . GLU A 1 687 ? 10.891 -67.5 -6.766 1 91.81 687 GLU A O 1
ATOM 5581 N N . TYR A 1 688 ? 10.391 -65.438 -7.137 1 94.38 688 TYR A N 1
ATOM 5582 C CA . TYR A 1 688 ? 11.5 -65 -6.293 1 94.38 688 TYR A CA 1
ATOM 5583 C C . TYR A 1 688 ? 11.047 -64.75 -4.855 1 94.38 688 TYR A C 1
ATOM 5585 O O . TYR A 1 688 ? 10.047 -64.062 -4.617 1 94.38 688 TYR A O 1
ATOM 5593 N N . ASP A 1 689 ? 11.773 -65.25 -3.912 1 90.5 689 ASP A N 1
ATOM 5594 C CA . ASP A 1 689 ? 11.422 -65.188 -2.5 1 90.5 689 ASP A CA 1
ATOM 5595 C C . ASP A 1 689 ? 11.836 -63.812 -1.939 1 90.5 689 ASP A C 1
ATOM 5597 O O . ASP A 1 689 ? 11.242 -63.312 -0.974 1 90.5 689 ASP A O 1
ATOM 5601 N N . SER A 1 690 ? 12.828 -63.312 -2.477 1 94.44 690 SER A N 1
ATOM 5602 C CA . SER A 1 690 ? 13.352 -62.031 -2.014 1 94.44 690 SER A CA 1
ATOM 5603 C C . SER A 1 690 ? 14.023 -61.281 -3.148 1 94.44 690 SER A C 1
ATOM 5605 O O . SER A 1 690 ? 14.344 -61.844 -4.191 1 94.44 690 SER A O 1
ATOM 5607 N N . MET A 1 691 ? 14.203 -59.969 -2.885 1 95.38 691 MET A N 1
ATOM 5608 C CA . MET A 1 691 ? 14.922 -59.156 -3.85 1 95.38 691 MET A CA 1
ATOM 5609 C C . MET A 1 691 ? 16.359 -59.625 -4.035 1 95.38 691 MET A C 1
ATOM 5611 O O . MET A 1 691 ? 16.922 -59.531 -5.125 1 95.38 691 MET A O 1
ATOM 5615 N N . ASP A 1 692 ? 16.891 -60.125 -2.969 1 95.81 692 ASP A N 1
ATOM 5616 C CA . ASP A 1 692 ? 18.25 -60.656 -3.035 1 95.81 692 ASP A CA 1
ATOM 5617 C C . ASP A 1 692 ? 18.312 -61.906 -3.932 1 95.81 692 ASP A C 1
ATOM 5619 O O . ASP A 1 692 ? 19.297 -62.094 -4.656 1 95.81 692 ASP A O 1
ATOM 5623 N N . ALA A 1 693 ? 17.359 -62.719 -3.83 1 96 693 ALA A N 1
ATOM 5624 C CA . ALA A 1 693 ? 17.281 -63.906 -4.703 1 96 693 ALA A CA 1
ATOM 5625 C C . ALA A 1 693 ? 17.234 -63.5 -6.172 1 96 693 ALA A C 1
ATOM 5627 O O . ALA A 1 693 ? 17.875 -64.125 -7.016 1 96 693 ALA A O 1
ATOM 5628 N N . LEU A 1 694 ? 16.438 -62.531 -6.398 1 96.56 694 LEU A N 1
ATOM 5629 C CA . LEU A 1 694 ? 16.391 -62 -7.754 1 96.56 694 LEU A CA 1
ATOM 5630 C C . LEU A 1 694 ? 17.75 -61.469 -8.188 1 96.56 694 LEU A C 1
ATOM 5632 O O . LEU A 1 694 ? 18.203 -61.75 -9.297 1 96.56 694 LEU A O 1
ATOM 5636 N N . ASN A 1 695 ? 18.406 -60.719 -7.363 1 96.44 695 ASN A N 1
ATOM 5637 C CA . ASN A 1 695 ? 19.719 -60.156 -7.656 1 96.44 695 ASN A CA 1
ATOM 5638 C C . ASN A 1 695 ? 20.75 -61.25 -7.938 1 96.44 695 ASN A C 1
ATOM 5640 O O . ASN A 1 695 ? 21.547 -61.156 -8.875 1 96.44 695 ASN A O 1
ATOM 5644 N N . GLN A 1 696 ? 20.781 -62.281 -7.203 1 94.94 696 GLN A N 1
ATOM 5645 C CA . GLN A 1 696 ? 21.734 -63.375 -7.359 1 94.94 696 GLN A CA 1
ATOM 5646 C C . GLN A 1 696 ? 21.516 -64.062 -8.688 1 94.94 696 GLN A C 1
ATOM 5648 O O . GLN A 1 696 ? 22.484 -64.375 -9.398 1 94.94 696 GLN A O 1
ATOM 5653 N N . GLU A 1 697 ? 20.281 -64.312 -8.953 1 94.88 697 GLU A N 1
ATOM 5654 C CA . GLU A 1 697 ? 20 -65 -10.211 1 94.88 697 GLU A CA 1
ATOM 5655 C C . GLU A 1 697 ? 20.344 -64.125 -11.406 1 94.88 697 GLU A C 1
ATOM 5657 O O . GLU A 1 697 ? 20.875 -64.625 -12.406 1 94.88 697 GLU A O 1
ATOM 5662 N N . ALA A 1 698 ? 19.938 -62.906 -11.281 1 94.88 698 ALA A N 1
ATOM 5663 C CA . ALA A 1 698 ? 20.25 -62 -12.367 1 94.88 698 ALA A CA 1
ATOM 5664 C C . ALA A 1 698 ? 21.766 -61.938 -12.609 1 94.88 698 ALA A C 1
ATOM 5666 O O . ALA A 1 698 ? 22.219 -61.969 -13.758 1 94.88 698 ALA A O 1
ATOM 5667 N N . HIS A 1 699 ? 22.516 -61.906 -11.555 1 92.31 699 HIS A N 1
ATOM 5668 C CA . HIS A 1 699 ? 23.969 -61.844 -11.68 1 92.31 699 HIS A CA 1
ATOM 5669 C C . HIS A 1 699 ? 24.516 -63.156 -12.266 1 92.31 699 HIS A C 1
ATOM 5671 O O . HIS A 1 699 ? 25.453 -63.125 -13.07 1 92.31 699 HIS A O 1
ATOM 5677 N N . SER A 1 700 ? 23.969 -64.25 -11.898 1 91.12 700 SER A N 1
ATOM 5678 C CA . SER A 1 700 ? 24.422 -65.562 -12.375 1 91.12 700 SER A CA 1
ATOM 5679 C C . SER A 1 700 ? 24.078 -65.75 -13.852 1 91.12 700 SER A C 1
ATOM 5681 O O . SER A 1 700 ? 24.906 -66.25 -14.617 1 91.12 700 SER A O 1
ATOM 5683 N N . LEU A 1 701 ? 22.969 -65.312 -14.234 1 89.12 701 LEU A N 1
ATOM 5684 C CA . LEU A 1 701 ? 22.484 -65.562 -15.594 1 89.12 701 LEU A CA 1
ATOM 5685 C C . LEU A 1 701 ? 23.094 -64.5 -16.562 1 89.12 701 LEU A C 1
ATOM 5687 O O . LEU A 1 701 ? 23.469 -64.875 -17.688 1 89.12 701 LEU A O 1
ATOM 5691 N N . LEU A 1 702 ? 23.203 -63.312 -16.141 1 89.25 702 LEU A N 1
ATOM 5692 C CA . LEU A 1 702 ? 23.562 -62.25 -17.078 1 89.25 702 LEU A CA 1
ATOM 5693 C C . LEU A 1 702 ? 25.062 -62.031 -17.094 1 89.25 702 LEU A C 1
ATOM 5695 O O . LEU A 1 702 ? 25.625 -61.562 -18.094 1 89.25 702 LEU A O 1
ATOM 5699 N N . HIS A 1 703 ? 25.75 -62.281 -16 1 75.75 703 HIS A N 1
ATOM 5700 C CA . HIS A 1 703 ? 27.203 -62.125 -16 1 75.75 703 HIS A CA 1
ATOM 5701 C C . HIS A 1 703 ? 27.859 -63.125 -16.953 1 75.75 703 HIS A C 1
ATOM 5703 O O . HIS A 1 703 ? 28.891 -62.812 -17.562 1 75.75 703 HIS A O 1
ATOM 5709 N N . ILE A 1 704 ? 27.266 -64.25 -17.188 1 64.88 704 ILE A N 1
ATOM 5710 C CA . ILE A 1 704 ? 27.766 -65.25 -18.125 1 64.88 704 ILE A CA 1
ATOM 5711 C C . ILE A 1 704 ? 27.625 -64.75 -19.547 1 64.88 704 ILE A C 1
ATOM 5713 O O . ILE A 1 704 ? 28.516 -65 -20.375 1 64.88 704 ILE A O 1
ATOM 5717 N N . PHE A 1 705 ? 26.625 -64.062 -19.797 1 63.5 705 PHE A N 1
ATOM 5718 C CA . PHE A 1 705 ? 26.375 -63.562 -21.141 1 63.5 705 PHE A CA 1
ATOM 5719 C C . PHE A 1 705 ? 27.359 -62.469 -21.5 1 63.5 705 PHE A C 1
ATOM 5721 O O . PHE A 1 705 ? 27.719 -62.312 -22.672 1 63.5 705 PHE A O 1
ATOM 5728 N N . LYS A 1 706 ? 27.828 -61.562 -20.594 1 62.06 706 LYS A N 1
ATOM 5729 C CA . LYS A 1 706 ? 28.781 -60.469 -20.859 1 62.06 706 LYS A CA 1
ATOM 5730 C C . LYS A 1 706 ? 30.172 -61.031 -21.172 1 62.06 706 LYS A C 1
ATOM 5732 O O . LYS A 1 706 ? 30.891 -60.469 -21.984 1 62.06 706 LYS A O 1
ATOM 5737 N N . GLU A 1 707 ? 30.672 -62.062 -20.516 1 52.69 707 GLU A N 1
ATOM 5738 C CA . GLU A 1 707 ? 31.984 -62.688 -20.766 1 52.69 707 GLU A CA 1
ATOM 5739 C C . GLU A 1 707 ? 31.969 -63.5 -22.047 1 52.69 707 GLU A C 1
ATOM 5741 O O . GLU A 1 707 ? 33.031 -63.781 -22.625 1 52.69 707 GLU A O 1
ATOM 5746 N N . CYS A 1 708 ? 30.922 -63.781 -22.578 1 43.59 708 CYS A N 1
ATOM 5747 C CA . CYS A 1 708 ? 30.953 -64.5 -23.844 1 43.59 708 CYS A CA 1
ATOM 5748 C C . CYS A 1 708 ? 30.891 -63.531 -25.031 1 43.59 708 CYS A C 1
ATOM 5750 O O . CYS A 1 708 ? 30.141 -62.562 -25 1 43.59 708 CYS A O 1
ATOM 5752 N N . MET B 1 1 ? 55.938 27.797 -11.062 1 44.16 1 MET B N 1
ATOM 5753 C CA . MET B 1 1 ? 54.625 27.219 -11.016 1 44.16 1 MET B CA 1
ATOM 5754 C C . MET B 1 1 ? 54.656 25.828 -10.391 1 44.16 1 MET B C 1
ATOM 5756 O O . MET B 1 1 ? 55.406 24.969 -10.82 1 44.16 1 MET B O 1
ATOM 5760 N N . GLU B 1 2 ? 54.25 25.75 -9.203 1 65.88 2 GLU B N 1
ATOM 5761 C CA . GLU B 1 2 ? 54.344 24.469 -8.508 1 65.88 2 GLU B CA 1
ATOM 5762 C C . GLU B 1 2 ? 53.656 23.375 -9.297 1 65.88 2 GLU B C 1
ATOM 5764 O O . GLU B 1 2 ? 52.562 23.594 -9.852 1 65.88 2 GLU B O 1
ATOM 5769 N N . THR B 1 3 ? 54.344 22.359 -9.75 1 78.94 3 THR B N 1
ATOM 5770 C CA . THR B 1 3 ? 53.844 21.234 -10.562 1 78.94 3 THR B CA 1
ATOM 5771 C C . THR B 1 3 ? 53.156 20.203 -9.68 1 78.94 3 THR B C 1
ATOM 5773 O O . THR B 1 3 ? 53.656 19.844 -8.617 1 78.94 3 THR B O 1
ATOM 5776 N N . PHE B 1 4 ? 51.875 19.922 -9.898 1 87.12 4 PHE B N 1
ATOM 5777 C CA . PHE B 1 4 ? 51.125 18.922 -9.164 1 87.12 4 PHE B CA 1
ATOM 5778 C C . PHE B 1 4 ? 51.062 17.609 -9.914 1 87.12 4 PHE B C 1
ATOM 5780 O O . PHE B 1 4 ? 50.969 17.578 -11.141 1 87.12 4 PHE B O 1
ATOM 5787 N N . ASN B 1 5 ? 51.406 16.5 -9.297 1 87.38 5 ASN B N 1
ATOM 5788 C CA . ASN B 1 5 ? 51.375 15.164 -9.883 1 87.38 5 ASN B CA 1
ATOM 5789 C C . ASN B 1 5 ? 50.75 14.133 -8.945 1 87.38 5 ASN B C 1
ATOM 5791 O O . ASN B 1 5 ? 50.094 14.5 -7.98 1 87.38 5 ASN B O 1
ATOM 5795 N N . HIS B 1 6 ? 50.906 12.914 -9.273 1 88.19 6 HIS B N 1
ATOM 5796 C CA . HIS B 1 6 ? 50.219 11.828 -8.586 1 88.19 6 HIS B CA 1
ATOM 5797 C C . HIS B 1 6 ? 50.719 11.695 -7.145 1 88.19 6 HIS B C 1
ATOM 5799 O O . HIS B 1 6 ? 50 11.141 -6.301 1 88.19 6 HIS B O 1
ATOM 5805 N N . ILE B 1 7 ? 51.844 12.25 -6.832 1 86.88 7 ILE B N 1
ATOM 5806 C CA . ILE B 1 7 ? 52.344 12.195 -5.469 1 86.88 7 ILE B CA 1
ATOM 5807 C C . ILE B 1 7 ? 51.469 13.047 -4.555 1 86.88 7 ILE B C 1
ATOM 5809 O O . ILE B 1 7 ? 51.25 12.688 -3.398 1 86.88 7 ILE B O 1
ATOM 5813 N N . ASN B 1 8 ? 51 14.156 -5.051 1 88.44 8 ASN B N 1
ATOM 5814 C CA . ASN B 1 8 ? 50.156 15.055 -4.277 1 88.44 8 ASN B CA 1
ATOM 5815 C C . ASN B 1 8 ? 48.844 14.375 -3.879 1 88.44 8 ASN B C 1
ATOM 5817 O O . ASN B 1 8 ? 48.25 14.734 -2.867 1 88.44 8 ASN B O 1
ATOM 5821 N N . LEU B 1 9 ? 48.406 13.398 -4.629 1 90.5 9 LEU B N 1
ATOM 5822 C CA . LEU B 1 9 ? 47.156 12.695 -4.383 1 90.5 9 LEU B CA 1
ATOM 5823 C C . LEU B 1 9 ? 47.312 11.688 -3.25 1 90.5 9 LEU B C 1
ATOM 5825 O O . LEU B 1 9 ? 46.312 11.18 -2.732 1 90.5 9 LEU B O 1
ATOM 5829 N N . ARG B 1 10 ? 48.562 11.422 -2.807 1 87.38 10 ARG B N 1
ATOM 5830 C CA . ARG B 1 10 ? 48.812 10.484 -1.725 1 87.38 10 ARG B CA 1
ATOM 5831 C C . ARG B 1 10 ? 48.938 11.211 -0.388 1 87.38 10 ARG B C 1
ATOM 5833 O O . ARG B 1 10 ? 48.812 10.594 0.672 1 87.38 10 ARG B O 1
ATOM 5840 N N . ILE B 1 11 ? 49.219 12.547 -0.535 1 87 11 ILE B N 1
ATOM 5841 C CA . ILE B 1 11 ? 49.375 13.336 0.685 1 87 11 ILE B CA 1
ATOM 5842 C C . ILE B 1 11 ? 48 13.656 1.251 1 87 11 ILE B C 1
ATOM 5844 O O . ILE B 1 11 ? 47.156 14.25 0.567 1 87 11 ILE B O 1
ATOM 5848 N N . LYS B 1 12 ? 47.719 13.289 2.545 1 85.38 12 LYS B N 1
ATOM 5849 C CA . LYS B 1 12 ? 46.375 13.414 3.1 1 85.38 12 LYS B CA 1
ATOM 5850 C C . LYS B 1 12 ? 46.281 14.578 4.078 1 85.38 12 LYS B C 1
ATOM 5852 O O . LYS B 1 12 ? 45.25 15.227 4.191 1 85.38 12 LYS B O 1
ATOM 5857 N N . LYS B 1 13 ? 47.312 14.867 4.891 1 84.94 13 LYS B N 1
ATOM 5858 C CA . LYS B 1 13 ? 47.25 15.867 5.949 1 84.94 13 LYS B CA 1
ATOM 5859 C C . LYS B 1 13 ? 47.188 17.281 5.367 1 84.94 13 LYS B C 1
ATOM 5861 O O . LYS B 1 13 ? 48.062 17.656 4.555 1 84.94 13 LYS B O 1
ATOM 5866 N N . VAL B 1 14 ? 46.156 18.125 5.699 1 87.62 14 VAL B N 1
ATOM 5867 C CA . VAL B 1 14 ? 45.938 19.484 5.211 1 87.62 14 VAL B CA 1
ATOM 5868 C C . VAL B 1 14 ? 45.438 20.375 6.348 1 87.62 14 VAL B C 1
ATOM 5870 O O . VAL B 1 14 ? 44.688 19.938 7.203 1 87.62 14 VAL B O 1
ATOM 5873 N N . LYS B 1 15 ? 45.938 21.594 6.426 1 87.81 15 LYS B N 1
ATOM 5874 C CA . LYS B 1 15 ? 45.469 22.562 7.402 1 87.81 15 LYS B CA 1
ATOM 5875 C C . LYS B 1 15 ? 44.156 23.219 6.926 1 87.81 15 LYS B C 1
ATOM 5877 O O . LYS B 1 15 ? 43.969 23.391 5.723 1 87.81 15 LYS B O 1
ATOM 5882 N N . ASN B 1 16 ? 43.344 23.656 7.859 1 89 16 ASN B N 1
ATOM 5883 C CA . ASN B 1 16 ? 42.062 24.312 7.531 1 89 16 ASN B CA 1
ATOM 5884 C C . ASN B 1 16 ? 42.281 25.609 6.77 1 89 16 ASN B C 1
ATOM 5886 O O . ASN B 1 16 ? 41.5 25.969 5.902 1 89 16 ASN B O 1
ATOM 5890 N N . ASP B 1 17 ? 43.312 26.219 7.09 1 91.5 17 ASP B N 1
ATOM 5891 C CA . ASP B 1 17 ? 43.625 27.469 6.398 1 91.5 17 ASP B CA 1
ATOM 5892 C C . ASP B 1 17 ? 43.875 27.219 4.918 1 91.5 17 ASP B C 1
ATOM 5894 O O . ASP B 1 17 ? 43.562 28.062 4.074 1 91.5 17 ASP B O 1
ATOM 5898 N N . ASP B 1 18 ? 44.531 26.156 4.602 1 93 18 ASP B N 1
ATOM 5899 C CA . ASP B 1 18 ? 44.781 25.781 3.211 1 93 18 ASP B CA 1
ATOM 5900 C C . ASP B 1 18 ? 43.469 25.516 2.469 1 93 18 ASP B C 1
ATOM 5902 O O . ASP B 1 18 ? 43.375 25.812 1.278 1 93 18 ASP B O 1
ATOM 5906 N N . LEU B 1 19 ? 42.625 24.938 3.164 1 94 19 LEU B N 1
ATOM 5907 C CA . LEU B 1 19 ? 41.312 24.656 2.562 1 94 19 LEU B CA 1
ATOM 5908 C C . LEU B 1 19 ? 40.562 25.953 2.26 1 94 19 LEU B C 1
ATOM 5910 O O . LEU B 1 19 ? 39.969 26.094 1.197 1 94 19 LEU B O 1
ATOM 5914 N N . VAL B 1 20 ? 40.594 26.859 3.178 1 94.88 20 VAL B N 1
ATOM 5915 C CA . VAL B 1 20 ? 39.938 28.141 2.986 1 94.88 20 VAL B CA 1
ATOM 5916 C C . VAL B 1 20 ? 40.562 28.875 1.799 1 94.88 20 VAL B C 1
ATOM 5918 O O . VAL B 1 20 ? 39.844 29.484 0.997 1 94.88 20 VAL B O 1
ATOM 5921 N N . GLN B 1 21 ? 41.844 28.844 1.677 1 95.56 21 GLN B N 1
ATOM 5922 C CA . GLN B 1 21 ? 42.531 29.469 0.552 1 95.56 21 GLN B CA 1
ATOM 5923 C C . GLN B 1 21 ? 42.125 28.828 -0.769 1 95.56 21 GLN B C 1
ATOM 5925 O O . GLN B 1 21 ? 42 29.5 -1.789 1 95.56 21 GLN B O 1
ATOM 5930 N N . ALA B 1 22 ? 42.062 27.547 -0.71 1 96.25 22 ALA B N 1
ATOM 5931 C CA . ALA B 1 22 ? 41.594 26.844 -1.903 1 96.25 22 ALA B CA 1
ATOM 5932 C C . ALA B 1 22 ? 40.188 27.281 -2.289 1 96.25 22 ALA B C 1
ATOM 5934 O O . ALA B 1 22 ? 39.906 27.5 -3.469 1 96.25 22 ALA B O 1
ATOM 5935 N N . LEU B 1 23 ? 39.281 27.391 -1.347 1 96 23 LEU B N 1
ATOM 5936 C CA . LEU B 1 23 ? 37.906 27.828 -1.576 1 96 23 LEU B CA 1
ATOM 5937 C C . LEU B 1 23 ? 37.875 29.219 -2.18 1 96 23 LEU B C 1
ATOM 5939 O O . LEU B 1 23 ? 37.031 29.516 -3.027 1 96 23 LEU B O 1
ATOM 5943 N N . ARG B 1 24 ? 38.844 30.016 -1.806 1 96.12 24 ARG B N 1
ATOM 5944 C CA . ARG B 1 24 ? 38.875 31.406 -2.246 1 96.12 24 ARG B CA 1
ATOM 5945 C C . ARG B 1 24 ? 39.625 31.547 -3.559 1 96.12 24 ARG B C 1
ATOM 5947 O O . ARG B 1 24 ? 39.844 32.656 -4.055 1 96.12 24 ARG B O 1
ATOM 5954 N N . GLY B 1 25 ? 40.094 30.406 -4.125 1 96.19 25 GLY B N 1
ATOM 5955 C CA . GLY B 1 25 ? 40.844 30.438 -5.371 1 96.19 25 GLY B CA 1
ATOM 5956 C C . GLY B 1 25 ? 42.219 31.094 -5.234 1 96.19 25 GLY B C 1
ATOM 5957 O O . GLY B 1 25 ? 42.688 31.766 -6.168 1 96.19 25 GLY B O 1
ATOM 5958 N N . GLN B 1 26 ? 42.844 30.938 -4.129 1 95.38 26 GLN B N 1
ATOM 5959 C CA . GLN B 1 26 ? 44.094 31.641 -3.883 1 95.38 26 GLN B CA 1
ATOM 5960 C C . GLN B 1 26 ? 45.312 30.703 -4 1 95.38 26 GLN B C 1
ATOM 5962 O O . GLN B 1 26 ? 46.312 31.078 -4.582 1 95.38 26 GLN B O 1
ATOM 5967 N N . LYS B 1 27 ? 45.094 29.5 -3.361 1 95 27 LYS B N 1
ATOM 5968 C CA . LYS B 1 27 ? 46.219 28.562 -3.363 1 95 27 LYS B CA 1
ATOM 5969 C C . LYS B 1 27 ? 45.719 27.125 -3.383 1 95 27 LYS B C 1
ATOM 5971 O O . LYS B 1 27 ? 44.75 26.781 -2.693 1 95 27 LYS B O 1
ATOM 5976 N N . ILE B 1 28 ? 46.406 26.344 -4.215 1 96.31 28 ILE B N 1
ATOM 5977 C CA . ILE B 1 28 ? 46.125 24.922 -4.246 1 96.31 28 ILE B CA 1
ATOM 5978 C C . ILE B 1 28 ? 46.906 24.203 -3.154 1 96.31 28 ILE B C 1
ATOM 5980 O O . ILE B 1 28 ? 48.125 24.312 -3.084 1 96.31 28 ILE B O 1
ATOM 5984 N N . PRO B 1 29 ? 46.188 23.438 -2.359 1 94.75 29 PRO B N 1
ATOM 5985 C CA . PRO B 1 29 ? 46.938 22.688 -1.347 1 94.75 29 PRO B CA 1
ATOM 5986 C C . PRO B 1 29 ? 47.844 21.594 -1.951 1 94.75 29 PRO B C 1
ATOM 5988 O O . PRO B 1 29 ? 47.438 20.969 -2.938 1 94.75 29 PRO B O 1
ATOM 5991 N N . ARG B 1 30 ? 48.906 21.312 -1.261 1 91.56 30 ARG B N 1
ATOM 5992 C CA . ARG B 1 30 ? 49.781 20.25 -1.713 1 91.56 30 ARG B CA 1
ATOM 5993 C C . ARG B 1 30 ? 49.156 18.875 -1.485 1 91.56 30 ARG B C 1
ATOM 5995 O O . ARG B 1 30 ? 49.375 17.953 -2.268 1 91.56 30 ARG B O 1
ATOM 6002 N N . ALA B 1 31 ? 48.438 18.891 -0.428 1 93 31 ALA B N 1
ATOM 6003 C CA . ALA B 1 31 ? 47.781 17.625 -0.087 1 93 31 ALA B CA 1
ATOM 6004 C C . ALA B 1 31 ? 46.438 17.5 -0.806 1 93 31 ALA B C 1
ATOM 6006 O O . ALA B 1 31 ? 45.469 18.188 -0.452 1 93 31 ALA B O 1
ATOM 6007 N N . LEU B 1 32 ? 46.406 16.578 -1.765 1 94.06 32 LEU B N 1
ATOM 6008 C CA . LEU B 1 32 ? 45.188 16.391 -2.543 1 94.06 32 LEU B CA 1
ATOM 6009 C C . LEU B 1 32 ? 44.656 14.969 -2.379 1 94.06 32 LEU B C 1
ATOM 6011 O O . LEU B 1 32 ? 43.844 14.508 -3.186 1 94.06 32 LEU B O 1
ATOM 6015 N N . GLY B 1 33 ? 45.094 14.32 -1.336 1 90.62 33 GLY B N 1
ATOM 6016 C CA . GLY B 1 33 ? 44.75 12.922 -1.144 1 90.62 33 GLY B CA 1
ATOM 6017 C C . GLY B 1 33 ? 43.344 12.734 -0.606 1 90.62 33 GLY B C 1
ATOM 6018 O O . GLY B 1 33 ? 42.688 11.711 -0.879 1 90.62 33 GLY B O 1
ATOM 6019 N N . GLU B 1 34 ? 42.938 13.656 0.153 1 88.44 34 GLU B N 1
ATOM 6020 C CA . GLU B 1 34 ? 41.594 13.539 0.756 1 88.44 34 GLU B CA 1
ATOM 6021 C C . GLU B 1 34 ? 40.531 14.133 -0.149 1 88.44 34 GLU B C 1
ATOM 6023 O O . GLU B 1 34 ? 40.75 15.164 -0.78 1 88.44 34 GLU B O 1
ATOM 6028 N N . GLU B 1 35 ? 39.406 13.484 -0.091 1 87.25 35 GLU B N 1
ATOM 6029 C CA . GLU B 1 35 ? 38.312 13.945 -0.902 1 87.25 35 GLU B CA 1
ATOM 6030 C C . GLU B 1 35 ? 37.844 15.344 -0.475 1 87.25 35 GLU B C 1
ATOM 6032 O O . GLU B 1 35 ? 37.469 16.156 -1.314 1 87.25 35 GLU B O 1
ATOM 6037 N N . ARG B 1 36 ? 37.812 15.508 0.788 1 85.88 36 ARG B N 1
ATOM 6038 C CA . ARG B 1 36 ? 37.406 16.797 1.323 1 85.88 36 ARG B CA 1
ATOM 6039 C C . ARG B 1 36 ? 38.25 17.922 0.732 1 85.88 36 ARG B C 1
ATOM 6041 O O . ARG B 1 36 ? 37.75 19 0.4 1 85.88 36 ARG B O 1
ATOM 6048 N N . THR B 1 37 ? 39.5 17.703 0.607 1 91.75 37 THR B N 1
ATOM 6049 C CA . THR B 1 37 ? 40.406 18.688 0.042 1 91.75 37 THR B CA 1
ATOM 6050 C C . THR B 1 37 ? 40.125 18.906 -1.438 1 91.75 37 THR B C 1
ATOM 6052 O O . THR B 1 37 ? 40.094 20.047 -1.906 1 91.75 37 THR B O 1
ATOM 6055 N N . ARG B 1 38 ? 39.938 17.859 -2.076 1 93.81 38 ARG B N 1
ATOM 6056 C CA . ARG B 1 38 ? 39.688 17.969 -3.508 1 93.81 38 ARG B CA 1
ATOM 6057 C C . ARG B 1 38 ? 38.375 18.734 -3.766 1 93.81 38 ARG B C 1
ATOM 6059 O O . ARG B 1 38 ? 38.281 19.516 -4.719 1 93.81 38 ARG B O 1
ATOM 6066 N N . ARG B 1 39 ? 37.375 18.562 -2.945 1 92.69 39 ARG B N 1
ATOM 6067 C CA . ARG B 1 39 ? 36.094 19.266 -3.086 1 92.69 39 ARG B CA 1
ATOM 6068 C C . ARG B 1 39 ? 36.281 20.766 -2.902 1 92.69 39 ARG B C 1
ATOM 6070 O O . ARG B 1 39 ? 35.656 21.562 -3.605 1 92.69 39 ARG B O 1
ATOM 6077 N N . CYS B 1 40 ? 37.062 21.078 -2.023 1 94.38 40 CYS B N 1
ATOM 6078 C CA . CYS B 1 40 ? 37.344 22.5 -1.801 1 94.38 40 CYS B CA 1
ATOM 6079 C C . CYS B 1 40 ? 38.062 23.109 -3.002 1 94.38 40 CYS B C 1
ATOM 6081 O O . CYS B 1 40 ? 37.75 24.234 -3.389 1 94.38 40 CYS B O 1
ATOM 6083 N N . VAL B 1 41 ? 39 22.359 -3.488 1 96.81 41 VAL B N 1
ATOM 6084 C CA . VAL B 1 41 ? 39.719 22.828 -4.66 1 96.81 41 VAL B CA 1
ATOM 6085 C C . VAL B 1 41 ? 38.75 22.969 -5.84 1 96.81 41 VAL B C 1
ATOM 6087 O O . VAL B 1 41 ? 38.812 23.969 -6.574 1 96.81 41 VAL B O 1
ATOM 6090 N N . ILE B 1 42 ? 37.906 21.984 -5.992 1 97.38 42 ILE B N 1
ATOM 6091 C CA . ILE B 1 42 ? 36.938 22.031 -7.082 1 97.38 42 ILE B CA 1
ATOM 6092 C C . ILE B 1 42 ? 36.031 23.25 -6.934 1 97.38 42 ILE B C 1
ATOM 6094 O O . ILE B 1 42 ? 35.781 23.953 -7.91 1 97.38 42 ILE B O 1
ATOM 6098 N N . ARG B 1 43 ? 35.562 23.438 -5.742 1 97.06 43 ARG B N 1
ATOM 6099 C CA . ARG B 1 43 ? 34.75 24.625 -5.465 1 97.06 43 ARG B CA 1
ATOM 6100 C C . ARG B 1 43 ? 35.531 25.891 -5.793 1 97.06 43 ARG B C 1
ATOM 6102 O O . ARG B 1 43 ? 34.969 26.828 -6.371 1 97.06 43 ARG B O 1
ATOM 6109 N N . GLY B 1 44 ? 36.75 25.969 -5.41 1 97.75 44 GLY B N 1
ATOM 6110 C CA . GLY B 1 44 ? 37.594 27.094 -5.754 1 97.75 44 GLY B CA 1
ATOM 6111 C C . GLY B 1 44 ? 37.75 27.312 -7.25 1 97.75 44 GLY B C 1
ATOM 6112 O O . GLY B 1 44 ? 37.688 28.438 -7.73 1 97.75 44 GLY B O 1
ATOM 6113 N N . ILE B 1 45 ? 37.938 26.25 -7.953 1 98.19 45 ILE B N 1
ATOM 6114 C CA . ILE B 1 45 ? 38.094 26.312 -9.406 1 98.19 45 ILE B CA 1
ATOM 6115 C C . ILE B 1 45 ? 36.812 26.859 -10.031 1 98.19 45 ILE B C 1
ATOM 6117 O O . ILE B 1 45 ? 36.875 27.781 -10.859 1 98.19 45 ILE B O 1
ATOM 6121 N N . ARG B 1 46 ? 35.656 26.359 -9.641 1 97.94 46 ARG B N 1
ATOM 6122 C CA . ARG B 1 46 ? 34.375 26.719 -10.258 1 97.94 46 ARG B CA 1
ATOM 6123 C C . ARG B 1 46 ? 34.062 28.188 -10.023 1 97.94 46 ARG B C 1
ATOM 6125 O O . ARG B 1 46 ? 33.406 28.828 -10.859 1 97.94 46 ARG B O 1
ATOM 6132 N N . TYR B 1 47 ? 34.562 28.781 -8.977 1 97.62 47 TYR B N 1
ATOM 6133 C CA . TYR B 1 47 ? 34.156 30.141 -8.602 1 97.62 47 TYR B CA 1
ATOM 6134 C C . TYR B 1 47 ? 35.188 31.156 -9.055 1 97.62 47 TYR B C 1
ATOM 6136 O O . TYR B 1 47 ? 34.906 32.375 -9.078 1 97.62 47 TYR B O 1
ATOM 6144 N N . HIS B 1 48 ? 36.406 30.703 -9.477 1 97.5 48 HIS B N 1
ATOM 6145 C CA . HIS B 1 48 ? 37.469 31.625 -9.828 1 97.5 48 HIS B CA 1
ATOM 6146 C C . HIS B 1 48 ? 38.156 31.219 -11.141 1 97.5 48 HIS B C 1
ATOM 6148 O O . HIS B 1 48 ? 38.969 30.312 -11.156 1 97.5 48 HIS B O 1
ATOM 6154 N N . HIS B 1 49 ? 37.875 31.984 -12.109 1 96.25 49 HIS B N 1
ATOM 6155 C CA . HIS B 1 49 ? 38.469 31.688 -13.414 1 96.25 49 HIS B CA 1
ATOM 6156 C C . HIS B 1 49 ? 39.969 31.797 -13.375 1 96.25 49 HIS B C 1
ATOM 6158 O O . HIS B 1 49 ? 40.531 32.781 -12.859 1 96.25 49 HIS B O 1
ATOM 6164 N N . GLY B 1 50 ? 40.656 30.859 -13.867 1 94.31 50 GLY B N 1
ATOM 6165 C CA . GLY B 1 50 ? 42.094 30.859 -13.93 1 94.31 50 GLY B CA 1
ATOM 6166 C C . GLY B 1 50 ? 42.75 30.109 -12.781 1 94.31 50 GLY B C 1
ATOM 6167 O O . GLY B 1 50 ? 43.938 29.75 -12.844 1 94.31 50 GLY B O 1
ATOM 6168 N N . PHE B 1 51 ? 41.969 29.812 -11.812 1 96.62 51 PHE B N 1
ATOM 6169 C CA . PHE B 1 51 ? 42.5 29.094 -10.656 1 96.62 51 PHE B CA 1
ATOM 6170 C C . PHE B 1 51 ? 42.594 27.594 -10.945 1 96.62 51 PHE B C 1
ATOM 6172 O O . PHE B 1 51 ? 41.688 27.016 -11.539 1 96.62 51 PHE B O 1
ATOM 6179 N N . GLY B 1 52 ? 43.719 26.969 -10.578 1 95.69 52 GLY B N 1
ATOM 6180 C CA . GLY B 1 52 ? 43.844 25.516 -10.578 1 95.69 52 GLY B CA 1
ATOM 6181 C C . GLY B 1 52 ? 44.188 24.953 -11.938 1 95.69 52 GLY B C 1
ATOM 6182 O O . GLY B 1 52 ? 44.094 23.75 -12.156 1 95.69 52 GLY B O 1
ATOM 6183 N N . THR B 1 53 ? 44.562 25.719 -12.906 1 95.31 53 THR B N 1
ATOM 6184 C CA . THR B 1 53 ? 44.812 25.281 -14.266 1 95.31 53 THR B CA 1
ATOM 6185 C C . THR B 1 53 ? 45.938 24.25 -14.281 1 95.31 53 THR B C 1
ATOM 6187 O O . THR B 1 53 ? 46 23.406 -15.172 1 95.31 53 THR B O 1
ATOM 6190 N N . GLU B 1 54 ? 46.75 24.266 -13.25 1 93.88 54 GLU B N 1
ATOM 6191 C CA . GLU B 1 54 ? 47.875 23.344 -13.141 1 93.88 54 GLU B CA 1
ATOM 6192 C C . GLU B 1 54 ? 47.375 21.922 -12.883 1 93.88 54 GLU B C 1
ATOM 6194 O O . GLU B 1 54 ? 48.125 20.953 -13.102 1 93.88 54 GLU B O 1
ATOM 6199 N N . LEU B 1 55 ? 46.188 21.781 -12.508 1 95.75 55 LEU B N 1
ATOM 6200 C CA . LEU B 1 55 ? 45.656 20.484 -12.117 1 95.75 55 LEU B CA 1
ATOM 6201 C C . LEU B 1 55 ? 45.031 19.781 -13.312 1 95.75 55 LEU B C 1
ATOM 6203 O O . LEU B 1 55 ? 44.594 18.625 -13.195 1 95.75 55 LEU B O 1
ATOM 6207 N N . HIS B 1 56 ? 45.031 20.406 -14.445 1 94.44 56 HIS B N 1
ATOM 6208 C CA . HIS B 1 56 ? 44.438 19.812 -15.641 1 94.44 56 HIS B CA 1
ATOM 6209 C C . HIS B 1 56 ? 45.094 18.484 -15.969 1 94.44 56 HIS B C 1
ATOM 6211 O O . HIS B 1 56 ? 46.312 18.391 -16.031 1 94.44 56 HIS B O 1
ATOM 6217 N N . GLY B 1 57 ? 44.25 17.438 -16.109 1 91.44 57 GLY B N 1
ATOM 6218 C CA . GLY B 1 57 ? 44.781 16.141 -16.516 1 91.44 57 GLY B CA 1
ATOM 6219 C C . GLY B 1 57 ? 45.188 15.273 -15.336 1 91.44 57 GLY B C 1
ATOM 6220 O O . GLY B 1 57 ? 45.406 14.078 -15.492 1 91.44 57 GLY B O 1
ATOM 6221 N N . LEU B 1 58 ? 45.281 15.844 -14.133 1 93.62 58 LEU B N 1
ATOM 6222 C CA . LEU B 1 58 ? 45.688 15.078 -12.953 1 93.62 58 LEU B CA 1
ATOM 6223 C C . LEU B 1 58 ? 44.562 14.109 -12.547 1 93.62 58 LEU B C 1
ATOM 6225 O O . LEU B 1 58 ? 44.844 12.922 -12.344 1 93.62 58 LEU B O 1
ATOM 6229 N N . LEU B 1 59 ? 43.375 14.641 -12.367 1 94.94 59 LEU B N 1
ATOM 6230 C CA . LEU B 1 59 ? 42.188 13.867 -12.109 1 94.94 59 LEU B CA 1
ATOM 6231 C C . LEU B 1 59 ? 41.031 14.336 -13.008 1 94.94 59 LEU B C 1
ATOM 6233 O O . LEU B 1 59 ? 40.938 15.523 -13.336 1 94.94 59 LEU B O 1
ATOM 6237 N N . PRO B 1 60 ? 40.25 13.391 -13.32 1 95.12 60 PRO B N 1
ATOM 6238 C CA . PRO B 1 60 ? 39.125 13.781 -14.172 1 95.12 60 PRO B CA 1
ATOM 6239 C C . PRO B 1 60 ? 38.219 14.852 -13.523 1 95.12 60 PRO B C 1
ATOM 6241 O O . PRO B 1 60 ? 37.719 15.734 -14.219 1 95.12 60 PRO B O 1
ATOM 6244 N N . GLU B 1 61 ? 38.062 14.758 -12.219 1 95.44 61 GLU B N 1
ATOM 6245 C CA . GLU B 1 61 ? 37.188 15.711 -11.539 1 95.44 61 GLU B CA 1
ATOM 6246 C C . GLU B 1 61 ? 37.75 17.125 -11.617 1 95.44 61 GLU B C 1
ATOM 6248 O O . GLU B 1 61 ? 36.969 18.094 -11.727 1 95.44 61 GLU B O 1
ATOM 6253 N N . PHE B 1 62 ? 39.031 17.328 -11.609 1 96.94 62 PHE B N 1
ATOM 6254 C CA . PHE B 1 62 ? 39.656 18.641 -11.766 1 96.94 62 PHE B CA 1
ATOM 6255 C C . PHE B 1 62 ? 39.469 19.141 -13.195 1 96.94 62 PHE B C 1
ATOM 6257 O O . PHE B 1 62 ? 39.188 20.328 -13.406 1 96.94 62 PHE B O 1
ATOM 6264 N N . THR B 1 63 ? 39.719 18.219 -14.102 1 97.38 63 THR B N 1
ATOM 6265 C CA . THR B 1 63 ? 39.594 18.594 -15.5 1 97.38 63 THR B CA 1
ATOM 6266 C C . THR B 1 63 ? 38.188 19.047 -15.828 1 97.38 63 THR B C 1
ATOM 6268 O O . THR B 1 63 ? 37.969 20.062 -16.5 1 97.38 63 THR B O 1
ATOM 6271 N N . ARG B 1 64 ? 37.219 18.312 -15.352 1 97.75 64 ARG B N 1
ATOM 6272 C CA . ARG B 1 64 ? 35.812 18.688 -15.578 1 97.75 64 ARG B CA 1
ATOM 6273 C C . ARG B 1 64 ? 35.5 20.031 -14.93 1 97.75 64 ARG B C 1
ATOM 6275 O O . ARG B 1 64 ? 34.781 20.859 -15.516 1 97.75 64 ARG B O 1
ATOM 6282 N N . ALA B 1 65 ? 36 20.25 -13.742 1 98.12 65 ALA B N 1
ATOM 6283 C CA . ALA B 1 65 ? 35.781 21.531 -13.055 1 98.12 65 ALA B CA 1
ATOM 6284 C C . ALA B 1 65 ? 36.375 22.688 -13.844 1 98.12 65 ALA B C 1
ATOM 6286 O O . ALA B 1 65 ? 35.75 23.75 -13.961 1 98.12 65 ALA B O 1
ATOM 6287 N N . LEU B 1 66 ? 37.594 22.516 -14.312 1 98.19 66 LEU B N 1
ATOM 6288 C CA . LEU B 1 66 ? 38.25 23.547 -15.094 1 98.19 66 LEU B CA 1
ATOM 6289 C C . LEU B 1 66 ? 37.5 23.844 -16.375 1 98.19 66 LEU B C 1
ATOM 6291 O O . LEU B 1 66 ? 37.344 25.016 -16.75 1 98.19 66 LEU B O 1
ATOM 6295 N N . ASN B 1 67 ? 37.125 22.797 -16.984 1 98.44 67 ASN B N 1
ATOM 6296 C CA . ASN B 1 67 ? 36.375 22.984 -18.219 1 98.44 67 ASN B CA 1
ATOM 6297 C C . ASN B 1 67 ? 35.031 23.656 -17.953 1 98.44 67 ASN B C 1
ATOM 6299 O O . ASN B 1 67 ? 34.562 24.484 -18.75 1 98.44 67 ASN B O 1
ATOM 6303 N N . ALA B 1 68 ? 34.312 23.266 -16.891 1 98.56 68 ALA B N 1
ATOM 6304 C CA . ALA B 1 68 ? 33.062 23.906 -16.516 1 98.56 68 ALA B CA 1
ATOM 6305 C C . ALA B 1 68 ? 33.25 25.406 -16.297 1 98.56 68 ALA B C 1
ATOM 6307 O O . ALA B 1 68 ? 32.469 26.219 -16.781 1 98.56 68 ALA B O 1
ATOM 6308 N N . ARG B 1 69 ? 34.281 25.766 -15.562 1 98.31 69 ARG B N 1
ATOM 6309 C CA . ARG B 1 69 ? 34.562 27.172 -15.273 1 98.31 69 ARG B CA 1
ATOM 6310 C C . ARG B 1 69 ? 34.875 27.938 -16.547 1 98.31 69 ARG B C 1
ATOM 6312 O O . ARG B 1 69 ? 34.438 29.094 -16.719 1 98.31 69 ARG B O 1
ATOM 6319 N N . SER B 1 70 ? 35.688 27.344 -17.391 1 98.31 70 SER B N 1
ATOM 6320 C CA . SER B 1 70 ? 36 27.969 -18.672 1 98.31 70 SER B CA 1
ATOM 6321 C C . SER B 1 70 ? 34.719 28.312 -19.438 1 98.31 70 SER B C 1
ATOM 6323 O O . SER B 1 70 ? 34.562 29.438 -19.938 1 98.31 70 SER B O 1
ATOM 6325 N N . ILE B 1 71 ? 33.844 27.375 -19.562 1 98.62 71 ILE B N 1
ATOM 6326 C CA . ILE B 1 71 ? 32.594 27.578 -20.297 1 98.62 71 ILE B CA 1
ATOM 6327 C C . ILE B 1 71 ? 31.781 28.703 -19.641 1 98.62 71 ILE B C 1
ATOM 6329 O O . ILE B 1 71 ? 31.297 29.609 -20.328 1 98.62 71 ILE B O 1
ATOM 6333 N N . MET B 1 72 ? 31.672 28.688 -18.312 1 98.62 72 MET B N 1
ATOM 6334 C CA . MET B 1 72 ? 30.922 29.688 -17.578 1 98.62 72 MET B CA 1
ATOM 6335 C C . MET B 1 72 ? 31.547 31.078 -17.75 1 98.62 72 MET B C 1
ATOM 6337 O O . MET B 1 72 ? 30.891 32.094 -17.531 1 98.62 72 MET B O 1
ATOM 6341 N N . SER B 1 73 ? 32.844 31.094 -18.141 1 98.19 73 SER B N 1
ATOM 6342 C CA . SER B 1 73 ? 33.562 32.344 -18.375 1 98.19 73 SER B CA 1
ATOM 6343 C C . SER B 1 73 ? 33.594 32.688 -19.875 1 98.19 73 SER B C 1
ATOM 6345 O O . SER B 1 73 ? 34.406 33.469 -20.312 1 98.19 73 SER B O 1
ATOM 6347 N N . ASN B 1 74 ? 32.844 32 -20.656 1 98.38 74 ASN B N 1
ATOM 6348 C CA . ASN B 1 74 ? 32.594 32.25 -22.078 1 98.38 74 ASN B CA 1
ATOM 6349 C C . ASN B 1 74 ? 33.812 31.828 -22.922 1 98.38 74 ASN B C 1
ATOM 6351 O O . ASN B 1 74 ? 34.094 32.438 -23.938 1 98.38 74 ASN B O 1
ATOM 6355 N N . VAL B 1 75 ? 34.562 30.828 -22.422 1 97.88 75 VAL B N 1
ATOM 6356 C CA . VAL B 1 75 ? 35.625 30.188 -23.172 1 97.88 75 VAL B CA 1
ATOM 6357 C C . VAL B 1 75 ? 35.312 28.703 -23.359 1 97.88 75 VAL B C 1
ATOM 6359 O O . VAL B 1 75 ? 35.156 27.969 -22.375 1 97.88 75 VAL B O 1
ATOM 6362 N N . ILE B 1 76 ? 35.188 28.281 -24.562 1 97.94 76 ILE B N 1
ATOM 6363 C CA . ILE B 1 76 ? 34.938 26.859 -24.812 1 97.94 76 ILE B CA 1
ATOM 6364 C C . ILE B 1 76 ? 36.281 26.109 -24.922 1 97.94 76 ILE B C 1
ATOM 6366 O O . ILE B 1 76 ? 37 26.281 -25.891 1 97.94 76 ILE B O 1
ATOM 6370 N N . PRO B 1 77 ? 36.5 25.297 -23.969 1 96.69 77 PRO B N 1
ATOM 6371 C CA . PRO B 1 77 ? 37.781 24.562 -24.016 1 96.69 77 PRO B CA 1
ATOM 6372 C C . PRO B 1 77 ? 37.781 23.484 -25.094 1 96.69 77 PRO B C 1
ATOM 6374 O O . PRO B 1 77 ? 36.719 23.109 -25.609 1 96.69 77 PRO B O 1
ATOM 6377 N N . ASP B 1 78 ? 39.031 23.078 -25.5 1 95.88 78 ASP B N 1
ATOM 6378 C CA . ASP B 1 78 ? 39.188 21.938 -26.391 1 95.88 78 ASP B CA 1
ATOM 6379 C C . ASP B 1 78 ? 39.031 20.625 -25.641 1 95.88 78 ASP B C 1
ATOM 6381 O O . ASP B 1 78 ? 39.969 20.203 -24.953 1 95.88 78 ASP B O 1
ATOM 6385 N N . MET B 1 79 ? 37.906 20.016 -25.781 1 96.56 79 MET B N 1
ATOM 6386 C CA . MET B 1 79 ? 37.625 18.75 -25.094 1 96.56 79 MET B CA 1
ATOM 6387 C C . MET B 1 79 ? 37.594 17.594 -26.078 1 96.56 79 MET B C 1
ATOM 6389 O O . MET B 1 79 ? 37.062 17.719 -27.188 1 96.56 79 MET B O 1
ATOM 6393 N N . ASN B 1 80 ? 38.188 16.516 -25.734 1 94.19 80 ASN B N 1
ATOM 6394 C CA . ASN B 1 80 ? 38.281 15.328 -26.578 1 94.19 80 ASN B CA 1
ATOM 6395 C C . ASN B 1 80 ? 37 14.523 -26.547 1 94.19 80 ASN B C 1
ATOM 6397 O O . ASN B 1 80 ? 36.656 13.922 -25.531 1 94.19 80 ASN B O 1
ATOM 6401 N N . PRO B 1 81 ? 36.312 14.414 -27.625 1 91.19 81 PRO B N 1
ATOM 6402 C CA . PRO B 1 81 ? 35.031 13.68 -27.656 1 91.19 81 PRO B CA 1
ATOM 6403 C C . PRO B 1 81 ? 35.219 12.195 -27.312 1 91.19 81 PRO B C 1
ATOM 6405 O O . PRO B 1 81 ? 34.25 11.547 -26.906 1 91.19 81 PRO B O 1
ATOM 6408 N N . GLU B 1 82 ? 36.406 11.672 -27.422 1 91.75 82 GLU B N 1
ATOM 6409 C CA . GLU B 1 82 ? 36.656 10.266 -27.125 1 91.75 82 GLU B CA 1
ATOM 6410 C C . GLU B 1 82 ? 36.938 10.055 -25.641 1 91.75 82 GLU B C 1
ATOM 6412 O O . GLU B 1 82 ? 37 8.914 -25.172 1 91.75 82 GLU B O 1
ATOM 6417 N N . CYS B 1 83 ? 37.031 11.164 -24.938 1 92.88 83 CYS B N 1
ATOM 6418 C CA . CYS B 1 83 ? 37.25 11.094 -23.5 1 92.88 83 CYS B CA 1
ATOM 6419 C C . CYS B 1 83 ? 36.094 11.703 -22.719 1 92.88 83 CYS B C 1
ATOM 6421 O O . CYS B 1 83 ? 36.156 12.852 -22.281 1 92.88 83 CYS B O 1
ATOM 6423 N N . PRO B 1 84 ? 35.125 10.883 -22.391 1 91.06 84 PRO B N 1
ATOM 6424 C CA . PRO B 1 84 ? 33.938 11.398 -21.703 1 91.06 84 PRO B CA 1
ATOM 6425 C C . PRO B 1 84 ? 34.25 12.055 -20.359 1 91.06 84 PRO B C 1
ATOM 6427 O O . PRO B 1 84 ? 33.5 12.906 -19.891 1 91.06 84 PRO B O 1
ATOM 6430 N N . GLU B 1 85 ? 35.438 11.836 -19.828 1 92.88 85 GLU B N 1
ATOM 6431 C CA . GLU B 1 85 ? 35.812 12.328 -18.5 1 92.88 85 GLU B CA 1
ATOM 6432 C C . GLU B 1 85 ? 36.219 13.797 -18.562 1 92.88 85 GLU B C 1
ATOM 6434 O O . GLU B 1 85 ? 36.406 14.438 -17.516 1 92.88 85 GLU B O 1
ATOM 6439 N N . GLU B 1 86 ? 36.25 14.367 -19.688 1 95.5 86 GLU B N 1
ATOM 6440 C CA . GLU B 1 86 ? 36.656 15.766 -19.828 1 95.5 86 GLU B CA 1
ATOM 6441 C C . GLU B 1 86 ? 35.438 16.688 -19.844 1 95.5 86 GLU B C 1
ATOM 6443 O O . GLU B 1 86 ? 35.562 17.906 -19.688 1 95.5 86 GLU B O 1
ATOM 6448 N N . PHE B 1 87 ? 34.312 16.062 -20.062 1 97.19 87 PHE B N 1
ATOM 6449 C CA . PHE B 1 87 ? 33.125 16.875 -20.281 1 97.19 87 PHE B CA 1
ATOM 6450 C C . PHE B 1 87 ? 32.406 17.125 -18.953 1 97.19 87 PHE B C 1
ATOM 6452 O O . PHE B 1 87 ? 31.938 16.172 -18.312 1 97.19 87 PHE B O 1
ATOM 6459 N N . PRO B 1 88 ? 32.25 18.359 -18.531 1 97.56 88 PRO B N 1
ATOM 6460 C CA . PRO B 1 88 ? 31.5 18.656 -17.297 1 97.56 88 PRO B CA 1
ATOM 6461 C C . PRO B 1 88 ? 29.984 18.531 -17.469 1 97.56 88 PRO B C 1
ATOM 6463 O O . PRO B 1 88 ? 29.469 18.812 -18.547 1 97.56 88 PRO B O 1
ATOM 6466 N N . TYR B 1 89 ? 29.266 18.125 -16.453 1 97.12 89 TYR B N 1
ATOM 6467 C CA . TYR B 1 89 ? 27.812 17.953 -16.469 1 97.12 89 TYR B CA 1
ATOM 6468 C C . TYR B 1 89 ? 27.109 19.25 -16.141 1 97.12 89 TYR B C 1
ATOM 6470 O O . TYR B 1 89 ? 26.078 19.594 -16.75 1 97.12 89 TYR B O 1
ATOM 6478 N N . CYS B 1 90 ? 27.609 19.953 -15.164 1 98.12 90 CYS B N 1
ATOM 6479 C CA . CYS B 1 90 ? 27.016 21.234 -14.781 1 98.12 90 CYS B CA 1
ATOM 6480 C C . CYS B 1 90 ? 27.844 22.391 -15.328 1 98.12 90 CYS B C 1
ATOM 6482 O O . CYS B 1 90 ? 28.984 22.609 -14.898 1 98.12 90 CYS B O 1
ATOM 6484 N N . ILE B 1 91 ? 27.328 23.203 -16.203 1 98.62 91 ILE B N 1
ATOM 6485 C CA . ILE B 1 91 ? 28.078 24.25 -16.891 1 98.62 91 ILE B CA 1
ATOM 6486 C C . ILE B 1 91 ? 27.422 25.609 -16.641 1 98.62 91 ILE B C 1
ATOM 6488 O O . ILE B 1 91 ? 27.578 26.531 -17.453 1 98.62 91 ILE B O 1
ATOM 6492 N N . TRP B 1 92 ? 26.641 25.719 -15.602 1 98.56 92 TRP B N 1
ATOM 6493 C CA . TRP B 1 92 ? 25.859 26.938 -15.422 1 98.56 92 TRP B CA 1
ATOM 6494 C C . TRP B 1 92 ? 25.875 27.375 -13.961 1 98.56 92 TRP B C 1
ATOM 6496 O O . TRP B 1 92 ? 25.203 28.344 -13.586 1 98.56 92 TRP B O 1
ATOM 6506 N N . HIS B 1 93 ? 26.484 26.719 -13.031 1 97.38 93 HIS B N 1
ATOM 6507 C CA . HIS B 1 93 ? 26.609 27.094 -11.625 1 97.38 93 HIS B CA 1
ATOM 6508 C C . HIS B 1 93 ? 28.062 27.281 -11.234 1 97.38 93 HIS B C 1
ATOM 6510 O O . HIS B 1 93 ? 28.906 26.422 -11.484 1 97.38 93 HIS B O 1
ATOM 6516 N N . PRO B 1 94 ? 28.5 28.266 -10.625 1 97 94 PRO B N 1
ATOM 6517 C CA . PRO B 1 94 ? 27.641 29.281 -10.023 1 97 94 PRO B CA 1
ATOM 6518 C C . PRO B 1 94 ? 27.203 30.359 -11.023 1 97 94 PRO B C 1
ATOM 6520 O O . PRO B 1 94 ? 26.266 31.109 -10.758 1 97 94 PRO B O 1
ATOM 6523 N N . ASP B 1 95 ? 27.844 30.484 -12.219 1 97.56 95 ASP B N 1
ATOM 6524 C CA . ASP B 1 95 ? 27.562 31.516 -13.219 1 97.56 95 ASP B CA 1
ATOM 6525 C C . ASP B 1 95 ? 27.031 30.891 -14.508 1 97.56 95 ASP B C 1
ATOM 6527 O O . ASP B 1 95 ? 27.391 29.766 -14.852 1 97.56 95 ASP B O 1
ATOM 6531 N N . THR B 1 96 ? 26.203 31.641 -15.18 1 98.19 96 THR B N 1
ATOM 6532 C CA . THR B 1 96 ? 25.781 31.219 -16.516 1 98.19 96 THR B CA 1
ATOM 6533 C C . THR B 1 96 ? 26.625 31.891 -17.594 1 98.19 96 THR B C 1
ATOM 6535 O O . THR B 1 96 ? 27.062 33.031 -17.438 1 98.19 96 THR B O 1
ATOM 6538 N N . ALA B 1 97 ? 26.938 31.188 -18.594 1 98.62 97 ALA B N 1
ATOM 6539 C CA . ALA B 1 97 ? 27.609 31.75 -19.75 1 98.62 97 ALA B CA 1
ATOM 6540 C C . ALA B 1 97 ? 26.641 32.531 -20.641 1 98.62 97 ALA B C 1
ATOM 6542 O O . ALA B 1 97 ? 25.453 32.625 -20.328 1 98.62 97 ALA B O 1
ATOM 6543 N N . SER B 1 98 ? 27.25 33.188 -21.656 1 98.38 98 SER B N 1
ATOM 6544 C CA . SER B 1 98 ? 26.422 33.969 -22.578 1 98.38 98 SER B CA 1
ATOM 6545 C C . SER B 1 98 ? 25.641 33.031 -23.516 1 98.38 98 SER B C 1
ATOM 6547 O O . SER B 1 98 ? 26.031 31.875 -23.703 1 98.38 98 SER B O 1
ATOM 6549 N N . GLU B 1 99 ? 24.578 33.594 -23.984 1 98.31 99 GLU B N 1
ATOM 6550 C CA . GLU B 1 99 ? 23.766 32.844 -24.953 1 98.31 99 GLU B CA 1
ATOM 6551 C C . GLU B 1 99 ? 24.609 32.406 -26.156 1 98.31 99 GLU B C 1
ATOM 6553 O O . GLU B 1 99 ? 24.453 31.266 -26.625 1 98.31 99 GLU B O 1
ATOM 6558 N N . ALA B 1 100 ? 25.516 33.25 -26.609 1 98.25 100 ALA B N 1
ATOM 6559 C CA . ALA B 1 100 ? 26.391 32.969 -27.734 1 98.25 100 ALA B CA 1
ATOM 6560 C C . ALA B 1 100 ? 27.344 31.797 -27.422 1 98.25 100 ALA B C 1
ATOM 6562 O O . ALA B 1 100 ? 27.625 30.969 -28.281 1 98.25 100 ALA B O 1
ATOM 6563 N N . THR B 1 101 ? 27.828 31.812 -26.25 1 98.69 101 THR B N 1
ATOM 6564 C CA . THR B 1 101 ? 28.766 30.766 -25.844 1 98.69 101 THR B CA 1
ATOM 6565 C C . THR B 1 101 ? 28.078 29.406 -25.828 1 98.69 101 THR B C 1
ATOM 6567 O O . THR B 1 101 ? 28.625 28.422 -26.312 1 98.69 101 THR B O 1
ATOM 6570 N N . TYR B 1 102 ? 26.844 29.297 -25.25 1 98.75 102 TYR B N 1
ATOM 6571 C CA . TYR B 1 102 ? 26.125 28.047 -25.219 1 98.75 102 TYR B CA 1
ATOM 6572 C C . TYR B 1 102 ? 25.75 27.578 -26.609 1 98.75 102 TYR B C 1
ATOM 6574 O O . TYR B 1 102 ? 25.734 26.375 -26.906 1 98.75 102 TYR B O 1
ATOM 6582 N N . ARG B 1 103 ? 25.422 28.578 -27.5 1 98.44 103 ARG B N 1
ATOM 6583 C CA . ARG B 1 103 ? 25.125 28.25 -28.891 1 98.44 103 ARG B CA 1
ATOM 6584 C C . ARG B 1 103 ? 26.312 27.594 -29.578 1 98.44 103 ARG B C 1
ATOM 6586 O O . ARG B 1 103 ? 26.172 26.562 -30.219 1 98.44 103 ARG B O 1
ATOM 6593 N N . GLU B 1 104 ? 27.453 28.203 -29.359 1 98.38 104 GLU B N 1
ATOM 6594 C CA . GLU B 1 104 ? 28.688 27.672 -29.953 1 98.38 104 GLU B CA 1
ATOM 6595 C C . GLU B 1 104 ? 29.062 26.328 -29.344 1 98.38 104 GLU B C 1
ATOM 6597 O O . GLU B 1 104 ? 29.594 25.453 -30.031 1 98.38 104 GLU B O 1
ATOM 6602 N N . LEU B 1 105 ? 28.844 26.188 -28.062 1 98.44 105 LEU B N 1
ATOM 6603 C CA . LEU B 1 105 ? 29.141 24.938 -27.375 1 98.44 105 LEU B CA 1
ATOM 6604 C C . LEU B 1 105 ? 28.312 23.797 -27.953 1 98.44 105 LEU B C 1
ATOM 6606 O O . LEU B 1 105 ? 28.844 22.719 -28.234 1 98.44 105 LEU B O 1
ATOM 6610 N N . ALA B 1 106 ? 26.984 23.984 -28.188 1 98.12 106 ALA B N 1
ATOM 6611 C CA . ALA B 1 106 ? 26.078 22.969 -28.719 1 98.12 106 ALA B CA 1
ATOM 6612 C C . ALA B 1 106 ? 26.453 22.578 -30.141 1 98.12 106 ALA B C 1
ATOM 6614 O O . ALA B 1 106 ? 26.281 21.438 -30.547 1 98.12 106 ALA B O 1
ATOM 6615 N N . LYS B 1 107 ? 27 23.578 -30.844 1 97.31 107 LYS B N 1
ATOM 6616 C CA . LYS B 1 107 ? 27.422 23.328 -32.219 1 97.31 107 LYS B CA 1
ATOM 6617 C C . LYS B 1 107 ? 28.703 22.5 -32.281 1 97.31 107 LYS B C 1
ATOM 6619 O O . LYS B 1 107 ? 28.797 21.562 -33.062 1 97.31 107 LYS B O 1
ATOM 6624 N N . ARG B 1 108 ? 29.641 22.844 -31.438 1 97.31 108 ARG B N 1
ATOM 6625 C CA . ARG B 1 108 ? 30.938 22.188 -31.422 1 97.31 108 ARG B CA 1
ATOM 6626 C C . ARG B 1 108 ? 30.828 20.781 -30.828 1 97.31 108 ARG B C 1
ATOM 6628 O O . ARG B 1 108 ? 31.5 19.859 -31.281 1 97.31 108 ARG B O 1
ATOM 6635 N N . TYR B 1 109 ? 30.031 20.641 -29.797 1 97.56 109 TYR B N 1
ATOM 6636 C CA . TYR B 1 109 ? 29.828 19.359 -29.125 1 97.56 109 TYR B CA 1
ATOM 6637 C C . TYR B 1 109 ? 28.359 19.016 -29.031 1 97.56 109 TYR B C 1
ATOM 6639 O O . TYR B 1 109 ? 27.734 19.203 -27.984 1 97.56 109 TYR B O 1
ATOM 6647 N N . PRO B 1 110 ? 27.797 18.359 -30 1 95.31 110 PRO B N 1
ATOM 6648 C CA . PRO B 1 110 ? 26.359 18.109 -30.078 1 95.31 110 PRO B CA 1
ATOM 6649 C C . PRO B 1 110 ? 25.844 17.234 -28.922 1 95.31 110 PRO B C 1
ATOM 6651 O O . PRO B 1 110 ? 24.688 17.328 -28.547 1 95.31 110 PRO B O 1
ATOM 6654 N N . HIS B 1 111 ? 26.688 16.453 -28.359 1 94.38 111 HIS B N 1
ATOM 6655 C CA . HIS B 1 111 ? 26.25 15.586 -27.266 1 94.38 111 HIS B CA 1
ATOM 6656 C C . HIS B 1 111 ? 26.031 16.391 -26 1 94.38 111 HIS B C 1
ATOM 6658 O O . HIS B 1 111 ? 25.469 15.867 -25.016 1 94.38 111 HIS B O 1
ATOM 6664 N N . MET B 1 112 ? 26.391 17.703 -26 1 96.94 112 MET B N 1
ATOM 6665 C CA . MET B 1 112 ? 26.172 18.562 -24.844 1 96.94 112 MET B CA 1
ATOM 6666 C C . MET B 1 112 ? 24.938 19.438 -25.016 1 96.94 112 MET B C 1
ATOM 6668 O O . MET B 1 112 ? 24.688 20.344 -24.219 1 96.94 112 MET B O 1
ATOM 6672 N N . LYS B 1 113 ? 24.094 19.109 -25.984 1 97.69 113 LYS B N 1
ATOM 6673 C CA . LYS B 1 113 ? 22.922 19.922 -26.312 1 97.69 113 LYS B CA 1
ATOM 6674 C C . LYS B 1 113 ? 21.953 20 -25.125 1 97.69 113 LYS B C 1
ATOM 6676 O O . LYS B 1 113 ? 21.422 21.062 -24.828 1 97.69 113 LYS B O 1
ATOM 6681 N N . TYR B 1 114 ? 21.719 18.844 -24.5 1 98.38 114 TYR B N 1
ATOM 6682 C CA . TYR B 1 114 ? 20.797 18.844 -23.359 1 98.38 114 TYR B CA 1
ATOM 6683 C C . TYR B 1 114 ? 21.359 19.672 -22.203 1 98.38 114 TYR B C 1
ATOM 6685 O O . TYR B 1 114 ? 20.609 20.312 -21.469 1 98.38 114 TYR B O 1
ATOM 6693 N N . LEU B 1 115 ? 22.688 19.688 -22.031 1 98.38 115 LEU B N 1
ATOM 6694 C CA . LEU B 1 115 ? 23.312 20.5 -20.984 1 98.38 115 LEU B CA 1
ATOM 6695 C C . LEU B 1 115 ? 23.172 21.984 -21.297 1 98.38 115 LEU B C 1
ATOM 6697 O O . LEU B 1 115 ? 22.906 22.781 -20.391 1 98.38 115 LEU B O 1
ATOM 6701 N N . ALA B 1 116 ? 23.359 22.297 -22.562 1 98.56 116 ALA B N 1
ATOM 6702 C CA . ALA B 1 116 ? 23.125 23.672 -22.984 1 98.56 116 ALA B CA 1
ATOM 6703 C C . ALA B 1 116 ? 21.656 24.062 -22.797 1 98.56 116 ALA B C 1
ATOM 6705 O O . ALA B 1 116 ? 21.359 25.188 -22.406 1 98.56 116 ALA B O 1
ATOM 6706 N N . GLY B 1 117 ? 20.75 23.094 -23.125 1 98.69 117 GLY B N 1
ATOM 6707 C CA . GLY B 1 117 ? 19.344 23.328 -22.891 1 98.69 117 GLY B CA 1
ATOM 6708 C C . GLY B 1 117 ? 19 23.625 -21.453 1 98.69 117 GLY B C 1
ATOM 6709 O O . GLY B 1 117 ? 18.203 24.516 -21.172 1 98.69 117 GLY B O 1
ATOM 6710 N N . ARG B 1 118 ? 19.594 22.875 -20.531 1 98.56 118 ARG B N 1
ATOM 6711 C CA . ARG B 1 118 ? 19.375 23.125 -19.109 1 98.56 118 ARG B CA 1
ATOM 6712 C C . ARG B 1 118 ? 19.906 24.5 -18.719 1 98.56 118 ARG B C 1
ATOM 6714 O O . ARG B 1 118 ? 19.312 25.188 -17.906 1 98.56 118 ARG B O 1
ATOM 6721 N N . ALA B 1 119 ? 21.062 24.875 -19.25 1 98.75 119 ALA B N 1
ATOM 6722 C CA . ALA B 1 119 ? 21.609 26.203 -19 1 98.75 119 ALA B CA 1
ATOM 6723 C C . ALA B 1 119 ? 20.656 27.297 -19.453 1 98.75 119 ALA B C 1
ATOM 6725 O O . ALA B 1 119 ? 20.547 28.344 -18.812 1 98.75 119 ALA B O 1
ATOM 6726 N N . CYS B 1 120 ? 20.031 27.047 -20.594 1 98.75 120 CYS B N 1
ATOM 6727 C CA . CYS B 1 120 ? 19.031 27.984 -21.078 1 98.75 120 CYS B CA 1
ATOM 6728 C C . CYS B 1 120 ? 17.875 28.125 -20.078 1 98.75 120 CYS B C 1
ATOM 6730 O O . CYS B 1 120 ? 17.359 29.219 -19.875 1 98.75 120 CYS B O 1
ATOM 6732 N N . ALA B 1 121 ? 17.469 26.984 -19.5 1 98.69 121 ALA B N 1
ATOM 6733 C CA . ALA B 1 121 ? 16.406 26.984 -18.5 1 98.69 121 ALA B CA 1
ATOM 6734 C C . ALA B 1 121 ? 16.812 27.797 -17.266 1 98.69 121 ALA B C 1
ATOM 6736 O O . ALA B 1 121 ? 15.969 28.438 -16.641 1 98.69 121 ALA B O 1
ATOM 6737 N N . VAL B 1 122 ? 18.062 27.734 -16.859 1 98.38 122 VAL B N 1
ATOM 6738 C CA . VAL B 1 122 ? 18.562 28.469 -15.711 1 98.38 122 VAL B CA 1
ATOM 6739 C C . VAL B 1 122 ? 18.641 29.953 -16.031 1 98.38 122 VAL B C 1
ATOM 6741 O O . VAL B 1 122 ? 18.203 30.797 -15.25 1 98.38 122 VAL B O 1
ATOM 6744 N N . ALA B 1 123 ? 19.109 30.344 -17.25 1 98.25 123 ALA B N 1
ATOM 6745 C CA . ALA B 1 123 ? 19.438 31.719 -17.625 1 98.25 123 ALA B CA 1
ATOM 6746 C C . ALA B 1 123 ? 18.234 32.406 -18.25 1 98.25 123 ALA B C 1
ATOM 6748 O O . ALA B 1 123 ? 18.203 33.656 -18.344 1 98.25 123 ALA B O 1
ATOM 6749 N N . GLY B 1 124 ? 17.281 31.688 -18.75 1 98.25 124 GLY B N 1
ATOM 6750 C CA . GLY B 1 124 ? 16.125 32.25 -19.406 1 98.25 124 GLY B CA 1
ATOM 6751 C C . GLY B 1 124 ? 16.359 32.562 -20.875 1 98.25 124 GLY B C 1
ATOM 6752 O O . GLY B 1 124 ? 15.844 33.531 -21.406 1 98.25 124 GLY B O 1
ATOM 6753 N N . TYR B 1 125 ? 17.266 31.781 -21.531 1 98.56 125 TYR B N 1
ATOM 6754 C CA . TYR B 1 125 ? 17.547 31.953 -22.953 1 98.56 125 TYR B CA 1
ATOM 6755 C C . TYR B 1 125 ? 16.531 31.203 -23.797 1 98.56 125 TYR B C 1
ATOM 6757 O O . TYR B 1 125 ? 16.844 30.156 -24.375 1 98.56 125 TYR B O 1
ATOM 6765 N N . THR B 1 126 ? 15.336 31.719 -23.953 1 98.38 126 THR B N 1
ATOM 6766 C CA . THR B 1 126 ? 14.203 31.047 -24.594 1 98.38 126 THR B CA 1
ATOM 6767 C C . THR B 1 126 ? 14.469 30.828 -26.078 1 98.38 126 THR B C 1
ATOM 6769 O O . THR B 1 126 ? 14.148 29.781 -26.625 1 98.38 126 THR B O 1
ATOM 6772 N N . ASP B 1 127 ? 15.078 31.812 -26.734 1 97.94 127 ASP B N 1
ATOM 6773 C CA . ASP B 1 127 ? 15.352 31.719 -28.172 1 97.94 127 ASP B CA 1
ATOM 6774 C C . ASP B 1 127 ? 16.344 30.594 -28.469 1 97.94 127 ASP B C 1
ATOM 6776 O O . ASP B 1 127 ? 16.109 29.766 -29.344 1 97.94 127 ASP B O 1
ATOM 6780 N N . LEU B 1 128 ? 17.406 30.609 -27.75 1 98.5 128 LEU B N 1
ATOM 6781 C CA . LEU B 1 128 ? 18.391 29.547 -27.938 1 98.5 128 LEU B CA 1
ATOM 6782 C C . LEU B 1 128 ? 17.781 28.188 -27.625 1 98.5 128 LEU B C 1
ATOM 6784 O O . LEU B 1 128 ? 18.078 27.203 -28.312 1 98.5 128 LEU B O 1
ATOM 6788 N N . PHE B 1 129 ? 16.984 28.141 -26.609 1 98.69 129 PHE B N 1
ATOM 6789 C CA . PHE B 1 129 ? 16.344 26.875 -26.25 1 98.69 129 PHE B CA 1
ATOM 6790 C C . PHE B 1 129 ? 15.57 26.312 -27.438 1 98.69 129 PHE B C 1
ATOM 6792 O O . PHE B 1 129 ? 15.664 25.125 -27.734 1 98.69 129 PHE B O 1
ATOM 6799 N N . HIS B 1 130 ? 14.828 27.141 -28.125 1 98.12 130 HIS B N 1
ATOM 6800 C CA . HIS B 1 130 ? 14.047 26.688 -29.281 1 98.12 130 HIS B CA 1
ATOM 6801 C C . HIS B 1 130 ? 14.953 26.281 -30.422 1 98.12 130 HIS B C 1
ATOM 6803 O O . HIS B 1 130 ? 14.656 25.328 -31.156 1 98.12 130 HIS B O 1
ATOM 6809 N N . GLU B 1 131 ? 16.094 26.953 -30.531 1 97.94 131 GLU B N 1
ATOM 6810 C CA . GLU B 1 131 ? 17.047 26.656 -31.594 1 97.94 131 GLU B CA 1
ATOM 6811 C C . GLU B 1 131 ? 17.656 25.266 -31.406 1 97.94 131 GLU B C 1
ATOM 6813 O O . GLU B 1 131 ? 18 24.594 -32.375 1 97.94 131 GLU B O 1
ATOM 6818 N N . LEU B 1 132 ? 17.828 24.859 -30.188 1 98 132 LEU B N 1
ATOM 6819 C CA . LEU B 1 132 ? 18.484 23.594 -29.891 1 98 132 LEU B CA 1
ATOM 6820 C C . LEU B 1 132 ? 17.609 22.422 -30.312 1 98 132 LEU B C 1
ATOM 6822 O O . LEU B 1 132 ? 18.125 21.312 -30.531 1 98 132 LEU B O 1
ATOM 6826 N N . ASP B 1 133 ? 16.281 22.578 -30.438 1 96.94 133 ASP B N 1
ATOM 6827 C CA . ASP B 1 133 ? 15.344 21.578 -30.953 1 96.94 133 ASP B CA 1
ATOM 6828 C C . ASP B 1 133 ? 15.477 20.266 -30.203 1 96.94 133 ASP B C 1
ATOM 6830 O O . ASP B 1 133 ? 15.688 19.203 -30.812 1 96.94 133 ASP B O 1
ATOM 6834 N N . LEU B 1 134 ? 15.352 20.344 -28.891 1 97.5 134 LEU B N 1
ATOM 6835 C CA . LEU B 1 134 ? 15.461 19.172 -28.031 1 97.5 134 LEU B CA 1
ATOM 6836 C C . LEU B 1 134 ? 14.109 18.5 -27.844 1 97.5 134 LEU B C 1
ATOM 6838 O O . LEU B 1 134 ? 13.062 19.141 -28.031 1 97.5 134 LEU B O 1
ATOM 6842 N N . LEU B 1 135 ? 14.117 17.172 -27.578 1 97.12 135 LEU B N 1
ATOM 6843 C CA . LEU B 1 135 ? 12.891 16.547 -27.078 1 97.12 135 LEU B CA 1
ATOM 6844 C C . LEU B 1 135 ? 12.461 17.172 -25.75 1 97.12 135 LEU B C 1
ATOM 6846 O O . LEU B 1 135 ? 13.297 17.688 -25.016 1 97.12 135 LEU B O 1
ATOM 6850 N N . PRO B 1 136 ? 11.188 17.266 -25.5 1 97.31 136 PRO B N 1
ATOM 6851 C CA . PRO B 1 136 ? 10.727 17.812 -24.203 1 97.31 136 PRO B CA 1
ATOM 6852 C C . PRO B 1 136 ? 11.305 17.047 -23.016 1 97.31 136 PRO B C 1
ATOM 6854 O O . PRO B 1 136 ? 10.859 15.945 -22.703 1 97.31 136 PRO B O 1
ATOM 6857 N N . GLU B 1 137 ? 12.242 17.656 -22.391 1 98.06 137 GLU B N 1
ATOM 6858 C CA . GLU B 1 137 ? 13.039 16.984 -21.375 1 98.06 137 GLU B CA 1
ATOM 6859 C C . GLU B 1 137 ? 12.609 17.406 -19.969 1 98.06 137 GLU B C 1
ATOM 6861 O O . GLU B 1 137 ? 12.547 18.609 -19.672 1 98.06 137 GLU B O 1
ATOM 6866 N N . CYS B 1 138 ? 12.453 16.422 -19.062 1 97.25 138 CYS B N 1
ATOM 6867 C CA . CYS B 1 138 ? 11.844 16.641 -17.75 1 97.25 138 CYS B CA 1
ATOM 6868 C C . CYS B 1 138 ? 12.773 17.422 -16.828 1 97.25 138 CYS B C 1
ATOM 6870 O O . CYS B 1 138 ? 12.328 18.281 -16.062 1 97.25 138 CYS B O 1
ATOM 6872 N N . HIS B 1 139 ? 14.07 17.172 -16.797 1 97.12 139 HIS B N 1
ATOM 6873 C CA . HIS B 1 139 ? 15 17.891 -15.945 1 97.12 139 HIS B CA 1
ATOM 6874 C C . HIS B 1 139 ? 15.047 19.375 -16.312 1 97.12 139 HIS B C 1
ATOM 6876 O O . HIS B 1 139 ? 15.148 20.234 -15.43 1 97.12 139 HIS B O 1
ATOM 6882 N N . ILE B 1 140 ? 15.016 19.641 -17.625 1 98.5 140 ILE B N 1
ATOM 6883 C CA . ILE B 1 140 ? 15.023 21.031 -18.078 1 98.5 140 ILE B CA 1
ATOM 6884 C C . ILE B 1 140 ? 13.727 21.719 -17.672 1 98.5 140 ILE B C 1
ATOM 6886 O O . ILE B 1 140 ? 13.742 22.891 -17.281 1 98.5 140 ILE B O 1
ATOM 6890 N N . ALA B 1 141 ? 12.641 20.984 -17.766 1 98.31 141 ALA B N 1
ATOM 6891 C CA . ALA B 1 141 ? 11.352 21.531 -17.344 1 98.31 141 ALA B CA 1
ATOM 6892 C C . ALA B 1 141 ? 11.367 21.922 -15.867 1 98.31 141 ALA B C 1
ATOM 6894 O O . ALA B 1 141 ? 10.93 23 -15.492 1 98.31 141 ALA B O 1
ATOM 6895 N N . GLU B 1 142 ? 11.812 21.016 -14.984 1 96.44 142 GLU B N 1
ATOM 6896 C CA . GLU B 1 142 ? 11.867 21.281 -13.547 1 96.44 142 GLU B CA 1
ATOM 6897 C C . GLU B 1 142 ? 12.766 22.484 -13.242 1 96.44 142 GLU B C 1
ATOM 6899 O O . GLU B 1 142 ? 12.438 23.312 -12.398 1 96.44 142 GLU B O 1
ATOM 6904 N N . GLU B 1 143 ? 13.891 22.562 -13.93 1 97.06 143 GLU B N 1
ATOM 6905 C CA . GLU B 1 143 ? 14.82 23.672 -13.742 1 97.06 143 GLU B CA 1
ATOM 6906 C C . GLU B 1 143 ? 14.188 24.984 -14.18 1 97.06 143 GLU B C 1
ATOM 6908 O O . GLU B 1 143 ? 14.32 26 -13.492 1 97.06 143 GLU B O 1
ATOM 6913 N N . ALA B 1 144 ? 13.578 24.969 -15.336 1 98.25 144 ALA B N 1
ATOM 6914 C CA . ALA B 1 144 ? 12.93 26.172 -15.852 1 98.25 144 ALA B CA 1
ATOM 6915 C C . ALA B 1 144 ? 11.867 26.672 -14.883 1 98.25 144 ALA B C 1
ATOM 6917 O O . ALA B 1 144 ? 11.766 27.875 -14.625 1 98.25 144 ALA B O 1
ATOM 6918 N N . ARG B 1 145 ? 11.094 25.75 -14.398 1 96 145 ARG B N 1
ATOM 6919 C CA . ARG B 1 145 ? 10.039 26.094 -13.438 1 96 145 ARG B CA 1
ATOM 6920 C C . ARG B 1 145 ? 10.625 26.766 -12.203 1 96 145 ARG B C 1
ATOM 6922 O O . ARG B 1 145 ? 10.156 27.828 -11.781 1 96 145 ARG B O 1
ATOM 6929 N N . GLU B 1 146 ? 11.656 26.219 -11.633 1 92.38 146 GLU B N 1
ATOM 6930 C CA . GLU B 1 146 ? 12.211 26.672 -10.367 1 92.38 146 GLU B CA 1
ATOM 6931 C C . GLU B 1 146 ? 13.008 27.969 -10.547 1 92.38 146 GLU B C 1
ATOM 6933 O O . GLU B 1 146 ? 13.141 28.766 -9.617 1 92.38 146 GLU B O 1
ATOM 6938 N N . SER B 1 147 ? 13.539 28.141 -11.758 1 95.5 147 SER B N 1
ATOM 6939 C CA . SER B 1 147 ? 14.305 29.344 -12.055 1 95.5 147 SER B CA 1
ATOM 6940 C C . SER B 1 147 ? 13.398 30.484 -12.508 1 95.5 147 SER B C 1
ATOM 6942 O O . SER B 1 147 ? 13.859 31.609 -12.727 1 95.5 147 SER B O 1
ATOM 6944 N N . GLY B 1 148 ? 12.078 30.203 -12.68 1 95.12 148 GLY B N 1
ATOM 6945 C CA . GLY B 1 148 ? 11.086 31.234 -13 1 95.12 148 GLY B CA 1
ATOM 6946 C C . GLY B 1 148 ? 10.984 31.516 -14.484 1 95.12 148 GLY B C 1
ATOM 6947 O O . GLY B 1 148 ? 10.453 32.562 -14.883 1 95.12 148 GLY B O 1
ATOM 6948 N N . HIS B 1 149 ? 11.555 30.719 -15.289 1 97.5 149 HIS B N 1
ATOM 6949 C CA . HIS B 1 149 ? 11.477 30.906 -16.734 1 97.5 149 HIS B CA 1
ATOM 6950 C C . HIS B 1 149 ? 10.367 30.062 -17.344 1 97.5 149 HIS B C 1
ATOM 6952 O O . HIS B 1 149 ? 10.641 29.062 -18 1 97.5 149 HIS B O 1
ATOM 6958 N N . ILE B 1 150 ? 9.203 30.531 -17.25 1 96.94 150 ILE B N 1
ATOM 6959 C CA . ILE B 1 150 ? 7.953 29.812 -17.469 1 96.94 150 ILE B CA 1
ATOM 6960 C C . ILE B 1 150 ? 7.773 29.547 -18.953 1 96.94 150 ILE B C 1
ATOM 6962 O O . ILE B 1 150 ? 7.156 28.547 -19.344 1 96.94 150 ILE B O 1
ATOM 6966 N N . ALA B 1 151 ? 8.383 30.438 -19.797 1 97.81 151 ALA B N 1
ATOM 6967 C CA . ALA B 1 151 ? 8.25 30.234 -21.234 1 97.81 151 ALA B CA 1
ATOM 6968 C C . ALA B 1 151 ? 8.859 28.891 -21.656 1 97.81 151 ALA B C 1
ATOM 6970 O O . ALA B 1 151 ? 8.273 28.156 -22.453 1 97.81 151 ALA B O 1
ATOM 6971 N N . ILE B 1 152 ? 10.008 28.641 -21.141 1 98.38 152 ILE B N 1
ATOM 6972 C CA . ILE B 1 152 ? 10.672 27.375 -21.453 1 98.38 152 ILE B CA 1
ATOM 6973 C C . ILE B 1 152 ? 9.906 26.219 -20.797 1 98.38 152 ILE B C 1
ATOM 6975 O O . ILE B 1 152 ? 9.703 25.172 -21.422 1 98.38 152 ILE B O 1
ATOM 6979 N N . TYR B 1 153 ? 9.484 26.422 -19.594 1 98.25 153 TYR B N 1
ATOM 6980 C CA . TYR B 1 153 ? 8.688 25.422 -18.891 1 98.25 153 TYR B CA 1
ATOM 6981 C C . TYR B 1 153 ? 7.43 25.078 -19.688 1 98.25 153 TYR B C 1
ATOM 6983 O O . TYR B 1 153 ? 7.145 23.891 -19.922 1 98.25 153 TYR B O 1
ATOM 6991 N N . ASP B 1 154 ? 6.738 26.047 -20.094 1 97.75 154 ASP B N 1
ATOM 6992 C CA . ASP B 1 154 ? 5.48 25.844 -20.812 1 97.75 154 ASP B CA 1
ATOM 6993 C C . ASP B 1 154 ? 5.715 25.156 -22.156 1 97.75 154 ASP B C 1
ATOM 6995 O O . ASP B 1 154 ? 4.902 24.344 -22.594 1 97.75 154 ASP B O 1
ATOM 6999 N N . ALA B 1 155 ? 6.77 25.547 -22.781 1 97.75 155 ALA B N 1
ATOM 7000 C CA . ALA B 1 155 ? 7.098 24.922 -24.062 1 97.75 155 ALA B CA 1
ATOM 7001 C C . ALA B 1 155 ? 7.27 23.422 -23.922 1 97.75 155 ALA B C 1
ATOM 7003 O O . ALA B 1 155 ? 6.891 22.656 -24.812 1 97.75 155 ALA B O 1
ATOM 7004 N N . ILE B 1 156 ? 7.836 22.969 -22.812 1 98.06 156 ILE B N 1
ATOM 7005 C CA . ILE B 1 156 ? 8.07 21.547 -22.594 1 98.06 156 ILE B CA 1
ATOM 7006 C C . ILE B 1 156 ? 6.77 20.875 -22.156 1 98.06 156 ILE B C 1
ATOM 7008 O O . ILE B 1 156 ? 6.418 19.812 -22.656 1 98.06 156 ILE B O 1
ATOM 7012 N N . MET B 1 157 ? 6.016 21.516 -21.281 1 96.5 157 MET B N 1
ATOM 7013 C CA . MET B 1 157 ? 4.84 20.906 -20.672 1 96.5 157 MET B CA 1
ATOM 7014 C C . MET B 1 157 ? 3.682 20.828 -21.656 1 96.5 157 MET B C 1
ATOM 7016 O O . MET B 1 157 ? 2.736 20.062 -21.453 1 96.5 157 MET B O 1
ATOM 7020 N N . LYS B 1 158 ? 3.787 21.562 -22.734 1 94.69 158 LYS B N 1
ATOM 7021 C CA . LYS B 1 158 ? 2.758 21.531 -23.766 1 94.69 158 LYS B CA 1
ATOM 7022 C C . LYS B 1 158 ? 2.861 20.25 -24.594 1 94.69 158 LYS B C 1
ATOM 7024 O O . LYS B 1 158 ? 1.895 19.844 -25.25 1 94.69 158 LYS B O 1
ATOM 7029 N N . ALA B 1 159 ? 3.971 19.625 -24.469 1 93.75 159 ALA B N 1
ATOM 7030 C CA . ALA B 1 159 ? 4.164 18.391 -25.219 1 93.75 159 ALA B CA 1
ATOM 7031 C C . ALA B 1 159 ? 3.322 17.266 -24.641 1 93.75 159 ALA B C 1
ATOM 7033 O O . ALA B 1 159 ? 3.156 17.156 -23.422 1 93.75 159 ALA B O 1
ATOM 7034 N N . ASP B 1 160 ? 2.789 16.391 -25.531 1 87.5 160 ASP B N 1
ATOM 7035 C CA . ASP B 1 160 ? 1.986 15.25 -25.109 1 87.5 160 ASP B CA 1
ATOM 7036 C C . ASP B 1 160 ? 2.844 14.211 -24.391 1 87.5 160 ASP B C 1
ATOM 7038 O O . ASP B 1 160 ? 2.373 13.539 -23.469 1 87.5 160 ASP B O 1
ATOM 7042 N N . VAL B 1 161 ? 4.066 14.109 -24.953 1 91.31 161 VAL B N 1
ATOM 7043 C CA . VAL B 1 161 ? 4.992 13.141 -24.375 1 91.31 161 VAL B CA 1
ATOM 7044 C C . VAL B 1 161 ? 6.27 13.852 -23.938 1 91.31 161 VAL B C 1
ATOM 7046 O O . VAL B 1 161 ? 6.781 14.719 -24.641 1 91.31 161 VAL B O 1
ATOM 7049 N N . LYS B 1 162 ? 6.691 13.539 -22.766 1 95.75 162 LYS B N 1
ATOM 7050 C CA . LYS B 1 162 ? 7.945 14.062 -22.234 1 95.75 162 LYS B CA 1
ATOM 7051 C C . LYS B 1 162 ? 8.984 12.953 -22.062 1 95.75 162 LYS B C 1
ATOM 7053 O O . LYS B 1 162 ? 8.641 11.766 -22.125 1 95.75 162 LYS B O 1
ATOM 7058 N N . TYR B 1 163 ? 10.242 13.438 -21.875 1 96.69 163 TYR B N 1
ATOM 7059 C CA . TYR B 1 163 ? 11.32 12.453 -21.875 1 96.69 163 TYR B CA 1
ATOM 7060 C C . TYR B 1 163 ? 12.305 12.727 -20.75 1 96.69 163 TYR B C 1
ATOM 7062 O O . TYR B 1 163 ? 12.352 13.836 -20.203 1 96.69 163 TYR B O 1
ATOM 7070 N N . ASN B 1 164 ? 12.961 11.641 -20.375 1 95.75 164 ASN B N 1
ATOM 7071 C CA . ASN B 1 164 ? 14.125 11.711 -19.5 1 95.75 164 ASN B CA 1
ATOM 7072 C C . ASN B 1 164 ? 15.398 11.289 -20.234 1 95.75 164 ASN B C 1
ATOM 7074 O O . ASN B 1 164 ? 15.578 10.109 -20.547 1 95.75 164 ASN B O 1
ATOM 7078 N N . ALA B 1 165 ? 16.172 12.25 -20.484 1 96.75 165 ALA B N 1
ATOM 7079 C CA . ALA B 1 165 ? 17.469 11.992 -21.109 1 96.75 165 ALA B CA 1
ATOM 7080 C C . ALA B 1 165 ? 18.609 12.289 -20.156 1 96.75 165 ALA B C 1
ATOM 7082 O O . ALA B 1 165 ? 19.703 11.742 -20.297 1 96.75 165 ALA B O 1
ATOM 7083 N N . MET B 1 166 ? 18.328 13.133 -19.188 1 96.5 166 MET B N 1
ATOM 7084 C CA . MET B 1 166 ? 19.344 13.523 -18.219 1 96.5 166 MET B CA 1
ATOM 7085 C C . MET B 1 166 ? 19.188 12.734 -16.922 1 96.5 166 MET B C 1
ATOM 7087 O O . MET B 1 166 ? 18.078 12.398 -16.516 1 96.5 166 MET B O 1
ATOM 7091 N N . ASN B 1 167 ? 20.297 12.43 -16.281 1 94.5 167 ASN B N 1
ATOM 7092 C CA . ASN B 1 167 ? 20.328 11.75 -14.992 1 94.5 167 ASN B CA 1
ATOM 7093 C C . ASN B 1 167 ? 21.266 12.453 -14.016 1 94.5 167 ASN B C 1
ATOM 7095 O O . ASN B 1 167 ? 22.484 12.266 -14.07 1 94.5 167 ASN B O 1
ATOM 7099 N N . ASP B 1 168 ? 20.734 13.133 -13.109 1 94.12 168 ASP B N 1
ATOM 7100 C CA . ASP B 1 168 ? 21.5 13.953 -12.188 1 94.12 168 ASP B CA 1
ATOM 7101 C C . ASP B 1 168 ? 22.203 13.094 -11.141 1 94.12 168 ASP B C 1
ATOM 7103 O O . ASP B 1 168 ? 23.125 13.555 -10.469 1 94.12 168 ASP B O 1
ATOM 7107 N N . PHE B 1 169 ? 21.812 11.875 -10.977 1 90.06 169 PHE B N 1
ATOM 7108 C CA . PHE B 1 169 ? 22.453 11 -10 1 90.06 169 PHE B CA 1
ATOM 7109 C C . PHE B 1 169 ? 23.781 10.469 -10.523 1 90.06 169 PHE B C 1
ATOM 7111 O O . PHE B 1 169 ? 24.75 10.359 -9.773 1 90.06 169 PHE B O 1
ATOM 7118 N N . THR B 1 170 ? 23.859 10.188 -11.812 1 90.12 170 THR B N 1
ATOM 7119 C CA . THR B 1 170 ? 25.062 9.633 -12.422 1 90.12 170 THR B CA 1
ATOM 7120 C C . THR B 1 170 ? 25.797 10.695 -13.242 1 90.12 170 THR B C 1
ATOM 7122 O O . THR B 1 170 ? 26.906 10.461 -13.727 1 90.12 170 THR B O 1
ATOM 7125 N N . ARG B 1 171 ? 25.219 11.836 -13.43 1 94.06 171 ARG B N 1
ATOM 7126 C CA . ARG B 1 171 ? 25.781 12.914 -14.234 1 94.06 171 ARG B CA 1
ATOM 7127 C C . ARG B 1 171 ? 26.016 12.461 -15.672 1 94.06 171 ARG B C 1
ATOM 7129 O O . ARG B 1 171 ? 27.094 12.641 -16.219 1 94.06 171 ARG B O 1
ATOM 7136 N N . GLU B 1 172 ? 24.953 11.82 -16.266 1 93.5 172 GLU B N 1
ATOM 7137 C CA . GLU B 1 172 ? 25.047 11.281 -17.609 1 93.5 172 GLU B CA 1
ATOM 7138 C C . GLU B 1 172 ? 23.859 11.695 -18.469 1 93.5 172 GLU B C 1
ATOM 7140 O O . GLU B 1 172 ? 22.781 11.969 -17.938 1 93.5 172 GLU B O 1
ATOM 7145 N N . ILE B 1 173 ? 24.125 11.844 -19.719 1 95.12 173 ILE B N 1
ATOM 7146 C CA . ILE B 1 173 ? 23.062 11.984 -20.703 1 95.12 173 ILE B CA 1
ATOM 7147 C C . ILE B 1 173 ? 22.75 10.625 -21.328 1 95.12 173 ILE B C 1
ATOM 7149 O O . ILE B 1 173 ? 23.625 9.992 -21.922 1 95.12 173 ILE B O 1
ATOM 7153 N N . LEU B 1 174 ? 21.562 10.172 -21.109 1 94.56 174 LEU B N 1
ATOM 7154 C CA . LEU B 1 174 ? 21.141 8.844 -21.531 1 94.56 174 LEU B CA 1
ATOM 7155 C C . LEU B 1 174 ? 20.219 8.93 -22.75 1 94.56 174 LEU B C 1
ATOM 7157 O O . LEU B 1 174 ? 19.812 10.023 -23.141 1 94.56 174 LEU B O 1
ATOM 7161 N N . THR B 1 175 ? 19.984 7.727 -23.359 1 95.5 175 THR B N 1
ATOM 7162 C CA . THR B 1 175 ? 18.953 7.66 -24.391 1 95.5 175 THR B CA 1
ATOM 7163 C C . THR B 1 175 ? 17.594 8.055 -23.812 1 95.5 175 THR B C 1
ATOM 7165 O O . THR B 1 175 ? 17.188 7.531 -22.781 1 95.5 175 THR B O 1
ATOM 7168 N N . PRO B 1 176 ? 17 9.031 -24.516 1 95.69 176 PRO B N 1
ATOM 7169 C CA . PRO B 1 176 ? 15.734 9.523 -23.969 1 95.69 176 PRO B CA 1
ATOM 7170 C C . PRO B 1 176 ? 14.688 8.422 -23.812 1 95.69 176 PRO B C 1
ATOM 7172 O O . PRO B 1 176 ? 14.508 7.609 -24.719 1 95.69 176 PRO B O 1
ATOM 7175 N N . VAL B 1 177 ? 14.109 8.359 -22.766 1 93.81 177 VAL B N 1
ATOM 7176 C CA . VAL B 1 177 ? 12.992 7.465 -22.484 1 93.81 177 VAL B CA 1
ATOM 7177 C C . VAL B 1 177 ? 11.789 8.273 -22.016 1 93.81 177 VAL B C 1
ATOM 7179 O O . VAL B 1 177 ? 11.938 9.297 -21.344 1 93.81 177 VAL B O 1
ATOM 7182 N N . SER B 1 178 ? 10.633 7.785 -22.469 1 91.81 178 SER B N 1
ATOM 7183 C CA . SER B 1 178 ? 9.43 8.5 -22.047 1 91.81 178 SER B CA 1
ATOM 7184 C C . SER B 1 178 ? 9.312 8.539 -20.531 1 91.81 178 SER B C 1
ATOM 7186 O O . SER B 1 178 ? 9.602 7.547 -19.859 1 91.81 178 SER B O 1
ATOM 7188 N N . GLY B 1 179 ? 8.984 9.742 -20.031 1 91.81 179 GLY B N 1
ATOM 7189 C CA . GLY B 1 179 ? 8.844 9.922 -18.594 1 91.81 179 GLY B CA 1
ATOM 7190 C C . GLY B 1 179 ? 8.188 11.234 -18.219 1 91.81 179 GLY B C 1
ATOM 7191 O O . GLY B 1 179 ? 7.785 12.008 -19.094 1 91.81 179 GLY B O 1
ATOM 7192 N N . ASN B 1 180 ? 7.984 11.445 -16.938 1 95 180 ASN B N 1
ATOM 7193 C CA . ASN B 1 180 ? 7.336 12.641 -16.422 1 95 180 ASN B CA 1
ATOM 7194 C C . ASN B 1 180 ? 8.164 13.289 -15.312 1 95 180 ASN B C 1
ATOM 7196 O O . ASN B 1 180 ? 9.164 12.719 -14.867 1 95 180 ASN B O 1
ATOM 7200 N N . LEU B 1 181 ? 7.777 14.484 -14.906 1 96.5 181 LEU B N 1
ATOM 7201 C CA . LEU B 1 181 ? 8.469 15.156 -13.805 1 96.5 181 LEU B CA 1
ATOM 7202 C C . LEU B 1 181 ? 8.344 14.352 -12.516 1 96.5 181 LEU B C 1
ATOM 7204 O O . LEU B 1 181 ? 7.234 13.992 -12.109 1 96.5 181 LEU B O 1
ATOM 7208 N N . ASN B 1 182 ? 9.484 14.047 -11.883 1 94.88 182 ASN B N 1
ATOM 7209 C CA . ASN B 1 182 ? 9.453 13.164 -10.719 1 94.88 182 ASN B CA 1
ATOM 7210 C C . ASN B 1 182 ? 10.312 13.711 -9.586 1 94.88 182 ASN B C 1
ATOM 7212 O O . ASN B 1 182 ? 10.664 12.984 -8.656 1 94.88 182 ASN B O 1
ATOM 7216 N N . GLY B 1 183 ? 10.695 14.961 -9.648 1 90.31 183 GLY B N 1
ATOM 7217 C CA . GLY B 1 183 ? 11.453 15.602 -8.586 1 90.31 183 GLY B CA 1
ATOM 7218 C C . GLY B 1 183 ? 12.867 15.055 -8.445 1 90.31 183 GLY B C 1
ATOM 7219 O O . GLY B 1 183 ? 13.422 15.023 -7.348 1 90.31 183 GLY B O 1
ATOM 7220 N N . ASP B 1 184 ? 13.516 14.625 -9.477 1 91.12 184 ASP B N 1
ATOM 7221 C CA . ASP B 1 184 ? 14.844 14.023 -9.438 1 91.12 184 ASP B CA 1
ATOM 7222 C C . ASP B 1 184 ? 15.906 14.992 -9.953 1 91.12 184 ASP B C 1
ATOM 7224 O O . ASP B 1 184 ? 17.047 14.609 -10.188 1 91.12 184 ASP B O 1
ATOM 7228 N N . THR B 1 185 ? 15.523 16.219 -10.117 1 93.25 185 THR B N 1
ATOM 7229 C CA . THR B 1 185 ? 16.422 17.219 -10.695 1 93.25 185 THR B CA 1
ATOM 7230 C C . THR B 1 185 ? 17.094 18.047 -9.594 1 93.25 185 THR B C 1
ATOM 7232 O O . THR B 1 185 ? 16.422 18.5 -8.664 1 93.25 185 THR B O 1
ATOM 7235 N N . VAL B 1 186 ? 18.391 18.203 -9.641 1 92.12 186 VAL B N 1
ATOM 7236 C CA . VAL B 1 186 ? 19.109 19.125 -8.766 1 92.12 186 VAL B CA 1
ATOM 7237 C C . VAL B 1 186 ? 19 20.547 -9.312 1 92.12 186 VAL B C 1
ATOM 7239 O O . VAL B 1 186 ? 19.797 20.938 -10.172 1 92.12 186 VAL B O 1
ATOM 7242 N N . ILE B 1 187 ? 18.188 21.266 -8.781 1 91.69 187 ILE B N 1
ATOM 7243 C CA . ILE B 1 187 ? 17.891 22.609 -9.289 1 91.69 187 ILE B CA 1
ATOM 7244 C C . ILE B 1 187 ? 18.859 23.625 -8.688 1 91.69 187 ILE B C 1
ATOM 7246 O O . ILE B 1 187 ? 19.516 23.328 -7.684 1 91.69 187 ILE B O 1
ATOM 7250 N N . ARG B 1 188 ? 18.953 24.75 -9.25 1 92.81 188 ARG B N 1
ATOM 7251 C CA . ARG B 1 188 ? 19.906 25.797 -8.852 1 92.81 188 ARG B CA 1
ATOM 7252 C C . ARG B 1 188 ? 19.719 26.172 -7.391 1 92.81 188 ARG B C 1
ATOM 7254 O O . ARG B 1 188 ? 20.703 26.328 -6.652 1 92.81 188 ARG B O 1
ATOM 7261 N N . SER B 1 189 ? 18.469 26.344 -6.977 1 86.12 189 SER B N 1
ATOM 7262 C CA . SER B 1 189 ? 18.203 26.766 -5.605 1 86.12 189 SER B CA 1
ATOM 7263 C C . SER B 1 189 ? 18.75 25.766 -4.598 1 86.12 189 SER B C 1
ATOM 7265 O O . SER B 1 189 ? 19.125 26.141 -3.488 1 86.12 189 SER B O 1
ATOM 7267 N N . TYR B 1 190 ? 18.75 24.531 -5.027 1 83.94 190 TYR B N 1
ATOM 7268 C CA . TYR B 1 190 ? 19.328 23.484 -4.184 1 83.94 190 TYR B CA 1
ATOM 7269 C C . TYR B 1 190 ? 20.828 23.656 -4.078 1 83.94 190 TYR B C 1
ATOM 7271 O O . TYR B 1 190 ? 21.406 23.484 -2.998 1 83.94 190 TYR B O 1
ATOM 7279 N N . LEU B 1 191 ? 21.438 23.984 -5.16 1 89.12 191 LEU B N 1
ATOM 7280 C CA . LEU B 1 191 ? 22.891 24.125 -5.203 1 89.12 191 LEU B CA 1
ATOM 7281 C C . LEU B 1 191 ? 23.344 25.359 -4.434 1 89.12 191 LEU B C 1
ATOM 7283 O O . LEU B 1 191 ? 24.484 25.422 -3.967 1 89.12 191 LEU B O 1
ATOM 7287 N N . ASP B 1 192 ? 22.484 26.281 -4.305 1 88.31 192 ASP B N 1
ATOM 7288 C CA . ASP B 1 192 ? 22.812 27.531 -3.625 1 88.31 192 ASP B CA 1
ATOM 7289 C C . ASP B 1 192 ? 22.828 27.344 -2.109 1 88.31 192 ASP B C 1
ATOM 7291 O O . ASP B 1 192 ? 23.344 28.188 -1.379 1 88.31 192 ASP B O 1
ATOM 7295 N N . ILE B 1 193 ? 22.312 26.219 -1.696 1 83 193 ILE B N 1
ATOM 7296 C CA . ILE B 1 193 ? 22.453 25.875 -0.287 1 83 193 ILE B CA 1
ATOM 7297 C C . ILE B 1 193 ? 23.828 25.266 -0.045 1 83 193 ILE B C 1
ATOM 7299 O O . ILE B 1 193 ? 24.156 24.219 -0.608 1 83 193 ILE B O 1
ATOM 7303 N N . ARG B 1 194 ? 24.625 25.891 0.721 1 85.44 194 ARG B N 1
ATOM 7304 C CA . ARG B 1 194 ? 26.016 25.484 0.902 1 85.44 194 ARG B CA 1
ATOM 7305 C C . ARG B 1 194 ? 26.281 25.094 2.352 1 85.44 194 ARG B C 1
ATOM 7307 O O . ARG B 1 194 ? 25.562 25.531 3.26 1 85.44 194 ARG B O 1
ATOM 7314 N N . PHE B 1 195 ? 27.391 24.312 2.5 1 82.12 195 PHE B N 1
ATOM 7315 C CA . PHE B 1 195 ? 27.75 23.812 3.824 1 82.12 195 PHE B CA 1
ATOM 7316 C C . PHE B 1 195 ? 29.234 24 4.082 1 82.12 195 PHE B C 1
ATOM 7318 O O . PHE B 1 195 ? 30.047 23.891 3.16 1 82.12 195 PHE B O 1
ATOM 7325 N N . THR B 1 196 ? 29.547 24.203 5.371 1 84.5 196 THR B N 1
ATOM 7326 C CA . THR B 1 196 ? 30.953 24.328 5.762 1 84.5 196 THR B CA 1
ATOM 7327 C C . THR B 1 196 ? 31.703 23.016 5.547 1 84.5 196 THR B C 1
ATOM 7329 O O . THR B 1 196 ? 31.125 21.938 5.707 1 84.5 196 THR B O 1
ATOM 7332 N N . PHE B 1 197 ? 32.969 23.156 5.184 1 77.69 197 PHE B N 1
ATOM 7333 C CA . PHE B 1 197 ? 33.781 21.984 4.812 1 77.69 197 PHE B CA 1
ATOM 7334 C C . PHE B 1 197 ? 34.031 21.094 6.027 1 77.69 197 PHE B C 1
ATOM 7336 O O . PHE B 1 197 ? 34.406 19.938 5.883 1 77.69 197 PHE B O 1
ATOM 7343 N N . ASP B 1 198 ? 34.156 21.75 7.305 1 62.97 198 ASP B N 1
ATOM 7344 C CA . ASP B 1 198 ? 34.469 20.969 8.508 1 62.97 198 ASP B CA 1
ATOM 7345 C C . ASP B 1 198 ? 33.312 20.062 8.891 1 62.97 198 ASP B C 1
ATOM 7347 O O . ASP B 1 198 ? 33.438 19.203 9.766 1 62.97 198 ASP B O 1
ATOM 7351 N N . LYS B 1 199 ? 32.281 20.562 8.617 1 52.78 199 LYS B N 1
ATOM 7352 C CA . LYS B 1 199 ? 31.156 19.766 9.023 1 52.78 199 LYS B CA 1
ATOM 7353 C C . LYS B 1 199 ? 31.234 18.359 8.43 1 52.78 199 LYS B C 1
ATOM 7355 O O . LYS B 1 199 ? 31.266 18.203 7.207 1 52.78 199 LYS B O 1
ATOM 7360 N N . GLY B 1 200 ? 32.438 17.766 9 1 43.22 200 GLY B N 1
ATOM 7361 C CA . GLY B 1 200 ? 32.719 16.359 8.719 1 43.22 200 GLY B CA 1
ATOM 7362 C C . GLY B 1 200 ? 31.531 15.664 8.047 1 43.22 200 GLY B C 1
ATOM 7363 O O . GLY B 1 200 ? 30.391 16.094 8.195 1 43.22 200 GLY B O 1
ATOM 7364 N N . TRP B 1 201 ? 31.953 15.047 6.871 1 40.34 201 TRP B N 1
ATOM 7365 C CA . TRP B 1 201 ? 31.094 14.023 6.293 1 40.34 201 TRP B CA 1
ATOM 7366 C C . TRP B 1 201 ? 30.281 13.328 7.375 1 40.34 201 TRP B C 1
ATOM 7368 O O . TRP B 1 201 ? 30.828 12.594 8.203 1 40.34 201 TRP B O 1
ATOM 7378 N N . TYR B 1 202 ? 29.672 13.938 8.148 1 35.31 202 TYR B N 1
ATOM 7379 C CA . TYR B 1 202 ? 28.844 13.25 9.133 1 35.31 202 TYR B CA 1
ATOM 7380 C C . TYR B 1 202 ? 28.469 11.859 8.648 1 35.31 202 TYR B C 1
ATOM 7382 O O . TYR B 1 202 ? 27.734 11.719 7.664 1 35.31 202 TYR B O 1
ATOM 7390 N N . SER B 1 203 ? 29.391 10.945 8.695 1 34.41 203 SER B N 1
ATOM 7391 C CA . SER B 1 203 ? 29 9.547 8.875 1 34.41 203 SER B CA 1
ATOM 7392 C C . SER B 1 203 ? 27.625 9.438 9.531 1 34.41 203 SER B C 1
ATOM 7394 O O . SER B 1 203 ? 27.125 10.414 10.086 1 34.41 203 SER B O 1
ATOM 7396 N N . ASN B 1 204 ? 27.266 8.117 9.844 1 33.09 204 ASN B N 1
ATOM 7397 C CA . ASN B 1 204 ? 26.047 7.551 10.422 1 33.09 204 ASN B CA 1
ATOM 7398 C C . ASN B 1 204 ? 25.625 8.305 11.68 1 33.09 204 ASN B C 1
ATOM 7400 O O . ASN B 1 204 ? 24.609 7.969 12.297 1 33.09 204 ASN B O 1
ATOM 7404 N N . THR B 1 205 ? 26.578 8.844 12.633 1 29.23 205 THR B N 1
ATOM 7405 C CA . THR B 1 205 ? 26.297 8.977 14.055 1 29.23 205 THR B CA 1
ATOM 7406 C C . THR B 1 205 ? 25.484 10.234 14.336 1 29.23 205 THR B C 1
ATOM 7408 O O . THR B 1 205 ? 24.859 10.359 15.391 1 29.23 205 THR B O 1
ATOM 7411 N N . ASN B 1 206 ? 26.078 11.445 14.047 1 29.28 206 ASN B N 1
ATOM 7412 C CA . ASN B 1 206 ? 25.453 12.531 14.797 1 29.28 206 ASN B CA 1
ATOM 7413 C C . ASN B 1 206 ? 24 12.742 14.367 1 29.28 206 ASN B C 1
ATOM 7415 O O . ASN B 1 206 ? 23.734 13.391 13.359 1 29.28 206 ASN B O 1
ATOM 7419 N N . TRP B 1 207 ? 23.266 11.93 14.625 1 33.78 207 TRP B N 1
ATOM 7420 C CA . TRP B 1 207 ? 21.812 11.812 14.672 1 33.78 207 TRP B CA 1
ATOM 7421 C C . TRP B 1 207 ? 21.172 13.148 15.039 1 33.78 207 TRP B C 1
ATOM 7423 O O . TRP B 1 207 ? 19.984 13.375 14.773 1 33.78 207 TRP B O 1
ATOM 7433 N N . LEU B 1 208 ? 21.781 13.922 16.125 1 29.25 208 LEU B N 1
ATOM 7434 C CA . LEU B 1 208 ? 21.172 14.984 16.906 1 29.25 208 LEU B CA 1
ATOM 7435 C C . LEU B 1 208 ? 21.078 16.281 16.109 1 29.25 208 LEU B C 1
ATOM 7437 O O . LEU B 1 208 ? 20.828 17.344 16.672 1 29.25 208 LEU B O 1
ATOM 7441 N N . MET B 1 209 ? 21.891 16.516 15.195 1 30.75 209 MET B N 1
ATOM 7442 C CA . MET B 1 209 ? 21.719 17.922 14.883 1 30.75 209 MET B CA 1
ATOM 7443 C C . MET B 1 209 ? 20.234 18.281 14.781 1 30.75 209 MET B C 1
ATOM 7445 O O . MET B 1 209 ? 19.406 17.422 14.461 1 30.75 209 MET B O 1
ATOM 7449 N N . SER B 1 210 ? 19.953 19.734 15.016 1 30.33 210 SER B N 1
ATOM 7450 C CA . SER B 1 210 ? 18.719 20.422 15.391 1 30.33 210 SER B CA 1
ATOM 7451 C C . SER B 1 210 ? 17.562 20.016 14.469 1 30.33 210 SER B C 1
ATOM 7453 O O . SER B 1 210 ? 17.797 19.625 13.32 1 30.33 210 SER B O 1
ATOM 7455 N N . SER B 1 211 ? 16.406 19.797 15.07 1 34.03 211 SER B N 1
ATOM 7456 C CA . SER B 1 211 ? 15.008 19.672 14.656 1 34.03 211 SER B CA 1
ATOM 7457 C C . SER B 1 211 ? 14.734 20.453 13.375 1 34.03 211 SER B C 1
ATOM 7459 O O . SER B 1 211 ? 13.797 20.156 12.641 1 34.03 211 SER B O 1
ATOM 7461 N N . SER B 1 212 ? 15.281 21.719 13.406 1 32.59 212 SER B N 1
ATOM 7462 C CA . SER B 1 212 ? 14.82 22.625 12.367 1 32.59 212 SER B CA 1
ATOM 7463 C C . SER B 1 212 ? 15.273 22.172 10.984 1 32.59 212 SER B C 1
ATOM 7465 O O . SER B 1 212 ? 14.766 22.641 9.969 1 32.59 212 SER B O 1
ATOM 7467 N N . TYR B 1 213 ? 16.578 21.734 10.883 1 33.41 213 TYR B N 1
ATOM 7468 C CA . TYR B 1 213 ? 17.125 21.391 9.57 1 33.41 213 TYR B CA 1
ATOM 7469 C C . TYR B 1 213 ? 16.734 19.953 9.195 1 33.41 213 TYR B C 1
ATOM 7471 O O . TYR B 1 213 ? 17.422 19.312 8.391 1 33.41 213 TYR B O 1
ATOM 7479 N N . HIS B 1 214 ? 16 19.312 9.977 1 36.72 214 HIS B N 1
ATOM 7480 C CA . HIS B 1 214 ? 15.531 17.969 9.656 1 36.72 214 HIS B CA 1
ATOM 7481 C C . HIS B 1 214 ? 15.102 17.875 8.195 1 36.72 214 HIS B C 1
ATOM 7483 O O . HIS B 1 214 ? 15.133 16.797 7.605 1 36.72 214 HIS B O 1
ATOM 7489 N N . GLY B 1 215 ? 14.539 18.953 7.762 1 35.22 215 GLY B N 1
ATOM 7490 C CA . GLY B 1 215 ? 14.117 18.922 6.367 1 35.22 215 GLY B CA 1
ATOM 7491 C C . GLY B 1 215 ? 15.281 18.859 5.395 1 35.22 215 GLY B C 1
ATOM 7492 O O . GLY B 1 215 ? 15.094 18.531 4.219 1 35.22 215 GLY B O 1
ATOM 7493 N N . LEU B 1 216 ? 16.391 19.594 5.77 1 34.09 216 LEU B N 1
ATOM 7494 C CA . LEU B 1 216 ? 17.516 19.703 4.844 1 34.09 216 LEU B CA 1
ATOM 7495 C C . LEU B 1 216 ? 18.391 18.453 4.895 1 34.09 216 LEU B C 1
ATOM 7497 O O . LEU B 1 216 ? 19.469 18.422 4.301 1 34.09 216 LEU B O 1
ATOM 7501 N N . HIS B 1 217 ? 18.125 17.609 5.789 1 37.53 217 HIS B N 1
ATOM 7502 C CA . HIS B 1 217 ? 18.969 16.422 5.867 1 37.53 217 HIS B CA 1
ATOM 7503 C C . HIS B 1 217 ? 18.984 15.68 4.539 1 37.53 217 HIS B C 1
ATOM 7505 O O . HIS B 1 217 ? 19.719 14.703 4.379 1 37.53 217 HIS B O 1
ATOM 7511 N N . TRP B 1 218 ? 17.984 15.828 3.9 1 39.38 218 TRP B N 1
ATOM 7512 C CA . TRP B 1 218 ? 18.031 15.219 2.576 1 39.38 218 TRP B CA 1
ATOM 7513 C C . TRP B 1 218 ? 19.359 15.531 1.884 1 39.38 218 TRP B C 1
ATOM 7515 O O . TRP B 1 218 ? 19.891 14.695 1.143 1 39.38 218 TRP B O 1
ATOM 7525 N N . ALA B 1 219 ? 19.844 16.781 2.15 1 35.38 219 ALA B N 1
ATOM 7526 C CA . ALA B 1 219 ? 20.984 17.281 1.392 1 35.38 219 ALA B CA 1
ATOM 7527 C C . ALA B 1 219 ? 22.281 16.625 1.855 1 35.38 219 ALA B C 1
ATOM 7529 O O . ALA B 1 219 ? 23.297 16.688 1.164 1 35.38 219 ALA B O 1
ATOM 7530 N N . MET B 1 220 ? 22.297 16.234 3.055 1 35.91 220 MET B N 1
ATOM 7531 C CA . MET B 1 220 ? 23.672 15.969 3.482 1 35.91 220 MET B CA 1
ATOM 7532 C C . MET B 1 220 ? 24.109 14.57 3.061 1 35.91 220 MET B C 1
ATOM 7534 O O . MET B 1 220 ? 25.297 14.289 2.971 1 35.91 220 MET B O 1
ATOM 7538 N N . ASP B 1 221 ? 23.234 13.555 3.363 1 42.84 221 ASP B N 1
ATOM 7539 C CA . ASP B 1 221 ? 23.906 12.336 2.939 1 42.84 221 ASP B CA 1
ATOM 7540 C C . ASP B 1 221 ? 24 12.258 1.418 1 42.84 221 ASP B C 1
ATOM 7542 O O . ASP B 1 221 ? 23.094 11.75 0.759 1 42.84 221 ASP B O 1
ATOM 7546 N N . ASP B 1 222 ? 24.375 13.312 0.823 1 44.34 222 ASP B N 1
ATOM 7547 C CA . ASP B 1 222 ? 24.641 14 -0.437 1 44.34 222 ASP B CA 1
ATOM 7548 C C . ASP B 1 222 ? 25.203 13.039 -1.478 1 44.34 222 ASP B C 1
ATOM 7550 O O . ASP B 1 222 ? 25.75 13.469 -2.492 1 44.34 222 ASP B O 1
ATOM 7554 N N . ASN B 1 223 ? 25.531 11.984 -1.047 1 46.47 223 ASN B N 1
ATOM 7555 C CA . ASN B 1 223 ? 26.344 11.43 -2.135 1 46.47 223 ASN B CA 1
ATOM 7556 C C . ASN B 1 223 ? 25.547 11.383 -3.441 1 46.47 223 ASN B C 1
ATOM 7558 O O . ASN B 1 223 ? 26.125 11.172 -4.512 1 46.47 223 ASN B O 1
ATOM 7562 N N . ASN B 1 224 ? 24.188 11.586 -3.354 1 55.41 224 ASN B N 1
ATOM 7563 C CA . ASN B 1 224 ? 23.484 11.047 -4.512 1 55.41 224 ASN B CA 1
ATOM 7564 C C . ASN B 1 224 ? 23.406 12.055 -5.648 1 55.41 224 ASN B C 1
ATOM 7566 O O . ASN B 1 224 ? 23.359 11.68 -6.82 1 55.41 224 ASN B O 1
ATOM 7570 N N . CYS B 1 225 ? 23.328 13.469 -5.246 1 73.81 225 CYS B N 1
ATOM 7571 C CA . CYS B 1 225 ? 23.031 14.328 -6.391 1 73.81 225 CYS B CA 1
ATOM 7572 C C . CYS B 1 225 ? 24 15.508 -6.445 1 73.81 225 CYS B C 1
ATOM 7574 O O . CYS B 1 225 ? 23.609 16.641 -6.176 1 73.81 225 CYS B O 1
ATOM 7576 N N . ASP B 1 226 ? 25.266 15.148 -6.73 1 87.88 226 ASP B N 1
ATOM 7577 C CA . ASP B 1 226 ? 26.312 16.172 -6.789 1 87.88 226 ASP B CA 1
ATOM 7578 C C . ASP B 1 226 ? 26.703 16.484 -8.234 1 87.88 226 ASP B C 1
ATOM 7580 O O . ASP B 1 226 ? 27.734 16.016 -8.711 1 87.88 226 ASP B O 1
ATOM 7584 N N . ILE B 1 227 ? 25.953 17.391 -8.797 1 94.56 227 ILE B N 1
ATOM 7585 C CA . ILE B 1 227 ? 26.172 17.625 -10.219 1 94.56 227 ILE B CA 1
ATOM 7586 C C . ILE B 1 227 ? 27.312 18.625 -10.398 1 94.56 227 ILE B C 1
ATOM 7588 O O . ILE B 1 227 ? 27.859 18.766 -11.5 1 94.56 227 ILE B O 1
ATOM 7592 N N . THR B 1 228 ? 27.75 19.375 -9.312 1 95.56 228 THR B N 1
ATOM 7593 C CA . THR B 1 228 ? 28.859 20.312 -9.375 1 95.56 228 THR B CA 1
ATOM 7594 C C . THR B 1 228 ? 30.156 19.641 -8.922 1 95.56 228 THR B C 1
ATOM 7596 O O . THR B 1 228 ? 31.25 20.203 -9.102 1 95.56 228 THR B O 1
ATOM 7599 N N . GLU B 1 229 ? 30.078 18.531 -8.328 1 92.75 229 GLU B N 1
ATOM 7600 C CA . GLU B 1 229 ? 31.172 17.672 -7.887 1 92.75 229 GLU B CA 1
ATOM 7601 C C . GLU B 1 229 ? 31.969 18.328 -6.754 1 92.75 229 GLU B C 1
ATOM 7603 O O . GLU B 1 229 ? 33.156 18.016 -6.555 1 92.75 229 GLU B O 1
ATOM 7608 N N . ASP B 1 230 ? 31.438 19.312 -6.109 1 92.31 230 ASP B N 1
ATOM 7609 C CA . ASP B 1 230 ? 32.062 19.953 -4.953 1 92.31 230 ASP B CA 1
ATOM 7610 C C . ASP B 1 230 ? 31.281 19.656 -3.676 1 92.31 230 ASP B C 1
ATOM 7612 O O . ASP B 1 230 ? 31.578 20.219 -2.619 1 92.31 230 ASP B O 1
ATOM 7616 N N . ARG B 1 231 ? 30.219 18.953 -3.777 1 87.62 231 ARG B N 1
ATOM 7617 C CA . ARG B 1 231 ? 29.359 18.547 -2.67 1 87.62 231 ARG B CA 1
ATOM 7618 C C . ARG B 1 231 ? 28.844 19.75 -1.909 1 87.62 231 ARG B C 1
ATOM 7620 O O . ARG B 1 231 ? 28.703 19.719 -0.686 1 87.62 231 ARG B O 1
ATOM 7627 N N . ARG B 1 232 ? 28.781 20.844 -2.549 1 90.56 232 ARG B N 1
ATOM 7628 C CA . ARG B 1 232 ? 28.203 22.094 -2.055 1 90.56 232 ARG B CA 1
ATOM 7629 C C . ARG B 1 232 ? 28.953 22.594 -0.833 1 90.56 232 ARG B C 1
ATOM 7631 O O . ARG B 1 232 ? 28.359 23.078 0.124 1 90.56 232 ARG B O 1
ATOM 7638 N N . VAL B 1 233 ? 30.234 22.484 -0.922 1 90.38 233 VAL B N 1
ATOM 7639 C CA . VAL B 1 233 ? 31.078 22.938 0.174 1 90.38 233 VAL B CA 1
ATOM 7640 C C . VAL B 1 233 ? 31.312 24.438 0.06 1 90.38 233 VAL B C 1
ATOM 7642 O O . VAL B 1 233 ? 31.359 24.984 -1.045 1 90.38 233 VAL B O 1
ATOM 7645 N N . ASP B 1 234 ? 31.375 25.094 1.212 1 91.38 234 ASP B N 1
ATOM 7646 C CA . ASP B 1 234 ? 31.672 26.516 1.281 1 91.38 234 ASP B CA 1
ATOM 7647 C C . ASP B 1 234 ? 32.281 26.891 2.627 1 91.38 234 ASP B C 1
ATOM 7649 O O . ASP B 1 234 ? 32.594 26.016 3.439 1 91.38 234 ASP B O 1
ATOM 7653 N N . GLU B 1 235 ? 32.562 28.125 2.707 1 89.81 235 GLU B N 1
ATOM 7654 C CA . GLU B 1 235 ? 33.219 28.609 3.926 1 89.81 235 GLU B CA 1
ATOM 7655 C C . GLU B 1 235 ? 32.25 28.594 5.102 1 89.81 235 GLU B C 1
ATOM 7657 O O . GLU B 1 235 ? 32.656 28.406 6.25 1 89.81 235 GLU B O 1
ATOM 7662 N N . SER B 1 236 ? 31.016 28.875 4.828 1 85.69 236 SER B N 1
ATOM 7663 C CA . SER B 1 236 ? 30 28.938 5.871 1 85.69 236 SER B CA 1
ATOM 7664 C C . SER B 1 236 ? 28.703 28.266 5.414 1 85.69 236 SER B C 1
ATOM 7666 O O . SER B 1 236 ? 28.469 28.094 4.211 1 85.69 236 SER B O 1
ATOM 7668 N N . ASP B 1 237 ? 27.891 27.859 6.449 1 79.5 237 ASP B N 1
ATOM 7669 C CA . ASP B 1 237 ? 26.594 27.266 6.156 1 79.5 237 ASP B CA 1
ATOM 7670 C C . ASP B 1 237 ? 25.609 28.312 5.668 1 79.5 237 ASP B C 1
ATOM 7672 O O . ASP B 1 237 ? 25.594 29.438 6.172 1 79.5 237 ASP B O 1
ATOM 7676 N N . SER B 1 238 ? 24.875 27.859 4.672 1 79.25 238 SER B N 1
ATOM 7677 C CA . SER B 1 238 ? 23.734 28.688 4.293 1 79.25 238 SER B CA 1
ATOM 7678 C C . SER B 1 238 ? 22.672 28.719 5.395 1 79.25 238 SER B C 1
ATOM 7680 O O . SER B 1 238 ? 22.578 27.797 6.199 1 79.25 238 SER B O 1
ATOM 7682 N N . ASP B 1 239 ? 21.906 29.781 5.496 1 68.88 239 ASP B N 1
ATOM 7683 C CA . ASP B 1 239 ? 20.828 29.922 6.465 1 68.88 239 ASP B CA 1
ATOM 7684 C C . ASP B 1 239 ? 19.703 28.938 6.188 1 68.88 239 ASP B C 1
ATOM 7686 O O . ASP B 1 239 ? 19.156 28.891 5.078 1 68.88 239 ASP B O 1
ATOM 7690 N N . PRO B 1 240 ? 19.375 28.141 7.211 1 60.94 240 PRO B N 1
ATOM 7691 C CA . PRO B 1 240 ? 18.328 27.141 7.02 1 60.94 240 PRO B CA 1
ATOM 7692 C C . PRO B 1 240 ? 16.969 27.781 6.688 1 60.94 240 PRO B C 1
ATOM 7694 O O . PRO B 1 240 ? 16.156 27.172 6 1 60.94 240 PRO B O 1
ATOM 7697 N N . GLU B 1 241 ? 16.625 28.844 7.246 1 56.12 241 GLU B N 1
ATOM 7698 C CA . GLU B 1 241 ? 15.32 29.484 7.094 1 56.12 241 GLU B CA 1
ATOM 7699 C C . GLU B 1 241 ? 15.086 29.938 5.656 1 56.12 241 GLU B C 1
ATOM 7701 O O . GLU B 1 241 ? 13.945 30.078 5.219 1 56.12 241 GLU B O 1
ATOM 7706 N N . THR B 1 242 ? 16.109 30.109 4.988 1 53.56 242 THR B N 1
ATOM 7707 C CA . THR B 1 242 ? 15.992 30.656 3.641 1 53.56 242 THR B CA 1
ATOM 7708 C C . THR B 1 242 ? 15.969 29.531 2.604 1 53.56 242 THR B C 1
ATOM 7710 O O . THR B 1 242 ? 15.859 29.797 1.404 1 53.56 242 THR B O 1
ATOM 7713 N N . THR B 1 243 ? 15.836 28.359 3.148 1 57.22 243 THR B N 1
ATOM 7714 C CA . THR B 1 243 ? 15.984 27.297 2.158 1 57.22 243 THR B CA 1
ATOM 7715 C C . THR B 1 243 ? 14.633 26.938 1.543 1 57.22 243 THR B C 1
ATOM 7717 O O . THR B 1 243 ? 13.641 26.781 2.258 1 57.22 243 THR B O 1
ATOM 7720 N N . PRO B 1 244 ? 14.461 27.125 0.188 1 51.09 244 PRO B N 1
ATOM 7721 C CA . PRO B 1 244 ? 13.234 26.859 -0.561 1 51.09 244 PRO B CA 1
ATOM 7722 C C . PRO B 1 244 ? 12.711 25.438 -0.354 1 51.09 244 PRO B C 1
ATOM 7724 O O . PRO B 1 244 ? 11.578 25.125 -0.742 1 51.09 244 PRO B O 1
ATOM 7727 N N . PHE B 1 245 ? 13.43 24.594 0.249 1 55.31 245 PHE B N 1
ATOM 7728 C CA . PHE B 1 245 ? 13.016 23.188 0.179 1 55.31 245 PHE B CA 1
ATOM 7729 C C . PHE B 1 245 ? 12.375 22.75 1.489 1 55.31 245 PHE B C 1
ATOM 7731 O O . PHE B 1 245 ? 12.273 21.547 1.763 1 55.31 245 PHE B O 1
ATOM 7738 N N . ALA B 1 246 ? 11.953 23.719 2.152 1 57.16 246 ALA B N 1
ATOM 7739 C CA . ALA B 1 246 ? 11.219 23.344 3.359 1 57.16 246 ALA B CA 1
ATOM 7740 C C . ALA B 1 246 ? 9.898 22.656 3.01 1 57.16 246 ALA B C 1
ATOM 7742 O O . ALA B 1 246 ? 9.227 23.047 2.053 1 57.16 246 ALA B O 1
ATOM 7743 N N . ILE B 1 247 ? 9.781 21.484 3.51 1 58.56 247 ILE B N 1
ATOM 7744 C CA . ILE B 1 247 ? 8.539 20.75 3.311 1 58.56 247 ILE B CA 1
ATOM 7745 C C . ILE B 1 247 ? 7.352 21.641 3.705 1 58.56 247 ILE B C 1
ATOM 7747 O O . ILE B 1 247 ? 7.289 22.141 4.832 1 58.56 247 ILE B O 1
ATOM 7751 N N . LYS B 1 248 ? 6.621 21.969 2.721 1 72 248 LYS B N 1
ATOM 7752 C CA . LYS B 1 248 ? 5.359 22.656 2.973 1 72 248 LYS B CA 1
ATOM 7753 C C . LYS B 1 248 ? 4.215 21.672 3.148 1 72 248 LYS B C 1
ATOM 7755 O O . LYS B 1 248 ? 3.854 20.953 2.205 1 72 248 LYS B O 1
ATOM 7760 N N . ASP B 1 249 ? 3.674 21.562 4.312 1 74.69 249 ASP B N 1
ATOM 7761 C CA . ASP B 1 249 ? 2.648 20.594 4.664 1 74.69 249 ASP B CA 1
ATOM 7762 C C . ASP B 1 249 ? 1.48 20.641 3.68 1 74.69 249 ASP B C 1
ATOM 7764 O O . ASP B 1 249 ? 0.932 19.609 3.303 1 74.69 249 ASP B O 1
ATOM 7768 N N . GLU B 1 250 ? 1.185 21.859 3.262 1 76.5 250 GLU B N 1
ATOM 7769 C CA . GLU B 1 250 ? 0.025 22.016 2.389 1 76.5 250 GLU B CA 1
ATOM 7770 C C . GLU B 1 250 ? 0.238 21.297 1.054 1 76.5 250 GLU B C 1
ATOM 7772 O O . GLU B 1 250 ? -0.725 20.875 0.409 1 76.5 250 GLU B O 1
ATOM 7777 N N . GLU B 1 251 ? 1.458 21.156 0.743 1 80.69 251 GLU B N 1
ATOM 7778 C CA . GLU B 1 251 ? 1.754 20.562 -0.556 1 80.69 251 GLU B CA 1
ATOM 7779 C C . GLU B 1 251 ? 1.994 19.047 -0.431 1 80.69 251 GLU B C 1
ATOM 7781 O O . GLU B 1 251 ? 1.573 18.281 -1.293 1 80.69 251 GLU B O 1
ATOM 7786 N N . ILE B 1 252 ? 2.621 18.703 0.611 1 86.69 252 ILE B N 1
ATOM 7787 C CA . ILE B 1 252 ? 3.086 17.328 0.708 1 86.69 252 ILE B CA 1
ATOM 7788 C C . ILE B 1 252 ? 1.982 16.453 1.296 1 86.69 252 ILE B C 1
ATOM 7790 O O . ILE B 1 252 ? 1.85 15.281 0.93 1 86.69 252 ILE B O 1
ATOM 7794 N N . LEU B 1 253 ? 1.193 16.875 2.213 1 89.06 253 LEU B N 1
ATOM 7795 C CA . LEU B 1 253 ? 0.238 16.047 2.949 1 89.06 253 LEU B CA 1
ATOM 7796 C C . LEU B 1 253 ? -0.806 15.461 2.008 1 89.06 253 LEU B C 1
ATOM 7798 O O . LEU B 1 253 ? -1.072 14.258 2.047 1 89.06 253 LEU B O 1
ATOM 7802 N N . PRO B 1 254 ? -1.301 16.312 1.111 1 91.75 254 PRO B N 1
ATOM 7803 C CA . PRO B 1 254 ? -2.299 15.719 0.219 1 91.75 254 PRO B CA 1
ATOM 7804 C C . PRO B 1 254 ? -1.721 14.617 -0.664 1 91.75 254 PRO B C 1
ATOM 7806 O O . PRO B 1 254 ? -2.451 13.727 -1.102 1 91.75 254 PRO B O 1
ATOM 7809 N N . MET B 1 255 ? -0.447 14.656 -0.93 1 94.19 255 MET B N 1
ATOM 7810 C CA . MET B 1 255 ? 0.199 13.664 -1.788 1 94.19 255 MET B CA 1
ATOM 7811 C C . MET B 1 255 ? 0.391 12.344 -1.048 1 94.19 255 MET B C 1
ATOM 7813 O O . MET B 1 255 ? 0.65 11.312 -1.668 1 94.19 255 MET B O 1
ATOM 7817 N N . LEU B 1 256 ? 0.232 12.391 0.273 1 93.81 256 LEU B N 1
ATOM 7818 C CA . LEU B 1 256 ? 0.385 11.18 1.073 1 93.81 256 LEU B CA 1
ATOM 7819 C C . LEU B 1 256 ? -0.848 10.289 0.956 1 93.81 256 LEU B C 1
ATOM 7821 O O . LEU B 1 256 ? -0.741 9.062 1.008 1 93.81 256 LEU B O 1
ATOM 7825 N N . TYR B 1 257 ? -2.053 10.93 0.79 1 96.19 257 TYR B N 1
ATOM 7826 C CA . TYR B 1 257 ? -3.256 10.109 0.849 1 96.19 257 TYR B CA 1
ATOM 7827 C C . TYR B 1 257 ? -4.027 10.18 -0.465 1 96.19 257 TYR B C 1
ATOM 7829 O O . TYR B 1 257 ? -5.066 9.531 -0.613 1 96.19 257 TYR B O 1
ATOM 7837 N N . ASN B 1 258 ? -3.559 10.891 -1.427 1 96.75 258 ASN B N 1
ATOM 7838 C CA . ASN B 1 258 ? -4.152 10.922 -2.758 1 96.75 258 ASN B CA 1
ATOM 7839 C C . ASN B 1 258 ? -3.25 10.266 -3.795 1 96.75 258 ASN B C 1
ATOM 7841 O O . ASN B 1 258 ? -2.037 10.164 -3.594 1 96.75 258 ASN B O 1
ATOM 7845 N N . PRO B 1 259 ? -3.887 9.75 -4.895 1 96.25 259 PRO B N 1
ATOM 7846 C CA . PRO B 1 259 ? -3.014 9.297 -5.98 1 96.25 259 PRO B CA 1
ATOM 7847 C C . PRO B 1 259 ? -2.021 10.367 -6.426 1 96.25 259 PRO B C 1
ATOM 7849 O O . PRO B 1 259 ? -2.369 11.555 -6.48 1 96.25 259 PRO B O 1
ATOM 7852 N N . LEU B 1 260 ? -0.834 10 -6.699 1 95.94 260 LEU B N 1
ATOM 7853 C CA . LEU B 1 260 ? 0.186 10.945 -7.133 1 95.94 260 LEU B CA 1
ATOM 7854 C C . LEU B 1 260 ? -0.132 11.492 -8.523 1 95.94 260 LEU B C 1
ATOM 7856 O O . LEU B 1 260 ? -0.572 10.75 -9.398 1 95.94 260 LEU B O 1
ATOM 7860 N N . PRO B 1 261 ? 0.071 12.789 -8.695 1 94.06 261 PRO B N 1
ATOM 7861 C CA . PRO B 1 261 ? -0.058 13.32 -10.055 1 94.06 261 PRO B CA 1
ATOM 7862 C C . PRO B 1 261 ? 0.991 12.758 -11.008 1 94.06 261 PRO B C 1
ATOM 7864 O O . PRO B 1 261 ? 2.053 12.312 -10.57 1 94.06 261 PRO B O 1
ATOM 7867 N N . VAL B 1 262 ? 0.689 12.805 -12.273 1 92.69 262 VAL B N 1
ATOM 7868 C CA . VAL B 1 262 ? 1.596 12.289 -13.297 1 92.69 262 VAL B CA 1
ATOM 7869 C C . VAL B 1 262 ? 2.91 13.07 -13.258 1 92.69 262 VAL B C 1
ATOM 7871 O O . VAL B 1 262 ? 3.99 12.477 -13.297 1 92.69 262 VAL B O 1
ATOM 7874 N N . ASP B 1 263 ? 2.812 14.422 -13.234 1 94.88 263 ASP B N 1
ATOM 7875 C CA . ASP B 1 263 ? 3.965 15.305 -13.062 1 94.88 263 ASP B CA 1
ATOM 7876 C C . ASP B 1 263 ? 4.027 15.852 -11.641 1 94.88 263 ASP B C 1
ATOM 7878 O O . ASP B 1 263 ? 3.133 16.578 -11.211 1 94.88 263 ASP B O 1
ATOM 7882 N N . LEU B 1 264 ? 5.047 15.547 -10.938 1 93.75 264 LEU B N 1
ATOM 7883 C CA . LEU B 1 264 ? 5.18 16.016 -9.562 1 93.75 264 LEU B CA 1
ATOM 7884 C C . LEU B 1 264 ? 5.559 17.484 -9.516 1 93.75 264 LEU B C 1
ATOM 7886 O O . LEU B 1 264 ? 6.352 17.953 -10.336 1 93.75 264 LEU B O 1
ATOM 7890 N N . PRO B 1 265 ? 5.031 18.188 -8.594 1 89.19 265 PRO B N 1
ATOM 7891 C CA . PRO B 1 265 ? 5.504 19.562 -8.367 1 89.19 265 PRO B CA 1
ATOM 7892 C C . PRO B 1 265 ? 6.871 19.609 -7.695 1 89.19 265 PRO B C 1
ATOM 7894 O O . PRO B 1 265 ? 7.457 18.562 -7.402 1 89.19 265 PRO B O 1
ATOM 7897 N N . THR B 1 266 ? 7.348 20.766 -7.559 1 80.69 266 THR B N 1
ATOM 7898 C CA . THR B 1 266 ? 8.602 20.922 -6.832 1 80.69 266 THR B CA 1
ATOM 7899 C C . THR B 1 266 ? 8.406 20.672 -5.344 1 80.69 266 THR B C 1
ATOM 7901 O O . THR B 1 266 ? 7.621 21.359 -4.688 1 80.69 266 THR B O 1
ATOM 7904 N N . LEU B 1 267 ? 8.945 19.594 -4.91 1 80.06 267 LEU B N 1
ATOM 7905 C CA . LEU B 1 267 ? 8.82 19.297 -3.488 1 80.06 267 LEU B CA 1
ATOM 7906 C C . LEU B 1 267 ? 9.906 18.312 -3.047 1 80.06 267 LEU B C 1
ATOM 7908 O O . LEU B 1 267 ? 10.57 17.703 -3.885 1 80.06 267 LEU B O 1
ATOM 7912 N N . ASN B 1 268 ? 10.148 18.359 -1.764 1 80.25 268 ASN B N 1
ATOM 7913 C CA . ASN B 1 268 ? 10.938 17.281 -1.178 1 80.25 268 ASN B CA 1
ATOM 7914 C C . ASN B 1 268 ? 10.133 15.992 -1.037 1 80.25 268 ASN B C 1
ATOM 7916 O O . ASN B 1 268 ? 9.258 15.898 -0.177 1 80.25 268 ASN B O 1
ATOM 7920 N N . LYS B 1 269 ? 10.461 15.047 -1.857 1 88.19 269 LYS B N 1
ATOM 7921 C CA . LYS B 1 269 ? 9.602 13.867 -1.886 1 88.19 269 LYS B CA 1
ATOM 7922 C C . LYS B 1 269 ? 10.086 12.812 -0.899 1 88.19 269 LYS B C 1
ATOM 7924 O O . LYS B 1 269 ? 9.68 11.648 -0.978 1 88.19 269 LYS B O 1
ATOM 7929 N N . ASP B 1 270 ? 10.992 13.094 0.099 1 86.06 270 ASP B N 1
ATOM 7930 C CA . ASP B 1 270 ? 11.523 12.133 1.06 1 86.06 270 ASP B CA 1
ATOM 7931 C C . ASP B 1 270 ? 10.398 11.477 1.858 1 86.06 270 ASP B C 1
ATOM 7933 O O . ASP B 1 270 ? 10.375 10.258 2.016 1 86.06 270 ASP B O 1
ATOM 7937 N N . LEU B 1 271 ? 9.555 12.352 2.305 1 88.75 271 LEU B N 1
ATOM 7938 C CA . LEU B 1 271 ? 8.461 11.82 3.111 1 88.75 271 LEU B CA 1
ATOM 7939 C C . LEU B 1 271 ? 7.602 10.859 2.297 1 88.75 271 LEU B C 1
ATOM 7941 O O . LEU B 1 271 ? 7.086 9.883 2.83 1 88.75 271 LEU B O 1
ATOM 7945 N N . LEU B 1 272 ? 7.406 11.188 1.013 1 93.06 272 LEU B N 1
ATOM 7946 C CA . LEU B 1 272 ? 6.641 10.305 0.133 1 93.06 272 LEU B CA 1
ATOM 7947 C C . LEU B 1 272 ? 7.348 8.969 -0.046 1 93.06 272 LEU B C 1
ATOM 7949 O O . LEU B 1 272 ? 6.703 7.918 -0.056 1 93.06 272 LEU B O 1
ATOM 7953 N N . ILE B 1 273 ? 8.695 9.008 -0.158 1 94.06 273 ILE B N 1
ATOM 7954 C CA . ILE B 1 273 ? 9.5 7.793 -0.295 1 94.06 273 ILE B CA 1
ATOM 7955 C C . ILE B 1 273 ? 9.359 6.941 0.965 1 94.06 273 ILE B C 1
ATOM 7957 O O . ILE B 1 273 ? 9.102 5.738 0.884 1 94.06 273 ILE B O 1
ATOM 7961 N N . LEU B 1 274 ? 9.516 7.598 2.115 1 93.06 274 LEU B N 1
ATOM 7962 C CA . LEU B 1 274 ? 9.508 6.895 3.393 1 93.06 274 LEU B CA 1
ATOM 7963 C C . LEU B 1 274 ? 8.148 6.258 3.652 1 93.06 274 LEU B C 1
ATOM 7965 O O . LEU B 1 274 ? 8.07 5.098 4.062 1 93.06 274 LEU B O 1
ATOM 7969 N N . THR B 1 275 ? 7.035 6.98 3.391 1 94.62 275 THR B N 1
ATOM 7970 C CA . THR B 1 275 ? 5.703 6.441 3.641 1 94.62 275 THR B CA 1
ATOM 7971 C C . THR B 1 275 ? 5.391 5.301 2.676 1 94.62 275 THR B C 1
ATOM 7973 O O . THR B 1 275 ? 4.73 4.332 3.049 1 94.62 275 THR B O 1
ATOM 7976 N N . ALA B 1 276 ? 5.84 5.426 1.423 1 97.12 276 ALA B N 1
ATOM 7977 C CA . ALA B 1 276 ? 5.641 4.352 0.452 1 97.12 276 ALA B CA 1
ATOM 7978 C C . ALA B 1 276 ? 6.359 3.078 0.889 1 97.12 276 ALA B C 1
ATOM 7980 O O . ALA B 1 276 ? 5.82 1.978 0.759 1 97.12 276 ALA B O 1
ATOM 7981 N N . ALA B 1 277 ? 7.598 3.225 1.384 1 96.75 277 ALA B N 1
ATOM 7982 C CA . ALA B 1 277 ? 8.359 2.088 1.895 1 96.75 277 ALA B CA 1
ATOM 7983 C C . ALA B 1 277 ? 7.691 1.486 3.127 1 96.75 277 ALA B C 1
ATOM 7985 O O . ALA B 1 277 ? 7.555 0.265 3.232 1 96.75 277 ALA B O 1
ATOM 7986 N N . PHE B 1 278 ? 7.203 2.324 4.016 1 95.06 278 PHE B N 1
ATOM 7987 C CA . PHE B 1 278 ? 6.582 1.928 5.273 1 95.06 278 PHE B CA 1
ATOM 7988 C C . PHE B 1 278 ? 5.348 1.072 5.023 1 95.06 278 PHE B C 1
ATOM 7990 O O . PHE B 1 278 ? 5.148 0.051 5.684 1 95.06 278 PHE B O 1
ATOM 7997 N N . TYR B 1 279 ? 4.508 1.447 4.074 1 96.38 279 TYR B N 1
ATOM 7998 C CA . TYR B 1 279 ? 3.252 0.751 3.818 1 96.38 279 TYR B CA 1
ATOM 7999 C C . TYR B 1 279 ? 3.436 -0.333 2.764 1 96.38 279 TYR B C 1
ATOM 8001 O O . TYR B 1 279 ? 2.508 -1.093 2.475 1 96.38 279 TYR B O 1
ATOM 8009 N N . GLY B 1 280 ? 4.594 -0.461 2.168 1 97 280 GLY B N 1
ATOM 8010 C CA . GLY B 1 280 ? 4.859 -1.463 1.149 1 97 280 GLY B CA 1
ATOM 8011 C C . GLY B 1 280 ? 4.113 -1.209 -0.147 1 97 280 GLY B C 1
ATOM 8012 O O . GLY B 1 280 ? 3.592 -2.141 -0.761 1 97 280 GLY B O 1
ATOM 8013 N N . ASP B 1 281 ? 3.961 0.083 -0.505 1 96.69 281 ASP B N 1
ATOM 8014 C CA . ASP B 1 281 ? 3.314 0.477 -1.753 1 96.69 281 ASP B CA 1
ATOM 8015 C C . ASP B 1 281 ? 4.277 0.362 -2.932 1 96.69 281 ASP B C 1
ATOM 8017 O O . ASP B 1 281 ? 4.988 1.316 -3.254 1 96.69 281 ASP B O 1
ATOM 8021 N N . VAL B 1 282 ? 4.152 -0.735 -3.645 1 96.56 282 VAL B N 1
ATOM 8022 C CA . VAL B 1 282 ? 5.125 -1.062 -4.68 1 96.56 282 VAL B CA 1
ATOM 8023 C C . VAL B 1 282 ? 5.105 0.01 -5.766 1 96.56 282 VAL B C 1
ATOM 8025 O O . VAL B 1 282 ? 6.16 0.478 -6.207 1 96.56 282 VAL B O 1
ATOM 8028 N N . ASP B 1 283 ? 3.928 0.481 -6.203 1 96.56 283 ASP B N 1
ATOM 8029 C CA . ASP B 1 283 ? 3.809 1.438 -7.301 1 96.56 283 ASP B CA 1
ATOM 8030 C C . ASP B 1 283 ? 4.441 2.777 -6.926 1 96.56 283 ASP B C 1
ATOM 8032 O O . ASP B 1 283 ? 5.246 3.322 -7.684 1 96.56 283 ASP B O 1
ATOM 8036 N N . ARG B 1 284 ? 4.117 3.262 -5.785 1 96.44 284 ARG B N 1
ATOM 8037 C CA . ARG B 1 284 ? 4.617 4.555 -5.328 1 96.44 284 ARG B CA 1
ATOM 8038 C C . ARG B 1 284 ? 6.113 4.5 -5.047 1 96.44 284 ARG B C 1
ATOM 8040 O O . ARG B 1 284 ? 6.859 5.402 -5.438 1 96.44 284 ARG B O 1
ATOM 8047 N N . TYR B 1 285 ? 6.508 3.451 -4.352 1 97.5 285 TYR B N 1
ATOM 8048 C CA . TYR B 1 285 ? 7.906 3.35 -3.949 1 97.5 285 TYR B CA 1
ATOM 8049 C C . TYR B 1 285 ? 8.812 3.207 -5.164 1 97.5 285 TYR B C 1
ATOM 8051 O O . TYR B 1 285 ? 9.844 3.877 -5.258 1 97.5 285 TYR B O 1
ATOM 8059 N N . ALA B 1 286 ? 8.445 2.326 -6.09 1 96.69 286 ALA B N 1
ATOM 8060 C CA . ALA B 1 286 ? 9.25 2.109 -7.293 1 96.69 286 ALA B CA 1
ATOM 8061 C C . ALA B 1 286 ? 9.391 3.398 -8.102 1 96.69 286 ALA B C 1
ATOM 8063 O O . ALA B 1 286 ? 10.438 3.658 -8.688 1 96.69 286 ALA B O 1
ATOM 8064 N N . ARG B 1 287 ? 8.367 4.199 -8.109 1 95.94 287 ARG B N 1
ATOM 8065 C CA . ARG B 1 287 ? 8.375 5.453 -8.852 1 95.94 287 ARG B CA 1
ATOM 8066 C C . ARG B 1 287 ? 9.25 6.5 -8.156 1 95.94 287 ARG B C 1
ATOM 8068 O O . ARG B 1 287 ? 10.016 7.203 -8.812 1 95.94 287 ARG B O 1
ATOM 8075 N N . LEU B 1 288 ? 9.195 6.57 -6.883 1 96.31 288 LEU B N 1
ATOM 8076 C CA . LEU B 1 288 ? 9.711 7.719 -6.148 1 96.31 288 LEU B CA 1
ATOM 8077 C C . LEU B 1 288 ? 11.141 7.477 -5.695 1 96.31 288 LEU B C 1
ATOM 8079 O O . LEU B 1 288 ? 11.922 8.422 -5.562 1 96.31 288 LEU B O 1
ATOM 8083 N N . ARG B 1 289 ? 11.531 6.27 -5.395 1 95 289 ARG B N 1
ATOM 8084 C CA . ARG B 1 289 ? 12.805 5.977 -4.734 1 95 289 ARG B CA 1
ATOM 8085 C C . ARG B 1 289 ? 13.984 6.469 -5.57 1 95 289 ARG B C 1
ATOM 8087 O O . ARG B 1 289 ? 13.883 6.578 -6.793 1 95 289 ARG B O 1
ATOM 8094 N N . ARG B 1 290 ? 15.008 6.789 -4.914 1 90.69 290 ARG B N 1
ATOM 8095 C CA . ARG B 1 290 ? 16.281 7.188 -5.516 1 90.69 290 ARG B CA 1
ATOM 8096 C C . ARG B 1 290 ? 17.297 6.051 -5.457 1 90.69 290 ARG B C 1
ATOM 8098 O O . ARG B 1 290 ? 17.078 5.059 -4.754 1 90.69 290 ARG B O 1
ATOM 8105 N N . PRO B 1 291 ? 18.344 6.133 -6.199 1 86.38 291 PRO B N 1
ATOM 8106 C CA . PRO B 1 291 ? 19.344 5.066 -6.172 1 86.38 291 PRO B CA 1
ATOM 8107 C C . PRO B 1 291 ? 19.938 4.848 -4.781 1 86.38 291 PRO B C 1
ATOM 8109 O O . PRO B 1 291 ? 20.188 3.707 -4.383 1 86.38 291 PRO B O 1
ATOM 8112 N N . GLU B 1 292 ? 20.094 5.91 -4.098 1 83.56 292 GLU B N 1
ATOM 8113 C CA . GLU B 1 292 ? 20.562 5.801 -2.719 1 83.56 292 GLU B CA 1
ATOM 8114 C C . GLU B 1 292 ? 19.422 6.062 -1.729 1 83.56 292 GLU B C 1
ATOM 8116 O O . GLU B 1 292 ? 18.609 6.965 -1.936 1 83.56 292 GLU B O 1
ATOM 8121 N N . ALA B 1 293 ? 19.438 5.281 -0.69 1 86.88 293 ALA B N 1
ATOM 8122 C CA . ALA B 1 293 ? 18.375 5.383 0.304 1 86.88 293 ALA B CA 1
ATOM 8123 C C . ALA B 1 293 ? 18.484 6.684 1.092 1 86.88 293 ALA B C 1
ATOM 8125 O O . ALA B 1 293 ? 19.578 7.129 1.427 1 86.88 293 ALA B O 1
ATOM 8126 N N . VAL B 1 294 ? 17.328 7.262 1.342 1 84.12 294 VAL B N 1
ATOM 8127 C CA . VAL B 1 294 ? 17.281 8.445 2.197 1 84.12 294 VAL B CA 1
ATOM 8128 C C . VAL B 1 294 ? 17.297 8.023 3.664 1 84.12 294 VAL B C 1
ATOM 8130 O O . VAL B 1 294 ? 17.188 6.832 3.977 1 84.12 294 VAL B O 1
ATOM 8133 N N . ARG B 1 295 ? 17.406 8.922 4.535 1 80.69 295 ARG B N 1
ATOM 8134 C CA . ARG B 1 295 ? 17.453 8.625 5.961 1 80.69 295 ARG B CA 1
ATOM 8135 C C . ARG B 1 295 ? 16.188 7.895 6.414 1 80.69 295 ARG B C 1
ATOM 8137 O O . ARG B 1 295 ? 15.078 8.281 6.051 1 80.69 295 ARG B O 1
ATOM 8144 N N . SER B 1 296 ? 16.312 6.863 7.164 1 85.31 296 SER B N 1
ATOM 8145 C CA . SER B 1 296 ? 15.258 6.082 7.797 1 85.31 296 SER B CA 1
ATOM 8146 C C . SER B 1 296 ? 14.539 5.203 6.777 1 85.31 296 SER B C 1
ATOM 8148 O O . SER B 1 296 ? 13.539 4.555 7.105 1 85.31 296 SER B O 1
ATOM 8150 N N . GLU B 1 297 ? 15.023 5.312 5.531 1 90.06 297 GLU B N 1
ATOM 8151 C CA . GLU B 1 297 ? 14.367 4.531 4.492 1 90.06 297 GLU B CA 1
ATOM 8152 C C . GLU B 1 297 ? 14.492 3.035 4.766 1 90.06 297 GLU B C 1
ATOM 8154 O O . GLU B 1 297 ? 13.539 2.277 4.547 1 90.06 297 GLU B O 1
ATOM 8159 N N . LEU B 1 298 ? 15.68 2.639 5.289 1 89.69 298 LEU B N 1
ATOM 8160 C CA . LEU B 1 298 ? 15.898 1.223 5.562 1 89.69 298 LEU B CA 1
ATOM 8161 C C . LEU B 1 298 ? 14.945 0.723 6.645 1 89.69 298 LEU B C 1
ATOM 8163 O O . LEU B 1 298 ? 14.391 -0.371 6.527 1 89.69 298 LEU B O 1
ATOM 8167 N N . ASP B 1 299 ? 14.719 1.534 7.645 1 89 299 ASP B N 1
ATOM 8168 C CA . ASP B 1 299 ? 13.797 1.166 8.719 1 89 299 ASP B CA 1
ATOM 8169 C C . ASP B 1 299 ? 12.367 1.027 8.188 1 89 299 ASP B C 1
ATOM 8171 O O . ASP B 1 299 ? 11.641 0.116 8.586 1 89 299 ASP B O 1
ATOM 8175 N N . CYS B 1 300 ? 12 1.967 7.352 1 93.19 300 CYS B N 1
ATOM 8176 C CA . CYS B 1 300 ? 10.664 1.918 6.766 1 93.19 300 CYS B CA 1
ATOM 8177 C C . CYS B 1 300 ? 10.508 0.694 5.867 1 93.19 300 CYS B C 1
ATOM 8179 O O . CYS B 1 300 ? 9.445 0.071 5.844 1 93.19 300 CYS B O 1
ATOM 8181 N N . LEU B 1 301 ? 11.602 0.352 5.148 1 95.12 301 LEU B N 1
ATOM 8182 C CA . LEU B 1 301 ? 11.594 -0.825 4.289 1 95.12 301 LEU B CA 1
ATOM 8183 C C . LEU B 1 301 ? 11.383 -2.096 5.105 1 95.12 301 LEU B C 1
ATOM 8185 O O . LEU B 1 301 ? 10.617 -2.977 4.703 1 95.12 301 LEU B O 1
ATOM 8189 N N . LEU B 1 302 ? 12.055 -2.162 6.242 1 93.94 302 LEU B N 1
ATOM 8190 C CA . LEU B 1 302 ? 11.914 -3.342 7.09 1 93.94 302 LEU B CA 1
ATOM 8191 C C . LEU B 1 302 ? 10.461 -3.537 7.508 1 93.94 302 LEU B C 1
ATOM 8193 O O . LEU B 1 302 ? 9.906 -4.629 7.363 1 93.94 302 LEU B O 1
ATOM 8197 N N . ARG B 1 303 ? 9.867 -2.459 7.934 1 92.94 303 ARG B N 1
ATOM 8198 C CA . ARG B 1 303 ? 8.469 -2.531 8.359 1 92.94 303 ARG B CA 1
ATOM 8199 C C . ARG B 1 303 ? 7.562 -2.912 7.199 1 92.94 303 ARG B C 1
ATOM 8201 O O . ARG B 1 303 ? 6.656 -3.734 7.352 1 92.94 303 ARG B O 1
ATOM 8208 N N . GLY B 1 304 ? 7.781 -2.295 6.047 1 95.94 304 GLY B N 1
ATOM 8209 C CA . GLY B 1 304 ? 6.988 -2.604 4.867 1 95.94 304 GLY B CA 1
ATOM 8210 C C . GLY B 1 304 ? 7.121 -4.051 4.422 1 95.94 304 GLY B C 1
ATOM 8211 O O . GLY B 1 304 ? 6.125 -4.691 4.086 1 95.94 304 GLY B O 1
ATOM 8212 N N . ILE B 1 305 ? 8.32 -4.586 4.469 1 97.06 305 ILE B N 1
ATOM 8213 C CA . ILE B 1 305 ? 8.602 -5.953 4.039 1 97.06 305 ILE B CA 1
ATOM 8214 C C . ILE B 1 305 ? 7.918 -6.941 4.984 1 97.06 305 ILE B C 1
ATOM 8216 O O . ILE B 1 305 ? 7.27 -7.887 4.535 1 97.06 305 ILE B O 1
ATOM 8220 N N . TYR B 1 306 ? 7.961 -6.723 6.262 1 94.44 306 TYR B N 1
ATOM 8221 C CA . TYR B 1 306 ? 7.367 -7.617 7.25 1 94.44 306 TYR B CA 1
ATOM 8222 C C . TYR B 1 306 ? 5.852 -7.688 7.078 1 94.44 306 TYR B C 1
ATOM 8224 O O . TYR B 1 306 ? 5.246 -8.734 7.297 1 94.44 306 TYR B O 1
ATOM 8232 N N . ASN B 1 307 ? 5.254 -6.586 6.613 1 93.94 307 ASN B N 1
ATOM 8233 C CA . ASN B 1 307 ? 3.801 -6.488 6.691 1 93.94 307 ASN B CA 1
ATOM 8234 C C . ASN B 1 307 ? 3.156 -6.629 5.316 1 93.94 307 ASN B C 1
ATOM 8236 O O . ASN B 1 307 ? 1.933 -6.547 5.188 1 93.94 307 ASN B O 1
ATOM 8240 N N . ASN B 1 308 ? 3.895 -6.848 4.305 1 96.12 308 ASN B N 1
ATOM 8241 C CA . ASN B 1 308 ? 3.371 -6.926 2.943 1 96.12 308 ASN B CA 1
ATOM 8242 C C . ASN B 1 308 ? 4.16 -7.922 2.096 1 96.12 308 ASN B C 1
ATOM 8244 O O . ASN B 1 308 ? 5.242 -7.602 1.604 1 96.12 308 ASN B O 1
ATOM 8248 N N . THR B 1 309 ? 3.578 -9.055 1.766 1 95.06 309 THR B N 1
ATOM 8249 C CA . THR B 1 309 ? 4.246 -10.117 1.031 1 95.06 309 THR B CA 1
ATOM 8250 C C . THR B 1 309 ? 4.543 -9.688 -0.402 1 95.06 309 THR B C 1
ATOM 8252 O O . THR B 1 309 ? 5.578 -10.055 -0.964 1 95.06 309 THR B O 1
ATOM 8255 N N . MET B 1 310 ? 3.572 -8.922 -0.999 1 96.75 310 MET B N 1
ATOM 8256 C CA . MET B 1 310 ? 3.797 -8.461 -2.365 1 96.75 310 MET B CA 1
ATOM 8257 C C . MET B 1 310 ? 5.02 -7.547 -2.439 1 96.75 310 MET B C 1
ATOM 8259 O O . MET B 1 310 ? 5.859 -7.699 -3.328 1 96.75 310 MET B O 1
ATOM 8263 N N . PHE B 1 311 ? 5.121 -6.703 -1.418 1 97.69 311 PHE B N 1
ATOM 8264 C CA . PHE B 1 311 ? 6.25 -5.781 -1.356 1 97.69 311 PHE B CA 1
ATOM 8265 C C . PHE B 1 311 ? 7.547 -6.531 -1.071 1 97.69 311 PHE B C 1
ATOM 8267 O O . PHE B 1 311 ? 8.586 -6.219 -1.649 1 97.69 311 PHE B O 1
ATOM 8274 N N . ALA B 1 312 ? 7.496 -7.512 -0.187 1 97.62 312 ALA B N 1
ATOM 8275 C CA . ALA B 1 312 ? 8.656 -8.344 0.106 1 97.62 312 ALA B CA 1
ATOM 8276 C C . ALA B 1 312 ? 9.148 -9.062 -1.149 1 97.62 312 ALA B C 1
ATOM 8278 O O . ALA B 1 312 ? 10.359 -9.141 -1.391 1 97.62 312 ALA B O 1
ATOM 8279 N N . THR B 1 313 ? 8.219 -9.578 -1.924 1 96.62 313 THR B N 1
ATOM 8280 C CA . THR B 1 313 ? 8.562 -10.266 -3.162 1 96.62 313 THR B CA 1
ATOM 8281 C C . THR B 1 313 ? 9.219 -9.312 -4.152 1 96.62 313 THR B C 1
ATOM 8283 O O . THR B 1 313 ? 10.25 -9.641 -4.75 1 96.62 313 THR B O 1
ATOM 8286 N N . TRP B 1 314 ? 8.648 -8.125 -4.289 1 97.62 314 TRP B N 1
ATOM 8287 C CA . TRP B 1 314 ? 9.25 -7.121 -5.168 1 97.62 314 TRP B CA 1
ATOM 8288 C C . TRP B 1 314 ? 10.664 -6.793 -4.723 1 97.62 314 TRP B C 1
ATOM 8290 O O . TRP B 1 314 ? 11.586 -6.746 -5.543 1 97.62 314 TRP B O 1
ATOM 8300 N N . CYS B 1 315 ? 10.898 -6.531 -3.439 1 97.44 315 CYS B N 1
ATOM 8301 C CA . CYS B 1 315 ? 12.203 -6.188 -2.887 1 97.44 315 CYS B CA 1
ATOM 8302 C C . CYS B 1 315 ? 13.211 -7.301 -3.133 1 97.44 315 CYS B C 1
ATOM 8304 O O . CYS B 1 315 ? 14.391 -7.039 -3.398 1 97.44 315 CYS B O 1
ATOM 8306 N N . SER B 1 316 ? 12.758 -8.547 -3.059 1 95.69 316 SER B N 1
ATOM 8307 C CA . SER B 1 316 ? 13.641 -9.695 -3.215 1 95.69 316 SER B CA 1
ATOM 8308 C C . SER B 1 316 ? 14.172 -9.805 -4.641 1 95.69 316 SER B C 1
ATOM 8310 O O . SER B 1 316 ? 15.203 -10.43 -4.883 1 95.69 316 SER B O 1
ATOM 8312 N N . LEU B 1 317 ? 13.477 -9.188 -5.59 1 95 317 LEU B N 1
ATOM 8313 C CA . LEU B 1 317 ? 13.844 -9.289 -6.996 1 95 317 LEU B CA 1
ATOM 8314 C C . LEU B 1 317 ? 14.758 -8.133 -7.402 1 95 317 LEU B C 1
ATOM 8316 O O . LEU B 1 317 ? 15.305 -8.133 -8.508 1 95 317 LEU B O 1
ATOM 8320 N N . GLN B 1 318 ? 14.898 -7.121 -6.488 1 95.56 318 GLN B N 1
ATOM 8321 C CA . GLN B 1 318 ? 15.711 -5.949 -6.816 1 95.56 318 GLN B CA 1
ATOM 8322 C C . GLN B 1 318 ? 17.203 -6.246 -6.656 1 95.56 318 GLN B C 1
ATOM 8324 O O . GLN B 1 318 ? 17.594 -6.965 -5.738 1 95.56 318 GLN B O 1
ATOM 8329 N N . LYS B 1 319 ? 18.062 -5.703 -7.484 1 91.62 319 LYS B N 1
ATOM 8330 C CA . LYS B 1 319 ? 19.5 -5.977 -7.48 1 91.62 319 LYS B CA 1
ATOM 8331 C C . LYS B 1 319 ? 20.281 -4.785 -6.934 1 91.62 319 LYS B C 1
ATOM 8333 O O . LYS B 1 319 ? 21.484 -4.895 -6.664 1 91.62 319 LYS B O 1
ATOM 8338 N N . ASP B 1 320 ? 19.641 -3.711 -6.734 1 87.88 320 ASP B N 1
ATOM 8339 C CA . ASP B 1 320 ? 20.312 -2.512 -6.238 1 87.88 320 ASP B CA 1
ATOM 8340 C C . ASP B 1 320 ? 20.922 -2.752 -4.863 1 87.88 320 ASP B C 1
ATOM 8342 O O . ASP B 1 320 ? 20.5 -3.658 -4.137 1 87.88 320 ASP B O 1
ATOM 8346 N N . SER B 1 321 ? 21.875 -1.964 -4.449 1 86 321 SER B N 1
ATOM 8347 C CA . SER B 1 321 ? 22.656 -2.123 -3.221 1 86 321 SER B CA 1
ATOM 8348 C C . SER B 1 321 ? 21.766 -2.012 -1.988 1 86 321 SER B C 1
ATOM 8350 O O . SER B 1 321 ? 22 -2.684 -0.982 1 86 321 SER B O 1
ATOM 8352 N N . THR B 1 322 ? 20.766 -1.238 -2.098 1 88.38 322 THR B N 1
ATOM 8353 C CA . THR B 1 322 ? 19.844 -1.05 -0.98 1 88.38 322 THR B CA 1
ATOM 8354 C C . THR B 1 322 ? 19.234 -2.381 -0.548 1 88.38 322 THR B C 1
ATOM 8356 O O . THR B 1 322 ? 19.125 -2.66 0.647 1 88.38 322 THR B O 1
ATOM 8359 N N . PHE B 1 323 ? 18.938 -3.213 -1.454 1 92.56 323 PHE B N 1
ATOM 8360 C CA . PHE B 1 323 ? 18.219 -4.453 -1.173 1 92.56 323 PHE B CA 1
ATOM 8361 C C . PHE B 1 323 ? 19.203 -5.59 -0.896 1 92.56 323 PHE B C 1
ATOM 8363 O O . PHE B 1 323 ? 18.781 -6.711 -0.599 1 92.56 323 PHE B O 1
ATOM 8370 N N . GLN B 1 324 ? 20.531 -5.227 -0.957 1 89.88 324 GLN B N 1
ATOM 8371 C CA . GLN B 1 324 ? 21.562 -6.223 -0.641 1 89.88 324 GLN B CA 1
ATOM 8372 C C . GLN B 1 324 ? 22.016 -6.09 0.806 1 89.88 324 GLN B C 1
ATOM 8374 O O . GLN B 1 324 ? 22.797 -6.918 1.292 1 89.88 324 GLN B O 1
ATOM 8379 N N . PHE B 1 325 ? 21.453 -5.094 1.45 1 90 325 PHE B N 1
ATOM 8380 C CA . PHE B 1 325 ? 21.734 -4.945 2.875 1 90 325 PHE B CA 1
ATOM 8381 C C . PHE B 1 325 ? 21.234 -6.156 3.652 1 90 325 PHE B C 1
ATOM 8383 O O . PHE B 1 325 ? 20.141 -6.664 3.391 1 90 325 PHE B O 1
ATOM 8390 N N . ASN B 1 326 ? 21.984 -6.652 4.605 1 89.31 326 ASN B N 1
ATOM 8391 C CA . ASN B 1 326 ? 21.672 -7.867 5.352 1 89.31 326 ASN B CA 1
ATOM 8392 C C . ASN B 1 326 ? 20.359 -7.742 6.109 1 89.31 326 ASN B C 1
ATOM 8394 O O . ASN B 1 326 ? 19.578 -8.695 6.188 1 89.31 326 ASN B O 1
ATOM 8398 N N . GLY B 1 327 ? 20.141 -6.566 6.68 1 89.94 327 GLY B N 1
ATOM 8399 C CA . GLY B 1 327 ? 18.891 -6.355 7.391 1 89.94 327 GLY B CA 1
ATOM 8400 C C . GLY B 1 327 ? 17.672 -6.523 6.508 1 89.94 327 GLY B C 1
ATOM 8401 O O . GLY B 1 327 ? 16.641 -7.051 6.949 1 89.94 327 GLY B O 1
ATOM 8402 N N . ILE B 1 328 ? 17.828 -6.074 5.266 1 94.5 328 ILE B N 1
ATOM 8403 C CA . ILE B 1 328 ? 16.719 -6.188 4.312 1 94.5 328 ILE B CA 1
ATOM 8404 C C . ILE B 1 328 ? 16.547 -7.648 3.908 1 94.5 328 ILE B C 1
ATOM 8406 O O . ILE B 1 328 ? 15.414 -8.141 3.836 1 94.5 328 ILE B O 1
ATOM 8410 N N . LYS B 1 329 ? 17.594 -8.352 3.672 1 94.81 329 LYS B N 1
ATOM 8411 C CA . LYS B 1 329 ? 17.531 -9.773 3.334 1 94.81 329 LYS B CA 1
ATOM 8412 C C . LYS B 1 329 ? 16.891 -10.578 4.465 1 94.81 329 LYS B C 1
ATOM 8414 O O . LYS B 1 329 ? 16.062 -11.453 4.219 1 94.81 329 LYS B O 1
ATOM 8419 N N . ALA B 1 330 ? 17.281 -10.234 5.672 1 95.81 330 ALA B N 1
ATOM 8420 C CA . ALA B 1 330 ? 16.703 -10.906 6.836 1 95.81 330 ALA B CA 1
ATOM 8421 C C . ALA B 1 330 ? 15.195 -10.672 6.918 1 95.81 330 ALA B C 1
ATOM 8423 O O . ALA B 1 330 ? 14.438 -11.578 7.262 1 95.81 330 ALA B O 1
ATOM 8424 N N . ALA B 1 331 ? 14.82 -9.453 6.648 1 96.31 331 ALA B N 1
ATOM 8425 C CA . ALA B 1 331 ? 13.398 -9.133 6.668 1 96.31 331 ALA B CA 1
ATOM 8426 C C . ALA B 1 331 ? 12.641 -9.922 5.602 1 96.31 331 ALA B C 1
ATOM 8428 O O . ALA B 1 331 ? 11.531 -10.406 5.848 1 96.31 331 ALA B O 1
ATOM 8429 N N . ILE B 1 332 ? 13.18 -10.008 4.418 1 96.94 332 ILE B N 1
ATOM 8430 C CA . ILE B 1 332 ? 12.586 -10.773 3.328 1 96.94 332 ILE B CA 1
ATOM 8431 C C . ILE B 1 332 ? 12.461 -12.234 3.736 1 96.94 332 ILE B C 1
ATOM 8433 O O . ILE B 1 332 ? 11.406 -12.852 3.551 1 96.94 332 ILE B O 1
ATOM 8437 N N . HIS B 1 333 ? 13.531 -12.766 4.301 1 96.75 333 HIS B N 1
ATOM 8438 C CA . HIS B 1 333 ? 13.492 -14.148 4.777 1 96.75 333 HIS B CA 1
ATOM 8439 C C . HIS B 1 333 ? 12.406 -14.344 5.824 1 96.75 333 HIS B C 1
ATOM 8441 O O . HIS B 1 333 ? 11.703 -15.359 5.816 1 96.75 333 HIS B O 1
ATOM 8447 N N . ALA B 1 334 ? 12.305 -13.383 6.73 1 96.25 334 ALA B N 1
ATOM 8448 C CA . ALA B 1 334 ? 11.305 -13.469 7.789 1 96.25 334 ALA B CA 1
ATOM 8449 C C . ALA B 1 334 ? 9.898 -13.594 7.203 1 96.25 334 ALA B C 1
ATOM 8451 O O . ALA B 1 334 ? 9.117 -14.453 7.617 1 96.25 334 ALA B O 1
ATOM 8452 N N . ARG B 1 335 ? 9.555 -12.734 6.258 1 96.12 335 ARG B N 1
ATOM 8453 C CA . ARG B 1 335 ? 8.234 -12.75 5.648 1 96.12 335 ARG B CA 1
ATOM 8454 C C . ARG B 1 335 ? 7.973 -14.07 4.93 1 96.12 335 ARG B C 1
ATOM 8456 O O . ARG B 1 335 ? 6.875 -14.625 5.02 1 96.12 335 ARG B O 1
ATOM 8463 N N . PHE B 1 336 ? 8.945 -14.602 4.281 1 95.38 336 PHE B N 1
ATOM 8464 C CA . PHE B 1 336 ? 8.773 -15.844 3.529 1 95.38 336 PHE B CA 1
ATOM 8465 C C . PHE B 1 336 ? 8.664 -17.031 4.473 1 95.38 336 PHE B C 1
ATOM 8467 O O . PHE B 1 336 ? 7.922 -17.984 4.203 1 95.38 336 PHE B O 1
ATOM 8474 N N . ILE B 1 337 ? 9.422 -16.984 5.555 1 95.38 337 ILE B N 1
ATOM 8475 C CA . ILE B 1 337 ? 9.281 -18.016 6.574 1 95.38 337 ILE B CA 1
ATOM 8476 C C . ILE B 1 337 ? 7.848 -18.031 7.102 1 95.38 337 ILE B C 1
ATOM 8478 O O . ILE B 1 337 ? 7.223 -19.094 7.207 1 95.38 337 ILE B O 1
ATOM 8482 N N . MET B 1 338 ? 7.336 -16.891 7.375 1 94.44 338 MET B N 1
ATOM 8483 C CA . MET B 1 338 ? 5.973 -16.766 7.887 1 94.44 338 MET B CA 1
ATOM 8484 C C . MET B 1 338 ? 4.961 -17.297 6.875 1 94.44 338 MET B C 1
ATOM 8486 O O . MET B 1 338 ? 3.918 -17.828 7.254 1 94.44 338 MET B O 1
ATOM 8490 N N . ASN B 1 339 ? 5.324 -17.203 5.574 1 92.75 339 ASN B N 1
ATOM 8491 C CA . ASN B 1 339 ? 4.457 -17.703 4.516 1 92.75 339 ASN B CA 1
ATOM 8492 C C . ASN B 1 339 ? 4.613 -19.203 4.32 1 92.75 339 ASN B C 1
ATOM 8494 O O . ASN B 1 339 ? 3.828 -19.828 3.605 1 92.75 339 ASN B O 1
ATOM 8498 N N . GLY B 1 340 ? 5.648 -19.734 4.879 1 91.19 340 GLY B N 1
ATOM 8499 C CA . GLY B 1 340 ? 5.914 -21.156 4.715 1 91.19 340 GLY B CA 1
ATOM 8500 C C . GLY B 1 340 ? 6.898 -21.453 3.602 1 91.19 340 GLY B C 1
ATOM 8501 O O . GLY B 1 340 ? 6.988 -22.594 3.133 1 91.19 340 GLY B O 1
ATOM 8502 N N . ASP B 1 341 ? 7.582 -20.484 3.092 1 91.56 341 ASP B N 1
ATOM 8503 C CA . ASP B 1 341 ? 8.594 -20.656 2.055 1 91.56 341 ASP B CA 1
ATOM 8504 C C . ASP B 1 341 ? 10 -20.641 2.648 1 91.56 341 ASP B C 1
ATOM 8506 O O . ASP B 1 341 ? 10.461 -19.594 3.115 1 91.56 341 ASP B O 1
ATOM 8510 N N . LEU B 1 342 ? 10.68 -21.719 2.58 1 91.88 342 LEU B N 1
ATOM 8511 C CA . LEU B 1 342 ? 12.031 -21.828 3.127 1 91.88 342 LEU B CA 1
ATOM 8512 C C . LEU B 1 342 ? 13.062 -21.984 2.012 1 91.88 342 LEU B C 1
ATOM 8514 O O . LEU B 1 342 ? 14.211 -22.344 2.27 1 91.88 342 LEU B O 1
ATOM 8518 N N . SER B 1 343 ? 12.719 -21.672 0.794 1 86.81 343 SER B N 1
ATOM 8519 C CA . SER B 1 343 ? 13.578 -21.922 -0.355 1 86.81 343 SER B CA 1
ATOM 8520 C C . SER B 1 343 ? 14.844 -21.078 -0.297 1 86.81 343 SER B C 1
ATOM 8522 O O . SER B 1 343 ? 15.883 -21.469 -0.841 1 86.81 343 SER B O 1
ATOM 8524 N N . ARG B 1 344 ? 14.789 -20.047 0.448 1 88.19 344 ARG B N 1
ATOM 8525 C CA . ARG B 1 344 ? 15.914 -19.109 0.465 1 88.19 344 ARG B CA 1
ATOM 8526 C C . ARG B 1 344 ? 16.828 -19.375 1.654 1 88.19 344 ARG B C 1
ATOM 8528 O O . ARG B 1 344 ? 17.891 -18.766 1.775 1 88.19 344 ARG B O 1
ATOM 8535 N N . ILE B 1 345 ? 16.438 -20.266 2.451 1 92.44 345 ILE B N 1
ATOM 8536 C CA . ILE B 1 345 ? 17.219 -20.578 3.65 1 92.44 345 ILE B CA 1
ATOM 8537 C C . ILE B 1 345 ? 17.891 -21.938 3.488 1 92.44 345 ILE B C 1
ATOM 8539 O O . ILE B 1 345 ? 17.234 -22.969 3.402 1 92.44 345 ILE B O 1
ATOM 8543 N N . THR B 1 346 ? 19.172 -21.859 3.416 1 88 346 THR B N 1
ATOM 8544 C CA . THR B 1 346 ? 19.984 -23.062 3.334 1 88 346 THR B CA 1
ATOM 8545 C C . THR B 1 346 ? 21.016 -23.094 4.457 1 88 346 THR B C 1
ATOM 8547 O O . THR B 1 346 ? 21.078 -22.172 5.27 1 88 346 THR B O 1
ATOM 8550 N N . SER B 1 347 ? 21.828 -24.141 4.477 1 86.75 347 SER B N 1
ATOM 8551 C CA . SER B 1 347 ? 22.875 -24.25 5.492 1 86.75 347 SER B CA 1
ATOM 8552 C C . SER B 1 347 ? 23.969 -23.203 5.293 1 86.75 347 SER B C 1
ATOM 8554 O O . SER B 1 347 ? 24.688 -22.859 6.234 1 86.75 347 SER B O 1
ATOM 8556 N N . ASP B 1 348 ? 23.984 -22.656 4.062 1 88.44 348 ASP B N 1
ATOM 8557 C CA . ASP B 1 348 ? 25.031 -21.703 3.734 1 88.44 348 ASP B CA 1
ATOM 8558 C C . ASP B 1 348 ? 24.562 -20.266 3.965 1 88.44 348 ASP B C 1
ATOM 8560 O O . ASP B 1 348 ? 25.344 -19.328 3.832 1 88.44 348 ASP B O 1
ATOM 8564 N N . THR B 1 349 ? 23.312 -20.125 4.332 1 91.62 349 THR B N 1
ATOM 8565 C CA . THR B 1 349 ? 22.812 -18.797 4.598 1 91.62 349 THR B CA 1
ATOM 8566 C C . THR B 1 349 ? 23.531 -18.156 5.781 1 91.62 349 THR B C 1
ATOM 8568 O O . THR B 1 349 ? 23.672 -18.781 6.836 1 91.62 349 THR B O 1
ATOM 8571 N N . LEU B 1 350 ? 24.016 -16.953 5.566 1 91.38 350 LEU B N 1
ATOM 8572 C CA . LEU B 1 350 ? 24.812 -16.281 6.582 1 91.38 350 LEU B CA 1
ATOM 8573 C C . LEU B 1 350 ? 23.969 -15.938 7.801 1 91.38 350 LEU B C 1
ATOM 8575 O O . LEU B 1 350 ? 22.781 -15.633 7.672 1 91.38 350 LEU B O 1
ATOM 8579 N N . ASP B 1 351 ? 24.516 -15.859 8.945 1 90.19 351 ASP B N 1
ATOM 8580 C CA . ASP B 1 351 ? 23.844 -15.586 10.211 1 90.19 351 ASP B CA 1
ATOM 8581 C C . ASP B 1 351 ? 23.203 -14.195 10.203 1 90.19 351 ASP B C 1
ATOM 8583 O O . ASP B 1 351 ? 22.125 -13.992 10.766 1 90.19 351 ASP B O 1
ATOM 8587 N N . ASN B 1 352 ? 23.938 -13.289 9.57 1 88.94 352 ASN B N 1
ATOM 8588 C CA . ASN B 1 352 ? 23.453 -11.914 9.578 1 88.94 352 ASN B CA 1
ATOM 8589 C C . ASN B 1 352 ? 22.266 -11.727 8.633 1 88.94 352 ASN B C 1
ATOM 8591 O O . ASN B 1 352 ? 21.641 -10.664 8.609 1 88.94 352 ASN B O 1
ATOM 8595 N N . GLU B 1 353 ? 21.938 -12.805 7.918 1 92.94 353 GLU B N 1
ATOM 8596 C CA . GLU B 1 353 ? 20.781 -12.773 7.027 1 92.94 353 GLU B CA 1
ATOM 8597 C C . GLU B 1 353 ? 19.594 -13.516 7.633 1 92.94 353 GLU B C 1
ATOM 8599 O O . GLU B 1 353 ? 18.516 -13.547 7.043 1 92.94 353 GLU B O 1
ATOM 8604 N N . LEU B 1 354 ? 19.781 -14.062 8.797 1 94.69 354 LEU B N 1
ATOM 8605 C CA . LEU B 1 354 ? 18.719 -14.812 9.453 1 94.69 354 LEU B CA 1
ATOM 8606 C C . LEU B 1 354 ? 17.938 -13.922 10.414 1 94.69 354 LEU B C 1
ATOM 8608 O O . LEU B 1 354 ? 18.531 -13.234 11.25 1 94.69 354 LEU B O 1
ATOM 8612 N N . PRO B 1 355 ? 16.656 -13.914 10.258 1 93.75 355 PRO B N 1
ATOM 8613 C CA . PRO B 1 355 ? 15.836 -13.055 11.109 1 93.75 355 PRO B CA 1
ATOM 8614 C C . PRO B 1 355 ? 15.586 -13.664 12.492 1 93.75 355 PRO B C 1
ATOM 8616 O O . PRO B 1 355 ? 15.484 -14.883 12.625 1 93.75 355 PRO B O 1
ATOM 8619 N N . TYR B 1 356 ? 15.477 -12.82 13.453 1 90.38 356 TYR B N 1
ATOM 8620 C CA . TYR B 1 356 ? 15.086 -13.25 14.789 1 90.38 356 TYR B CA 1
ATOM 8621 C C . TYR B 1 356 ? 13.57 -13.203 14.953 1 90.38 356 TYR B C 1
ATOM 8623 O O . TYR B 1 356 ? 12.984 -14.102 15.562 1 90.38 356 TYR B O 1
ATOM 8631 N N . LEU B 1 357 ? 12.977 -12.164 14.453 1 91.06 357 LEU B N 1
ATOM 8632 C CA . LEU B 1 357 ? 11.523 -12.047 14.5 1 91.06 357 LEU B CA 1
ATOM 8633 C C . LEU B 1 357 ? 10.883 -12.797 13.328 1 91.06 357 LEU B C 1
ATOM 8635 O O . LEU B 1 357 ? 10.883 -12.305 12.203 1 91.06 357 LEU B O 1
ATOM 8639 N N . ILE B 1 358 ? 10.273 -13.953 13.602 1 93.19 358 ILE B N 1
ATOM 8640 C CA . ILE B 1 358 ? 9.727 -14.758 12.516 1 93.19 358 ILE B CA 1
ATOM 8641 C C . ILE B 1 358 ? 8.273 -15.102 12.805 1 93.19 358 ILE B C 1
ATOM 8643 O O . ILE B 1 358 ? 7.711 -16.031 12.211 1 93.19 358 ILE B O 1
ATOM 8647 N N . TRP B 1 359 ? 7.609 -14.359 13.766 1 90.62 359 TRP B N 1
ATOM 8648 C CA . TRP B 1 359 ? 6.273 -14.766 14.188 1 90.62 359 TRP B CA 1
ATOM 8649 C C . TRP B 1 359 ? 5.293 -13.594 14.086 1 90.62 359 TRP B C 1
ATOM 8651 O O . TRP B 1 359 ? 4.105 -13.75 14.375 1 90.62 359 TRP B O 1
ATOM 8661 N N . TYR B 1 360 ? 5.656 -12.406 13.812 1 87.69 360 TYR B N 1
ATOM 8662 C CA . TYR B 1 360 ? 4.801 -11.234 13.633 1 87.69 360 TYR B CA 1
ATOM 8663 C C . TYR B 1 360 ? 5 -10.617 12.258 1 87.69 360 TYR B C 1
ATOM 8665 O O . TYR B 1 360 ? 6.137 -10.375 11.836 1 87.69 360 TYR B O 1
ATOM 8673 N N . PRO B 1 361 ? 4.043 -10.336 11.555 1 89.12 361 PRO B N 1
ATOM 8674 C CA . PRO B 1 361 ? 2.645 -10.312 11.992 1 89.12 361 PRO B CA 1
ATOM 8675 C C . PRO B 1 361 ? 1.948 -11.664 11.805 1 89.12 361 PRO B C 1
ATOM 8677 O O . PRO B 1 361 ? 0.783 -11.812 12.18 1 89.12 361 PRO B O 1
ATOM 8680 N N . SER B 1 362 ? 2.605 -12.656 11.25 1 88.69 362 SER B N 1
ATOM 8681 C CA . SER B 1 362 ? 2.012 -13.969 11.008 1 88.69 362 SER B CA 1
ATOM 8682 C C . SER B 1 362 ? 2.838 -15.078 11.648 1 88.69 362 SER B C 1
ATOM 8684 O O . SER B 1 362 ? 4.07 -15.055 11.586 1 88.69 362 SER B O 1
ATOM 8686 N N . ILE B 1 363 ? 2.197 -16.062 12.195 1 89.38 363 ILE B N 1
ATOM 8687 C CA . ILE B 1 363 ? 2.879 -17.188 12.828 1 89.38 363 ILE B CA 1
ATOM 8688 C C . ILE B 1 363 ? 3.045 -18.328 11.828 1 89.38 363 ILE B C 1
ATOM 8690 O O . ILE B 1 363 ? 2.061 -18.812 11.273 1 89.38 363 ILE B O 1
ATOM 8694 N N . PRO B 1 364 ? 4.293 -18.75 11.586 1 93.25 364 PRO B N 1
ATOM 8695 C CA . PRO B 1 364 ? 4.5 -19.875 10.664 1 93.25 364 PRO B CA 1
ATOM 8696 C C . PRO B 1 364 ? 3.916 -21.188 11.188 1 93.25 364 PRO B C 1
ATOM 8698 O O . PRO B 1 364 ? 3.756 -21.344 12.398 1 93.25 364 PRO B O 1
ATOM 8701 N N . ARG B 1 365 ? 3.658 -22.047 10.297 1 92.81 365 ARG B N 1
ATOM 8702 C CA . ARG B 1 365 ? 3.182 -23.375 10.672 1 92.81 365 ARG B CA 1
ATOM 8703 C C . ARG B 1 365 ? 4.277 -24.172 11.367 1 92.81 365 ARG B C 1
ATOM 8705 O O . ARG B 1 365 ? 5.465 -23.953 11.125 1 92.81 365 ARG B O 1
ATOM 8712 N N . LYS B 1 366 ? 3.838 -25.109 12.203 1 93.81 366 LYS B N 1
ATOM 8713 C CA . LYS B 1 366 ? 4.75 -25.922 13.016 1 93.81 366 LYS B CA 1
ATOM 8714 C C . LYS B 1 366 ? 5.734 -26.688 12.133 1 93.81 366 LYS B C 1
ATOM 8716 O O . LYS B 1 366 ? 6.926 -26.766 12.445 1 93.81 366 LYS B O 1
ATOM 8721 N N . SER B 1 367 ? 5.27 -27.25 10.984 1 92.75 367 SER B N 1
ATOM 8722 C CA . SER B 1 367 ? 6.113 -28.031 10.094 1 92.75 367 SER B CA 1
ATOM 8723 C C . SER B 1 367 ? 7.199 -27.172 9.461 1 92.75 367 SER B C 1
ATOM 8725 O O . SER B 1 367 ? 8.312 -27.641 9.227 1 92.75 367 SER B O 1
ATOM 8727 N N . VAL B 1 368 ? 6.887 -25.938 9.258 1 93 368 VAL B N 1
ATOM 8728 C CA . VAL B 1 368 ? 7.84 -25 8.672 1 93 368 VAL B CA 1
ATOM 8729 C C . VAL B 1 368 ? 8.969 -24.734 9.656 1 93 368 VAL B C 1
ATOM 8731 O O . VAL B 1 368 ? 10.141 -24.719 9.289 1 93 368 VAL B O 1
ATOM 8734 N N . LEU B 1 369 ? 8.586 -24.578 10.898 1 96.56 369 LEU B N 1
ATOM 8735 C CA . LEU B 1 369 ? 9.562 -24.297 11.938 1 96.56 369 LEU B CA 1
ATOM 8736 C C . LEU B 1 369 ? 10.469 -25.5 12.18 1 96.56 369 LEU B C 1
ATOM 8738 O O . LEU B 1 369 ? 11.672 -25.344 12.414 1 96.56 369 LEU B O 1
ATOM 8742 N N . ARG B 1 370 ? 9.883 -26.641 12.148 1 94.94 370 ARG B N 1
ATOM 8743 C CA . ARG B 1 370 ? 10.664 -27.859 12.305 1 94.94 370 ARG B CA 1
ATOM 8744 C C . ARG B 1 370 ? 11.711 -27.984 11.203 1 94.94 370 ARG B C 1
ATOM 8746 O O . ARG B 1 370 ? 12.875 -28.297 11.469 1 94.94 370 ARG B O 1
ATOM 8753 N N . GLU B 1 371 ? 11.266 -27.781 10.008 1 92.62 371 GLU B N 1
ATOM 8754 C CA . GLU B 1 371 ? 12.18 -27.828 8.875 1 92.62 371 GLU B CA 1
ATOM 8755 C C . GLU B 1 371 ? 13.227 -26.719 8.969 1 92.62 371 GLU B C 1
ATOM 8757 O O . GLU B 1 371 ? 14.391 -26.938 8.617 1 92.62 371 GLU B O 1
ATOM 8762 N N . LEU B 1 372 ? 12.812 -25.531 9.398 1 95.38 372 LEU B N 1
ATOM 8763 C CA . LEU B 1 372 ? 13.734 -24.422 9.57 1 95.38 372 LEU B CA 1
ATOM 8764 C C . LEU B 1 372 ? 14.852 -24.766 10.547 1 95.38 372 LEU B C 1
ATOM 8766 O O . LEU B 1 372 ? 16.016 -24.453 10.305 1 95.38 372 LEU B O 1
ATOM 8770 N N . PHE B 1 373 ? 14.516 -25.469 11.633 1 95 373 PHE B N 1
ATOM 8771 C CA . PHE B 1 373 ? 15.492 -25.891 12.633 1 95 373 PHE B CA 1
ATOM 8772 C C . PHE B 1 373 ? 16.484 -26.875 12.047 1 95 373 PHE B C 1
ATOM 8774 O O . PHE B 1 373 ? 17.672 -26.844 12.367 1 95 373 PHE B O 1
ATOM 8781 N N . ARG B 1 374 ? 15.961 -27.766 11.289 1 91.38 374 ARG B N 1
ATOM 8782 C CA . ARG B 1 374 ? 16.828 -28.75 10.656 1 91.38 374 ARG B CA 1
ATOM 8783 C C . ARG B 1 374 ? 17.859 -28.062 9.75 1 91.38 374 ARG B C 1
ATOM 8785 O O . ARG B 1 374 ? 19.031 -28.438 9.734 1 91.38 374 ARG B O 1
ATOM 8792 N N . ARG B 1 375 ? 17.453 -27.031 9.016 1 90.19 375 ARG B N 1
ATOM 8793 C CA . ARG B 1 375 ? 18.312 -26.344 8.062 1 90.19 375 ARG B CA 1
ATOM 8794 C C . ARG B 1 375 ? 19.297 -25.422 8.773 1 90.19 375 ARG B C 1
ATOM 8796 O O . ARG B 1 375 ? 20.469 -25.328 8.391 1 90.19 375 ARG B O 1
ATOM 8803 N N . GLN B 1 376 ? 18.703 -24.719 9.719 1 94.44 376 GLN B N 1
ATOM 8804 C CA . GLN B 1 376 ? 19.5 -23.719 10.445 1 94.44 376 GLN B CA 1
ATOM 8805 C C . GLN B 1 376 ? 19.297 -23.859 11.953 1 94.44 376 GLN B C 1
ATOM 8807 O O . GLN B 1 376 ? 18.562 -23.078 12.555 1 94.44 376 GLN B O 1
ATOM 8812 N N . PRO B 1 377 ? 20.078 -24.688 12.555 1 93.19 377 PRO B N 1
ATOM 8813 C CA . PRO B 1 377 ? 19.922 -24.891 13.992 1 93.19 377 PRO B CA 1
ATOM 8814 C C . PRO B 1 377 ? 20.234 -23.641 14.812 1 93.19 377 PRO B C 1
ATOM 8816 O O . PRO B 1 377 ? 19.766 -23.516 15.953 1 93.19 377 PRO B O 1
ATOM 8819 N N . THR B 1 378 ? 20.953 -22.734 14.219 1 92.69 378 THR B N 1
ATOM 8820 C CA . THR B 1 378 ? 21.312 -21.516 14.938 1 92.69 378 THR B CA 1
ATOM 8821 C C . THR B 1 378 ? 20.078 -20.656 15.195 1 92.69 378 THR B C 1
ATOM 8823 O O . THR B 1 378 ? 20.094 -19.75 16.031 1 92.69 378 THR B O 1
ATOM 8826 N N . MET B 1 379 ? 19 -20.969 14.531 1 94.75 379 MET B N 1
ATOM 8827 C CA . MET B 1 379 ? 17.766 -20.188 14.695 1 94.75 379 MET B CA 1
ATOM 8828 C C . MET B 1 379 ? 16.938 -20.75 15.836 1 94.75 379 MET B C 1
ATOM 8830 O O . MET B 1 379 ? 15.789 -20.328 16.031 1 94.75 379 MET B O 1
ATOM 8834 N N . LYS B 1 380 ? 17.484 -21.578 16.656 1 94.25 380 LYS B N 1
ATOM 8835 C CA . LYS B 1 380 ? 16.812 -22.234 17.781 1 94.25 380 LYS B CA 1
ATOM 8836 C C . LYS B 1 380 ? 16.141 -21.219 18.703 1 94.25 380 LYS B C 1
ATOM 8838 O O . LYS B 1 380 ? 14.977 -21.375 19.062 1 94.25 380 LYS B O 1
ATOM 8843 N N . PRO B 1 381 ? 16.812 -20.109 19.062 1 90.75 381 PRO B N 1
ATOM 8844 C CA . PRO B 1 381 ? 16.141 -19.156 19.953 1 90.75 381 PRO B CA 1
ATOM 8845 C C . PRO B 1 381 ? 14.891 -18.531 19.312 1 90.75 381 PRO B C 1
ATOM 8847 O O . PRO B 1 381 ? 13.859 -18.406 19.969 1 90.75 381 PRO B O 1
ATOM 8850 N N . ALA B 1 382 ? 15.008 -18.125 18.078 1 92.06 382 ALA B N 1
ATOM 8851 C CA . ALA B 1 382 ? 13.883 -17.531 17.359 1 92.06 382 ALA B CA 1
ATOM 8852 C C . ALA B 1 382 ? 12.719 -18.516 17.25 1 92.06 382 ALA B C 1
ATOM 8854 O O . ALA B 1 382 ? 11.555 -18.141 17.422 1 92.06 382 ALA B O 1
ATOM 8855 N N . ILE B 1 383 ? 12.984 -19.75 16.953 1 96.06 383 ILE B N 1
ATOM 8856 C CA . ILE B 1 383 ? 11.969 -20.797 16.781 1 96.06 383 ILE B CA 1
ATOM 8857 C C . ILE B 1 383 ? 11.328 -21.109 18.141 1 96.06 383 ILE B C 1
ATOM 8859 O O . ILE B 1 383 ? 10.109 -21.297 18.219 1 96.06 383 ILE B O 1
ATOM 8863 N N . ALA B 1 384 ? 12.164 -21.188 19.172 1 94.94 384 ALA B N 1
ATOM 8864 C CA . ALA B 1 384 ? 11.641 -21.453 20.5 1 94.94 384 ALA B CA 1
ATOM 8865 C C . ALA B 1 384 ? 10.641 -20.391 20.938 1 94.94 384 ALA B C 1
ATOM 8867 O O . ALA B 1 384 ? 9.586 -20.703 21.484 1 94.94 384 ALA B O 1
ATOM 8868 N N . ARG B 1 385 ? 10.984 -19.172 20.734 1 91.19 385 ARG B N 1
ATOM 8869 C CA . ARG B 1 385 ? 10.07 -18.078 21.062 1 91.19 385 ARG B CA 1
ATOM 8870 C C . ARG B 1 385 ? 8.758 -18.219 20.297 1 91.19 385 ARG B C 1
ATOM 8872 O O . ARG B 1 385 ? 7.684 -18.016 20.859 1 91.19 385 ARG B O 1
ATOM 8879 N N . THR B 1 386 ? 8.875 -18.5 19.031 1 91.94 386 THR B N 1
ATOM 8880 C CA . THR B 1 386 ? 7.703 -18.672 18.172 1 91.94 386 THR B CA 1
ATOM 8881 C C . THR B 1 386 ? 6.828 -19.812 18.688 1 91.94 386 THR B C 1
ATOM 8883 O O . THR B 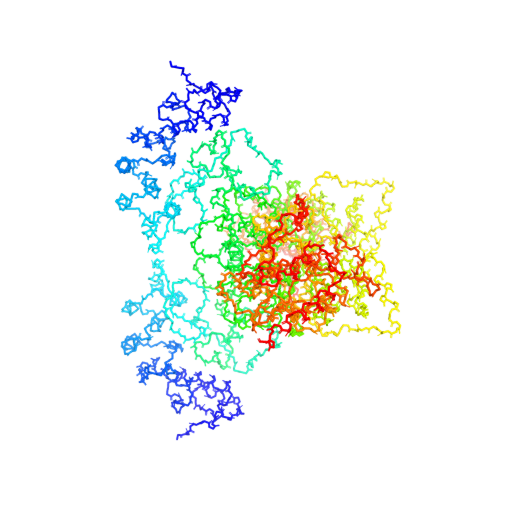1 386 ? 5.602 -19.703 18.688 1 91.94 386 THR B O 1
ATOM 8886 N N . CYS B 1 387 ? 7.43 -20.859 19.109 1 94.81 387 CYS B N 1
ATOM 8887 C CA . CYS B 1 387 ? 6.699 -22 19.625 1 94.81 387 CYS B CA 1
ATOM 8888 C C . CYS B 1 387 ? 5.91 -21.625 20.875 1 94.81 387 CYS B C 1
ATOM 8890 O O . CYS B 1 387 ? 4.785 -22.094 21.062 1 94.81 387 CYS B O 1
ATOM 8892 N N . ILE B 1 388 ? 6.5 -20.844 21.719 1 92.19 388 ILE B N 1
ATOM 8893 C CA . ILE B 1 388 ? 5.832 -20.406 22.938 1 92.19 388 ILE B CA 1
ATOM 8894 C C . ILE B 1 388 ? 4.625 -19.547 22.594 1 92.19 388 ILE B C 1
ATOM 8896 O O . ILE B 1 388 ? 3.529 -19.75 23.125 1 92.19 388 ILE B O 1
ATOM 8900 N N . ILE B 1 389 ? 4.828 -18.641 21.688 1 86.62 389 ILE B N 1
ATOM 8901 C CA . ILE B 1 389 ? 3.773 -17.719 21.297 1 86.62 389 ILE B CA 1
ATOM 8902 C C . ILE B 1 389 ? 2.641 -18.469 20.609 1 86.62 389 ILE B C 1
ATOM 8904 O O . ILE B 1 389 ? 1.464 -18.203 20.844 1 86.62 389 ILE B O 1
ATOM 8908 N N . ALA B 1 390 ? 2.973 -19.5 19.812 1 87.94 390 ALA B N 1
ATOM 8909 C CA . ALA B 1 390 ? 1.994 -20.25 19.047 1 87.94 390 ALA B CA 1
ATOM 8910 C C . ALA B 1 390 ? 1.478 -21.453 19.844 1 87.94 390 ALA B C 1
ATOM 8912 O O . ALA B 1 390 ? 0.533 -22.125 19.422 1 87.94 390 ALA B O 1
ATOM 8913 N N . ASP B 1 391 ? 2.064 -21.734 20.969 1 91.5 391 ASP B N 1
ATOM 8914 C CA . ASP B 1 391 ? 1.745 -22.875 21.812 1 91.5 391 ASP B CA 1
ATOM 8915 C C . ASP B 1 391 ? 1.994 -24.188 21.078 1 91.5 391 ASP B C 1
ATOM 8917 O O . ASP B 1 391 ? 1.108 -25.047 21 1 91.5 391 ASP B O 1
ATOM 8921 N N . TYR B 1 392 ? 3.162 -24.25 20.359 1 94.12 392 TYR B N 1
ATOM 8922 C CA . TYR B 1 392 ? 3.658 -25.484 19.75 1 94.12 392 TYR B CA 1
ATOM 8923 C C . TYR B 1 392 ? 4.516 -26.266 20.75 1 94.12 392 TYR B C 1
ATOM 8925 O O . TYR B 1 392 ? 5.738 -26.328 20.594 1 94.12 392 TYR B O 1
ATOM 8933 N N . GLU B 1 393 ? 3.898 -26.922 21.688 1 96.19 393 GLU B N 1
ATOM 8934 C CA . GLU B 1 393 ? 4.555 -27.531 22.844 1 96.19 393 GLU B CA 1
ATOM 8935 C C . GLU B 1 393 ? 5.492 -28.656 22.422 1 96.19 393 GLU B C 1
ATOM 8937 O O . GLU B 1 393 ? 6.625 -28.734 22.891 1 96.19 393 GLU B O 1
ATOM 8942 N N . ASP B 1 394 ? 5.02 -29.516 21.547 1 95.25 394 ASP B N 1
ATOM 8943 C CA . ASP B 1 394 ? 5.816 -30.656 21.141 1 95.25 394 ASP B CA 1
ATOM 8944 C C . ASP B 1 394 ? 7.117 -30.219 20.469 1 95.25 394 ASP B C 1
ATOM 8946 O O . ASP B 1 394 ? 8.188 -30.766 20.75 1 95.25 394 ASP B O 1
ATOM 8950 N N . LEU B 1 395 ? 7.027 -29.297 19.578 1 95.69 395 LEU B N 1
ATOM 8951 C CA . LEU B 1 395 ? 8.227 -28.797 18.906 1 95.69 395 LEU B CA 1
ATOM 8952 C C . LEU B 1 395 ? 9.141 -28.078 19.891 1 95.69 395 LEU B C 1
ATOM 8954 O O . LEU B 1 395 ? 10.359 -28.219 19.828 1 95.69 395 LEU B O 1
ATOM 8958 N N . TYR B 1 396 ? 8.562 -27.344 20.781 1 97.12 396 TYR B N 1
ATOM 8959 C CA . TYR B 1 396 ? 9.328 -26.656 21.812 1 97.12 396 TYR B CA 1
ATOM 8960 C C . TYR B 1 396 ? 10.164 -27.641 22.609 1 97.12 396 TYR B C 1
ATOM 8962 O O . TYR B 1 396 ? 11.336 -27.391 22.891 1 97.12 396 TYR B O 1
ATOM 8970 N N . ASP B 1 397 ? 9.555 -28.719 22.938 1 96.56 397 ASP B N 1
ATOM 8971 C CA . ASP B 1 397 ? 10.234 -29.734 23.75 1 96.56 397 ASP B CA 1
ATOM 8972 C C . ASP B 1 397 ? 11.414 -30.328 22.984 1 96.56 397 ASP B C 1
ATOM 8974 O O . ASP B 1 397 ? 12.445 -30.656 23.594 1 96.56 397 ASP B O 1
ATOM 8978 N N . LEU B 1 398 ? 11.258 -30.453 21.703 1 95.06 398 LEU B N 1
ATOM 8979 C CA . LEU B 1 398 ? 12.32 -31 20.875 1 95.06 398 LEU B CA 1
ATOM 8980 C C . LEU B 1 398 ? 13.5 -30.047 20.781 1 95.06 398 LEU B C 1
ATOM 8982 O O . LEU B 1 398 ? 14.648 -30.469 20.625 1 95.06 398 LEU B O 1
ATOM 8986 N N . LEU B 1 399 ? 13.32 -28.75 20.891 1 95.56 399 LEU B N 1
ATOM 8987 C CA . LEU B 1 399 ? 14.344 -27.719 20.703 1 95.56 399 LEU B CA 1
ATOM 8988 C C . LEU B 1 399 ? 15.266 -27.641 21.906 1 95.56 399 LEU B C 1
ATOM 8990 O O . LEU B 1 399 ? 16.422 -27.25 21.781 1 95.56 399 LEU B O 1
ATOM 8994 N N . ASP B 1 400 ? 14.773 -28.062 23.016 1 93.25 400 ASP B N 1
ATOM 8995 C CA . ASP B 1 400 ? 15.547 -27.922 24.234 1 93.25 400 ASP B CA 1
ATOM 8996 C C . ASP B 1 400 ? 16.125 -26.531 24.375 1 93.25 400 ASP B C 1
ATOM 8998 O O . ASP B 1 400 ? 17.344 -26.359 24.484 1 93.25 400 ASP B O 1
ATOM 9002 N N . ALA B 1 401 ? 15.242 -25.562 24.469 1 91.06 401 ALA B N 1
ATOM 9003 C CA . ALA B 1 401 ? 15.594 -24.141 24.422 1 91.06 401 ALA B CA 1
ATOM 9004 C C . ALA B 1 401 ? 16.312 -23.703 25.688 1 91.06 401 ALA B C 1
ATOM 9006 O O . ALA B 1 401 ? 16.016 -24.203 26.781 1 91.06 401 ALA B O 1
ATOM 9007 N N . ASP B 1 402 ? 17.266 -22.75 25.547 1 90.44 402 ASP B N 1
ATOM 9008 C CA . ASP B 1 402 ? 17.953 -22.125 26.672 1 90.44 402 ASP B CA 1
ATOM 9009 C C . ASP B 1 402 ? 17.141 -20.969 27.25 1 90.44 402 ASP B C 1
ATOM 9011 O O . ASP B 1 402 ? 16.5 -20.234 26.5 1 90.44 402 ASP B O 1
ATOM 9015 N N . PRO B 1 403 ? 17.188 -20.828 28.578 1 89.12 403 PRO B N 1
ATOM 9016 C CA . PRO B 1 403 ? 16.438 -19.734 29.203 1 89.12 403 PRO B CA 1
ATOM 9017 C C . PRO B 1 403 ? 17.047 -18.359 28.953 1 89.12 403 PRO B C 1
ATOM 9019 O O . PRO B 1 403 ? 18.016 -17.984 29.609 1 89.12 403 PRO B O 1
ATOM 9022 N N . ASP B 1 404 ? 16.625 -17.672 28.016 1 84.19 404 ASP B N 1
ATOM 9023 C CA . ASP B 1 404 ? 17.047 -16.297 27.797 1 84.19 404 ASP B CA 1
ATOM 9024 C C . ASP B 1 404 ? 15.961 -15.312 28.219 1 84.19 404 ASP B C 1
ATOM 9026 O O . ASP B 1 404 ? 14.836 -15.711 28.5 1 84.19 404 ASP B O 1
ATOM 9030 N N . THR B 1 405 ? 16.266 -14.047 28.297 1 79.25 405 THR B N 1
ATOM 9031 C CA . THR B 1 405 ? 15.383 -13.031 28.859 1 79.25 405 THR B CA 1
ATOM 9032 C C . THR B 1 405 ? 14.102 -12.906 28.047 1 79.25 405 THR B C 1
ATOM 9034 O O . THR B 1 405 ? 13.016 -12.758 28.609 1 79.25 405 THR B O 1
ATOM 9037 N N . GLU B 1 406 ? 14.195 -13.008 26.766 1 80 406 GLU B N 1
ATOM 9038 C CA . GLU B 1 406 ? 13.031 -12.797 25.906 1 80 406 GLU B CA 1
ATOM 9039 C C . GLU B 1 406 ? 12.094 -14 25.953 1 80 406 GLU B C 1
ATOM 9041 O O . GLU B 1 406 ? 10.867 -13.836 25.984 1 80 406 GLU B O 1
ATOM 9046 N N . ILE B 1 407 ? 12.648 -15.141 25.984 1 86.19 407 ILE B N 1
ATOM 9047 C CA . ILE B 1 407 ? 11.852 -16.359 25.953 1 86.19 407 ILE B CA 1
ATOM 9048 C C . ILE B 1 407 ? 11.109 -16.5 27.281 1 86.19 407 ILE B C 1
ATOM 9050 O O . ILE B 1 407 ? 9.977 -16.984 27.312 1 86.19 407 ILE B O 1
ATOM 9054 N N . ILE B 1 408 ? 11.766 -16.078 28.328 1 87.31 408 ILE B N 1
ATOM 9055 C CA . ILE B 1 408 ? 11.156 -16.188 29.656 1 87.31 408 ILE B CA 1
ATOM 9056 C C . ILE B 1 408 ? 9.953 -15.258 29.75 1 87.31 408 ILE B C 1
ATOM 9058 O O . ILE B 1 408 ? 8.922 -15.617 30.312 1 87.31 408 ILE B O 1
ATOM 9062 N N . GLU B 1 409 ? 10.117 -14.086 29.156 1 82.12 409 GLU B N 1
ATOM 9063 C CA . GLU B 1 409 ? 9.008 -13.133 29.188 1 82.12 409 GLU B CA 1
ATOM 9064 C C . GLU B 1 409 ? 7.812 -13.656 28.391 1 82.12 409 GLU B C 1
ATOM 9066 O O . GLU B 1 409 ? 6.668 -13.492 28.812 1 82.12 409 GLU B O 1
ATOM 9071 N N . ASP B 1 410 ? 8.07 -14.266 27.297 1 85.25 410 ASP B N 1
ATOM 9072 C CA . ASP B 1 410 ? 7 -14.852 26.5 1 85.25 410 ASP B CA 1
ATOM 9073 C C . ASP B 1 410 ? 6.34 -16.016 27.219 1 85.25 410 ASP B C 1
ATOM 9075 O O . ASP B 1 410 ? 5.121 -16.203 27.141 1 85.25 410 ASP B O 1
ATOM 9079 N N . ALA B 1 411 ? 7.172 -16.75 27.875 1 89.5 411 ALA B N 1
ATOM 9080 C CA . ALA B 1 411 ? 6.672 -17.906 28.609 1 89.5 411 ALA B CA 1
ATOM 9081 C C . ALA B 1 411 ? 5.777 -17.469 29.766 1 89.5 411 ALA B C 1
ATOM 9083 O O . ALA B 1 411 ? 4.785 -18.141 30.078 1 89.5 411 ALA B O 1
ATOM 9084 N N . ARG B 1 412 ? 6.098 -16.391 30.344 1 83.62 412 ARG B N 1
ATOM 9085 C CA . ARG B 1 412 ? 5.293 -15.852 31.453 1 83.62 412 ARG B CA 1
ATOM 9086 C C . ARG B 1 412 ? 3.93 -15.383 30.953 1 83.62 412 ARG B C 1
ATOM 9088 O O . ARG B 1 412 ? 2.938 -15.469 31.672 1 83.62 412 ARG B O 1
ATOM 9095 N N . ASP B 1 413 ? 3.914 -14.945 29.75 1 80.62 413 ASP B N 1
ATOM 9096 C CA . ASP B 1 413 ? 2.678 -14.422 29.172 1 80.62 413 ASP B CA 1
ATOM 9097 C C . ASP B 1 413 ? 1.822 -15.547 28.594 1 80.62 413 ASP B C 1
ATOM 9099 O O . ASP B 1 413 ? 0.641 -15.352 28.312 1 80.62 413 ASP B O 1
ATOM 9103 N N . SER B 1 414 ? 2.393 -16.734 28.469 1 84.19 414 SER B N 1
ATOM 9104 C CA . SER B 1 414 ? 1.666 -17.859 27.891 1 84.19 414 SER B CA 1
ATOM 9105 C C . SER B 1 414 ? 0.683 -18.469 28.891 1 84.19 414 SER B C 1
ATOM 9107 O O . SER B 1 414 ? 0.985 -18.562 30.078 1 84.19 414 SER B O 1
ATOM 9109 N N . ARG B 1 415 ? -0.438 -18.938 28.5 1 83.75 415 ARG B N 1
ATOM 9110 C CA . ARG B 1 415 ? -1.422 -19.625 29.344 1 83.75 415 ARG B CA 1
ATOM 9111 C C . ARG B 1 415 ? -0.957 -21.031 29.688 1 83.75 415 ARG B C 1
ATOM 9113 O O . ARG B 1 415 ? -1.448 -21.641 30.656 1 83.75 415 ARG B O 1
ATOM 9120 N N . ASN B 1 416 ? -0.091 -21.516 28.812 1 90.81 416 ASN B N 1
ATOM 9121 C CA . ASN B 1 416 ? 0.455 -22.859 29.016 1 90.81 416 ASN B CA 1
ATOM 9122 C C . ASN B 1 416 ? 1.619 -22.828 30.016 1 90.81 416 ASN B C 1
ATOM 9124 O O . ASN B 1 416 ? 2.705 -22.344 29.688 1 90.81 416 ASN B O 1
ATOM 9128 N N . PRO B 1 417 ? 1.396 -23.266 31.188 1 93.69 417 PRO B N 1
ATOM 9129 C CA . PRO B 1 417 ? 2.43 -23.188 32.219 1 93.69 417 PRO B CA 1
ATOM 9130 C C . PRO B 1 417 ? 3.646 -24.047 31.906 1 93.69 417 PRO B C 1
ATOM 9132 O O . PRO B 1 417 ? 4.695 -23.906 32.562 1 93.69 417 PRO B O 1
ATOM 9135 N N . HIS B 1 418 ? 3.549 -24.906 30.953 1 96.62 418 HIS B N 1
ATOM 9136 C CA . HIS B 1 418 ? 4.625 -25.828 30.594 1 96.62 418 HIS B CA 1
ATOM 9137 C C . HIS B 1 418 ? 5.91 -25.078 30.266 1 96.62 418 HIS B C 1
ATOM 9139 O O . HIS B 1 418 ? 6.996 -25.484 30.688 1 96.62 418 HIS B O 1
ATOM 9145 N N . TYR B 1 419 ? 5.824 -24.016 29.625 1 95.56 419 TYR B N 1
ATOM 9146 C CA . TYR B 1 419 ? 6.98 -23.312 29.109 1 95.56 419 TYR B CA 1
ATOM 9147 C C . TYR B 1 419 ? 7.773 -22.656 30.234 1 95.56 419 TYR B C 1
ATOM 9149 O O . TYR B 1 419 ? 9 -22.781 30.297 1 95.56 419 TYR B O 1
ATOM 9157 N N . ILE B 1 420 ? 7.051 -21.953 31.125 1 94.25 420 ILE B N 1
ATOM 9158 C CA . ILE B 1 420 ? 7.746 -21.266 32.219 1 94.25 420 ILE B CA 1
ATOM 9159 C C . ILE B 1 420 ? 8.312 -22.281 33.188 1 94.25 420 ILE B C 1
ATOM 9161 O O . ILE B 1 420 ? 9.391 -22.062 33.75 1 94.25 420 ILE B O 1
ATOM 9165 N N . GLN B 1 421 ? 7.605 -23.328 33.406 1 96.06 421 GLN B N 1
ATOM 9166 C CA . GLN B 1 421 ? 8.086 -24.359 34.312 1 96.06 421 GLN B CA 1
ATOM 9167 C C . GLN B 1 421 ? 9.352 -25.016 33.781 1 96.06 421 GLN B C 1
ATOM 9169 O O . GLN B 1 421 ? 10.305 -25.25 34.531 1 96.06 421 GLN B O 1
ATOM 9174 N N . ASP B 1 422 ? 9.359 -25.297 32.5 1 96.19 422 ASP B N 1
ATOM 9175 C CA . ASP B 1 422 ? 10.523 -25.906 31.859 1 96.19 422 ASP B CA 1
ATOM 9176 C C . ASP B 1 422 ? 11.734 -24.984 31.938 1 96.19 422 ASP B C 1
ATOM 9178 O O . ASP B 1 422 ? 12.836 -25.422 32.281 1 96.19 422 ASP B O 1
ATOM 9182 N N . LEU B 1 423 ? 11.594 -23.734 31.656 1 94.62 423 LEU B N 1
ATOM 9183 C CA . LEU B 1 423 ? 12.688 -22.766 31.609 1 94.62 423 LEU B CA 1
ATOM 9184 C C . LEU B 1 423 ? 13.242 -22.516 33 1 94.62 423 LEU B C 1
ATOM 9186 O O . LEU B 1 423 ? 14.461 -22.438 33.188 1 94.62 423 LEU B O 1
ATOM 9190 N N . GLU B 1 424 ? 12.367 -22.406 33.969 1 93.44 424 GLU B N 1
ATOM 9191 C CA . GLU B 1 424 ? 12.797 -22.188 35.344 1 93.44 424 GLU B CA 1
ATOM 9192 C C . GLU B 1 424 ? 13.562 -23.406 35.875 1 93.44 424 GLU B C 1
ATOM 9194 O O . GLU B 1 424 ? 14.508 -23.25 36.656 1 93.44 424 GLU B O 1
ATOM 9199 N N . ALA B 1 425 ? 13.102 -24.578 35.5 1 94.62 425 ALA B N 1
ATOM 9200 C CA . ALA B 1 425 ? 13.773 -25.797 35.906 1 94.62 425 ALA B CA 1
ATOM 9201 C C . ALA B 1 425 ? 15.195 -25.859 35.344 1 94.62 425 ALA B C 1
ATOM 9203 O O . ALA B 1 425 ? 16.078 -26.469 35.938 1 94.62 425 ALA B O 1
ATOM 9204 N N . LYS B 1 426 ? 15.445 -25.188 34.281 1 93.94 426 LYS B N 1
ATOM 9205 C CA . LYS B 1 426 ? 16.734 -25.25 33.594 1 93.94 426 LYS B CA 1
ATOM 9206 C C . LYS B 1 426 ? 17.672 -24.172 34.094 1 93.94 426 LYS B C 1
ATOM 9208 O O . LYS B 1 426 ? 18.891 -24.25 33.906 1 93.94 426 LYS B O 1
ATOM 9213 N N . ILE B 1 427 ? 17.219 -23.188 34.781 1 91.69 427 ILE B N 1
ATOM 9214 C CA . ILE B 1 427 ? 17.984 -22.016 35.188 1 91.69 427 ILE B CA 1
ATOM 9215 C C . ILE B 1 427 ? 19.094 -22.438 36.156 1 91.69 427 ILE B C 1
ATOM 9217 O O . ILE B 1 427 ? 20.234 -21.984 36.031 1 91.69 427 ILE B O 1
ATOM 9221 N N . PRO B 1 428 ? 18.828 -23.312 37.094 1 90.81 428 PRO B N 1
ATOM 9222 C CA . PRO B 1 428 ? 19.875 -23.672 38.031 1 90.81 428 PRO B CA 1
ATOM 9223 C C . PRO B 1 428 ? 21.078 -24.328 37.344 1 90.81 428 PRO B C 1
ATOM 9225 O O . PRO B 1 428 ? 22.219 -24.094 37.75 1 90.81 428 PRO B O 1
ATOM 9228 N N . GLN B 1 429 ? 20.906 -25.047 36.375 1 90.56 429 GLN B N 1
ATOM 9229 C CA . GLN B 1 429 ? 21.969 -25.797 35.688 1 90.56 429 GLN B CA 1
ATOM 9230 C C . GLN B 1 429 ? 22.578 -24.984 34.562 1 90.56 429 GLN B C 1
ATOM 9232 O O . GLN B 1 429 ? 23.797 -24.984 34.375 1 90.56 429 GLN B O 1
ATOM 9237 N N . ARG B 1 430 ? 21.859 -24.281 33.75 1 89.44 430 ARG B N 1
ATOM 9238 C CA . ARG B 1 430 ? 22.312 -23.672 32.5 1 89.44 430 ARG B CA 1
ATOM 9239 C C . ARG B 1 430 ? 22.516 -22.156 32.688 1 89.44 430 ARG B C 1
ATOM 9241 O O . ARG B 1 430 ? 23.188 -21.516 31.875 1 89.44 430 ARG B O 1
ATOM 9248 N N . GLY B 1 431 ? 22 -21.531 33.75 1 82.69 431 GLY B N 1
ATOM 9249 C CA . GLY B 1 431 ? 22.109 -20.094 33.969 1 82.69 431 GLY B CA 1
ATOM 9250 C C . GLY B 1 431 ? 21.141 -19.281 33.125 1 82.69 431 GLY B C 1
ATOM 9251 O O . GLY B 1 431 ? 20.516 -19.812 32.219 1 82.69 431 GLY B O 1
ATOM 9252 N N . TYR B 1 432 ? 20.969 -18.016 33.531 1 78.44 432 TYR B N 1
ATOM 9253 C CA . TYR B 1 432 ? 20.188 -17.031 32.781 1 78.44 432 TYR B CA 1
ATOM 9254 C C . TYR B 1 432 ? 21.031 -16.406 31.672 1 78.44 432 TYR B C 1
ATOM 9256 O O . TYR B 1 432 ? 22.094 -15.852 31.938 1 78.44 432 TYR B O 1
ATOM 9264 N N . ILE B 1 433 ? 20.781 -16.656 30.484 1 73.38 433 ILE B N 1
ATOM 9265 C CA . ILE B 1 433 ? 21.547 -16.109 29.359 1 73.38 433 ILE B CA 1
ATOM 9266 C C . ILE B 1 433 ? 20.953 -14.758 28.969 1 73.38 433 ILE B C 1
ATOM 9268 O O . ILE B 1 433 ? 19.812 -14.688 28.484 1 73.38 433 ILE B O 1
ATOM 9272 N N . PRO B 1 434 ? 21.672 -13.727 29.406 1 64.69 434 PRO B N 1
ATOM 9273 C CA . PRO B 1 434 ? 21.156 -12.414 29.031 1 64.69 434 PRO B CA 1
ATOM 9274 C C . PRO B 1 434 ? 21.172 -12.188 27.516 1 64.69 434 PRO B C 1
ATOM 9276 O O . PRO B 1 434 ? 22.062 -12.695 26.828 1 64.69 434 PRO B O 1
ATOM 9279 N N . PHE B 1 435 ? 20.109 -11.906 27.016 1 60.38 435 PHE B N 1
ATOM 9280 C CA . PHE B 1 435 ? 20.125 -11.508 25.609 1 60.38 435 PHE B CA 1
ATOM 9281 C C . PHE B 1 435 ? 21.141 -10.391 25.375 1 60.38 435 PHE B C 1
ATOM 9283 O O . PHE B 1 435 ? 21.203 -9.438 26.156 1 60.38 435 PHE B O 1
ATOM 9290 N N . PRO B 1 436 ? 22.453 -10.711 24.891 1 49.38 436 PRO B N 1
ATOM 9291 C CA . PRO B 1 436 ? 23.406 -9.609 24.75 1 49.38 436 PRO B CA 1
ATOM 9292 C C . PRO B 1 436 ? 22.734 -8.281 24.406 1 49.38 436 PRO B C 1
ATOM 9294 O O . PRO B 1 436 ? 21.906 -8.219 23.5 1 49.38 436 PRO B O 1
ATOM 9297 N N . ARG B 1 437 ? 22.578 -7.535 25.531 1 43.28 437 ARG B N 1
ATOM 9298 C CA . ARG B 1 437 ? 21.938 -6.223 25.5 1 43.28 437 ARG B CA 1
ATOM 9299 C C . ARG B 1 437 ? 22.375 -5.434 24.281 1 43.28 437 ARG B C 1
ATOM 9301 O O . ARG B 1 437 ? 22.016 -4.266 24.109 1 43.28 437 ARG B O 1
ATOM 9308 N N . GLY B 1 438 ? 23.703 -5.59 23.969 1 37.5 438 GLY B N 1
ATOM 9309 C CA . GLY B 1 438 ? 23.875 -4.418 23.125 1 37.5 438 GLY B CA 1
ATOM 9310 C C . GLY B 1 438 ? 22.625 -4.078 22.312 1 37.5 438 GLY B C 1
ATOM 9311 O O . GLY B 1 438 ? 22.062 -2.988 22.453 1 37.5 438 GLY B O 1
ATOM 9312 N N . VAL B 1 439 ? 22.703 -4.375 21.109 1 39.25 439 VAL B N 1
ATOM 9313 C CA . VAL B 1 439 ? 21.938 -3.795 20 1 39.25 439 VAL B CA 1
ATOM 9314 C C . VAL B 1 439 ? 20.453 -4.082 20.203 1 39.25 439 VAL B C 1
ATOM 9316 O O . VAL B 1 439 ? 20.078 -4.922 21.016 1 39.25 439 VAL B O 1
ATOM 9319 N N . THR B 1 440 ? 19.719 -3.881 19.031 1 41.69 440 THR B N 1
ATOM 9320 C CA . THR B 1 440 ? 18.641 -3.412 18.188 1 41.69 440 THR B CA 1
ATOM 9321 C C . THR B 1 440 ? 17.453 -4.379 18.234 1 41.69 440 THR B C 1
ATOM 9323 O O . THR B 1 440 ? 16.391 -4.098 17.672 1 41.69 440 THR B O 1
ATOM 9326 N N . TYR B 1 441 ? 17.703 -5.758 18.734 1 47.34 441 TYR B N 1
ATOM 9327 C CA . TYR B 1 441 ? 16.656 -6.691 18.359 1 47.34 441 TYR B CA 1
ATOM 9328 C C . TYR B 1 441 ? 15.664 -6.887 19.516 1 47.34 441 TYR B C 1
ATOM 9330 O O . TYR B 1 441 ? 14.969 -7.898 19.562 1 47.34 441 TYR B O 1
ATOM 9338 N N . GLU B 1 442 ? 15.758 -6.008 20.5 1 49.78 442 GLU B N 1
ATOM 9339 C CA . GLU B 1 442 ? 14.75 -6.262 21.516 1 49.78 442 GLU B CA 1
ATOM 9340 C C . GLU B 1 442 ? 13.352 -6.316 20.922 1 49.78 442 GLU B C 1
ATOM 9342 O O . GLU B 1 442 ? 12.922 -5.379 20.234 1 49.78 442 GLU B O 1
ATOM 9347 N N . ILE B 1 443 ? 12.93 -7.52 20.594 1 52.66 443 ILE B N 1
ATOM 9348 C CA . ILE B 1 443 ? 11.562 -7.688 20.109 1 52.66 443 ILE B CA 1
ATOM 9349 C C . ILE B 1 443 ? 10.578 -7.441 21.25 1 52.66 443 ILE B C 1
ATOM 9351 O O . ILE B 1 443 ? 10.617 -8.141 22.266 1 52.66 443 ILE B O 1
ATOM 9355 N N . PRO B 1 444 ? 9.938 -6.266 21.172 1 53.41 444 PRO B N 1
ATOM 9356 C CA . PRO B 1 444 ? 9.023 -5.84 22.234 1 53.41 444 PRO B CA 1
ATOM 9357 C C . PRO B 1 444 ? 8.055 -6.945 22.656 1 53.41 444 PRO B C 1
ATOM 9359 O O . PRO B 1 444 ? 7.734 -7.832 21.859 1 53.41 444 PRO B O 1
ATOM 9362 N N . ARG B 1 445 ? 7.746 -6.941 23.953 1 54.16 445 ARG B N 1
ATOM 9363 C CA . ARG B 1 445 ? 6.668 -7.668 24.625 1 54.16 445 ARG B CA 1
ATOM 9364 C C . ARG B 1 445 ? 5.391 -7.637 23.781 1 54.16 445 ARG B C 1
ATOM 9366 O O . ARG B 1 445 ? 5.172 -6.703 23.016 1 54.16 445 ARG B O 1
ATOM 9373 N N . LYS B 1 446 ? 4.723 -8.812 23.812 1 54.72 446 LYS B N 1
ATOM 9374 C CA . LYS B 1 446 ? 3.434 -8.914 23.125 1 54.72 446 LYS B CA 1
ATOM 9375 C C . LYS B 1 446 ? 2.674 -7.59 23.188 1 54.72 446 LYS B C 1
ATOM 9377 O O . LYS B 1 446 ? 2.057 -7.176 22.203 1 54.72 446 LYS B O 1
ATOM 9382 N N . LEU B 1 447 ? 2.777 -6.961 24.312 1 53.34 447 LEU B N 1
ATOM 9383 C CA . LEU B 1 447 ? 2.037 -5.715 24.469 1 53.34 447 LEU B CA 1
ATOM 9384 C C . LEU B 1 447 ? 2.666 -4.598 23.641 1 53.34 447 LEU B C 1
ATOM 9386 O O . LEU B 1 447 ? 2.002 -3.611 23.312 1 53.34 447 LEU B O 1
ATOM 9390 N N . LYS B 1 448 ? 3.727 -4.965 23.156 1 60.53 448 LYS B N 1
ATOM 9391 C CA . LYS B 1 448 ? 4.391 -3.934 22.375 1 60.53 448 LYS B CA 1
ATOM 9392 C C . LYS B 1 448 ? 4.18 -4.16 20.875 1 60.53 448 LYS B C 1
ATOM 9394 O O . LYS B 1 448 ? 4.797 -3.488 20.047 1 60.53 448 LYS B O 1
ATOM 9399 N N . MET B 1 449 ? 3.275 -5.062 20.688 1 69.06 449 MET B N 1
ATOM 9400 C CA . MET B 1 449 ? 3.057 -5.367 19.266 1 69.06 449 MET B CA 1
ATOM 9401 C C . MET B 1 449 ? 1.953 -4.488 18.688 1 69.06 449 MET B C 1
ATOM 9403 O O . MET B 1 449 ? 1.359 -4.828 17.656 1 69.06 449 MET B O 1
ATOM 9407 N N . PHE B 1 450 ? 1.652 -3.348 19.375 1 75 450 PHE B N 1
ATOM 9408 C CA . PHE B 1 450 ? 0.711 -2.355 18.875 1 75 450 PHE B CA 1
ATOM 9409 C C . PHE B 1 450 ? 1.446 -1.118 18.359 1 75 450 PHE B C 1
ATOM 9411 O O . PHE B 1 450 ? 2.518 -0.777 18.875 1 75 450 PHE B O 1
ATOM 9418 N N . GLU B 1 451 ? 0.846 -0.598 17.312 1 76.94 451 GLU B N 1
ATOM 9419 C CA . GLU B 1 451 ? 1.354 0.713 16.922 1 76.94 451 GLU B CA 1
ATOM 9420 C C . GLU B 1 451 ? 1.06 1.764 17.984 1 76.94 451 GLU B C 1
ATOM 9422 O O . GLU B 1 451 ? -0.004 1.743 18.609 1 76.94 451 GLU B O 1
ATOM 9427 N N . HIS B 1 452 ? 1.95 2.582 18.234 1 75.12 452 HIS B N 1
ATOM 9428 C CA . HIS B 1 452 ? 1.771 3.611 19.25 1 75.12 452 HIS B CA 1
ATOM 9429 C C . HIS B 1 452 ? 0.931 4.77 18.719 1 75.12 452 HIS B C 1
ATOM 9431 O O . HIS B 1 452 ? 1.052 5.148 17.547 1 75.12 452 HIS B O 1
ATOM 9437 N N . PRO B 1 453 ? 0.13 5.246 19.562 1 79.38 453 PRO B N 1
ATOM 9438 C CA . PRO B 1 453 ? -0.669 6.398 19.156 1 79.38 453 PRO B CA 1
ATOM 9439 C C . PRO B 1 453 ? 0.162 7.676 19.016 1 79.38 453 PRO B C 1
ATOM 9441 O O . PRO B 1 453 ? 1.241 7.777 19.609 1 79.38 453 PRO B O 1
ATOM 9444 N N . PRO B 1 454 ? -0.379 8.547 18.203 1 82.62 454 PRO B N 1
ATOM 9445 C CA . PRO B 1 454 ? 0.324 9.828 18.109 1 82.62 454 PRO B CA 1
ATOM 9446 C C . PRO B 1 454 ? 0.36 10.578 19.438 1 82.62 454 PRO B C 1
ATOM 9448 O O . PRO B 1 454 ? -0.592 10.508 20.219 1 82.62 454 PRO B O 1
ATOM 9451 N N . SER B 1 455 ? 1.461 11.258 19.672 1 80.56 455 SER B N 1
ATOM 9452 C CA . SER B 1 455 ? 1.612 12.023 20.906 1 80.56 455 SER B CA 1
ATOM 9453 C C . SER B 1 455 ? 1.483 13.523 20.656 1 80.56 455 SER B C 1
ATOM 9455 O O . SER B 1 455 ? 0.92 14.25 21.484 1 80.56 455 SER B O 1
ATOM 9457 N N . HIS B 1 456 ? 2.008 13.922 19.438 1 83.75 456 HIS B N 1
ATOM 9458 C CA . HIS B 1 456 ? 2.057 15.352 19.156 1 83.75 456 HIS B CA 1
ATOM 9459 C C . HIS B 1 456 ? 1.643 15.641 17.719 1 83.75 456 HIS B C 1
ATOM 9461 O O . HIS B 1 456 ? 1.87 14.828 16.812 1 83.75 456 HIS B O 1
ATOM 9467 N N . LEU B 1 457 ? 1.019 16.75 17.625 1 83.69 457 LEU B N 1
ATOM 9468 C CA . LEU B 1 457 ? 0.934 17.359 16.312 1 83.69 457 LEU B CA 1
ATOM 9469 C C . LEU B 1 457 ? 2.01 18.438 16.125 1 83.69 457 LEU B C 1
ATOM 9471 O O . LEU B 1 457 ? 2.012 19.438 16.844 1 83.69 457 LEU B O 1
ATOM 9475 N N . TRP B 1 458 ? 2.846 18.172 15.172 1 79.06 458 TRP B N 1
ATOM 9476 C CA . TRP B 1 458 ? 3.979 19.062 14.961 1 79.06 458 TRP B CA 1
ATOM 9477 C C . TRP B 1 458 ? 3.617 20.188 13.977 1 79.06 458 TRP B C 1
ATOM 9479 O O . TRP B 1 458 ? 2.668 20.047 13.203 1 79.06 458 TRP B O 1
ATOM 9489 N N . ILE B 1 459 ? 4.414 21.219 14.078 1 71.81 459 ILE B N 1
ATOM 9490 C CA . ILE B 1 459 ? 4.191 22.375 13.203 1 71.81 459 ILE B CA 1
ATOM 9491 C C . ILE B 1 459 ? 4.473 21.969 11.758 1 71.81 459 ILE B C 1
ATOM 9493 O O . ILE B 1 459 ? 3.713 22.328 10.852 1 71.81 459 ILE B O 1
ATOM 9497 N N . ASN B 1 460 ? 5.555 21.219 11.609 1 71.38 460 ASN B N 1
ATOM 9498 C CA . ASN B 1 460 ? 5.941 20.75 10.281 1 71.38 460 ASN B CA 1
ATOM 9499 C C . ASN B 1 460 ? 6.012 19.219 10.227 1 71.38 460 ASN B C 1
ATOM 9501 O O . ASN B 1 460 ? 6.602 18.594 11.102 1 71.38 460 ASN B O 1
ATOM 9505 N N . SER B 1 461 ? 5.32 18.781 9.242 1 69.12 461 SER B N 1
ATOM 9506 C CA . SER B 1 461 ? 5.277 17.328 9.07 1 69.12 461 SER B CA 1
ATOM 9507 C C . SER B 1 461 ? 6.676 16.766 8.844 1 69.12 461 SER B C 1
ATOM 9509 O O . SER B 1 461 ? 6.914 15.578 9.078 1 69.12 461 SER B O 1
ATOM 9511 N N . ALA B 1 462 ? 7.477 17.609 8.328 1 62.31 462 ALA B N 1
ATOM 9512 C CA . ALA B 1 462 ? 8.859 17.172 8.18 1 62.31 462 ALA B CA 1
ATOM 9513 C C . ALA B 1 462 ? 9.438 16.688 9.508 1 62.31 462 ALA B C 1
ATOM 9515 O O . ALA B 1 462 ? 10.312 15.82 9.531 1 62.31 462 ALA B O 1
ATOM 9516 N N . ASP B 1 463 ? 8.859 17.281 10.469 1 59.12 463 ASP B N 1
ATOM 9517 C CA . ASP B 1 463 ? 9.32 16.922 11.805 1 59.12 463 ASP B CA 1
ATOM 9518 C C . ASP B 1 463 ? 8.648 15.633 12.281 1 59.12 463 ASP B C 1
ATOM 9520 O O . ASP B 1 463 ? 9.039 15.062 13.305 1 59.12 463 ASP B O 1
ATOM 9524 N N . SER B 1 464 ? 7.781 15.273 11.43 1 59.44 464 SER B N 1
ATOM 9525 C CA . SER B 1 464 ? 7.012 14.086 11.797 1 59.44 464 SER B CA 1
ATOM 9526 C C . SER B 1 464 ? 7.574 12.836 11.133 1 59.44 464 SER B C 1
ATOM 9528 O O . SER B 1 464 ? 6.906 11.797 11.086 1 59.44 464 SER B O 1
ATOM 9530 N N . GLY B 1 465 ? 8.742 12.977 10.617 1 58.72 465 GLY B N 1
ATOM 9531 C CA . GLY B 1 465 ? 9.328 11.797 10.008 1 58.72 465 GLY B CA 1
ATOM 9532 C C . GLY B 1 465 ? 9.344 10.586 10.93 1 58.72 465 GLY B C 1
ATOM 9533 O O . GLY B 1 465 ? 8.852 10.656 12.055 1 58.72 465 GLY B O 1
ATOM 9534 N N . PRO B 1 466 ? 9.664 9.398 10.422 1 62.28 466 PRO B N 1
ATOM 9535 C CA . PRO B 1 466 ? 9.641 8.203 11.266 1 62.28 466 PRO B CA 1
ATOM 9536 C C . PRO B 1 466 ? 10.391 8.391 12.578 1 62.28 466 PRO B C 1
ATOM 9538 O O . PRO B 1 466 ? 11.531 8.867 12.578 1 62.28 466 PRO B O 1
ATOM 9541 N N . ASN B 1 467 ? 9.609 8.609 13.672 1 58.94 467 ASN B N 1
ATOM 9542 C CA . ASN B 1 467 ? 10.195 8.664 15.008 1 58.94 467 ASN B CA 1
ATOM 9543 C C . ASN B 1 467 ? 10.836 7.332 15.391 1 58.94 467 ASN B C 1
ATOM 9545 O O . ASN B 1 467 ? 10.18 6.293 15.352 1 58.94 467 ASN B O 1
ATOM 9549 N N . LEU B 1 468 ? 12.125 7.332 15.234 1 54.25 468 LEU B N 1
ATOM 9550 C CA . LEU B 1 468 ? 12.867 6.137 15.633 1 54.25 468 LEU B CA 1
ATOM 9551 C C . LEU B 1 468 ? 12.844 5.965 17.141 1 54.25 468 LEU B C 1
ATOM 9553 O O . LEU B 1 468 ? 13.656 5.219 17.703 1 54.25 468 LEU B O 1
ATOM 9557 N N . GLU B 1 469 ? 11.82 6.648 17.656 1 55.66 469 GLU B N 1
ATOM 9558 C CA . GLU B 1 469 ? 11.773 6.512 19.109 1 55.66 469 GLU B CA 1
ATOM 9559 C C . GLU B 1 469 ? 11.375 5.102 19.516 1 55.66 469 GLU B C 1
ATOM 9561 O O . GLU B 1 469 ? 10.852 4.336 18.703 1 55.66 469 GLU B O 1
ATOM 9566 N N . GLU B 1 470 ? 11.664 4.75 20.719 1 57.69 470 GLU B N 1
ATOM 9567 C CA . GLU B 1 470 ? 11.648 3.455 21.391 1 57.69 470 GLU B CA 1
ATOM 9568 C C . GLU B 1 470 ? 10.234 2.895 21.484 1 57.69 470 GLU B C 1
ATOM 9570 O O . GLU B 1 470 ? 10.039 1.735 21.859 1 57.69 470 GLU B O 1
ATOM 9575 N N . ASP B 1 471 ? 9.25 3.777 20.906 1 61.41 471 ASP B N 1
ATOM 9576 C CA . ASP B 1 471 ? 7.938 3.256 21.266 1 61.41 471 ASP B CA 1
ATOM 9577 C C . ASP B 1 471 ? 7.238 2.65 20.047 1 61.41 471 ASP B C 1
ATOM 9579 O O . ASP B 1 471 ? 6.031 2.404 20.078 1 61.41 471 ASP B O 1
ATOM 9583 N N . GLY B 1 472 ? 7.723 1.746 19.297 1 66.31 472 GLY B N 1
ATOM 9584 C CA . GLY B 1 472 ? 7.043 1.074 18.203 1 66.31 472 GLY B CA 1
ATOM 9585 C C . GLY B 1 472 ? 7.426 -0.388 18.062 1 66.31 472 GLY B C 1
ATOM 9586 O O . GLY B 1 472 ? 8.109 -0.938 18.938 1 66.31 472 GLY B O 1
ATOM 9587 N N . ILE B 1 473 ? 6.734 -0.99 17.188 1 74.5 473 ILE B N 1
ATOM 9588 C CA . ILE B 1 473 ? 7.055 -2.385 16.906 1 74.5 473 ILE B CA 1
ATOM 9589 C C . ILE B 1 473 ? 8.461 -2.482 16.328 1 74.5 473 ILE B C 1
ATOM 9591 O O . ILE B 1 473 ? 8.789 -1.777 15.367 1 74.5 473 ILE B O 1
ATOM 9595 N N . SER B 1 474 ? 9.273 -3.197 17 1 77.75 474 SER B N 1
ATOM 9596 C CA . SER B 1 474 ? 10.641 -3.389 16.531 1 77.75 474 SER B CA 1
ATOM 9597 C C . SER B 1 474 ? 10.742 -4.578 15.578 1 77.75 474 SER B C 1
ATOM 9599 O O . SER B 1 474 ? 10.367 -5.695 15.938 1 77.75 474 SER B O 1
ATOM 9601 N N . TYR B 1 475 ? 11.148 -4.352 14.391 1 84.56 475 TYR B N 1
ATOM 9602 C CA . TYR B 1 475 ? 11.414 -5.414 13.43 1 84.56 475 TYR B CA 1
ATOM 9603 C C . TYR B 1 475 ? 12.906 -5.723 13.352 1 84.56 475 TYR B C 1
ATOM 9605 O O . TYR B 1 475 ? 13.648 -5.059 12.625 1 84.56 475 TYR B O 1
ATOM 9613 N N . ASN B 1 476 ? 13.297 -6.738 14.078 1 79.5 476 ASN B N 1
ATOM 9614 C CA . ASN B 1 476 ? 14.688 -7.148 14.203 1 79.5 476 ASN B CA 1
ATOM 9615 C C . ASN B 1 476 ? 15.578 -5.992 14.648 1 79.5 476 ASN B C 1
ATOM 9617 O O . ASN B 1 476 ? 16.609 -5.719 14.031 1 79.5 476 ASN B O 1
ATOM 9621 N N . GLY B 1 477 ? 15.117 -5.16 15.523 1 74 477 GLY B N 1
ATOM 9622 C CA . GLY B 1 477 ? 15.906 -4.102 16.141 1 74 477 GLY B CA 1
ATOM 9623 C C . GLY B 1 477 ? 15.656 -2.738 15.516 1 74 477 GLY B C 1
ATOM 9624 O O . GLY B 1 477 ? 16.125 -1.722 16.031 1 74 477 GLY B O 1
ATOM 9625 N N . SER B 1 478 ? 14.953 -2.725 14.422 1 79.88 478 SER B N 1
ATOM 9626 C CA . SER B 1 478 ? 14.672 -1.464 13.742 1 79.88 478 SER B CA 1
ATOM 9627 C C . SER B 1 478 ? 13.227 -1.027 13.961 1 79.88 478 SER B C 1
ATOM 9629 O O . SER B 1 478 ? 12.312 -1.854 13.938 1 79.88 478 SER B O 1
ATOM 9631 N N . ILE B 1 479 ? 13.117 0.264 14.344 1 80.69 479 ILE B N 1
ATOM 9632 C CA . ILE B 1 479 ? 11.789 0.804 14.617 1 80.69 479 ILE B CA 1
ATOM 9633 C C . ILE B 1 479 ? 11.477 1.915 13.617 1 80.69 479 ILE B C 1
ATOM 9635 O O . ILE B 1 479 ? 12.336 2.734 13.289 1 80.69 479 ILE B O 1
ATOM 9639 N N . ALA B 1 480 ? 10.367 1.832 12.961 1 83.31 480 ALA B N 1
ATOM 9640 C CA . ALA B 1 480 ? 9.828 2.912 12.141 1 83.31 480 ALA B CA 1
ATOM 9641 C C . ALA B 1 480 ? 8.375 3.215 12.508 1 83.31 480 ALA B C 1
ATOM 9643 O O . ALA B 1 480 ? 7.57 2.299 12.688 1 83.31 480 ALA B O 1
ATOM 9644 N N . SER B 1 481 ? 8.086 4.484 12.82 1 84.56 481 SER B N 1
ATOM 9645 C CA . SER B 1 481 ? 6.719 4.875 13.164 1 84.56 481 SER B CA 1
ATOM 9646 C C . SER B 1 481 ? 6.359 6.223 12.547 1 84.56 481 SER B C 1
ATOM 9648 O O . SER B 1 481 ? 7.176 7.148 12.547 1 84.56 481 SER B O 1
ATOM 9650 N N . PHE B 1 482 ? 5.191 6.305 11.961 1 87.19 482 PHE B N 1
ATOM 9651 C CA . PHE B 1 482 ? 4.684 7.551 11.406 1 87.19 482 PHE B CA 1
ATOM 9652 C C . PHE B 1 482 ? 3.482 8.047 12.203 1 87.19 482 PHE B C 1
ATOM 9654 O O . PHE B 1 482 ? 2.607 8.727 11.656 1 87.19 482 PHE B O 1
ATOM 9661 N N . LYS B 1 483 ? 3.451 7.703 13.484 1 86.5 483 LYS B N 1
ATOM 9662 C CA . LYS B 1 483 ? 2.291 8.023 14.312 1 86.5 483 LYS B CA 1
ATOM 9663 C C . LYS B 1 483 ? 1.983 9.516 14.273 1 86.5 483 LYS B C 1
ATOM 9665 O O . LYS B 1 483 ? 0.821 9.914 14.172 1 86.5 483 LYS B O 1
ATOM 9670 N N . ASN B 1 484 ? 2.98 10.375 14.273 1 85.31 484 ASN B N 1
ATOM 9671 C CA . ASN B 1 484 ? 2.738 11.82 14.305 1 85.31 484 ASN B CA 1
ATOM 9672 C C . ASN B 1 484 ? 2.32 12.336 12.93 1 85.31 484 ASN B C 1
ATOM 9674 O O . ASN B 1 484 ? 1.535 13.281 12.836 1 85.31 484 ASN B O 1
ATOM 9678 N N . LEU B 1 485 ? 2.906 11.75 11.914 1 88 485 LEU B N 1
ATOM 9679 C CA . LEU B 1 485 ? 2.479 12.102 10.562 1 88 485 LEU B CA 1
ATOM 9680 C C . LEU B 1 485 ? 1.023 11.703 10.336 1 88 485 LEU B C 1
ATOM 9682 O O . LEU B 1 485 ? 0.278 12.422 9.664 1 88 485 LEU B O 1
ATOM 9686 N N . GLN B 1 486 ? 0.66 10.578 10.875 1 90.81 486 GLN B N 1
ATOM 9687 C CA . GLN B 1 486 ? -0.714 10.109 10.758 1 90.81 486 GLN B CA 1
ATOM 9688 C C . GLN B 1 486 ? -1.688 11.078 11.422 1 90.81 486 GLN B C 1
ATOM 9690 O O . GLN B 1 486 ? -2.766 11.344 10.883 1 90.81 486 GLN B O 1
ATOM 9695 N N . LEU B 1 487 ? -1.25 11.578 12.5 1 88.69 487 LEU B N 1
ATOM 9696 C CA . LEU B 1 487 ? -2.076 12.578 13.172 1 88.69 487 LEU B CA 1
ATOM 9697 C C . LEU B 1 487 ? -2.152 13.859 12.344 1 88.69 487 LEU B C 1
ATOM 9699 O O . LEU B 1 487 ? -3.217 14.477 12.234 1 88.69 487 LEU B O 1
ATOM 9703 N N . ALA B 1 488 ? -1.06 14.25 11.82 1 87.75 488 ALA B N 1
ATOM 9704 C CA . ALA B 1 488 ? -1.032 15.469 11.008 1 87.75 488 ALA B CA 1
ATOM 9705 C C . ALA B 1 488 ? -2.01 15.367 9.844 1 87.75 488 ALA B C 1
ATOM 9707 O O . ALA B 1 488 ? -2.633 16.359 9.461 1 87.75 488 ALA B O 1
ATOM 9708 N N . VAL B 1 489 ? -2.162 14.195 9.32 1 90.12 489 VAL B N 1
ATOM 9709 C CA . VAL B 1 489 ? -3.025 13.977 8.164 1 90.12 489 VAL B CA 1
ATOM 9710 C C . VAL B 1 489 ? -4.488 13.961 8.609 1 90.12 489 VAL B C 1
ATOM 9712 O O . VAL B 1 489 ? -5.352 14.531 7.938 1 90.12 489 VAL B O 1
ATOM 9715 N N . SER B 1 490 ? -4.766 13.414 9.742 1 88 490 SER B N 1
ATOM 9716 C CA . SER B 1 490 ? -6.148 13.18 10.133 1 88 490 SER B CA 1
ATOM 9717 C C . SER B 1 490 ? -6.633 14.242 11.117 1 88 490 SER B C 1
ATOM 9719 O O . SER B 1 490 ? -7.828 14.32 11.406 1 88 490 SER B O 1
ATOM 9721 N N . ALA B 1 491 ? -5.758 15.07 11.602 1 83.31 491 ALA B N 1
ATOM 9722 C CA . ALA B 1 491 ? -6.078 15.992 12.688 1 83.31 491 ALA B CA 1
ATOM 9723 C C . ALA B 1 491 ? -7.254 16.891 12.32 1 83.31 491 ALA B C 1
ATOM 9725 O O . ALA B 1 491 ? -7.414 17.266 11.156 1 83.31 491 ALA B O 1
ATOM 9726 N N . PRO B 1 492 ? -8 17.094 13.305 1 78.44 492 PRO B N 1
ATOM 9727 C CA . PRO B 1 492 ? -9.094 18.031 13.062 1 78.44 492 PRO B CA 1
ATOM 9728 C C . PRO B 1 492 ? -8.594 19.453 12.773 1 78.44 492 PRO B C 1
ATOM 9730 O O . PRO B 1 492 ? -7.504 19.828 13.211 1 78.44 492 PRO B O 1
ATOM 9733 N N . ASP B 1 493 ? -9.391 20.203 12.172 1 74.88 493 ASP B N 1
ATOM 9734 C CA . ASP B 1 493 ? -9.031 21.562 11.789 1 74.88 493 ASP B CA 1
ATOM 9735 C C . ASP B 1 493 ? -8.758 22.422 13.016 1 74.88 493 ASP B C 1
ATOM 9737 O O . ASP B 1 493 ? -7.875 23.297 12.984 1 74.88 493 ASP B O 1
ATOM 9741 N N . SER B 1 494 ? -9.469 22.141 14.078 1 72.44 494 SER B N 1
ATOM 9742 C CA . SER B 1 494 ? -9.297 22.922 15.297 1 72.44 494 SER B CA 1
ATOM 9743 C C . SER B 1 494 ? -7.895 22.734 15.883 1 72.44 494 SER B C 1
ATOM 9745 O O . SER B 1 494 ? -7.277 23.688 16.344 1 72.44 494 SER B O 1
ATOM 9747 N N . LEU B 1 495 ? -7.488 21.547 15.828 1 80.81 495 LEU B N 1
ATOM 9748 C CA . LEU B 1 495 ? -6.152 21.25 16.344 1 80.81 495 LEU B CA 1
ATOM 9749 C C . LEU B 1 495 ? -5.082 21.844 15.43 1 80.81 495 LEU B C 1
ATOM 9751 O O . LEU B 1 495 ? -4.078 22.375 15.914 1 80.81 495 LEU B O 1
ATOM 9755 N N . LYS B 1 496 ? -5.273 21.812 14.164 1 80.06 496 LYS B N 1
ATOM 9756 C CA . LYS B 1 496 ? -4.332 22.375 13.203 1 80.06 496 LYS B CA 1
ATOM 9757 C C . LYS B 1 496 ? -4.238 23.891 13.359 1 80.06 496 LYS B C 1
ATOM 9759 O O . LYS B 1 496 ? -3.15 24.469 13.273 1 80.06 496 LYS B O 1
ATOM 9764 N N . GLN B 1 497 ? -5.332 24.469 13.625 1 74.81 497 GLN B N 1
ATOM 9765 C CA . GLN B 1 497 ? -5.375 25.906 13.836 1 74.81 497 GLN B CA 1
ATOM 9766 C C . GLN B 1 497 ? -4.648 26.297 15.125 1 74.81 497 GLN B C 1
ATOM 9768 O O . GLN B 1 497 ? -3.953 27.312 15.164 1 74.81 497 GLN B O 1
ATOM 9773 N N . LEU B 1 498 ? -4.867 25.484 16.109 1 75.88 498 LEU B N 1
ATOM 9774 C CA . LEU B 1 498 ? -4.199 25.75 17.375 1 75.88 498 LEU B CA 1
ATOM 9775 C C . LEU B 1 498 ? -2.686 25.703 17.219 1 75.88 498 LEU B C 1
ATOM 9777 O O . LEU B 1 498 ? -1.97 26.531 17.797 1 75.88 498 LEU B O 1
ATOM 9781 N N . VAL B 1 499 ? -2.238 24.766 16.469 1 78.81 499 VAL B N 1
ATOM 9782 C CA . VAL B 1 499 ? -0.806 24.625 16.219 1 78.81 499 VAL B CA 1
ATOM 9783 C C . VAL B 1 499 ? -0.301 25.828 15.422 1 78.81 499 VAL B C 1
ATOM 9785 O O . VAL B 1 499 ? 0.783 26.344 15.688 1 78.81 499 VAL B O 1
ATOM 9788 N N . ALA B 1 500 ? -1.073 26.234 14.508 1 73 500 ALA B N 1
ATOM 9789 C CA . ALA B 1 500 ? -0.704 27.375 13.68 1 73 500 ALA B CA 1
ATOM 9790 C C . ALA B 1 500 ? -0.644 28.656 14.508 1 73 500 ALA B C 1
ATOM 9792 O O . ALA B 1 500 ? 0.221 29.516 14.289 1 73 500 ALA B O 1
ATOM 9793 N N . GLU B 1 501 ? -1.51 28.766 15.438 1 66.94 501 GLU B N 1
ATOM 9794 C CA . GLU B 1 501 ? -1.616 29.969 16.25 1 66.94 501 GLU B CA 1
ATOM 9795 C C . GLU B 1 501 ? -0.517 30.016 17.312 1 66.94 501 GLU B C 1
ATOM 9797 O O . GLU B 1 501 ? 0.044 31.078 17.578 1 66.94 501 GLU B O 1
ATOM 9802 N N . THR B 1 502 ? -0.324 28.844 17.828 1 69.19 502 THR B N 1
ATOM 9803 C CA . THR B 1 502 ? 0.64 28.812 18.922 1 69.19 502 THR B CA 1
ATOM 9804 C C . THR B 1 502 ? 2.061 28.656 18.375 1 69.19 502 THR B C 1
ATOM 9806 O O . THR B 1 502 ? 3.031 28.891 19.109 1 69.19 502 THR B O 1
ATOM 9809 N N . HIS B 1 503 ? 2.178 28.203 17.172 1 70.31 503 HIS B N 1
ATOM 9810 C CA . HIS B 1 503 ? 3.457 27.938 16.516 1 70.31 503 HIS B CA 1
ATOM 9811 C C . HIS B 1 503 ? 4.293 26.953 17.312 1 70.31 503 HIS B C 1
ATOM 9813 O O . HIS B 1 503 ? 5.504 27.125 17.469 1 70.31 503 HIS B O 1
ATOM 9819 N N . CYS B 1 504 ? 3.617 26.156 18.016 1 76.25 504 CYS B N 1
ATOM 9820 C CA . CYS B 1 504 ? 4.27 25.094 18.766 1 76.25 504 CYS B CA 1
ATOM 9821 C C . CYS B 1 504 ? 3.529 23.766 18.594 1 76.25 504 CYS B C 1
ATOM 9823 O O . CYS B 1 504 ? 2.34 23.766 18.266 1 76.25 504 CYS B O 1
ATOM 9825 N N . ALA B 1 505 ? 4.312 22.703 18.766 1 83.06 505 ALA B N 1
ATOM 9826 C CA . ALA B 1 505 ? 3.686 21.391 18.75 1 83.06 505 ALA B CA 1
ATOM 9827 C C . ALA B 1 505 ? 2.715 21.219 19.906 1 83.06 505 ALA B C 1
ATOM 9829 O O . ALA B 1 505 ? 2.955 21.734 21 1 83.06 505 ALA B O 1
ATOM 9830 N N . ILE B 1 506 ? 1.632 20.609 19.656 1 85.5 506 ILE B N 1
ATOM 9831 C CA . ILE B 1 506 ? 0.62 20.391 20.688 1 85.5 506 ILE B CA 1
ATOM 9832 C C . ILE B 1 506 ? 0.503 18.906 21 1 85.5 506 ILE B C 1
ATOM 9834 O O . ILE B 1 506 ? 0.378 18.078 20.094 1 85.5 506 ILE B O 1
ATOM 9838 N N . GLU B 1 507 ? 0.572 18.641 22.234 1 88.62 507 GLU B N 1
ATOM 9839 C CA . GLU B 1 507 ? 0.351 17.281 22.703 1 88.62 507 GLU B CA 1
ATOM 9840 C C . GLU B 1 507 ? -1.136 16.938 22.719 1 88.62 507 GLU B C 1
ATOM 9842 O O . GLU B 1 507 ? -1.959 17.75 23.141 1 88.62 507 GLU B O 1
ATOM 9847 N N . ILE B 1 508 ? -1.484 15.781 22.297 1 88.12 508 ILE B N 1
ATOM 9848 C CA . ILE B 1 508 ? -2.873 15.359 22.156 1 88.12 508 ILE B CA 1
ATOM 9849 C C . ILE B 1 508 ? -3.549 15.32 23.516 1 88.12 508 ILE B C 1
ATOM 9851 O O . ILE B 1 508 ? -4.703 15.734 23.656 1 88.12 508 ILE B O 1
ATOM 9855 N N . ASP B 1 509 ? -2.871 14.828 24.516 1 89.25 509 ASP B N 1
ATOM 9856 C CA . ASP B 1 509 ? -3.438 14.773 25.859 1 89.25 509 ASP B CA 1
ATOM 9857 C C . ASP B 1 509 ? -3.756 16.172 26.375 1 89.25 509 ASP B C 1
ATOM 9859 O O . ASP B 1 509 ? -4.809 16.391 26.984 1 89.25 509 ASP B O 1
ATOM 9863 N N . GLU B 1 510 ? -2.857 17.062 26.047 1 85.06 510 GLU B N 1
ATOM 9864 C CA . GLU B 1 510 ? -3.08 18.438 26.453 1 85.06 510 GLU B CA 1
ATOM 9865 C C . GLU B 1 510 ? -4.281 19.047 25.734 1 85.06 510 GLU B C 1
ATOM 9867 O O . GLU B 1 510 ? -5.031 19.828 26.328 1 85.06 510 GLU B O 1
ATOM 9872 N N . TYR B 1 511 ? -4.352 18.734 24.609 1 86.31 511 TYR B N 1
ATOM 9873 C CA . TYR B 1 511 ? -5.457 19.234 23.797 1 86.31 511 TYR B CA 1
ATOM 9874 C C . TYR B 1 511 ? -6.797 18.781 24.359 1 86.31 511 TYR B C 1
ATOM 9876 O O . TYR B 1 511 ? -7.691 19.594 24.594 1 86.31 511 TYR B O 1
ATOM 9884 N N . TYR B 1 512 ? -7.012 17.531 24.625 1 87.88 512 TYR B N 1
ATOM 9885 C CA . TYR B 1 512 ? -8.297 17 25.094 1 87.88 512 TYR B CA 1
ATOM 9886 C C . TYR B 1 512 ? -8.531 17.375 26.562 1 87.88 512 TYR B C 1
ATOM 9888 O O . TYR B 1 512 ? -9.672 17.594 26.969 1 87.88 512 TYR B O 1
ATOM 9896 N N . ASP B 1 513 ? -7.48 17.484 27.281 1 86.06 513 ASP B N 1
ATOM 9897 C CA . ASP B 1 513 ? -7.629 17.938 28.656 1 86.06 513 ASP B CA 1
ATOM 9898 C C . ASP B 1 513 ? -8.102 19.375 28.703 1 86.06 513 ASP B C 1
ATOM 9900 O O . ASP B 1 513 ? -8.922 19.75 29.547 1 86.06 513 ASP B O 1
ATOM 9904 N N . SER B 1 514 ? -7.465 20.141 27.859 1 83.94 514 SER B N 1
ATOM 9905 C CA . SER B 1 514 ? -7.891 21.531 27.781 1 83.94 514 SER B CA 1
ATOM 9906 C C . SER B 1 514 ? -9.352 21.641 27.359 1 83.94 514 SER B C 1
ATOM 9908 O O . SER B 1 514 ? -10.086 22.5 27.859 1 83.94 514 SER B O 1
ATOM 9910 N N . LEU B 1 515 ? -9.742 20.812 26.5 1 83.19 515 LEU B N 1
ATOM 9911 C CA . LEU B 1 515 ? -11.133 20.781 26.062 1 83.19 515 LEU B CA 1
ATOM 9912 C C . LEU B 1 515 ? -12.062 20.406 27.203 1 83.19 515 LEU B C 1
ATOM 9914 O O . LEU B 1 515 ? -13.109 21.016 27.391 1 83.19 515 LEU B O 1
ATOM 9918 N N . ARG B 1 516 ? -11.695 19.453 27.891 1 84.62 516 ARG B N 1
ATOM 9919 C CA . ARG B 1 516 ? -12.484 19 29.047 1 84.62 516 ARG B CA 1
ATOM 9920 C C . ARG B 1 516 ? -12.617 20.125 30.078 1 84.62 516 ARG B C 1
ATOM 9922 O O . ARG B 1 516 ? -13.688 20.312 30.656 1 84.62 516 ARG B O 1
ATOM 9929 N N . HIS B 1 517 ? -11.562 20.734 30.234 1 86.38 517 HIS B N 1
ATOM 9930 C CA . HIS B 1 517 ? -11.562 21.844 31.172 1 86.38 517 HIS B CA 1
ATOM 9931 C C . HIS B 1 517 ? -12.523 22.953 30.734 1 86.38 517 HIS B C 1
ATOM 9933 O O . HIS B 1 517 ? -13.297 23.469 31.531 1 86.38 517 HIS B O 1
ATOM 9939 N N . GLU B 1 518 ? -12.469 23.219 29.531 1 83.94 518 GLU B N 1
ATOM 9940 C CA . GLU B 1 518 ? -13.352 24.266 29 1 83.94 518 GLU B CA 1
ATOM 9941 C C . GLU B 1 518 ? -14.812 23.875 29.141 1 83.94 518 GLU B C 1
ATOM 9943 O O . GLU B 1 518 ? -15.664 24.719 29.438 1 83.94 518 GLU B O 1
ATOM 9948 N N . ILE B 1 519 ? -15.055 22.703 28.953 1 83.75 519 ILE B N 1
ATOM 9949 C CA . ILE B 1 519 ? -16.422 22.219 29.078 1 83.75 519 ILE B CA 1
ATOM 9950 C C . ILE B 1 519 ? -16.891 22.359 30.531 1 83.75 519 ILE B C 1
ATOM 9952 O O . ILE B 1 519 ? -18.016 22.766 30.781 1 83.75 519 ILE B O 1
ATOM 9956 N N . GLN B 1 520 ? -16.062 22.047 31.406 1 86.5 520 GLN B N 1
ATOM 9957 C CA . GLN B 1 520 ? -16.406 22.188 32.812 1 86.5 520 GLN B CA 1
ATOM 9958 C C . GLN B 1 520 ? -16.688 23.641 33.188 1 86.5 520 GLN B C 1
ATOM 9960 O O . GLN B 1 520 ? -17.594 23.922 33.969 1 86.5 520 GLN B O 1
ATOM 9965 N N . VAL B 1 521 ? -15.875 24.5 32.656 1 88.62 521 VAL B N 1
ATOM 9966 C CA . VAL B 1 521 ? -16.078 25.922 32.906 1 88.62 521 VAL B CA 1
ATOM 9967 C C . VAL B 1 521 ? -17.422 26.359 32.344 1 88.62 521 VAL B C 1
ATOM 9969 O O . VAL B 1 521 ? -18.172 27.094 33 1 88.62 521 VAL B O 1
ATOM 9972 N N . HIS B 1 522 ? -17.75 25.922 31.188 1 85.81 522 HIS B N 1
ATOM 9973 C CA . HIS B 1 522 ? -19.031 26.25 30.578 1 85.81 522 HIS B CA 1
ATOM 9974 C C . HIS B 1 522 ? -20.188 25.719 31.406 1 85.81 522 HIS B C 1
ATOM 9976 O O . HIS B 1 522 ? -21.219 26.391 31.547 1 85.81 522 HIS B O 1
ATOM 9982 N N . GLU B 1 523 ? -19.984 24.594 31.844 1 85.69 523 GLU B N 1
ATOM 9983 C CA . GLU B 1 523 ? -21.031 23.984 32.656 1 85.69 523 GLU B CA 1
ATOM 9984 C C . GLU B 1 523 ? -21.281 24.797 33.938 1 85.69 523 GLU B C 1
ATOM 9986 O O . GLU B 1 523 ? -22.422 24.984 34.344 1 85.69 523 GLU B O 1
ATOM 9991 N N . ARG B 1 524 ? -20.25 25.281 34.5 1 91.12 524 ARG B N 1
ATOM 9992 C CA . ARG B 1 524 ? -20.359 26.094 35.719 1 91.12 524 ARG B CA 1
ATOM 9993 C C . ARG B 1 524 ? -21.016 27.453 35.406 1 91.12 524 ARG B C 1
ATOM 9995 O O . ARG B 1 524 ? -21.812 27.953 36.219 1 91.12 524 ARG B O 1
ATOM 10002 N N . LEU B 1 525 ? -20.656 28.016 34.344 1 91.06 525 LEU B N 1
ATOM 10003 C CA . LEU B 1 525 ? -21.188 29.328 33.969 1 91.06 525 LEU B CA 1
ATOM 10004 C C . LEU B 1 525 ? -22.641 29.219 33.531 1 91.06 525 LEU B C 1
ATOM 10006 O O . LEU B 1 525 ? -23.406 30.172 33.688 1 91.06 525 LEU B O 1
ATOM 10010 N N . GLY B 1 526 ? -22.969 28.062 33 1 85.06 526 GLY B N 1
ATOM 10011 C CA . GLY B 1 526 ? -24.344 27.875 32.594 1 85.06 526 GLY B CA 1
ATOM 10012 C C . GLY B 1 526 ? -24.734 28.766 31.422 1 85.06 526 GLY B C 1
ATOM 10013 O O . GLY B 1 526 ? -23.875 29.25 30.688 1 85.06 526 GLY B O 1
ATOM 10014 N N . ASN B 1 527 ? -26.047 28.922 31.359 1 85.31 527 ASN B N 1
ATOM 10015 C CA . ASN B 1 527 ? -26.578 29.734 30.281 1 85.31 527 ASN B CA 1
ATOM 10016 C C . ASN B 1 527 ? -26.672 31.203 30.688 1 85.31 527 ASN B C 1
ATOM 10018 O O . ASN B 1 527 ? -27.328 31.547 31.672 1 85.31 527 ASN B O 1
ATOM 10022 N N . ASN B 1 528 ? -25.875 31.984 30.156 1 89.38 528 ASN B N 1
ATOM 10023 C CA . ASN B 1 528 ? -25.859 33.438 30.391 1 89.38 528 ASN B CA 1
ATOM 10024 C C . ASN B 1 528 ? -25.734 34.188 29.078 1 89.38 528 ASN B C 1
ATOM 10026 O O . ASN B 1 528 ? -25.062 33.75 28.141 1 89.38 528 ASN B O 1
ATOM 10030 N N . GLU B 1 529 ? -26.359 35.281 29.031 1 88.56 529 GLU B N 1
ATOM 10031 C CA . GLU B 1 529 ? -26.406 36.062 27.812 1 88.56 529 GLU B CA 1
ATOM 10032 C C . GLU B 1 529 ? -25.016 36.531 27.422 1 88.56 529 GLU B C 1
ATOM 10034 O O . GLU B 1 529 ? -24.75 36.75 26.234 1 88.56 529 GLU B O 1
ATOM 10039 N N . GLY B 1 530 ? -24.172 36.719 28.328 1 91.19 530 GLY B N 1
ATOM 10040 C CA . GLY B 1 530 ? -22.844 37.219 28.047 1 91.19 530 GLY B CA 1
ATOM 10041 C C . GLY B 1 530 ? -21.828 36.125 27.781 1 91.19 530 GLY B C 1
ATOM 10042 O O . GLY B 1 530 ? -20.656 36.375 27.547 1 91.19 530 GLY B O 1
ATOM 10043 N N . ILE B 1 531 ? -22.25 34.969 27.859 1 89.62 531 ILE B N 1
ATOM 10044 C CA . ILE B 1 531 ? -21.391 33.812 27.656 1 89.62 531 ILE B CA 1
ATOM 10045 C C . ILE B 1 531 ? -21.812 33.094 26.375 1 89.62 531 ILE B C 1
ATOM 10047 O O . ILE B 1 531 ? -23 32.938 26.094 1 89.62 531 ILE B O 1
ATOM 10051 N N . VAL B 1 532 ? -20.797 32.812 25.578 1 83.81 532 VAL B N 1
ATOM 10052 C CA . VAL B 1 532 ? -21.094 32.125 24.328 1 83.81 532 VAL B CA 1
ATOM 10053 C C . VAL B 1 532 ? -21.734 30.75 24.625 1 83.81 532 VAL B C 1
ATOM 10055 O O . VAL B 1 532 ? -21.344 30.078 25.578 1 83.81 532 VAL B O 1
ATOM 10058 N N . SER B 1 533 ? -22.812 30.562 23.953 1 69 533 SER B N 1
ATOM 10059 C CA . SER B 1 533 ? -23.469 29.266 24.141 1 69 533 SER B CA 1
ATOM 10060 C C . SER B 1 533 ? -22.578 28.125 23.656 1 69 533 SER B C 1
ATOM 10062 O O . SER B 1 533 ? -21.906 28.234 22.625 1 69 533 SER B O 1
ATOM 10064 N N . PRO B 1 534 ? -22.375 27.266 24.688 1 58.69 534 PRO B N 1
ATOM 10065 C CA . PRO B 1 534 ? -21.484 26.156 24.344 1 58.69 534 PRO B CA 1
ATOM 10066 C C . PRO B 1 534 ? -21.812 25.531 22.984 1 58.69 534 PRO B C 1
ATOM 10068 O O . PRO B 1 534 ? -22.984 25.25 22.703 1 58.69 534 PRO B O 1
ATOM 10071 N N . PRO B 1 535 ? -21.047 25.875 21.953 1 52.03 535 PRO B N 1
ATOM 10072 C CA . PRO B 1 535 ? -21.344 25.031 20.812 1 52.03 535 PRO B CA 1
ATOM 10073 C C . PRO B 1 535 ? -21.406 23.547 21.172 1 52.03 535 PRO B C 1
ATOM 10075 O O . PRO B 1 535 ? -20.766 23.109 22.125 1 52.03 535 PRO B O 1
ATOM 10078 N N . CYS B 1 536 ? -22.344 22.797 20.812 1 45.38 536 CYS B N 1
ATOM 10079 C CA . CYS B 1 536 ? -22.281 21.344 20.922 1 45.38 536 CYS B CA 1
ATOM 10080 C C . CYS B 1 536 ? -20.844 20.859 20.797 1 45.38 536 CYS B C 1
ATOM 10082 O O . CYS B 1 536 ? -20.031 21.438 20.078 1 45.38 536 CYS B O 1
ATOM 10084 N N . PRO B 1 537 ? -20.375 20.078 21.719 1 43.66 537 PRO B N 1
ATOM 10085 C CA . PRO B 1 537 ? -19.031 19.516 21.797 1 43.66 537 PRO B CA 1
ATOM 10086 C C . PRO B 1 537 ? -18.391 19.328 20.422 1 43.66 537 PRO B C 1
ATOM 10088 O O . PRO B 1 537 ? -17.188 19.547 20.25 1 43.66 537 PRO B O 1
ATOM 10091 N N . SER B 1 538 ? -19.156 18.734 19.562 1 41.84 538 SER B N 1
ATOM 10092 C CA . SER B 1 538 ? -18.766 18.5 18.172 1 41.84 538 SER B CA 1
ATOM 10093 C C . SER B 1 538 ? -18.438 19.797 17.453 1 41.84 538 SER B C 1
ATOM 10095 O O . SER B 1 538 ? -17.656 19.812 16.5 1 41.84 538 SER B O 1
ATOM 10097 N N . GLU B 1 539 ? -19.203 20.906 17.891 1 45.53 539 GLU B N 1
ATOM 10098 C CA . GLU B 1 539 ? -19.25 22.219 17.234 1 45.53 539 GLU B CA 1
ATOM 10099 C C . GLU B 1 539 ? -18.188 23.156 17.781 1 45.53 539 GLU B C 1
ATOM 10101 O O . GLU B 1 539 ? -18.109 24.328 17.391 1 45.53 539 GLU B O 1
ATOM 10106 N N . TYR B 1 540 ? -17.703 22.844 18.703 1 45.12 540 TYR B N 1
ATOM 10107 C CA . TYR B 1 540 ? -16.734 23.719 19.359 1 45.12 540 TYR B CA 1
ATOM 10108 C C . TYR B 1 540 ? -15.797 24.375 18.328 1 45.12 540 TYR B C 1
ATOM 10110 O O . TYR B 1 540 ? -15.461 25.547 18.453 1 45.12 540 TYR B O 1
ATOM 10118 N N . ARG B 1 541 ? -15.344 23.531 17.359 1 45.12 541 ARG B N 1
ATOM 10119 C CA . ARG B 1 541 ? -14.203 23.938 16.547 1 45.12 541 ARG B CA 1
ATOM 10120 C C . ARG B 1 541 ? -14.625 24.922 15.461 1 45.12 541 ARG B C 1
ATOM 10122 O O . ARG B 1 541 ? -13.812 25.719 14.992 1 45.12 541 ARG B O 1
ATOM 10129 N N . THR B 1 542 ? -15.883 24.688 14.969 1 42.72 542 THR B N 1
ATOM 10130 C CA . THR B 1 542 ? -16.375 25.672 14.016 1 42.72 542 THR B CA 1
ATOM 10131 C C . THR B 1 542 ? -16.469 27.047 14.68 1 42.72 542 THR B C 1
ATOM 10133 O O . THR B 1 542 ? -16.328 28.078 14.008 1 42.72 542 THR B O 1
ATOM 10136 N N . GLY B 1 543 ? -16.594 26.984 15.867 1 46.84 543 GLY B N 1
ATOM 10137 C CA . GLY B 1 543 ? -16.734 28.203 16.656 1 46.84 543 GLY B CA 1
ATOM 10138 C C . GLY B 1 543 ? -15.469 29.031 16.719 1 46.84 543 GLY B C 1
ATOM 10139 O O . GLY B 1 543 ? -15.531 30.266 16.781 1 46.84 543 GLY B O 1
ATOM 10140 N N . VAL B 1 544 ? -14.375 28.234 16.375 1 48.44 544 VAL B N 1
ATOM 10141 C CA . VAL B 1 544 ? -13.109 28.953 16.516 1 48.44 544 VAL B CA 1
ATOM 10142 C C . VAL B 1 544 ? -12.961 29.938 15.352 1 48.44 544 VAL B C 1
ATOM 10144 O O . VAL B 1 544 ? -12.586 31.094 15.562 1 48.44 544 VAL B O 1
ATOM 10147 N N . ALA B 1 545 ? -13.195 29.375 14.156 1 47.84 545 ALA B N 1
ATOM 10148 C CA . ALA B 1 545 ? -13.078 30.297 13.031 1 47.84 545 ALA B CA 1
ATOM 10149 C C . ALA B 1 545 ? -14.047 31.469 13.18 1 47.84 545 ALA B C 1
ATOM 10151 O O . ALA B 1 545 ? -13.688 32.625 12.93 1 47.84 545 ALA B O 1
ATOM 10152 N N . PHE B 1 546 ? -15.234 31.172 13.562 1 52.12 546 PHE B N 1
ATOM 10153 C CA . PHE B 1 546 ? -16.234 32.188 13.797 1 52.12 546 PHE B CA 1
ATOM 10154 C C . PHE B 1 546 ? -15.742 33.188 14.852 1 52.12 546 PHE B C 1
ATOM 10156 O O . PHE B 1 546 ? -15.891 34.406 14.68 1 52.12 546 PHE B O 1
ATOM 10163 N N . ALA B 1 547 ? -14.992 32.688 15.656 1 59.41 547 ALA B N 1
ATOM 10164 C CA . ALA B 1 547 ? -14.531 33.531 16.766 1 59.41 547 ALA B CA 1
ATOM 10165 C C . ALA B 1 547 ? -13.422 34.469 16.312 1 59.41 547 ALA B C 1
ATOM 10167 O O . ALA B 1 547 ? -13.336 35.594 16.781 1 59.41 547 ALA B O 1
ATOM 10168 N N . LYS B 1 548 ? -12.773 34 15.336 1 59.59 548 LYS B N 1
ATOM 10169 C CA . LYS B 1 548 ? -11.641 34.812 14.891 1 59.59 548 LYS B CA 1
ATOM 10170 C C . LYS B 1 548 ? -12.109 36.031 14.117 1 59.59 548 LYS B C 1
ATOM 10172 O O . LYS B 1 548 ? -11.539 37.125 14.242 1 59.59 548 LYS B O 1
ATOM 10177 N N . GLU B 1 549 ? -13.125 35.844 13.469 1 65.62 549 GLU B N 1
ATOM 10178 C CA . GLU B 1 549 ? -13.555 36.938 12.602 1 65.62 549 GLU B CA 1
ATOM 10179 C C . GLU B 1 549 ? -14.555 37.844 13.312 1 65.62 549 GLU B C 1
ATOM 10181 O O . GLU B 1 549 ? -14.742 39 12.914 1 65.62 549 GLU B O 1
ATOM 10186 N N . ASN B 1 550 ? -14.977 37.469 14.383 1 79.5 550 ASN B N 1
ATOM 10187 C CA . ASN B 1 550 ? -16.062 38.219 14.984 1 79.5 550 ASN B CA 1
ATOM 10188 C C . ASN B 1 550 ? -15.758 38.562 16.438 1 79.5 550 ASN B C 1
ATOM 10190 O O . ASN B 1 550 ? -16.656 38.625 17.281 1 79.5 550 ASN B O 1
ATOM 10194 N N . ASN B 1 551 ? -14.453 38.75 16.578 1 88.31 551 ASN B N 1
ATOM 10195 C CA . ASN B 1 551 ? -14.117 39.125 17.953 1 88.31 551 ASN B CA 1
ATOM 10196 C C . ASN B 1 551 ? -14.023 40.656 18.109 1 88.31 551 ASN B C 1
ATOM 10198 O O . ASN B 1 551 ? -14.055 41.375 17.125 1 88.31 551 ASN B O 1
ATOM 10202 N N . LEU B 1 552 ? -14.016 41.125 19.266 1 91 552 LEU B N 1
ATOM 10203 C CA . LEU B 1 552 ? -14.062 42.531 19.594 1 91 552 LEU B CA 1
ATOM 10204 C C . LEU B 1 552 ? -12.828 43.25 19.078 1 91 552 LEU B C 1
ATOM 10206 O O . LEU B 1 552 ? -12.906 44.438 18.672 1 91 552 LEU B O 1
ATOM 10210 N N . GLU B 1 553 ? -11.695 42.531 19.031 1 90.56 553 GLU B N 1
ATOM 10211 C CA . GLU B 1 553 ? -10.469 43.125 18.484 1 90.56 553 GLU B CA 1
ATOM 10212 C C . GLU B 1 553 ? -10.633 43.5 17.016 1 90.56 553 GLU B C 1
ATOM 10214 O O . GLU B 1 553 ? -10.344 44.625 16.625 1 90.56 553 GLU B O 1
ATOM 10219 N N . SER B 1 554 ? -11.094 42.594 16.312 1 89.12 554 SER B N 1
ATOM 10220 C CA . SER B 1 554 ? -11.312 42.812 14.883 1 89.12 554 SER B CA 1
ATOM 10221 C C . SER B 1 554 ? -12.43 43.812 14.648 1 89.12 554 SER B C 1
ATOM 10223 O O . SER B 1 554 ? -12.359 44.625 13.703 1 89.12 554 SER B O 1
ATOM 10225 N N . TYR B 1 555 ? -13.43 43.781 15.422 1 90.62 555 TYR B N 1
ATOM 10226 C CA . TYR B 1 555 ? -14.57 44.688 15.281 1 90.62 555 TYR B CA 1
ATOM 10227 C C . TYR B 1 555 ? -14.148 46.125 15.5 1 90.62 555 TYR B C 1
ATOM 10229 O O . TYR B 1 555 ? -14.516 47 14.711 1 90.62 555 TYR B O 1
ATOM 10237 N N . LEU B 1 556 ? -13.398 46.375 16.531 1 93.25 556 LEU B N 1
ATOM 10238 C CA . LEU B 1 556 ? -12.938 47.719 16.844 1 93.25 556 LEU B CA 1
ATOM 10239 C C . LEU B 1 556 ? -12.016 48.25 15.75 1 93.25 556 LEU B C 1
ATOM 10241 O O . LEU B 1 556 ? -12.016 49.469 15.461 1 93.25 556 LEU B O 1
ATOM 10245 N N . ALA B 1 557 ? -11.297 47.312 15.141 1 90.75 557 ALA B N 1
ATOM 10246 C CA . ALA B 1 557 ? -10.32 47.688 14.117 1 90.75 557 ALA B CA 1
ATOM 10247 C C . ALA B 1 557 ? -11.008 48 12.789 1 90.75 557 ALA B C 1
ATOM 10249 O O . ALA B 1 557 ? -10.523 48.812 12.008 1 90.75 557 ALA B O 1
ATOM 10250 N N . THR B 1 558 ? -12.125 47.469 12.594 1 90.56 558 THR B N 1
ATOM 10251 C CA . THR B 1 558 ? -12.672 47.5 11.242 1 90.56 558 THR B CA 1
ATOM 10252 C C . THR B 1 558 ? -13.93 48.375 11.188 1 90.56 558 THR B C 1
ATOM 10254 O O . THR B 1 558 ? -14.336 48.812 10.117 1 90.56 558 THR B O 1
ATOM 10257 N N . ASN B 1 559 ? -14.586 48.656 12.266 1 91.06 559 ASN B N 1
ATOM 10258 C CA . ASN B 1 559 ? -15.844 49.375 12.281 1 91.06 559 ASN B CA 1
ATOM 10259 C C . ASN B 1 559 ? -15.641 50.812 12.766 1 91.06 559 ASN B C 1
ATOM 10261 O O . ASN B 1 559 ? -14.766 51.094 13.594 1 91.06 559 ASN B O 1
ATOM 10265 N N . PRO B 1 560 ? -16.438 51.719 12.188 1 92.38 560 PRO B N 1
ATOM 10266 C CA . PRO B 1 560 ? -16.359 53.094 12.664 1 92.38 560 PRO B CA 1
ATOM 10267 C C . PRO B 1 560 ? -16.812 53.25 14.109 1 92.38 560 PRO B C 1
ATOM 10269 O O . PRO B 1 560 ? -17.547 52.406 14.625 1 92.38 560 PRO B O 1
ATOM 10272 N N . GLU B 1 561 ? -16.375 54.344 14.727 1 93.12 561 GLU B N 1
ATOM 10273 C CA . GLU B 1 561 ? -16.672 54.562 16.141 1 93.12 561 GLU B CA 1
ATOM 10274 C C . GLU B 1 561 ? -18.188 54.656 16.375 1 93.12 561 GLU B C 1
ATOM 10276 O O . GLU B 1 561 ? -18.891 55.344 15.641 1 93.12 561 GLU B O 1
ATOM 10281 N N . ALA B 1 562 ? -18.594 53.938 17.359 1 90.88 562 ALA B N 1
ATOM 10282 C CA . ALA B 1 562 ? -20.016 53.875 17.703 1 90.88 562 ALA B CA 1
ATOM 10283 C C . ALA B 1 562 ? -20.422 55.062 18.562 1 90.88 562 ALA B C 1
ATOM 10285 O O . ALA B 1 562 ? -19.562 55.719 19.156 1 90.88 562 ALA B O 1
ATOM 10286 N N . GLU B 1 563 ? -21.766 55.25 18.594 1 90.88 563 GLU B N 1
ATOM 10287 C CA . GLU B 1 563 ? -22.328 56.281 19.484 1 90.88 563 GLU B CA 1
ATOM 10288 C C . GLU B 1 563 ? -22.141 55.906 20.953 1 90.88 563 GLU B C 1
ATOM 10290 O O . GLU B 1 563 ? -21.984 54.75 21.281 1 90.88 563 GLU B O 1
ATOM 10295 N N . GLU B 1 564 ? -22.141 56.906 21.734 1 89.38 564 GLU B N 1
ATOM 10296 C CA . GLU B 1 564 ? -21.875 56.688 23.156 1 89.38 564 GLU B CA 1
ATOM 10297 C C . GLU B 1 564 ? -22.922 55.781 23.781 1 89.38 564 GLU B C 1
ATOM 10299 O O . GLU B 1 564 ? -22.594 54.969 24.672 1 89.38 564 GLU B O 1
ATOM 10304 N N . SER B 1 565 ? -24.078 55.875 23.234 1 89.56 565 SER B N 1
ATOM 10305 C CA . SER B 1 565 ? -25.125 55.031 23.781 1 89.56 565 SER B CA 1
ATOM 10306 C C . SER B 1 565 ? -24.812 53.562 23.516 1 89.56 565 SER B C 1
ATOM 10308 O O . SER B 1 565 ? -25.078 52.688 24.359 1 89.56 565 SER B O 1
ATOM 10310 N N . PHE B 1 566 ? -24.297 53.312 22.438 1 91.81 566 PHE B N 1
ATOM 10311 C CA . PHE B 1 566 ? -23.906 51.969 22.047 1 91.81 566 PHE B CA 1
ATOM 10312 C C . PHE B 1 566 ? -22.734 51.469 22.891 1 91.81 566 PHE B C 1
ATOM 10314 O O . PHE B 1 566 ? -22.734 50.312 23.344 1 91.81 566 PHE B O 1
ATOM 10321 N N . LYS B 1 567 ? -21.797 52.281 23.141 1 94.38 567 LYS B N 1
ATOM 10322 C CA . LYS B 1 567 ? -20.641 51.969 23.969 1 94.38 567 LYS B CA 1
ATOM 10323 C C . LYS B 1 567 ? -21.062 51.656 25.391 1 94.38 567 LYS B C 1
ATOM 10325 O O . LYS B 1 567 ? -20.531 50.719 26.016 1 94.38 567 LYS B O 1
ATOM 10330 N N . ILE B 1 568 ? -22.016 52.438 25.828 1 93.81 568 ILE B N 1
ATOM 10331 C CA . ILE B 1 568 ? -22.516 52.25 27.188 1 93.81 568 ILE B CA 1
ATOM 10332 C C . ILE B 1 568 ? -23.156 50.875 27.312 1 93.81 568 ILE B C 1
ATOM 10334 O O . ILE B 1 568 ? -22.922 50.188 28.312 1 93.81 568 ILE B O 1
ATOM 10338 N N . ASP B 1 569 ? -23.859 50.469 26.312 1 93.94 569 ASP B N 1
ATOM 10339 C CA . ASP B 1 569 ? -24.5 49.156 26.344 1 93.94 569 ASP B CA 1
ATOM 10340 C C . ASP B 1 569 ? -23.469 48.062 26.438 1 93.94 569 ASP B C 1
ATOM 10342 O O . ASP B 1 569 ? -23.672 47.062 27.156 1 93.94 569 ASP B O 1
ATOM 10346 N N . TRP B 1 570 ? -22.453 48.125 25.719 1 95.44 570 TRP B N 1
ATOM 10347 C CA . TRP B 1 570 ? -21.391 47.125 25.719 1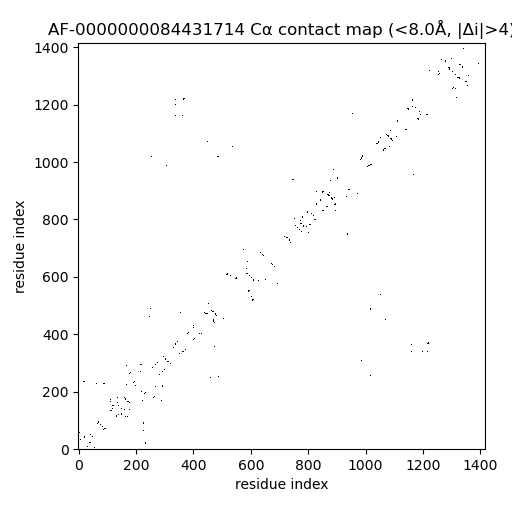 95.44 570 TRP B CA 1
ATOM 10348 C C . TRP B 1 570 ? -20.703 47.062 27.062 1 95.44 570 TRP B C 1
ATOM 10350 O O . TRP B 1 570 ? -20.453 45.969 27.594 1 95.44 570 TRP B O 1
ATOM 10360 N N . ILE B 1 571 ? -20.375 48.25 27.578 1 95.44 571 ILE B N 1
ATOM 10361 C CA . ILE B 1 571 ? -19.656 48.312 28.844 1 95.44 571 ILE B CA 1
ATOM 10362 C C . ILE B 1 571 ? -20.516 47.719 29.969 1 95.44 571 ILE B C 1
ATOM 10364 O O . ILE B 1 571 ? -20.031 46.969 30.797 1 95.44 571 ILE B O 1
ATOM 10368 N N . LEU B 1 572 ? -21.797 48.094 29.922 1 95.12 572 LEU B N 1
ATOM 10369 C CA . LEU B 1 572 ? -22.719 47.594 30.938 1 95.12 572 LEU B CA 1
ATOM 10370 C C . LEU B 1 572 ? -22.875 46.062 30.797 1 95.12 572 LEU B C 1
ATOM 10372 O O . LEU B 1 572 ? -22.922 45.344 31.797 1 95.12 572 LEU B O 1
ATOM 10376 N N . SER B 1 573 ? -22.938 45.625 29.594 1 95.19 573 SER B N 1
ATOM 10377 C CA . SER B 1 573 ? -23.047 44.188 29.359 1 95.19 573 SER B CA 1
ATOM 10378 C C . SER B 1 573 ? -21.812 43.438 29.859 1 95.19 573 SER B C 1
ATOM 10380 O O . SER B 1 573 ? -21.938 42.344 30.453 1 95.19 573 SER B O 1
ATOM 10382 N N . LEU B 1 574 ? -20.641 43.938 29.656 1 95.5 574 LEU B N 1
ATOM 10383 C CA . LEU B 1 574 ? -19.391 43.312 30.047 1 95.5 574 LEU B CA 1
ATOM 10384 C C . LEU B 1 574 ? -19.281 43.25 31.578 1 95.5 574 LEU B C 1
ATOM 10386 O O . LEU B 1 574 ? -18.938 42.188 32.125 1 95.5 574 LEU B O 1
ATOM 10390 N N . THR B 1 575 ? -19.5 44.406 32.219 1 96.25 575 THR B N 1
ATOM 10391 C CA . THR B 1 575 ? -19.391 44.438 33.656 1 96.25 575 THR B CA 1
ATOM 10392 C C . THR B 1 575 ? -20.406 43.469 34.312 1 96.25 575 THR B C 1
ATOM 10394 O O . THR B 1 575 ? -20.094 42.812 35.281 1 96.25 575 THR B O 1
ATOM 10397 N N . LYS B 1 576 ? -21.578 43.469 33.719 1 96.25 576 LYS B N 1
ATOM 10398 C CA . LYS B 1 576 ? -22.609 42.531 34.188 1 96.25 576 LYS B CA 1
ATOM 10399 C C . LYS B 1 576 ? -22.141 41.062 34.031 1 96.25 576 LYS B C 1
ATOM 10401 O O . LYS B 1 576 ? -22.312 40.25 34.938 1 96.25 576 LYS B O 1
ATOM 10406 N N . THR B 1 577 ? -21.656 40.719 32.906 1 96.25 577 THR B N 1
ATOM 10407 C CA . THR B 1 577 ? -21.219 39.375 32.594 1 96.25 577 THR B CA 1
ATOM 10408 C C . THR B 1 577 ? -20.094 38.938 33.531 1 96.25 577 THR B C 1
ATOM 10410 O O . THR B 1 577 ? -20.109 37.844 34.062 1 96.25 577 THR B O 1
ATOM 10413 N N . PHE B 1 578 ? -19.094 39.812 33.719 1 96.38 578 PHE B N 1
ATOM 10414 C CA . PHE B 1 578 ? -17.953 39.469 34.531 1 96.38 578 PHE B CA 1
ATOM 10415 C C . PHE B 1 578 ? -18.359 39.375 36 1 96.38 578 PHE B C 1
ATOM 10417 O O . PHE B 1 578 ? -17.812 38.562 36.75 1 96.38 578 PHE B O 1
ATOM 10424 N N . SER B 1 579 ? -19.281 40.25 36.406 1 96.44 579 SER B N 1
ATOM 10425 C CA . SER B 1 579 ? -19.844 40.125 37.75 1 96.44 579 SER B CA 1
ATOM 10426 C C . SER B 1 579 ? -20.5 38.75 37.906 1 96.44 579 SER B C 1
ATOM 10428 O O . SER B 1 579 ? -20.344 38.125 38.969 1 96.44 579 SER B O 1
ATOM 10430 N N . TYR B 1 580 ? -21.219 38.344 36.906 1 96.12 580 TYR B N 1
ATOM 10431 C CA . TYR B 1 580 ? -21.828 37.031 36.938 1 96.12 580 TYR B CA 1
ATOM 10432 C C . TYR B 1 580 ? -20.781 35.938 37 1 96.12 580 TYR B C 1
ATOM 10434 O O . TYR B 1 580 ? -20.922 34.969 37.781 1 96.12 580 TYR B O 1
ATOM 10442 N N . VAL B 1 581 ? -19.781 35.969 36.188 1 95.88 581 VAL B N 1
ATOM 10443 C CA . VAL B 1 581 ? -18.703 34.969 36.125 1 95.88 581 VAL B CA 1
ATOM 10444 C C . VAL B 1 581 ? -18.078 34.812 37.531 1 95.88 581 VAL B C 1
ATOM 10446 O O . VAL B 1 581 ? -17.828 33.688 37.969 1 95.88 581 VAL B O 1
ATOM 10449 N N . HIS B 1 582 ? -17.828 35.969 38.156 1 95.38 582 HIS B N 1
ATOM 10450 C CA . HIS B 1 582 ? -17.234 35.906 39.5 1 95.38 582 HIS B CA 1
ATOM 10451 C C . HIS B 1 582 ? -18.219 35.344 40.531 1 95.38 582 HIS B C 1
ATOM 10453 O O . HIS B 1 582 ? -17.812 34.688 41.5 1 95.38 582 HIS B O 1
ATOM 10459 N N . SER B 1 583 ? -19.516 35.688 40.312 1 95.31 583 SER B N 1
ATOM 10460 C CA . SER B 1 583 ? -20.516 35.094 41.188 1 95.31 583 SER B CA 1
ATOM 10461 C C . SER B 1 583 ? -20.531 33.562 41.094 1 95.31 583 SER B C 1
ATOM 10463 O O . SER B 1 583 ? -20.984 32.906 42.031 1 95.31 583 SER B O 1
ATOM 10465 N N . ARG B 1 584 ? -20.094 33.062 39.969 1 95.31 584 ARG B N 1
ATOM 10466 C CA . ARG B 1 584 ? -20.016 31.609 39.781 1 95.31 584 ARG B CA 1
ATOM 10467 C C . ARG B 1 584 ? -18.641 31.062 40.156 1 95.31 584 ARG B C 1
ATOM 10469 O O . ARG B 1 584 ? -18.328 29.906 39.875 1 95.31 584 ARG B O 1
ATOM 10476 N N . ARG B 1 585 ? -17.812 31.859 40.688 1 95.5 585 ARG B N 1
ATOM 10477 C CA . ARG B 1 585 ? -16.5 31.5 41.219 1 95.5 585 ARG B CA 1
ATOM 10478 C C . ARG B 1 585 ? -15.594 31 40.094 1 95.5 585 ARG B C 1
ATOM 10480 O O . ARG B 1 585 ? -14.969 29.938 40.219 1 95.5 585 ARG B O 1
ATOM 10487 N N . VAL B 1 586 ? -15.555 31.75 39.062 1 95.25 586 VAL B N 1
ATOM 10488 C CA . VAL B 1 586 ? -14.695 31.438 37.938 1 95.25 586 VAL B CA 1
ATOM 10489 C C . VAL B 1 586 ? -13.82 32.656 37.594 1 95.25 586 VAL B C 1
ATOM 10491 O O . VAL B 1 586 ? -14.297 33.781 37.594 1 95.25 586 VAL B O 1
ATOM 10494 N N . PHE B 1 587 ? -12.539 32.438 37.469 1 94.31 587 PHE B N 1
ATOM 10495 C CA . PHE B 1 587 ? -11.656 33.406 36.844 1 94.31 587 PHE B CA 1
ATOM 10496 C C . PHE B 1 587 ? -11.469 33.094 35.344 1 94.31 587 PHE B C 1
ATOM 10498 O O . PHE B 1 587 ? -11.172 31.953 35 1 94.31 587 PHE B O 1
ATOM 10505 N N . ILE B 1 588 ? -11.766 33.938 34.531 1 90.75 588 ILE B N 1
ATOM 10506 C CA . ILE B 1 588 ? -11.617 33.719 33.094 1 90.75 588 ILE B CA 1
ATOM 10507 C C . ILE B 1 588 ? -10.141 33.656 32.719 1 90.75 588 ILE B C 1
ATOM 10509 O O . ILE B 1 588 ? -9.734 32.812 31.891 1 90.75 588 ILE B O 1
ATOM 10513 N N . ASN B 1 589 ? -9.445 34.281 33.375 1 83.75 589 ASN B N 1
ATOM 10514 C CA . ASN B 1 589 ? -8.039 34.406 32.969 1 83.75 589 ASN B CA 1
ATOM 10515 C C . ASN B 1 589 ? -7.898 34.812 31.5 1 83.75 589 ASN B C 1
ATOM 10517 O O . ASN B 1 589 ? -8.805 34.594 30.703 1 83.75 589 ASN B O 1
ATOM 10521 N N . GLN B 1 590 ? -7.031 35.688 31.031 1 80.31 590 GLN B N 1
ATOM 10522 C CA . GLN B 1 590 ? -6.734 36.156 29.703 1 80.31 590 GLN B CA 1
ATOM 10523 C C . GLN B 1 590 ? -7.902 36.969 29.141 1 80.31 590 GLN B C 1
ATOM 10525 O O . GLN B 1 590 ? -8.398 36.688 28.047 1 80.31 590 GLN B O 1
ATOM 10530 N N . ILE B 1 591 ? -8.43 37.812 29.875 1 89.25 591 ILE B N 1
ATOM 10531 C CA . ILE B 1 591 ? -9.461 38.719 29.406 1 89.25 591 ILE B CA 1
ATOM 10532 C C . ILE B 1 591 ? -8.898 39.594 28.281 1 89.25 591 ILE B C 1
ATOM 10534 O O . ILE B 1 591 ? -8.383 40.688 28.531 1 89.25 591 ILE B O 1
ATOM 10538 N N . TYR B 1 592 ? -9.023 39.031 27.016 1 87.06 592 TYR B N 1
ATOM 10539 C CA . TYR B 1 592 ? -8.5 39.656 25.812 1 87.06 592 TYR B CA 1
ATOM 10540 C C . TYR B 1 592 ? -9.633 40.094 24.875 1 87.06 592 TYR B C 1
ATOM 10542 O O . TYR B 1 592 ? -10.719 39.5 24.922 1 87.06 592 TYR B O 1
ATOM 10550 N N . LEU B 1 593 ? -9.344 41.125 24.156 1 89.44 593 LEU B N 1
ATOM 10551 C CA . LEU B 1 593 ? -10.305 41.562 23.156 1 89.44 593 LEU B CA 1
ATOM 10552 C C . LEU B 1 593 ? -10.672 40.438 22.203 1 89.44 593 LEU B C 1
ATOM 10554 O O . LEU B 1 593 ? -11.812 40.344 21.766 1 89.44 593 LEU B O 1
ATOM 10558 N N . SER B 1 594 ? -9.688 39.469 21.984 1 85.5 594 SER B N 1
ATOM 10559 C CA . SER B 1 594 ? -9.875 38.375 21.047 1 85.5 594 SER B CA 1
ATOM 10560 C C . SER B 1 594 ? -10.75 37.281 21.641 1 85.5 594 SER B C 1
ATOM 10562 O O . SER B 1 594 ? -11.25 36.406 20.922 1 85.5 594 SER B O 1
ATOM 10564 N N . ASN B 1 595 ? -10.938 37.344 22.953 1 86.38 595 ASN B N 1
ATOM 10565 C CA . ASN B 1 595 ? -11.742 36.312 23.609 1 86.38 595 ASN B CA 1
ATOM 10566 C C . ASN B 1 595 ? -13.164 36.812 23.875 1 86.38 595 ASN B C 1
ATOM 10568 O O . ASN B 1 595 ? -13.906 36.188 24.641 1 86.38 595 ASN B O 1
ATOM 10572 N N . ILE B 1 596 ? -13.492 37.938 23.281 1 89.88 596 ILE B N 1
ATOM 10573 C CA . ILE B 1 596 ? -14.844 38.5 23.344 1 89.88 596 ILE B CA 1
ATOM 10574 C C . ILE B 1 596 ? -15.43 38.594 21.938 1 89.88 596 ILE B C 1
ATOM 10576 O O . ILE B 1 596 ? -14.906 39.281 21.078 1 89.88 596 ILE B O 1
ATOM 10580 N N . LEU B 1 597 ? -16.516 37.875 21.781 1 89.06 597 LEU B N 1
ATOM 10581 C CA . LEU B 1 597 ? -17.156 37.844 20.469 1 89.06 597 LEU B CA 1
ATOM 10582 C C . LEU B 1 597 ? -18.219 38.906 20.359 1 89.06 597 LEU B C 1
ATOM 10584 O O . LEU B 1 597 ? -18.828 39.281 21.359 1 89.06 597 LEU B O 1
ATOM 10588 N N . VAL B 1 598 ? -18.391 39.406 19.156 1 90.44 598 VAL B N 1
ATOM 10589 C CA . VAL B 1 598 ? -19.484 40.312 18.844 1 90.44 598 VAL B CA 1
ATOM 10590 C C . VAL B 1 598 ? -20.531 39.594 17.984 1 90.44 598 VAL B C 1
ATOM 10592 O O . VAL B 1 598 ? -20.297 39.344 16.797 1 90.44 598 VAL B O 1
ATOM 10595 N N . ILE B 1 599 ? -21.594 39.125 18.625 1 86.5 599 ILE B N 1
ATOM 10596 C CA . ILE B 1 599 ? -22.656 38.406 17.922 1 86.5 599 ILE B CA 1
ATOM 10597 C C . ILE B 1 599 ? -23.938 39.25 17.922 1 86.5 599 ILE B C 1
ATOM 10599 O O . ILE B 1 599 ? -24.516 39.469 18.984 1 86.5 599 ILE B O 1
ATOM 10603 N N . LYS B 1 600 ? -24.453 39.656 16.766 1 83.81 600 LYS B N 1
ATOM 10604 C CA . LYS B 1 600 ? -25.656 40.5 16.656 1 83.81 600 LYS B CA 1
ATOM 10605 C C . LYS B 1 600 ? -25.562 41.719 17.578 1 83.81 600 LYS B C 1
ATOM 10607 O O . LYS B 1 600 ? -26.484 41.969 18.375 1 83.81 600 LYS B O 1
ATOM 10612 N N . ASP B 1 601 ? -24.391 42.344 17.703 1 86.5 601 ASP B N 1
ATOM 10613 C CA . ASP B 1 601 ? -24.094 43.594 18.422 1 86.5 601 ASP B CA 1
ATOM 10614 C C . ASP B 1 601 ? -24.125 43.344 19.938 1 86.5 601 ASP B C 1
ATOM 10616 O O . ASP B 1 601 ? -24.266 44.281 20.719 1 86.5 601 ASP B O 1
ATOM 10620 N N . GLU B 1 602 ? -24.016 42.094 20.219 1 89.62 602 GLU B N 1
ATOM 10621 C CA . GLU B 1 602 ? -23.875 41.719 21.625 1 89.62 602 GLU B CA 1
ATOM 10622 C C . GLU B 1 602 ? -22.516 41.094 21.922 1 89.62 602 GLU B C 1
ATOM 10624 O O . GLU B 1 602 ? -21.969 40.375 21.062 1 89.62 602 GLU B O 1
ATOM 10629 N N . LEU B 1 603 ? -22.047 41.375 23.062 1 92.31 603 LEU B N 1
ATOM 10630 C CA . LEU B 1 603 ? -20.75 40.812 23.438 1 92.31 603 LEU B CA 1
ATOM 10631 C C . LEU B 1 603 ? -20.906 39.5 24.172 1 92.31 603 LEU B C 1
ATOM 10633 O O . LEU B 1 603 ? -21.781 39.344 25.047 1 92.31 603 LEU B O 1
ATOM 10637 N N . LYS B 1 604 ? -20.094 38.469 23.719 1 90.69 604 LYS B N 1
ATOM 10638 C CA . LYS B 1 604 ? -20.109 37.188 24.375 1 90.69 604 LYS B CA 1
ATOM 10639 C C . LYS B 1 604 ? -18.688 36.688 24.656 1 90.69 604 LYS B C 1
ATOM 10641 O O . LYS B 1 604 ? -17.828 36.719 23.766 1 90.69 604 LYS B O 1
ATOM 10646 N N . LEU B 1 605 ? -18.469 36.312 25.906 1 89.25 605 LEU B N 1
ATOM 10647 C CA . LEU B 1 605 ? -17.172 35.75 26.266 1 89.25 605 LEU B CA 1
ATOM 10648 C C . LEU B 1 605 ? -17 34.375 25.688 1 89.25 605 LEU B C 1
ATOM 10650 O O . LEU B 1 605 ? -17.938 33.562 25.672 1 89.25 605 LEU B O 1
ATOM 10654 N N . THR B 1 606 ? -15.734 34.125 25.172 1 83.31 606 THR B N 1
ATOM 10655 C CA . THR B 1 606 ? -15.398 32.812 24.641 1 83.31 606 THR B CA 1
ATOM 10656 C C . THR B 1 606 ? -14.008 32.406 25.094 1 83.31 606 THR B C 1
ATOM 10658 O O . THR B 1 606 ? -13.312 33.156 25.797 1 83.31 606 THR B O 1
ATOM 10661 N N . ASN B 1 607 ? -13.633 31.188 24.859 1 79 607 ASN B N 1
ATOM 10662 C CA . ASN B 1 607 ? -12.328 30.594 25.156 1 79 607 ASN B CA 1
ATOM 10663 C C . ASN B 1 607 ? -12.078 30.531 26.656 1 79 607 ASN B C 1
ATOM 10665 O O . ASN B 1 607 ? -11.695 31.516 27.281 1 79 607 ASN B O 1
ATOM 10669 N N . PHE B 1 608 ? -12.219 29.484 27.234 1 85.62 608 PHE B N 1
ATOM 10670 C CA . PHE B 1 608 ? -12.078 29.312 28.672 1 85.62 608 PHE B CA 1
ATOM 10671 C C . PHE B 1 608 ? -10.961 28.312 28.984 1 85.62 608 PHE B C 1
ATOM 10673 O O . PHE B 1 608 ? -10.945 27.703 30.062 1 85.62 608 PHE B O 1
ATOM 10680 N N . SER B 1 609 ? -10.078 28.141 28.078 1 79.5 609 SER B N 1
ATOM 10681 C CA . SER B 1 609 ? -9.039 27.125 28.203 1 79.5 609 SER B CA 1
ATOM 10682 C C . SER B 1 609 ? -8.141 27.391 29.406 1 79.5 609 SER B C 1
ATOM 10684 O O . SER B 1 609 ? -7.621 26.453 30.031 1 79.5 609 SER B O 1
ATOM 10686 N N . GLU B 1 610 ? -7.945 28.703 29.781 1 83 610 GLU B N 1
ATOM 10687 C CA . GLU B 1 610 ? -7.035 29.047 30.875 1 83 610 GLU B CA 1
ATOM 10688 C C . GLU B 1 610 ? -7.805 29.547 32.094 1 83 610 GLU B C 1
ATOM 10690 O O . GLU B 1 610 ? -7.207 30.047 33.062 1 83 610 GLU B O 1
ATOM 10695 N N . SER B 1 611 ? -9.094 29.359 32.031 1 90.44 611 SER B N 1
ATOM 10696 C CA . SER B 1 611 ? -9.914 29.797 33.156 1 90.44 611 SER B CA 1
ATOM 10697 C C . SER B 1 611 ? -9.68 28.953 34.406 1 90.44 611 SER B C 1
ATOM 10699 O O . SER B 1 611 ? -9.156 27.828 34.312 1 90.44 611 SER B O 1
ATOM 10701 N N . ILE B 1 612 ? -9.969 29.531 35.5 1 94 612 ILE B N 1
ATOM 10702 C CA . ILE B 1 612 ? -9.727 28.859 36.781 1 94 612 ILE B CA 1
ATOM 10703 C C . ILE B 1 612 ? -11.047 28.625 37.5 1 94 612 ILE B C 1
ATOM 10705 O O . ILE B 1 612 ? -11.812 29.578 37.719 1 94 612 ILE B O 1
ATOM 10709 N N . LEU B 1 613 ? -11.359 27.406 37.812 1 94 613 LEU B N 1
ATOM 10710 C CA . LEU B 1 613 ? -12.523 27.047 38.625 1 94 613 LEU B CA 1
ATOM 10711 C C . LEU B 1 613 ? -12.18 27.078 40.094 1 94 613 LEU B C 1
ATOM 10713 O O . LEU B 1 613 ? -11.344 26.281 40.562 1 94 613 LEU B O 1
ATOM 10717 N N . LEU B 1 614 ? -12.82 28 40.781 1 94.19 614 LEU B N 1
ATOM 10718 C CA . LEU B 1 614 ? -12.562 28.125 42.188 1 94.19 614 LEU B CA 1
ATOM 10719 C C . LEU B 1 614 ? -13.57 27.312 43 1 94.19 614 LEU B C 1
ATOM 10721 O O . LEU B 1 614 ? -14.672 27.047 42.531 1 94.19 614 LEU B O 1
ATOM 10725 N N . PRO B 1 615 ? -13.164 26.859 44.25 1 92.25 615 PRO B N 1
ATOM 10726 C CA . PRO B 1 615 ? -14.133 26.156 45.094 1 92.25 615 PRO B CA 1
ATOM 10727 C C . PRO B 1 615 ? -15.359 27.016 45.406 1 92.25 615 PRO B C 1
ATOM 10729 O O . PRO B 1 615 ? -15.273 28.25 45.406 1 92.25 615 PRO B O 1
ATOM 10732 N N . SER B 1 616 ? -16.5 26.469 45.688 1 89.81 616 SER B N 1
ATOM 10733 C CA . SER B 1 616 ? -17.75 27.172 45.969 1 89.81 616 SER B CA 1
ATOM 10734 C C . SER B 1 616 ? -17.641 28.047 47.219 1 89.81 616 SER B C 1
ATOM 10736 O O . SER B 1 616 ? -18.359 29.031 47.344 1 89.81 616 SER B O 1
ATOM 10738 N N . THR B 1 617 ? -16.641 27.734 48 1 90.81 617 THR B N 1
ATOM 10739 C CA . THR B 1 617 ? -16.469 28.453 49.25 1 90.81 617 THR B CA 1
ATOM 10740 C C . THR B 1 617 ? -15.484 29.609 49.094 1 90.81 617 THR B C 1
ATOM 10742 O O . THR B 1 617 ? -15.25 30.375 50.031 1 90.81 617 THR B O 1
ATOM 10745 N N . ALA B 1 618 ? -15.055 29.719 47.906 1 91.25 618 ALA B N 1
ATOM 10746 C CA . ALA B 1 618 ? -14.016 30.734 47.719 1 91.25 618 ALA B CA 1
ATOM 10747 C C . ALA B 1 618 ? -14.586 32.125 47.812 1 91.25 618 ALA B C 1
ATOM 10749 O O . ALA B 1 618 ? -15.695 32.406 47.344 1 91.25 618 ALA B O 1
ATOM 10750 N N . HIS B 1 619 ? -13.859 33 48.531 1 90.81 619 HIS B N 1
ATOM 10751 C CA . HIS B 1 619 ? -14.18 34.438 48.562 1 90.81 619 HIS B CA 1
ATOM 10752 C C . HIS B 1 619 ? -13.422 35.188 47.469 1 90.81 619 HIS B C 1
ATOM 10754 O O . HIS B 1 619 ? -12.211 35.375 47.594 1 90.81 619 HIS B O 1
ATOM 10760 N N . MET B 1 620 ? -14.062 35.656 46.5 1 90.38 620 MET B N 1
ATOM 10761 C CA . MET B 1 620 ? -13.492 36.188 45.281 1 90.38 620 MET B CA 1
ATOM 10762 C C . MET B 1 620 ? -12.617 37.406 45.594 1 90.38 620 MET B C 1
ATOM 10764 O O . MET B 1 620 ? -11.641 37.656 44.875 1 90.38 620 MET B O 1
ATOM 10768 N N . ASP B 1 621 ? -12.914 38.094 46.688 1 85.88 621 ASP B N 1
ATOM 10769 C CA . ASP B 1 621 ? -12.211 39.344 47 1 85.88 621 ASP B CA 1
ATOM 10770 C C . ASP B 1 621 ? -10.828 39.062 47.594 1 85.88 621 ASP B C 1
ATOM 10772 O O . ASP B 1 621 ? -9.938 39.906 47.531 1 85.88 621 ASP B O 1
ATOM 10776 N N . THR B 1 622 ? -10.688 37.844 48.031 1 88 622 THR B N 1
ATOM 10777 C CA . THR B 1 622 ? -9.445 37.562 48.719 1 88 622 THR B CA 1
ATOM 10778 C C . THR B 1 622 ? -8.703 36.375 48.094 1 88 622 THR B C 1
ATOM 10780 O O . THR B 1 622 ? -7.5 36.219 48.312 1 88 622 THR B O 1
ATOM 10783 N N . VAL B 1 623 ? -9.375 35.688 47.312 1 89.44 623 VAL B N 1
ATOM 10784 C CA . VAL B 1 623 ? -8.805 34.469 46.781 1 89.44 623 VAL B CA 1
ATOM 10785 C C . VAL B 1 623 ? -7.703 34.781 45.781 1 89.44 623 VAL B C 1
ATOM 10787 O O . VAL B 1 623 ? -7.812 35.781 45.031 1 89.44 623 VAL B O 1
ATOM 10790 N N . CYS B 1 624 ? -6.578 34.062 45.938 1 87.56 624 CYS B N 1
ATOM 10791 C CA . CYS B 1 624 ? -5.488 34.125 44.969 1 87.56 624 CYS B CA 1
ATOM 10792 C C . CYS B 1 624 ? -5.148 32.719 44.469 1 87.56 624 CYS B C 1
ATOM 10794 O O . CYS B 1 624 ? -4.73 31.859 45.219 1 87.56 624 CYS B O 1
ATOM 10796 N N . GLU B 1 625 ? -5.477 32.469 43.188 1 86.06 625 GLU B N 1
ATOM 10797 C CA . GLU B 1 625 ? -5.195 31.156 42.562 1 86.06 625 GLU B CA 1
ATOM 10798 C C . GLU B 1 625 ? -4.348 31.328 41.312 1 86.06 625 GLU B C 1
ATOM 10800 O O . GLU B 1 625 ? -4.719 32.062 40.406 1 86.06 625 GLU B O 1
ATOM 10805 N N . ASP B 1 626 ? -3.178 30.75 41.281 1 82 626 ASP B N 1
ATOM 10806 C CA . ASP B 1 626 ? -2.248 30.812 40.156 1 82 626 ASP B CA 1
ATOM 10807 C C . ASP B 1 626 ? -1.886 32.25 39.812 1 82 626 ASP B C 1
ATOM 10809 O O . ASP B 1 626 ? -1.898 32.656 38.656 1 82 626 ASP B O 1
ATOM 10813 N N . GLU B 1 627 ? -1.834 33.094 40.812 1 80.88 627 GLU B N 1
ATOM 10814 C CA . GLU B 1 627 ? -1.433 34.5 40.719 1 80.88 627 GLU B CA 1
ATOM 10815 C C . GLU B 1 627 ? -2.562 35.344 40.156 1 80.88 627 GLU B C 1
ATOM 10817 O O . GLU B 1 627 ? -2.348 36.531 39.781 1 80.88 627 GLU B O 1
ATOM 10822 N N . MET B 1 628 ? -3.717 34.688 40.094 1 87.75 628 MET B N 1
ATOM 10823 C CA . MET B 1 628 ? -4.883 35.438 39.625 1 87.75 628 MET B CA 1
ATOM 10824 C C . MET B 1 628 ? -5.738 35.906 40.781 1 87.75 628 MET B C 1
ATOM 10826 O O . MET B 1 628 ? -5.973 35.156 41.75 1 87.75 628 MET B O 1
ATOM 10830 N N . THR B 1 629 ? -6.012 37.156 40.688 1 90.06 629 THR B N 1
ATOM 10831 C CA . THR B 1 629 ? -6.898 37.75 41.688 1 90.06 629 THR B CA 1
ATOM 10832 C C . THR B 1 629 ? -8.016 38.531 41 1 90.06 629 THR B C 1
ATOM 10834 O O . THR B 1 629 ? -7.965 38.781 39.781 1 90.06 629 THR B O 1
ATOM 10837 N N . ALA B 1 630 ? -9.016 38.812 41.844 1 91.62 630 ALA B N 1
ATOM 10838 C CA . ALA B 1 630 ? -10.102 39.625 41.281 1 91.62 630 ALA B CA 1
ATOM 10839 C C . ALA B 1 630 ? -9.594 40.969 40.812 1 91.62 630 ALA B C 1
ATOM 10841 O O . ALA B 1 630 ? -10.07 41.5 39.812 1 91.62 630 ALA B O 1
ATOM 10842 N N . LYS B 1 631 ? -8.625 41.5 41.5 1 89.44 631 LYS B N 1
ATOM 10843 C CA . LYS B 1 631 ? -8.055 42.812 41.156 1 89.44 631 LYS B CA 1
ATOM 10844 C C . LYS B 1 631 ? -7.395 42.781 39.781 1 89.44 631 LYS B C 1
ATOM 10846 O O . LYS B 1 631 ? -7.496 43.719 39 1 89.44 631 LYS B O 1
ATOM 10851 N N . ILE B 1 632 ? -6.73 41.656 39.562 1 87.62 632 ILE B N 1
ATOM 10852 C CA . ILE B 1 632 ? -6.059 41.5 38.281 1 87.62 632 ILE B CA 1
ATOM 10853 C C . ILE B 1 632 ? -7.094 41.438 37.156 1 87.62 632 ILE B C 1
ATOM 10855 O O . ILE B 1 632 ? -6.902 42.062 36.094 1 87.62 632 ILE B O 1
ATOM 10859 N N . GLU B 1 633 ? -8.164 40.75 37.312 1 92.75 633 GLU B N 1
ATOM 10860 C CA . GLU B 1 633 ? -9.195 40.656 36.281 1 92.75 633 GLU B CA 1
ATOM 10861 C C . GLU B 1 633 ? -9.898 42 36.062 1 92.75 633 GLU B C 1
ATOM 10863 O O . GLU B 1 633 ? -10.281 42.312 34.938 1 92.75 633 GLU B O 1
ATOM 10868 N N . ILE B 1 634 ? -10.047 42.719 37.156 1 93.12 634 ILE B N 1
ATOM 10869 C CA . ILE B 1 634 ? -10.656 44.031 37.062 1 93.12 634 ILE B CA 1
ATOM 10870 C C . ILE B 1 634 ? -9.75 44.969 36.25 1 93.12 634 ILE B C 1
ATOM 10872 O O . ILE B 1 634 ? -10.227 45.75 35.438 1 93.12 634 ILE B O 1
ATOM 10876 N N . LEU B 1 635 ? -8.492 44.844 36.562 1 89 635 LEU B N 1
ATOM 10877 C CA . LEU B 1 635 ? -7.512 45.625 35.812 1 89 635 LEU B CA 1
ATOM 10878 C C . LEU B 1 635 ? -7.605 45.281 34.312 1 89 635 LEU B C 1
ATOM 10880 O O . LEU B 1 635 ? -7.578 46.188 33.469 1 89 635 LEU B O 1
ATOM 10884 N N . GLN B 1 636 ? -7.703 43.969 33.969 1 90.12 636 GLN B N 1
ATOM 10885 C CA . GLN B 1 636 ? -7.805 43.531 32.594 1 90.12 636 GLN B CA 1
ATOM 10886 C C . GLN B 1 636 ? -9.086 44.062 31.953 1 90.12 636 GLN B C 1
ATOM 10888 O O . GLN B 1 636 ? -9.07 44.469 30.797 1 90.12 636 GLN B O 1
ATOM 10893 N N . LEU B 1 637 ? -10.125 43.969 32.688 1 93.44 637 LEU B N 1
ATOM 10894 C CA . LEU B 1 637 ? -11.398 44.469 32.188 1 93.44 637 LEU B CA 1
ATOM 10895 C C . LEU B 1 637 ? -11.336 45.969 31.906 1 93.44 637 LEU B C 1
ATOM 10897 O O . LEU B 1 637 ? -11.953 46.469 30.969 1 93.44 637 LEU B O 1
ATOM 10901 N N . GLY B 1 638 ? -10.641 46.688 32.781 1 92 638 GLY B N 1
ATOM 10902 C CA . GLY B 1 638 ? -10.422 48.125 32.562 1 92 638 GLY B CA 1
ATOM 10903 C C . GLY B 1 638 ? -9.844 48.438 31.188 1 92 638 GLY B C 1
ATOM 10904 O O . GLY B 1 638 ? -10.234 49.438 30.562 1 92 638 GLY B O 1
ATOM 10905 N N . TRP B 1 639 ? -9 47.594 30.812 1 90.62 639 TRP B N 1
ATOM 10906 C CA . TRP B 1 639 ? -8.375 47.812 29.516 1 90.62 639 TRP B CA 1
ATOM 10907 C C . TRP B 1 639 ? -9.375 47.562 28.391 1 90.62 639 TRP B C 1
ATOM 10909 O O . TRP B 1 639 ? -9.312 48.219 27.344 1 90.62 639 TRP B O 1
ATOM 10919 N N . ILE B 1 640 ? -10.18 46.531 28.547 1 94.19 640 ILE B N 1
ATOM 10920 C CA . ILE B 1 640 ? -11.219 46.281 27.562 1 94.19 640 ILE B CA 1
ATOM 10921 C C . ILE B 1 640 ? -12.156 47.469 27.453 1 94.19 640 ILE B C 1
ATOM 10923 O O . ILE B 1 640 ? -12.5 47.906 26.359 1 94.19 640 ILE B O 1
ATOM 10927 N N . ILE B 1 641 ? -12.57 48 28.609 1 94.38 641 ILE B N 1
ATOM 10928 C CA . ILE B 1 641 ? -13.461 49.156 28.641 1 94.38 641 ILE B CA 1
ATOM 10929 C C . ILE B 1 641 ? -12.781 50.375 28 1 94.38 641 ILE B C 1
ATOM 10931 O O . ILE B 1 641 ? -13.422 51.125 27.281 1 94.38 641 ILE B O 1
ATOM 10935 N N . TYR B 1 642 ? -11.531 50.469 28.312 1 93.12 642 TYR B N 1
ATOM 10936 C CA . TYR B 1 642 ? -10.766 51.562 27.703 1 93.12 642 TYR B CA 1
ATOM 10937 C C . TYR B 1 642 ? -10.789 51.469 26.188 1 93.12 642 TYR B C 1
ATOM 10939 O O . TYR B 1 642 ? -10.953 52.469 25.5 1 93.12 642 TYR B O 1
ATOM 10947 N N . SER B 1 643 ? -10.617 50.281 25.703 1 94.19 643 SER B N 1
ATOM 10948 C CA . SER B 1 643 ? -10.633 50.062 24.25 1 94.19 643 SER B CA 1
ATOM 10949 C C . SER B 1 643 ? -11.984 50.438 23.656 1 94.19 643 SER B C 1
ATOM 10951 O O . SER B 1 643 ? -12.055 51.031 22.578 1 94.19 643 SER B O 1
ATOM 10953 N N . ILE B 1 644 ? -13.016 50.062 24.359 1 94.81 644 ILE B N 1
ATOM 10954 C CA . ILE B 1 644 ? -14.359 50.375 23.891 1 94.81 644 ILE B CA 1
ATOM 10955 C C . ILE B 1 644 ? -14.609 51.875 23.938 1 94.81 644 ILE B C 1
ATOM 10957 O O . ILE B 1 644 ? -15.164 52.469 23 1 94.81 644 ILE B O 1
ATOM 10961 N N . ALA B 1 645 ? -14.188 52.5 25 1 93.25 645 ALA B N 1
ATOM 10962 C CA . ALA B 1 645 ? -14.391 53.938 25.203 1 93.25 645 ALA B CA 1
ATOM 10963 C C . ALA B 1 645 ? -13.68 54.75 24.141 1 93.25 645 ALA B C 1
ATOM 10965 O O . ALA B 1 645 ? -14.203 55.781 23.656 1 93.25 645 ALA B O 1
ATOM 10966 N N . THR B 1 646 ? -12.5 54.312 23.812 1 92.19 646 THR B N 1
ATOM 10967 C CA . THR B 1 646 ? -11.719 55.031 22.812 1 92.19 646 THR B CA 1
ATOM 10968 C C . THR B 1 646 ? -11.984 54.5 21.406 1 92.19 646 THR B C 1
ATOM 10970 O O . THR B 1 646 ? -11.555 55.094 20.422 1 92.19 646 THR B O 1
ATOM 10973 N N . TRP B 1 647 ? -12.633 53.406 21.297 1 94.12 647 TRP B N 1
ATOM 10974 C CA . TRP B 1 647 ? -12.93 52.688 20.062 1 94.12 647 TRP B CA 1
ATOM 10975 C C . TRP B 1 647 ? -11.648 52.375 19.281 1 94.12 647 TRP B C 1
ATOM 10977 O O . TRP B 1 647 ? -11.562 52.656 18.078 1 94.12 647 TRP B O 1
ATOM 10987 N N . ARG B 1 648 ? -10.625 51.969 20.031 1 92.69 648 ARG B N 1
ATOM 10988 C CA . ARG B 1 648 ? -9.328 51.562 19.516 1 92.69 648 ARG B CA 1
ATOM 10989 C C . ARG B 1 648 ? -8.852 50.281 20.203 1 92.69 648 ARG B C 1
ATOM 10991 O O . ARG B 1 648 ? -9.227 50 21.344 1 92.69 648 ARG B O 1
ATOM 10998 N N . VAL B 1 649 ? -8.094 49.531 19.469 1 91.56 649 VAL B N 1
ATOM 10999 C CA . VAL B 1 649 ? -7.586 48.25 19.984 1 91.56 649 VAL B CA 1
ATOM 11000 C C . VAL B 1 649 ? -6.391 48.5 20.906 1 91.56 649 VAL B C 1
ATOM 11002 O O . VAL B 1 649 ? -5.348 49 20.453 1 91.56 649 VAL B O 1
ATOM 11005 N N . HIS B 1 650 ? -6.602 48.312 22.172 1 84.25 650 HIS B N 1
ATOM 11006 C CA . HIS B 1 650 ? -5.52 48.375 23.141 1 84.25 650 HIS B CA 1
ATOM 11007 C C . HIS B 1 650 ? -5.293 47 23.781 1 84.25 650 HIS B C 1
ATOM 11009 O O . HIS B 1 650 ? -6.074 46.594 24.641 1 84.25 650 HIS B O 1
ATOM 11015 N N . ASN B 1 651 ? -4.316 46.25 23.219 1 72.19 651 ASN B N 1
ATOM 11016 C CA . ASN B 1 651 ? -4.047 44.906 23.703 1 72.19 651 ASN B CA 1
ATOM 11017 C C . ASN B 1 651 ? -2.977 44.906 24.797 1 72.19 651 ASN B C 1
ATOM 11019 O O . ASN B 1 651 ? -1.846 45.344 24.547 1 72.19 651 ASN B O 1
ATOM 11023 N N . TYR B 1 652 ? -3.334 45.062 25.984 1 60.34 652 TYR B N 1
ATOM 11024 C CA . TYR B 1 652 ? -2.318 44.938 27.016 1 60.34 652 TYR B CA 1
ATOM 11025 C C . TYR B 1 652 ? -2.215 43.469 27.484 1 60.34 652 TYR B C 1
ATOM 11027 O O . TYR B 1 652 ? -3.137 42.969 28.125 1 60.34 652 TYR B O 1
ATOM 11035 N N . ARG B 1 653 ? -1.585 42.656 26.75 1 54.69 653 ARG B N 1
ATOM 11036 C CA . ARG B 1 653 ? -1.371 41.25 27.109 1 54.69 653 ARG B CA 1
ATOM 11037 C C . ARG B 1 653 ? -0.468 41.125 28.328 1 54.69 653 ARG B C 1
ATOM 11039 O O . ARG B 1 653 ? 0.752 41.25 28.219 1 54.69 653 ARG B O 1
ATOM 11046 N N . PHE B 1 654 ? -0.928 41.562 29.453 1 47.59 654 PHE B N 1
ATOM 11047 C CA . PHE B 1 654 ? -0.167 41.656 30.703 1 47.59 654 PHE B CA 1
ATOM 11048 C C . PHE B 1 654 ? 0.675 40.406 30.922 1 47.59 654 PHE B C 1
ATOM 11050 O O . PHE B 1 654 ? 1.779 40.5 31.469 1 47.59 654 PHE B O 1
ATOM 11057 N N . PHE B 1 655 ? 0.107 39.188 30.891 1 46.25 655 PHE B N 1
ATOM 11058 C CA . PHE B 1 655 ? 0.741 38.062 31.609 1 46.25 655 PHE B CA 1
ATOM 11059 C C . PHE B 1 655 ? 1.75 37.375 30.703 1 46.25 655 PHE B C 1
ATOM 11061 O O . PHE B 1 655 ? 2.062 36.188 30.922 1 46.25 655 PHE B O 1
ATOM 11068 N N . ASN B 1 656 ? 2.115 37.906 29.766 1 43.59 656 ASN B N 1
ATOM 11069 C CA . ASN B 1 656 ? 3.199 36.969 29.469 1 43.59 656 ASN B CA 1
ATOM 11070 C C . ASN B 1 656 ? 4.207 36.906 30.609 1 43.59 656 ASN B C 1
ATOM 11072 O O . ASN B 1 656 ? 4.68 37.938 31.094 1 43.59 656 ASN B O 1
ATOM 11076 N N . ARG B 1 657 ? 4.027 36.031 31.516 1 42.22 657 ARG B N 1
ATOM 11077 C CA . ARG B 1 657 ? 4.891 35.75 32.656 1 42.22 657 ARG B CA 1
ATOM 11078 C C . ARG B 1 657 ? 6.285 36.344 32.469 1 42.22 657 ARG B C 1
ATOM 11080 O O . ARG B 1 657 ? 7.109 36.344 33.375 1 42.22 657 ARG B O 1
ATOM 11087 N N . LEU B 1 658 ? 6.812 36.219 31.266 1 42.28 658 LEU B N 1
ATOM 11088 C CA . LEU B 1 658 ? 8.258 36.344 31.422 1 42.28 658 LEU B CA 1
ATOM 11089 C C . LEU B 1 658 ? 8.617 37.656 32.125 1 42.28 658 LEU B C 1
ATOM 11091 O O . LEU B 1 658 ? 9.43 37.656 33.062 1 42.28 658 LEU B O 1
ATOM 11095 N N . ASN B 1 659 ? 8.867 38.969 31.344 1 41.03 659 ASN B N 1
ATOM 11096 C CA . ASN B 1 659 ? 9.711 40.062 31.828 1 41.03 659 ASN B CA 1
ATOM 11097 C C . ASN B 1 659 ? 8.914 41.344 32.031 1 41.03 659 ASN B C 1
ATOM 11099 O O . ASN B 1 659 ? 9.484 42.438 32.125 1 41.03 659 ASN B O 1
ATOM 11103 N N . THR B 1 660 ? 7.613 41.438 31.719 1 46.72 660 THR B N 1
ATOM 11104 C CA . THR B 1 660 ? 7.301 42.844 31.797 1 46.72 660 THR B CA 1
ATOM 11105 C C . THR B 1 660 ? 6.523 43.156 33.062 1 46.72 660 THR B C 1
ATOM 11107 O O . THR B 1 660 ? 5.512 42.531 33.375 1 46.72 660 THR B O 1
ATOM 11110 N N . PRO B 1 661 ? 7.098 43.938 34.031 1 52.56 661 PRO B N 1
ATOM 11111 C CA . PRO B 1 661 ? 6.414 44.375 35.25 1 52.56 661 PRO B CA 1
ATOM 11112 C C . PRO B 1 661 ? 5.039 45 34.969 1 52.56 661 PRO B C 1
ATOM 11114 O O . PRO B 1 661 ? 4.785 45.469 33.875 1 52.56 661 PRO B O 1
ATOM 11117 N N . TRP B 1 662 ? 4.066 44.719 35.781 1 55.38 662 TRP B N 1
ATOM 11118 C CA . TRP B 1 662 ? 2.77 45.375 35.781 1 55.38 662 TRP B CA 1
ATOM 11119 C C . TRP B 1 662 ? 2.932 46.875 35.531 1 55.38 662 TRP B C 1
ATOM 11121 O O . TRP B 1 662 ? 3.842 47.5 36.094 1 55.38 662 TRP B O 1
ATOM 11131 N N . PRO B 1 663 ? 2.26 47.375 34.531 1 57.5 663 PRO B N 1
ATOM 11132 C CA . PRO B 1 663 ? 2.393 48.812 34.344 1 57.5 663 PRO B CA 1
ATOM 11133 C C . PRO B 1 663 ? 2.129 49.594 35.625 1 57.5 663 PRO B C 1
ATOM 11135 O O . PRO B 1 663 ? 1.303 49.188 36.438 1 57.5 663 PRO B O 1
ATOM 11138 N N . THR B 1 664 ? 3.01 50.438 36 1 61.88 664 THR B N 1
ATOM 11139 C CA . THR B 1 664 ? 2.818 51.375 37.094 1 61.88 664 THR B CA 1
ATOM 11140 C C . THR B 1 664 ? 1.725 52.375 36.75 1 61.88 664 THR B C 1
ATOM 11142 O O . THR B 1 664 ? 1.504 52.719 35.562 1 61.88 664 THR B O 1
ATOM 11145 N N . PRO B 1 665 ? 0.821 52.719 37.719 1 62.12 665 PRO B N 1
ATOM 11146 C CA . PRO B 1 665 ? -0.244 53.719 37.5 1 62.12 665 PRO B CA 1
ATOM 11147 C C . PRO B 1 665 ? 0.217 54.906 36.656 1 62.12 665 PRO B C 1
ATOM 11149 O O . PRO B 1 665 ? -0.573 55.469 35.906 1 62.12 665 PRO B O 1
ATOM 11152 N N . GLU B 1 666 ? 1.517 55.156 36.781 1 64.62 666 GLU B N 1
ATOM 11153 C CA . GLU B 1 666 ? 2.029 56.312 36.062 1 64.62 666 GLU B CA 1
ATOM 11154 C C . GLU B 1 666 ? 2.117 56.031 34.562 1 64.62 666 GLU B C 1
ATOM 11156 O O . GLU B 1 666 ? 2.133 56.969 33.75 1 64.62 666 GLU B O 1
ATOM 11161 N N . SER B 1 667 ? 2.041 54.812 34.312 1 71.69 667 SER B N 1
ATOM 11162 C CA . SER B 1 667 ? 2.266 54.469 32.906 1 71.69 667 SER B CA 1
ATOM 11163 C C . SER B 1 667 ? 0.949 54.344 32.156 1 71.69 667 SER B C 1
ATOM 11165 O O . SER B 1 667 ? 0.943 54.219 30.938 1 71.69 667 SER B O 1
ATOM 11167 N N . PHE B 1 668 ? -0.135 54.594 32.875 1 79.56 668 PHE B N 1
ATOM 11168 C CA . PHE B 1 668 ? -1.438 54.438 32.219 1 79.56 668 PHE B CA 1
ATOM 11169 C C . PHE B 1 668 ? -1.831 55.719 31.5 1 79.56 668 PHE B C 1
ATOM 11171 O O . PHE B 1 668 ? -1.467 56.812 31.938 1 79.56 668 PHE B O 1
ATOM 11178 N N . PRO B 1 669 ? -2.502 55.625 30.469 1 81.75 669 PRO B N 1
ATOM 11179 C CA . PRO B 1 669 ? -3.023 56.812 29.828 1 81.75 669 PRO B CA 1
ATOM 11180 C C . PRO B 1 669 ? -3.971 57.594 30.719 1 81.75 669 PRO B C 1
ATOM 11182 O O . PRO B 1 669 ? -4.629 57.031 31.594 1 81.75 669 PRO B O 1
ATOM 11185 N N . PRO B 1 670 ? -3.912 58.938 30.547 1 82.88 670 PRO B N 1
ATOM 11186 C CA . PRO B 1 670 ? -4.84 59.75 31.328 1 82.88 670 PRO B CA 1
ATOM 11187 C C . PRO B 1 670 ? -6.305 59.469 31 1 82.88 670 PRO B C 1
ATOM 11189 O O . PRO B 1 670 ? -6.641 59.25 29.828 1 82.88 670 PRO B O 1
ATOM 11192 N N . THR B 1 671 ? -7.102 59.281 32.031 1 86.94 671 THR B N 1
ATOM 11193 C CA . THR B 1 671 ? -8.492 58.906 31.781 1 86.94 671 THR B CA 1
ATOM 11194 C C . THR B 1 671 ? -9.43 60.062 32.156 1 86.94 671 THR B C 1
ATOM 11196 O O . THR B 1 671 ? -10.648 59.938 31.984 1 86.94 671 THR B O 1
ATOM 11199 N N . ASP B 1 672 ? -9.078 61.219 32.625 1 83 672 ASP B N 1
ATOM 11200 C CA . ASP B 1 672 ? -9.906 62.281 33.188 1 83 672 ASP B CA 1
ATOM 11201 C C . ASP B 1 672 ? -10.883 62.812 32.156 1 83 672 ASP B C 1
ATOM 11203 O O . ASP B 1 672 ? -12.047 63.094 32.469 1 83 672 ASP B O 1
ATOM 11207 N N . ASP B 1 673 ? -10.492 63 30.906 1 83.44 673 ASP B N 1
ATOM 11208 C CA . ASP B 1 673 ? -11.352 63.562 29.891 1 83.44 673 ASP B CA 1
ATOM 11209 C C . ASP B 1 673 ? -11.938 62.5 28.984 1 83.44 673 ASP B C 1
ATOM 11211 O O . ASP B 1 673 ? -12.555 62.812 27.953 1 83.44 673 ASP B O 1
ATOM 11215 N N . LEU B 1 674 ? -11.82 61.312 29.5 1 87.06 674 LEU B N 1
ATOM 11216 C CA . LEU B 1 674 ? -12.258 60.219 28.656 1 87.06 674 LEU B CA 1
ATOM 11217 C C . LEU B 1 674 ? -13.68 59.812 29 1 87.06 674 LEU B C 1
ATOM 11219 O O . LEU B 1 674 ? -14.062 59.812 30.172 1 87.06 674 LEU B O 1
ATOM 11223 N N . PHE B 1 675 ? -14.484 59.562 27.875 1 85 675 PHE B N 1
ATOM 11224 C CA . PHE B 1 675 ? -15.773 58.906 28.094 1 85 675 PHE B CA 1
ATOM 11225 C C . PHE B 1 675 ? -15.617 57.656 28.938 1 85 675 PHE B C 1
ATOM 11227 O O . PHE B 1 675 ? -14.789 56.781 28.641 1 85 675 PHE B O 1
ATOM 11234 N N . CYS B 1 676 ? -16.234 57.531 30.188 1 88.94 676 CYS B N 1
ATOM 11235 C CA . CYS B 1 676 ? -16.156 56.438 31.156 1 88.94 676 CYS B CA 1
ATOM 11236 C C . CYS B 1 676 ? -14.789 56.406 31.828 1 88.94 676 CYS B C 1
ATOM 11238 O O . CYS B 1 676 ? -14.352 55.375 32.344 1 88.94 676 CYS B O 1
ATOM 11240 N N . GLY B 1 677 ? -14.117 57.469 31.781 1 91.44 677 GLY B N 1
ATOM 11241 C CA . GLY B 1 677 ? -12.766 57.594 32.312 1 91.44 677 GLY B CA 1
ATOM 11242 C C . GLY B 1 677 ? -12.688 57.281 33.812 1 91.44 677 GLY B C 1
ATOM 11243 O O . GLY B 1 677 ? -11.695 56.75 34.281 1 91.44 677 GLY B O 1
ATOM 11244 N N . ARG B 1 678 ? -13.711 57.781 34.5 1 90.94 678 ARG B N 1
ATOM 11245 C CA . ARG B 1 678 ? -13.742 57.531 35.938 1 90.94 678 ARG B CA 1
ATOM 11246 C C . ARG B 1 678 ? -13.719 56.031 36.219 1 90.94 678 ARG B C 1
ATOM 11248 O O . ARG B 1 678 ? -12.992 55.562 37.125 1 90.94 678 ARG B O 1
ATOM 11255 N N . ILE B 1 679 ? -14.492 55.344 35.5 1 93.81 679 ILE B N 1
ATOM 11256 C CA . ILE B 1 679 ? -14.578 53.906 35.688 1 93.81 679 ILE B CA 1
ATOM 11257 C C . ILE B 1 679 ? -13.234 53.25 35.344 1 93.81 679 ILE B C 1
ATOM 11259 O O . ILE B 1 679 ? -12.719 52.438 36.125 1 93.81 679 ILE B O 1
ATOM 11263 N N . VAL B 1 680 ? -12.641 53.562 34.25 1 93.75 680 VAL B N 1
ATOM 11264 C CA . VAL B 1 680 ? -11.375 53 33.781 1 93.75 680 VAL B CA 1
ATOM 11265 C C . VAL B 1 680 ? -10.266 53.312 34.781 1 93.75 680 VAL B C 1
ATOM 11267 O O . VAL B 1 680 ? -9.477 52.469 35.156 1 93.75 680 VAL B O 1
ATOM 11270 N N . GLY B 1 681 ? -10.242 54.531 35.156 1 90.44 681 GLY B N 1
ATOM 11271 C CA . GLY B 1 681 ? -9.234 54.969 36.125 1 90.44 681 GLY B CA 1
ATOM 11272 C C . GLY B 1 681 ? -9.305 54.188 37.438 1 90.44 681 GLY B C 1
ATOM 11273 O O . GLY B 1 681 ? -8.273 53.812 38 1 90.44 681 GLY B O 1
ATOM 11274 N N . LYS B 1 682 ? -10.5 54.062 37.938 1 92.62 682 LYS B N 1
ATOM 11275 C CA . LYS B 1 682 ? -10.68 53.312 39.188 1 92.62 682 LYS B CA 1
ATOM 11276 C C . LYS B 1 682 ? -10.281 51.844 39.031 1 92.62 682 LYS B C 1
ATOM 11278 O O . LYS B 1 682 ? -9.766 51.25 39.969 1 92.62 682 LYS B O 1
ATOM 11283 N N . CYS B 1 683 ? -10.594 51.219 37.906 1 92.81 683 CYS B N 1
ATOM 11284 C CA . CYS B 1 683 ? -10.141 49.875 37.625 1 92.81 683 CYS B CA 1
ATOM 11285 C C . CYS B 1 683 ? -8.617 49.781 37.719 1 92.81 683 CYS B C 1
ATOM 11287 O O . CYS B 1 683 ? -8.086 48.812 38.312 1 92.81 683 CYS B O 1
ATOM 11289 N N . TRP B 1 684 ? -7.898 50.75 37.188 1 89.19 684 TRP B N 1
ATOM 11290 C CA . TRP B 1 684 ? -6.445 50.75 37.062 1 89.19 684 TRP B CA 1
ATOM 11291 C C . TRP B 1 684 ? -5.781 51.062 38.406 1 89.19 684 TRP B C 1
ATOM 11293 O O . TRP B 1 684 ? -4.66 50.625 38.688 1 89.19 684 TRP B O 1
ATOM 11303 N N . ARG B 1 685 ? -6.508 51.75 39.219 1 86.81 685 ARG B N 1
ATOM 11304 C CA . ARG B 1 685 ? -5.969 52.156 40.531 1 86.81 685 ARG B CA 1
ATOM 11305 C C . ARG B 1 685 ? -6.402 51.188 41.625 1 86.81 685 ARG B C 1
ATOM 11307 O O . ARG B 1 685 ? -6.207 51.438 42.812 1 86.81 685 ARG B O 1
ATOM 11314 N N . GLU B 1 686 ? -7.074 50.125 41.219 1 88.81 686 GLU B N 1
ATOM 11315 C CA . GLU B 1 686 ? -7.504 49.062 42.125 1 88.81 686 GLU B CA 1
ATOM 11316 C C . GLU B 1 686 ? -8.453 49.625 43.188 1 88.81 686 GLU B C 1
ATOM 11318 O O . GLU B 1 686 ? -8.312 49.281 44.375 1 88.81 686 GLU B O 1
ATOM 11323 N N . GLU B 1 687 ? -9.344 50.375 42.812 1 91.56 687 GLU B N 1
ATOM 11324 C CA . GLU B 1 687 ? -10.258 51 43.75 1 91.56 687 GLU B CA 1
ATOM 11325 C C . GLU B 1 687 ? -11.531 50.188 43.906 1 91.56 687 GLU B C 1
ATOM 11327 O O . GLU B 1 687 ? -12.336 50.438 44.812 1 91.56 687 GLU B O 1
ATOM 11332 N N . TYR B 1 688 ? -11.688 49.281 43.062 1 94.31 688 TYR B N 1
ATOM 11333 C CA . TYR B 1 688 ? -12.844 48.406 43.219 1 94.31 688 TYR B CA 1
ATOM 11334 C C . TYR B 1 688 ? -12.5 47.188 44.031 1 94.31 688 TYR B C 1
ATOM 11336 O O . TYR B 1 688 ? -11.492 46.5 43.781 1 94.31 688 TYR B O 1
ATOM 11344 N N . ASP B 1 689 ? -13.336 46.844 44.969 1 90.38 689 ASP B N 1
ATOM 11345 C CA . ASP B 1 689 ? -13.094 45.719 45.875 1 90.38 689 ASP B CA 1
ATOM 11346 C C . ASP B 1 689 ? -13.5 44.406 45.188 1 90.38 689 ASP B C 1
ATOM 11348 O O . ASP B 1 689 ? -12.977 43.344 45.531 1 90.38 689 ASP B O 1
ATOM 11352 N N . SER B 1 690 ? -14.43 44.531 44.375 1 94.44 690 SER B N 1
ATOM 11353 C CA . SER B 1 690 ? -14.945 43.344 43.688 1 94.44 690 SER B CA 1
ATOM 11354 C C . SER B 1 690 ? -15.492 43.688 42.312 1 94.44 690 SER B C 1
ATOM 11356 O O . SER B 1 690 ? -15.75 44.875 42.031 1 94.44 690 SER B O 1
ATOM 11358 N N . MET B 1 691 ? -15.648 42.656 41.5 1 95.38 691 MET B N 1
ATOM 11359 C CA . MET B 1 691 ? -16.25 42.844 40.188 1 95.38 691 MET B CA 1
ATOM 11360 C C . MET B 1 691 ? -17.688 43.344 40.312 1 95.38 691 MET B C 1
ATOM 11362 O O . MET B 1 691 ? -18.156 44.094 39.469 1 95.38 691 MET B O 1
ATOM 11366 N N . ASP B 1 692 ? -18.312 42.906 41.344 1 95.81 692 ASP B N 1
ATOM 11367 C CA . ASP B 1 692 ? -19.688 43.344 41.594 1 95.81 692 ASP B CA 1
ATOM 11368 C C . ASP B 1 692 ? -19.719 44.844 41.906 1 95.81 692 ASP B C 1
ATOM 11370 O O . ASP B 1 692 ? -20.641 45.562 41.5 1 95.81 692 ASP B O 1
ATOM 11374 N N . ALA B 1 693 ? -18.797 45.281 42.688 1 96 693 ALA B N 1
ATOM 11375 C CA . ALA B 1 693 ? -18.703 46.719 42.969 1 96 693 ALA B CA 1
ATOM 11376 C C . ALA B 1 693 ? -18.516 47.531 41.688 1 96 693 ALA B C 1
ATOM 11378 O O . ALA B 1 693 ? -19.109 48.625 41.562 1 96 693 ALA B O 1
ATOM 11379 N N . LEU B 1 694 ? -17.672 47.031 40.906 1 96.56 694 LEU B N 1
ATOM 11380 C CA . LEU B 1 694 ? -17.484 47.688 39.594 1 96.56 694 LEU B CA 1
ATOM 11381 C C . LEU B 1 694 ? -18.797 47.719 38.812 1 96.56 694 LEU B C 1
ATOM 11383 O O . LEU B 1 694 ? -19.156 48.75 38.25 1 96.56 694 LEU B O 1
ATOM 11387 N N . ASN B 1 695 ? -19.484 46.625 38.781 1 96.5 695 ASN B N 1
ATOM 11388 C CA . ASN B 1 695 ? -20.75 46.531 38.031 1 96.5 695 ASN B CA 1
ATOM 11389 C C . ASN B 1 695 ? -21.797 47.5 38.594 1 96.5 695 ASN B C 1
ATOM 11391 O O . ASN B 1 695 ? -22.5 48.156 37.812 1 96.5 695 ASN B O 1
ATOM 11395 N N . GLN B 1 696 ? -21.906 47.625 39.812 1 94.88 696 GLN B N 1
ATOM 11396 C CA . GLN B 1 696 ? -22.875 48.5 40.469 1 94.88 696 GLN B CA 1
ATOM 11397 C C . GLN B 1 696 ? -22.594 49.969 40.125 1 94.88 696 GLN B C 1
ATOM 11399 O O . GLN B 1 696 ? -23.5 50.719 39.812 1 94.88 696 GLN B O 1
ATOM 11404 N N . GLU B 1 697 ? -21.359 50.281 40.219 1 94.88 697 GLU B N 1
ATOM 11405 C CA . GLU B 1 697 ? -21 51.656 39.938 1 94.88 697 GLU B CA 1
ATOM 11406 C C . GLU B 1 697 ? -21.203 51.969 38.469 1 94.88 697 GLU B C 1
ATOM 11408 O O . GLU B 1 697 ? -21.672 53.062 38.125 1 94.88 697 GLU B O 1
ATOM 11413 N N . ALA B 1 698 ? -20.766 51.062 37.656 1 94.88 698 ALA B N 1
ATOM 11414 C CA . ALA B 1 698 ? -20.969 51.281 36.219 1 94.88 698 ALA B CA 1
ATOM 11415 C C . ALA B 1 698 ? -22.438 51.469 35.906 1 94.88 698 ALA B C 1
ATOM 11417 O O . ALA B 1 698 ? -22.797 52.344 35.125 1 94.88 698 ALA B O 1
ATOM 11418 N N . HIS B 1 699 ? -23.281 50.688 36.531 1 92.19 699 HIS B N 1
ATOM 11419 C CA . HIS B 1 699 ? -24.719 50.812 36.281 1 92.19 699 HIS B CA 1
ATOM 11420 C C . HIS B 1 699 ? -25.266 52.125 36.844 1 92.19 699 HIS B C 1
ATOM 11422 O O . HIS B 1 699 ? -26.125 52.75 36.219 1 92.19 699 HIS B O 1
ATOM 11428 N N . SER B 1 700 ? -24.781 52.531 37.906 1 90.94 700 SER B N 1
ATOM 11429 C CA . SER B 1 700 ? -25.234 53.781 38.531 1 90.94 700 SER B CA 1
ATOM 11430 C C . SER B 1 700 ? -24.797 55 37.719 1 90.94 700 SER B C 1
ATOM 11432 O O . SER B 1 700 ? -25.562 55.938 37.531 1 90.94 700 SER B O 1
ATOM 11434 N N . LEU B 1 701 ? -23.625 54.938 37.25 1 88.88 701 LEU B N 1
ATOM 11435 C CA . LEU B 1 701 ? -23.062 56.094 36.562 1 88.88 701 LEU B CA 1
ATOM 11436 C C . LEU B 1 701 ? -23.547 56.188 35.125 1 88.88 701 LEU B C 1
ATOM 11438 O O . LEU B 1 701 ? -23.844 57.25 34.625 1 88.88 701 LEU B O 1
ATOM 11442 N N . LEU B 1 702 ? -23.641 55.062 34.469 1 89.06 702 LEU B N 1
ATOM 11443 C CA . LEU B 1 702 ? -23.891 55.062 33.031 1 89.06 702 LEU B CA 1
ATOM 11444 C C . LEU B 1 702 ? -25.375 54.969 32.75 1 89.06 702 LEU B C 1
ATOM 11446 O O . LEU B 1 702 ? -25.828 55.438 31.688 1 89.06 702 LEU B O 1
ATOM 11450 N N . HIS B 1 703 ? -26.141 54.375 33.594 1 75.62 703 HIS B N 1
ATOM 11451 C CA . HIS B 1 703 ? -27.578 54.344 33.375 1 75.62 703 HIS B CA 1
ATOM 11452 C C . HIS B 1 703 ? -28.172 55.75 33.438 1 75.62 703 HIS B C 1
ATOM 11454 O O . HIS B 1 703 ? -29.141 56.031 32.719 1 75.62 703 HIS B O 1
ATOM 11460 N N . ILE B 1 704 ? -27.594 56.625 34.188 1 65.12 704 ILE B N 1
ATOM 11461 C CA . ILE B 1 704 ? -28.047 58.031 34.281 1 65.12 704 ILE B CA 1
ATOM 11462 C C . ILE B 1 704 ? -27.766 58.75 32.969 1 65.12 704 ILE B C 1
ATOM 11464 O O . ILE B 1 704 ? -28.594 59.562 32.5 1 65.12 704 ILE B O 1
ATOM 11468 N N . PHE B 1 705 ? -26.734 58.406 32.375 1 63.69 705 PHE B N 1
ATOM 11469 C CA . PHE B 1 705 ? -26.344 59.062 31.141 1 63.69 705 PHE B CA 1
ATOM 11470 C C . PHE B 1 705 ? -27.266 58.656 30 1 63.69 705 PHE B C 1
ATOM 11472 O O . PHE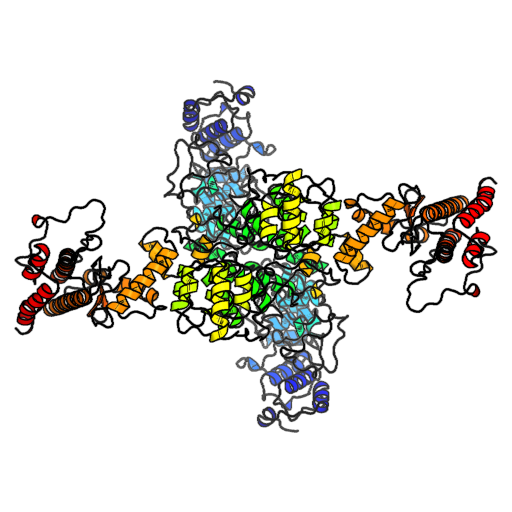 B 1 705 ? -27.516 59.438 29.078 1 63.69 705 PHE B O 1
ATOM 11479 N N . LYS B 1 706 ? -27.797 57.375 29.891 1 62.31 706 LYS B N 1
ATOM 11480 C CA . LYS B 1 706 ? -28.672 56.906 28.812 1 62.31 706 LYS B CA 1
ATOM 11481 C C . LYS B 1 706 ? -30.047 57.562 28.906 1 62.31 706 LYS B C 1
ATOM 11483 O O . LYS B 1 706 ? -30.688 57.812 27.891 1 62.31 706 LYS B O 1
ATOM 11488 N N . GLU B 1 707 ? -30.656 57.781 30.094 1 52.84 707 GLU B N 1
ATOM 11489 C CA . GLU B 1 707 ? -31.969 58.406 30.266 1 52.84 707 GLU B CA 1
ATOM 11490 C C . GLU B 1 707 ? -31.875 59.906 30.031 1 52.84 707 GLU B C 1
ATOM 11492 O O . GLU B 1 707 ? -32.906 60.562 29.75 1 52.84 707 GLU B O 1
ATOM 11497 N N . CYS B 1 708 ? -30.75 60.406 29.984 1 43.56 708 CYS B N 1
ATOM 11498 C CA . CYS B 1 708 ? -30.703 61.844 29.672 1 43.56 708 CYS B CA 1
ATOM 11499 C C . CYS B 1 708 ? -30.516 62.094 28.188 1 43.56 708 CYS B C 1
ATOM 11501 O O . CYS B 1 708 ? -29.734 61.375 27.531 1 43.56 708 CYS B O 1
#

Foldseek 3Di:
DDAAAPVLLCAADDDPVQLQCLQCLHDQDSRNNDLLSVLSNLNSLQVDQPGPPSCQPRDLSSLQSNQLNCLLVLHHDDDDPVDPSNHALANDPPHQHDLVSLLVVCVVPVQCLVNSLLSCLLVLVLVSNVVSVDFLEQLSLQQNVVSVNVSNNCVSVVDPWYWHQAQQQVSDGHDIDTAAAQQRHCYNLNLQFAAESPVPLPDPPPPDDDLLCLQVLQLRPPNGGCSSSSSRHDRHGDDSVPRPAAADCVQQLVVCPDPADRHHHNYDCLQQLLSCLQQLPPVSNVRRDDLDRGPCSLLSNLNNLQVDVVSLVVLVPDDRPSSVDLSNLQSSCLNCLLVLHCPPQALPDDPSNHFLANPPPGQHDPVSLVVNCVGPVVSLNSSLQSCLQVVVPVVNVVSLDAAEPNSCLSCVVGPPVVSNVSRVVCCVPRNYDYPPPPQAAPADDPVLADADADFKAALGCSSQFFPQDPRHGHGRRGGGHSRNSVCNNVPDPQQNVVCVVVVGIDTPVLVVVLLVVQVVLCVLLDDDPQAPDPDDSVCVRVVLVLLQCFFQQNCLVPDDQDDLLLLLVALLLVLVSVQSSVLSVKAQPQLWSSQWGQDPSHTHGHDSSPMDHDPNPDDQLPDADPNDHQLVVLLSSLQVSVCSQVSHHDTPRPPPPPDDPDDDLVRDDQQVPTDCSVLSSCSNVSVASGSVSSSVVSCVVSVVVNVD/DDAAAPVLLCAADDDVVQLQCLLCLRDQDSRNNDLLSVLSNLNSLQVDQPGPPSCQPRDLSSLQSNQLNCLLVLHHDDDDPVDPSNHALANDPPHQHDLVSLLVVCVVPVQCLVNSLLSCLLVLVLVSNVVSVDFLEQLSLQQNVVNVNVSNNCVSVVDPWYWHQAQQQVSDGHDTDTAAAQQRHCYNLNLVFAAESPVPLPDPPPPDDDLLCLQVQQLRPPNGGCSSSSSRHDNHGDDSVPRPAAADCVQQLVVCPDPADRHHHNYDCLQQLLSCLQQLPPVSNVRRDGLDRGPCSLLSNLNNLQVDVVSLVVLVPDDRPSSVDLSNLQSSCLNCLLVLHCPPQALPDDPSNHFLANPPPGQHDPVSLVVNCVGPVVSLNSSLQSCLQVVVPVVNVVSLDAAEPNSCLSCVVGPPVVSNVSNVVCCVPRNYDYPPPPAFQPQDDPVLADADADFKAALGCSSQFFDQDPRHGGGRRRGGHSRNSVCNNVPDPQQNVVCVVVVGIDTPVLVVVLLVVQVVLCVLLDDDPQAPDPDDSVCNRVVLVVLQCFFQQNCLVPDDQDDPLLLLVALLLVLVSVQSSVLSVKAQPQLWSSQWGQDPSHTHGHDSSPMDHDPNPDDQLPDADPNDHQLVVLLSSLQVSVCSQVSHHDTCRPPPPPDDPDDDLVRDDQQVPTDCSVLSSCSNVSVASHSVSSSVVSCVVSVVVNVD

Sequence (1416 aa):
METFNHINLRIKKVKNDDLVQALRGQKIPRALGEERTRRCVIRGIRYHHGFGTELHGLLPEFTRALNARSIMSNVIPDMNPECPEEFPYCIWHPDTASEATYRELAKRYPHMKYLAGRACAVAGYTDLFHELDLLPECHIAEEARESGHIAIYDAIMKADVKYNAMNDFTREILTPVSGNLNGDTVIRSYLDIRFTFDKGWYSNTNWLMSSSYHGLHWAMDDNNCDITEDRRVDESDSDPETTPFAIKDEEILPMLYNPLPVDLPTLNKDLLILTAAFYGDVDRYARLRRPEAVRSELDCLLRGIYNNTMFATWCSLQKDSTFQFNGIKAAIHARFIMNGDLSRITSDTLDNELPYLIWYPSIPRKSVLRELFRRQPTMKPAIARTCIIADYEDLYDLLDADPDTEIIEDARDSRNPHYIQDLEAKIPQRGYIPFPRGVTYEIPRKLKMFEHPPSHLWINSADSGPNLEEDGISYNGSIASFKNLQLAVSAPDSLKQLVAETHCAIEIDEYYDSLRHEIQVHERLGNNEGIVSPPCPSEYRTGVAFAKENNLESYLATNPEAEESFKIDWILSLTKTFSYVHSRRVFINQIYLSNILVIKDELKLTNFSESILLPSTAHMDTVCEDEMTAKIEILQLGWIIYSIATWRVHNYRFFNRLNTPWPTPESFPPTDDLFCGRIVGKCWREEYDSMDALNQEAHSLLHIFKECMETFNHINLRIKKVKNDDLVQALRGQKIPRALGEERTRRCVIRGIRYHHGFGTELHGLLPEFTRALNARSIMSNVIPDMNPECPEEFPYCIWHPDTASEATYRELAKRYPHMKYLAGRACAVAGYTDLFHELDLLPECHIAEEARESGHIAIYDAIMKADVKYNAMNDFTREILTPVSGNLNGDTVIRSYLDIRFTFDKGWYSNTNWLMSSSYHGLHWAMDDNNCDITEDRRVDESDSDPETTPFAIKDEEILPMLYNPLPVDLPTLNKDLLILTAAFYGDVDRYARLRRPEAVRSELDCLLRGIYNNTMFATWCSLQKDSTFQFNGIKAAIHARFIMNGDLSRITSDTLDNELPYLIWYPSIPRKSVLRELFRRQPTMKPAIARTCIIADYEDLYDLLDADPDTEIIEDARDSRNPHYIQDLEAKIPQRGYIPFPRGVTYEIPRKLKMFEHPPSHLWINSADSGPNLEEDGISYNGSIASFKNLQLAVSAPDSLKQLVAETHCAIEIDEYYDSLRHEIQVHERLGNNEGIVSPPCPSEYRTGVAFAKENNLESYLATNPEAEESFKIDWILSLTKTFSYVHSRRVFINQIYLSNILVIKDELKLTNFSESILLPSTAHMDTVCEDEMTAKIEILQLGWIIYSIATWRVHNYRFFNRLNTPWPTPESFPPTDDLFCGRIVGKCWREEYDSMDALNQEAHSLLHIFKEC

Solvent-accessible surface area (backbone atoms only — not comparable to full-atom values): 76968 Å² total; per-residue (Å²): 127,86,81,72,56,77,66,29,45,69,33,56,80,72,58,73,67,44,45,54,32,12,46,68,40,72,42,81,60,69,33,42,37,33,66,72,48,43,21,31,40,37,38,3,21,40,76,25,83,82,35,66,65,70,40,56,78,73,40,52,71,47,26,13,30,50,40,19,25,34,36,26,69,58,37,81,67,94,67,57,87,89,40,72,58,43,61,49,62,46,53,37,69,86,44,63,44,47,74,66,44,44,52,51,47,32,68,76,38,60,89,42,35,67,50,40,40,35,40,21,21,60,72,55,38,56,68,60,40,61,70,65,66,67,75,34,38,32,58,36,31,56,30,2,51,74,55,66,24,50,70,53,20,48,63,33,67,69,42,94,64,38,21,41,31,70,37,46,68,76,59,44,80,51,79,68,37,81,44,60,35,71,61,70,58,83,35,68,77,60,60,68,50,30,30,34,68,74,62,55,79,70,64,93,68,80,74,68,69,61,78,82,51,52,54,53,50,69,58,65,79,31,79,49,63,45,52,81,64,21,75,41,51,36,89,52,64,50,65,71,88,72,46,87,59,57,64,48,55,86,65,52,54,57,53,64,34,39,59,72,64,78,57,46,65,93,58,68,58,60,65,57,31,36,51,19,28,37,63,28,31,47,55,59,24,70,69,58,54,60,93,60,81,56,89,66,29,66,33,14,36,40,51,5,20,43,76,23,61,39,29,22,54,39,48,70,73,48,80,54,70,72,49,64,35,42,68,46,41,8,28,39,49,22,37,32,40,16,39,58,29,57,72,83,55,34,76,80,53,55,72,73,37,56,51,57,57,47,43,68,54,24,42,42,50,70,47,50,52,54,52,46,39,72,47,36,57,86,47,45,67,38,50,40,41,40,21,50,77,68,64,38,59,72,62,37,62,72,63,65,70,78,41,26,58,68,47,50,54,48,20,68,71,35,89,56,60,66,53,40,53,54,37,59,68,42,32,83,80,73,39,80,42,69,59,78,64,66,77,43,52,61,61,51,54,81,87,31,70,35,42,50,40,36,57,41,39,59,76,42,56,60,71,24,46,63,48,66,49,91,70,34,46,32,60,66,32,34,37,50,33,47,35,30,36,46,22,62,71,59,46,38,68,54,59,53,48,50,22,64,72,65,69,37,63,41,44,52,54,56,53,44,48,37,49,51,48,26,51,52,52,47,61,64,62,50,91,41,86,35,39,55,70,77,50,56,82,66,40,47,50,65,46,50,61,55,34,63,71,30,7,42,39,51,45,36,70,71,48,78,78,74,56,67,67,57,46,50,52,52,49,52,47,49,34,47,36,50,26,48,39,46,74,56,32,39,46,54,57,80,76,41,51,69,34,25,28,51,56,96,90,34,62,22,44,47,80,44,66,70,35,43,83,50,59,92,83,61,51,61,74,71,44,71,57,96,87,41,34,52,58,54,52,40,33,38,48,22,40,54,46,44,18,56,55,68,44,40,76,59,84,76,76,66,68,59,71,81,80,60,75,76,78,50,76,86,70,51,76,88,29,88,89,39,72,67,12,68,59,33,45,35,28,65,67,61,64,50,73,38,56,53,54,45,28,51,48,51,50,61,61,49,53,56,56,67,78,97,126,87,83,70,56,76,68,29,45,68,33,56,81,72,57,70,66,44,46,53,31,11,47,68,41,72,40,82,58,67,33,42,38,33,66,72,46,42,20,30,39,36,38,4,22,41,76,26,82,82,35,66,66,69,40,55,78,72,41,52,70,47,25,13,29,49,41,19,23,34,35,27,69,57,37,81,70,94,66,57,87,90,41,72,58,45,61,50,65,46,54,38,69,87,43,62,42,47,72,67,46,43,51,52,44,31,68,76,38,60,90,42,37,67,51,39,39,34,39,21,21,59,72,56,39,56,68,59,40,62,70,66,67,67,76,35,40,31,57,37,29,55,31,2,50,75,56,65,24,52,70,54,18,49,63,34,67,69,44,93,64,36,20,42,30,70,37,44,65,76,59,44,80,50,79,69,36,82,45,59,36,69,61,69,58,80,35,69,76,61,61,68,49,30,31,33,68,75,63,54,81,71,62,95,67,79,75,69,69,63,77,82,49,54,53,54,48,70,60,62,78,37,81,48,63,45,54,81,63,21,75,40,52,35,90,52,62,49,66,70,88,71,46,86,59,56,64,49,54,84,66,52,51,58,54,64,33,40,62,71,63,78,57,46,65,92,56,67,57,60,65,57,32,35,51,20,28,36,61,28,30,46,56,57,24,70,70,57,54,62,93,60,81,56,90,65,29,67,34,15,36,40,52,5,21,44,74,23,63,40,28,21,52,39,48,70,72,47,81,55,70,71,50,65,36,42,67,46,40,8,29,39,46,20,38,32,40,15,38,58,28,56,73,83,56,36,76,80,53,55,73,73,38,55,52,57,57,47,44,68,54,25,41,42,51,69,45,49,51,54,52,45,37,72,47,35,57,85,47,46,68,39,50,40,44,40,21,49,76,70,65,38,61,71,62,36,63,71,62,64,69,78,44,27,58,67,46,49,54,50,21,67,71,35,90,56,60,64,53,40,53,53,38,59,67,41,32,85,80,72,42,78,44,69,60,77,65,78,73,47,49,67,62,56,55,80,83,33,69,34,44,49,40,36,57,41,38,60,77,41,54,59,72,23,48,64,46,67,51,89,65,35,46,34,61,66,29,36,36,50,34,48,35,28,36,46,22,60,73,60,48,36,67,50,59,54,47,49,23,65,72,65,69,36,63,41,42,52,56,57,52,44,48,37,49,52,47,27,49,52,52,47,61,64,62,51,91,42,86,34,38,55,72,77,48,57,81,67,39,44,48,64,45,47,60,54,34,64,71,28,8,42,40,51,44,37,69,71,46,78,77,72,55,68,70,58,46,49,51,52,50,52,47,50,36,48,37,50,26,48,39,47,74,59,34,39,45,54,56,79,74,41,51,67,33,24,28,50,57,95,92,34,63,20,44,48,80,44,65,70,36,44,82,50,61,92,81,59,50,59,73,71,43,70,57,95,89,40,36,53,59,56,52,41,33,39,47,22,41,52,47,46,18,55,56,67,45,41,77,57,83,76,77,65,69,58,74,81,82,61,75,76,78,51,75,84,70,50,77,88,30,88,90,39,74,65,13,68,60,33,46,34,27,63,66,61,66,49,72,37,54,54,54,45,28,52,47,50,49,62,60,49,54,56,56,70,80,95

Radius of gyration: 40.94 Å; Cα contacts (8 Å, |Δi|>4): 2327; chains: 2; bounding box: 107×131×94 Å

Organism: Penicillium patulum (NCBI:txid5078)

pLDDT: mean 85.12, std 16.09, range [29.12, 98.75]

Secondary structure (DSSP, 8-state):
-PPP-TTTTT-----HHHHHHHHTTS---S---SHHHHHHHHHHHHHSTTTTGGGTTT-HHHHHHHHHHHHHTT------TT-GGGS-S--SSS----HHHHHHHHHH-GGGHHHHHHHHHHHT-HHHHHHH----BHHHHHHHHHHT-HHHHHHHHTSSS-EEEEETTTTEEEEEEE----S----HHHHT--EES-S----TT---S-TTSTTSHHHHSTTS--SSSSTTEESSPPPGGG-TT---HHHHHHHHHSPPPSS--S--THHHHHHHHHHT-HHHHHHH--SSPPTTHHHHHHHHHHH-HHHHHHHHH--SGGGGSHHHHHHHHHHHHHHT--TT--TTS-GGGS-S--SSSBPPPHHHHHHHHHH-GGGHHHHHHHHHHHT-HHHHHHHT---BHHHHHHHHH-S-HHHHHHHHHHHHHH--B-----GGG----GGG-SBPPP-EE-S-GGGGS---SSSS-EETTEE---HHHHHHHH--HHHHHHHHHHTS-EEHHHHHHHHHHHHHHHHHH-S-TTB-----TTTHHHHHHHHHHTBHHHHHHHSPPPPHHHHHHHHHHHHHHHHHHHHTTEE-----GGGEEEETTEEEE---TT-EE--TT--TTT--BTTB-HHHHHHHHHHHHHHHHHTS-----TT-TTT-----GGGSPP-TTSTTHHHHHHHHTT--SSHHHHHHHHHHHHHHHHH-/-PPP-TTTTT-----HHHHHHHHTTS---S---SHHHHHHHHHHHHHSTTTTGGGTTT-HHHHHHHHHHHHHTT------TT-GGGS-S--SSS-PPPHHHHHHHHHH-GGGHHHHHHHHHHHT-HHHHHHH----BHHHHHHHHHHT-HHHHHHHHTSSS-EEEEETTTTEEEEEEE----S----HHHHT--EETTS----TT---S-GGGTTTHHHHSTTS--SSSSTTEESSPPPGGG-TT---HHHHHHHHHSPPPSS--S--THHHHHHHHHHT-HHHHHHH--SSPPTTHHHHHHHHHHH-HHHHHHHHH--SGGGGSHHHHHHHHHHHHHHT--TT--TT--GGGS-S--SSSBPPPHHHHHHHHHH-GGGHHHHHHHHHHHT-HHHHHHHT---BHHHHHHHHH-S-HHHHHHHHHHHHHH--B----SSS-----GGGGSBPPP-EE-S-GGGGS----TTS-EETTEE---HHHHHHHH--HHHHHHHHHHTS-EEHHHHHHHHHHHHHHHHHH-S-TTB-----TTTTTHHHHHHHHTBHHHHHHHSPPPPHHHHHHHHHHHHHHHHHHHHTTEE-----GGGEEEETTEEEE---TT-EE--TT--TTT--BTTB-HHHHHHHHHHHHHHHHHTS-----TT-TTT-----GGGSPP-TTSTTHHHHHHHHTT--SSHHHHHHHHHHHHHHHHH-